Protein AF-0000000077783466 (afdb_homodimer)

Nearest PDB structures (foldseek):
  7x0d-assembly1_A  TM=9.530E-01  e=4.947E-45  Capsicum annuum
  7x0d-assembly2_D-2  TM=9.460E-01  e=1.093E-44  Capsicum annuum
  7x0d-assembly2_C  TM=9.521E-01  e=6.024E-44  Capsicum annuum
  7x0c-assembly1_B  TM=9.209E-01  e=8.685E-44  Arabidopsis thaliana
  2yij-assembly1_A  TM=9.125E-01  e=9.953E-43  Arabidopsis thaliana

Secondary structure (DSSP, 8-state):
-PPPPHHHHTTGGGGTTTBTTBPHHHHHHHHHHHHHHHHHHHHB---TTSTTTTSBSS-STTHHHHTT-GGGGGEEEEEEEEEE--GGG-TTT----SSTT-S-SSEEEEEEEEEE-HHHHHHHTS-EEEEEE----S-TTHHHHH---EEE-GGGSTT--S--EEEHHHHHHHH---TT-SS--S-HHHHHHHHHHHHHHHTTTS--EEEEEEETHHHHHHHHHHHHHHHHTGGG-SS---EEEEEESPPP-B-HHHHHHHHT-TTEEEEEEEETT-GGGGPSPGGGT-B--SEEEEE-GGG-SSBPP---HHHHT-HHHHHHHHTT---TTS-----S---GGGGGGSS--B-GGG---TT----GGGGEEE-TTS-EEEPPPPGGGS---S--/-PPPPHHHHTTGGGGTTTBTTBPHHHHHHHHHHHHHHHHHHHHB---TTSTTTTSBSS-STTHHHHTT-GGGGGEEEEEEEEEE--GGG-TTT----SSTT-S-SSEEEEEEEEEE-HHHHHHHTS-EEEEEE----S-TTHHHHH---EEE-GGGSTT--S--EEEHHHHHHHH---TT-SS--S-HHHHHHHHHHHHHHHTTTS--EEEEEEETHHHHHHHHHHHHHHHHTGGG-SS---EEEEEESPPP-B-HHHHHHHHT-TTEEEEEEEETT-GGGGPSPGGGT-B--SEEEEE-GGG-SSBPP---HHHHT-HHHHHHHHTT---TTS----SS---GGGGGGSS--B-GGG---TT----GGGGEEE-TTS-EEEPPPPGGGS---S--

Foldseek 3Di:
DDDDDPLLLLQQVHVPPCQFQHNPVNLVVLLVLLVQQVLCVLQAQCDQQDLAHQEGQFFFQCSCVVSPPVVCPQKGWDFWFKFFAQCVQQVQAAHWHPDPNRPFRGMHTFWTKMWGHPVVLVVVQAIEIETYTHATPDDPCSLVRQDQDWDFPLVLAPVSDTDWTWRPSLVCRQADAQCPGPAERGHSLVLVLVVVLVVCVVCVPRLYAYEYEYAESRLLNSLVSLLSCLRPRQVPDPPRHARGYEYEHYAFTTAPSNQVSQVVRSRYAYEYEAAPPQCRNCPPPVVNRTDDHGHYNYWHLVQDPFWDDDDDNCLSRQSQSSSVQSQFPNDDPDHGDGPHDDDPLSSQCQADTTDVVSVHDHVPSADVVNQWDQDPVRDTDHDDRDPSSDDHRPDD/DDDDDPLLLLQQVHNPPCQFQHNPVNLVVLLVLLVQQVLCVLQAQCDQQDLAHQEGQFFFQCSCVVSPPVVCPQKGWDFWFKFFAQCVQQVQAAHWHPDPNRPFRGMHTFWTKMKGHPVVLVVVQAIEIETYTHAGPDDPCRLVRQDQDWDFPLVLAPVSDTDWTWRPSLVCRQADAQCPTPAGRGHSLVVVLVVVLVVCVVCVPRLYAYEYEYAESRLLNSLVSLLSCLRPRQVPDPNRHARHYEYEHYAFTTAPVNQVSQVVRSRYAYEYEAAPPQCRNCPPDVVNRTDDHGHYNYWHLVLDPFWDDDDDNCLSRQSQSSSVQSQFPNDDPDHGDGPDDDDPLSSQCQADTTDVVSVHDHVPSADVVNQWDADPVRDTDHDDRDPSSDDHRPDD

Radius of gyration: 31.5 Å; Cα contacts (8 Å, |Δi|>4): 1690; chains: 2; bounding box: 57×98×73 Å

Organism: Raphanus sativus (NCBI:txid3726)

InterPro domains:
  IPR002921 Fungal lipase-type domain [PF01764] (130-286)
  IPR029058 Alpha/Beta hydrolase fold [G3DSA:3.40.50.1820] (5-394)
  IPR029058 Alpha/Beta hydrolase fold [SSF53474] (104-313)
  IPR033556 Phospholipase A1-II [PTHR31828] (5-383)

pLDDT: mean 92.85, std 8.5, range [53.31, 98.94]

Sequence (792 aa):
MAEPLWEELLGQDNWQNLLEPLDLSLRRLVLRAGDFCQATYDTFINDQNSIYCGASRYGKPSFFHKVMLEEARHYDVVSFLYATARVSDHEAFFLSSMSRESWDRETNWIGYIAVTSDQRTAEIGRREIYVVFRGTTSNYEWVNVMGAKLTSVKDLLVDGRDGPEVMLGWFTIYTTANPNSPFTKMSARSQLLTKISELLELYKDEKPSIILTGHSLGATIATLAALDLAENVTSGYSDVPPVTAIVFGSPRVGNREFLNRINEHDNVRILHVKNEIDLITRYPAKIMGYVNIGTKLKIDTRVSPSLKETHHPGDWHNLQAMLHVVAGWNGKNQKYEMKVKRNIALVNKSCALLKEECLVPECWWVEKNKGMIKTEDGDWVMATPDDEDMPVVEFEMAEPLWEELLGQDNWQNLLEPLDLSLRRLVLRAGDFCQATYDTFINDQNSIYCGASRYGKPSFFHKVMLEEARHYDVVSFLYATARVSDHEAFFLSSMSRESWDRETNWIGYIAVTSDQRTAEIGRREIYVVFRGTTSNYEWVNVMGAKLTSVKDLLVDGRDGPEVMLGWFTIYTTANPNSPFTKMSARSQLLTKISELLELYKDEKPSIILTGHSLGATIATLAALDLAENVTSGYSDVPPVTAIVFGSPRVGNREFLNRINEHDNVRILHVKNEIDLITRYPAKIMGYVNIGTKLKIDTRVSPSLKETHHPGDWHNLQAMLHVVAGWNGKNQKYEMKVKRNIALVNKSCALLKEECLVPECWWVEKNKGMIKTEDGDWVMATPDDEDMPVVEFE

Structure (mmCIF, N/CA/C/O backbone):
data_AF-0000000077783466-model_v1
#
loop_
_entity.id
_entity.type
_entity.pdbx_description
1 polymer 'Phospholipase A1'
#
loop_
_atom_site.group_PDB
_atom_site.id
_atom_site.type_symbol
_atom_site.label_atom_id
_atom_site.label_alt_id
_atom_site.label_comp_id
_atom_site.label_asym_id
_atom_site.label_entity_id
_atom_site.label_seq_id
_atom_site.pdbx_PDB_ins_code
_atom_site.Cartn_x
_atom_site.Cartn_y
_atom_site.Cartn_z
_atom_site.occupancy
_atom_site.B_iso_or_equiv
_atom_site.auth_seq_id
_atom_site.auth_comp_id
_atom_site.auth_asym_id
_atom_site.auth_atom_id
_atom_site.pdbx_PDB_model_num
ATOM 1 N N . MET A 1 1 ? 26.438 29.797 23.391 1 55.91 1 MET A N 1
ATOM 2 C CA . MET A 1 1 ? 25.406 30.828 23.406 1 55.91 1 MET A CA 1
ATOM 3 C C . MET A 1 1 ? 24.234 30.422 24.297 1 55.91 1 MET A C 1
ATOM 5 O O . MET A 1 1 ? 23.922 29.25 24.422 1 55.91 1 MET A O 1
ATOM 9 N N . ALA A 1 2 ? 23.75 31.281 25.062 1 78.44 2 ALA A N 1
ATOM 10 C CA . ALA A 1 2 ? 22.641 31 25.984 1 78.44 2 ALA A CA 1
ATOM 11 C C . ALA A 1 2 ? 21.406 30.516 25.234 1 78.44 2 ALA A C 1
ATOM 13 O O . ALA A 1 2 ? 21.141 30.953 24.109 1 78.44 2 ALA A O 1
ATOM 14 N N . GLU A 1 3 ? 20.75 29.516 25.734 1 90.31 3 GLU A N 1
ATOM 15 C CA . GLU A 1 3 ? 19.5 29.016 25.172 1 90.31 3 GLU A CA 1
ATOM 16 C C . GLU A 1 3 ? 18.453 30.125 25.109 1 90.31 3 GLU A C 1
ATOM 18 O O . GLU A 1 3 ? 18.297 30.906 26.047 1 90.31 3 GLU A O 1
ATOM 23 N N . PRO A 1 4 ? 17.891 30.281 23.953 1 95.38 4 PRO A N 1
ATOM 24 C CA . PRO A 1 4 ? 16.859 31.312 23.844 1 95.38 4 PRO A CA 1
ATOM 25 C C . PRO A 1 4 ? 15.688 31.078 24.797 1 95.38 4 PRO A C 1
ATOM 27 O O . PRO A 1 4 ? 15.406 29.938 25.156 1 95.38 4 PRO A O 1
ATOM 30 N N . LEU A 1 5 ? 15.094 32.188 25.188 1 95.25 5 LEU A N 1
ATOM 31 C CA . LEU A 1 5 ? 13.883 32.125 25.984 1 95.25 5 LEU A CA 1
ATOM 32 C C . LEU A 1 5 ? 12.695 31.656 25.156 1 95.25 5 LEU A C 1
ATOM 34 O O . LEU A 1 5 ? 12.734 31.719 23.922 1 95.25 5 LEU A O 1
ATOM 38 N N . TRP A 1 6 ? 11.648 31.172 25.828 1 97.19 6 TRP A N 1
ATOM 39 C CA . TRP A 1 6 ? 10.453 30.688 25.156 1 97.19 6 TRP A CA 1
ATOM 40 C C . TRP A 1 6 ? 9.836 31.781 24.297 1 97.19 6 TRP A C 1
ATOM 42 O O . TRP A 1 6 ? 9.43 31.531 23.156 1 97.19 6 TRP A O 1
ATOM 52 N N . GLU A 1 7 ? 9.859 33 24.781 1 96 7 GLU A N 1
ATOM 53 C CA . GLU A 1 7 ? 9.297 34.125 24.062 1 96 7 GLU A CA 1
ATOM 54 C C . GLU A 1 7 ? 10.062 34.375 22.766 1 96 7 GLU A C 1
ATOM 56 O O . GLU A 1 7 ? 9.477 34.781 21.75 1 96 7 GLU A O 1
ATOM 61 N N . GLU A 1 8 ? 11.328 34.156 22.812 1 97.12 8 GLU A N 1
ATOM 62 C CA . GLU A 1 8 ? 12.156 34.312 21.625 1 97.12 8 GLU A CA 1
ATOM 63 C C . GLU A 1 8 ? 11.859 33.219 20.594 1 97.12 8 GLU A C 1
ATOM 65 O O . GLU A 1 8 ? 11.805 33.5 19.391 1 97.12 8 GLU A O 1
ATOM 70 N N . LEU A 1 9 ? 11.594 32.031 21.109 1 98.19 9 LEU A N 1
ATOM 71 C CA . LEU A 1 9 ? 11.273 30.922 20.234 1 98.19 9 LEU A CA 1
ATOM 72 C C . LEU A 1 9 ? 9.914 31.125 19.578 1 98.19 9 LEU A C 1
ATOM 74 O O . LEU A 1 9 ? 9.672 30.625 18.469 1 98.19 9 LEU A O 1
ATOM 78 N N . LEU A 1 10 ? 9.094 31.906 20.234 1 98.25 10 LEU A N 1
ATOM 79 C CA . LEU A 1 10 ? 7.754 32.156 19.703 1 98.25 10 LEU A CA 1
ATOM 80 C C . LEU A 1 10 ? 7.762 33.375 18.797 1 98.25 10 LEU A C 1
ATOM 82 O O . LEU A 1 10 ? 6.719 33.781 18.266 1 98.25 10 LEU A O 1
ATOM 86 N N . GLY A 1 11 ? 8.938 33.969 18.625 1 97.25 11 GLY A N 1
ATOM 87 C CA . GLY A 1 11 ? 9.062 35 17.578 1 97.25 11 GLY A CA 1
ATOM 88 C C . GLY A 1 11 ? 9.219 36.406 18.141 1 97.25 11 GLY A C 1
ATOM 89 O O . GLY A 1 11 ? 9.047 37.375 17.406 1 97.25 11 GLY A O 1
ATOM 90 N N . GLN A 1 12 ? 9.586 36.375 19.484 1 91.69 12 GLN A N 1
ATOM 91 C CA . GLN A 1 12 ? 9.93 37.719 19.984 1 91.69 12 GLN A CA 1
ATOM 92 C C . GLN A 1 12 ? 10.977 38.375 19.109 1 91.69 12 GLN A C 1
ATOM 94 O O . GLN A 1 12 ? 11.938 37.719 18.672 1 91.69 12 GLN A O 1
ATOM 99 N N . ASP A 1 13 ? 10.844 39.594 18.672 1 92.62 13 ASP A N 1
ATOM 100 C CA . ASP A 1 13 ? 11.719 40.375 17.797 1 92.62 13 ASP A CA 1
ATOM 101 C C . ASP A 1 13 ? 11.867 39.688 16.438 1 92.62 13 ASP A C 1
ATOM 103 O O . ASP A 1 13 ? 12.953 39.688 15.852 1 92.62 13 ASP A O 1
ATOM 107 N N . ASN A 1 14 ? 10.922 38.875 15.984 1 96.12 14 ASN A N 1
ATOM 108 C CA . ASN A 1 14 ? 10.852 38.25 14.672 1 96.12 14 ASN A CA 1
ATOM 109 C C . ASN A 1 14 ? 12.008 37.25 14.469 1 96.12 14 ASN A C 1
ATOM 111 O O . ASN A 1 14 ? 12.602 37.219 13.391 1 96.12 14 ASN A O 1
ATOM 115 N N . TRP A 1 15 ? 12.398 36.594 15.555 1 97.25 15 TRP A N 1
ATOM 116 C CA . TRP A 1 15 ? 13.406 35.531 15.57 1 97.25 15 TRP A CA 1
ATOM 117 C C . TRP A 1 15 ? 14.766 36.094 15.141 1 97.25 15 TRP A C 1
ATOM 119 O O . TRP A 1 15 ? 15.555 35.375 14.516 1 97.25 15 TRP A O 1
ATOM 129 N N . GLN A 1 16 ? 14.984 37.281 15.492 1 92.94 16 GLN A N 1
ATOM 130 C CA . GLN A 1 16 ? 16.281 37.906 15.18 1 92.94 16 GLN A CA 1
ATOM 131 C C . GLN A 1 16 ? 17.422 37.062 15.75 1 92.94 16 GLN A C 1
ATOM 133 O O . GLN A 1 16 ? 17.391 36.688 16.922 1 92.94 16 GLN A O 1
ATOM 138 N N . ASN A 1 17 ? 18.406 36.625 14.992 1 89.62 17 ASN A N 1
ATOM 139 C CA . ASN A 1 17 ? 19.641 35.938 15.336 1 89.62 17 ASN A CA 1
ATOM 140 C C . ASN A 1 17 ? 19.375 34.438 15.594 1 89.62 17 ASN A C 1
ATOM 142 O O . ASN A 1 17 ? 20.234 33.75 16.156 1 89.62 17 ASN A O 1
ATOM 146 N N . LEU A 1 18 ? 18.188 33.969 15.266 1 95.06 18 LEU A N 1
ATOM 147 C CA . LEU A 1 18 ? 17.891 32.562 15.547 1 95.06 18 LEU A CA 1
ATOM 148 C C . LEU A 1 18 ? 17.781 31.766 14.25 1 95.06 18 LEU A C 1
ATOM 150 O O . LEU A 1 18 ? 17.797 30.531 14.266 1 95.06 18 LEU A O 1
ATOM 154 N N . LEU A 1 19 ? 17.781 32.406 13.117 1 93.44 19 LEU A N 1
ATOM 155 C CA . LEU A 1 19 ? 17.391 31.75 11.875 1 93.44 19 LEU A CA 1
ATOM 156 C C . LEU A 1 19 ? 18.625 31.312 11.078 1 93.44 19 LEU A C 1
ATOM 158 O O . LEU A 1 19 ? 18.562 30.359 10.305 1 93.44 19 LEU A O 1
ATOM 162 N N . GLU A 1 20 ? 19.75 32 11.211 1 88.81 20 GLU A N 1
ATOM 163 C CA . GLU A 1 20 ? 20.953 31.719 10.43 1 88.81 20 GLU A CA 1
ATOM 164 C C . GLU A 1 20 ? 22.219 31.875 11.273 1 88.81 20 GLU A C 1
ATOM 166 O O . GLU A 1 20 ? 22.656 33 11.531 1 88.81 20 GLU A O 1
ATOM 171 N N . PRO A 1 21 ? 22.812 30.906 11.664 1 89.25 21 PRO A N 1
ATOM 172 C CA . PRO A 1 21 ? 22.328 29.531 11.531 1 89.25 21 PRO A CA 1
ATOM 173 C C . PRO A 1 21 ? 21.094 29.25 12.367 1 89.25 21 PRO A C 1
ATOM 175 O O . PRO A 1 21 ? 20.812 29.984 13.32 1 89.25 21 PRO A O 1
ATOM 178 N N . LEU A 1 22 ? 20.375 28.25 11.953 1 93.88 22 LEU A N 1
ATOM 179 C CA . LEU A 1 22 ? 19.156 27.922 12.68 1 93.88 22 LEU A CA 1
ATOM 180 C C . LEU A 1 22 ? 19.484 27.438 14.094 1 93.88 22 LEU A C 1
ATOM 182 O O . LEU A 1 22 ? 20.234 26.469 14.266 1 93.88 22 LEU A O 1
ATOM 186 N N . ASP A 1 23 ? 19 28.141 15.031 1 94.94 23 ASP A N 1
ATOM 187 C CA . ASP A 1 23 ? 19.219 27.812 16.438 1 94.94 23 ASP A CA 1
ATOM 188 C C . ASP A 1 23 ? 18.672 26.438 16.781 1 94.94 23 ASP A C 1
ATOM 190 O O . ASP A 1 23 ? 17.625 26.031 16.266 1 94.94 23 ASP A O 1
ATOM 194 N N . LEU A 1 24 ? 19.344 25.734 17.625 1 96.44 24 LEU A N 1
ATOM 195 C CA . LEU A 1 24 ? 19 24.359 17.938 1 96.44 24 LEU A CA 1
ATOM 196 C C . LEU A 1 24 ? 17.641 24.25 18.594 1 96.44 24 LEU A C 1
ATOM 198 O O . LEU A 1 24 ? 16.844 23.375 18.266 1 96.44 24 LEU A O 1
ATOM 202 N N . SER A 1 25 ? 17.344 25.125 19.547 1 97.12 25 SER A N 1
ATOM 203 C CA . SER A 1 25 ? 16.062 25.094 20.25 1 97.12 25 SER A CA 1
ATOM 204 C C . SER A 1 25 ? 14.906 25.453 19.312 1 97.12 25 SER A C 1
ATOM 206 O O . SER A 1 25 ? 13.844 24.828 19.359 1 97.12 25 SER A O 1
ATOM 208 N N . LEU A 1 26 ? 15.117 26.469 18.5 1 97.62 26 LEU A N 1
ATOM 209 C CA . LEU A 1 26 ? 14.102 26.828 17.516 1 97.62 26 LEU A CA 1
ATOM 210 C C . LEU A 1 26 ? 13.898 25.688 16.516 1 97.62 26 LEU A C 1
ATOM 212 O O . LEU A 1 26 ? 12.766 25.391 16.141 1 97.62 26 LEU A O 1
ATOM 216 N N . ARG A 1 27 ? 15 25.047 16.156 1 98 27 ARG A N 1
ATOM 217 C CA . ARG A 1 27 ? 14.945 23.906 15.266 1 98 27 ARG A CA 1
ATOM 218 C C . ARG A 1 27 ? 14.023 22.812 15.828 1 98 27 ARG A C 1
ATOM 220 O O . ARG A 1 27 ? 13.172 22.297 15.117 1 98 27 ARG A O 1
ATOM 227 N N . ARG A 1 28 ? 14.172 22.531 17.047 1 97.81 28 ARG A N 1
ATOM 228 C CA . ARG A 1 28 ? 13.375 21.5 17.688 1 97.81 28 ARG A CA 1
ATOM 229 C C . ARG A 1 28 ? 11.898 21.891 17.719 1 97.81 28 ARG A C 1
ATOM 231 O O . ARG A 1 28 ? 11.023 21.047 17.531 1 97.81 28 ARG A O 1
ATOM 238 N N . LEU A 1 29 ? 11.641 23.156 17.969 1 98.44 29 LEU A N 1
ATOM 239 C CA . LEU A 1 29 ? 10.258 23.625 17.984 1 98.44 29 LEU A CA 1
ATOM 240 C C . LEU A 1 29 ? 9.633 23.531 16.594 1 98.44 29 LEU A C 1
ATOM 242 O O . LEU A 1 29 ? 8.492 23.078 16.453 1 98.44 29 LEU A O 1
ATOM 246 N N . VAL A 1 30 ? 10.391 23.906 15.578 1 98.75 30 VAL A N 1
ATOM 247 C CA . VAL A 1 30 ? 9.922 23.844 14.203 1 98.75 30 VAL A CA 1
ATOM 248 C C . VAL A 1 30 ? 9.633 22.406 13.812 1 98.75 30 VAL A C 1
ATOM 250 O O . VAL A 1 30 ? 8.594 22.109 13.211 1 98.75 30 VAL A O 1
ATOM 253 N N . LEU A 1 31 ? 10.5 21.516 14.195 1 98.56 31 LEU A N 1
ATOM 254 C CA . LEU A 1 31 ? 10.32 20.094 13.891 1 98.56 31 LEU A CA 1
ATOM 255 C C . LEU A 1 31 ? 9.102 19.531 14.617 1 98.56 31 LEU A C 1
ATOM 257 O O . LEU A 1 31 ? 8.344 18.75 14.039 1 98.56 31 LEU A O 1
ATOM 261 N N . ARG A 1 32 ? 8.906 19.938 15.859 1 98.38 32 ARG A N 1
ATOM 262 C CA . ARG A 1 32 ? 7.73 19.5 16.594 1 98.38 32 ARG A CA 1
ATOM 263 C C . ARG A 1 32 ? 6.445 19.953 15.922 1 98.38 32 ARG A C 1
ATOM 265 O O . ARG A 1 32 ? 5.523 19.156 15.727 1 98.38 32 ARG A O 1
ATOM 272 N N . ALA A 1 33 ? 6.426 21.203 15.539 1 98.81 33 ALA A N 1
ATOM 273 C CA . ALA A 1 33 ? 5.262 21.734 14.82 1 98.81 33 ALA A CA 1
ATOM 274 C C . ALA A 1 33 ? 5.031 20.969 13.523 1 98.81 33 ALA A C 1
ATOM 276 O O . ALA A 1 33 ? 3.896 20.609 13.195 1 98.81 33 ALA A O 1
ATOM 277 N N . GLY A 1 34 ? 6.113 20.719 12.812 1 98.69 34 GLY A N 1
ATOM 278 C CA . GLY A 1 34 ? 6.02 19.953 11.578 1 98.69 34 GLY A CA 1
ATOM 279 C C . GLY A 1 34 ? 5.512 18.547 11.781 1 98.69 34 GLY A C 1
ATOM 280 O O . GLY A 1 34 ? 4.711 18.047 10.984 1 98.69 34 GLY A O 1
ATOM 281 N N . ASP A 1 35 ? 6 17.922 12.828 1 98.44 35 ASP A N 1
ATOM 282 C CA . ASP A 1 35 ? 5.559 16.562 13.133 1 98.44 35 ASP A CA 1
ATOM 283 C C . ASP A 1 35 ? 4.074 16.531 13.5 1 98.44 35 ASP A C 1
ATOM 285 O O . ASP A 1 35 ? 3.355 15.602 13.117 1 98.44 35 ASP A O 1
ATOM 289 N N . PHE A 1 36 ? 3.668 17.5 14.25 1 98.81 36 PHE A N 1
ATOM 290 C CA . PHE A 1 36 ? 2.248 17.609 14.562 1 98.81 36 PHE A CA 1
ATOM 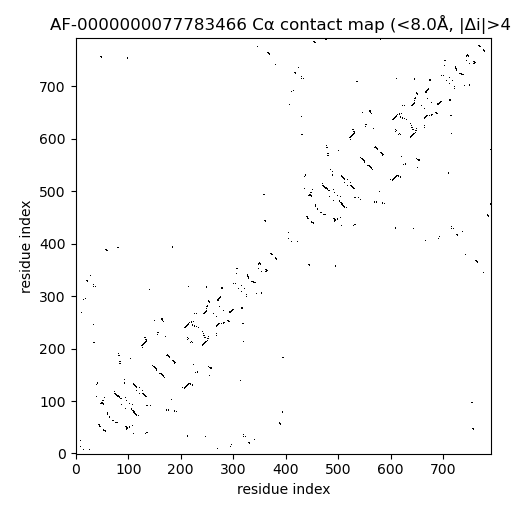291 C C . PHE A 1 36 ? 1.43 17.812 13.289 1 98.81 36 PHE A C 1
ATOM 293 O O . PHE A 1 36 ? 0.354 17.219 13.141 1 98.81 36 PHE A O 1
ATOM 300 N N . CYS A 1 37 ? 1.949 18.594 12.398 1 98.38 37 CYS A N 1
ATOM 301 C CA . CYS A 1 37 ? 1.284 18.797 11.109 1 98.38 37 CYS A CA 1
ATOM 302 C C . CYS A 1 37 ? 1.233 17.484 10.32 1 98.38 37 CYS A C 1
ATOM 304 O O . CYS A 1 37 ? 0.187 17.125 9.781 1 98.38 37 CYS A O 1
ATOM 306 N N . GLN A 1 38 ? 2.309 16.781 10.305 1 97.88 38 GLN A N 1
ATOM 307 C CA . GLN A 1 38 ? 2.373 15.516 9.586 1 97.88 38 GLN A CA 1
ATOM 308 C C . GLN A 1 38 ? 1.342 14.523 10.125 1 97.88 38 GLN A C 1
ATOM 310 O O . GLN A 1 38 ? 0.78 13.727 9.367 1 97.88 38 GLN A O 1
ATOM 315 N N . ALA A 1 39 ? 1.109 14.57 11.375 1 98.38 39 ALA A N 1
ATOM 316 C CA . ALA A 1 39 ? 0.144 13.672 12 1 98.38 39 ALA A CA 1
ATOM 317 C C . ALA A 1 39 ? -1.245 13.852 11.398 1 98.38 39 ALA A C 1
ATOM 319 O O . ALA A 1 39 ? -2.035 12.898 11.352 1 98.38 39 ALA A O 1
ATOM 320 N N . THR A 1 40 ? -1.547 15.016 10.898 1 97.81 40 THR A N 1
ATOM 321 C CA . THR A 1 40 ? -2.848 15.219 10.266 1 97.81 40 THR A CA 1
ATOM 322 C C . THR A 1 40 ? -2.953 14.414 8.977 1 97.81 40 THR A C 1
ATOM 324 O O . THR A 1 40 ? -4.008 13.859 8.672 1 97.81 40 THR A O 1
ATOM 327 N N . TYR A 1 41 ? -1.854 14.414 8.266 1 96.12 41 TYR A N 1
ATOM 328 C CA . TYR A 1 41 ? -1.836 13.625 7.039 1 96.12 41 TYR A CA 1
ATOM 329 C C . TYR A 1 41 ? -1.869 12.133 7.344 1 96.12 41 TYR A C 1
ATOM 331 O O . TYR A 1 41 ? -2.541 11.367 6.648 1 96.12 41 TYR A O 1
ATOM 339 N N . ASP A 1 42 ? -1.18 11.742 8.383 1 97.06 42 ASP A N 1
ATOM 340 C CA . ASP A 1 42 ? -1.005 10.328 8.711 1 97.06 42 ASP A CA 1
ATOM 341 C C . ASP A 1 42 ? -2.322 9.703 9.164 1 97.06 42 ASP A C 1
ATOM 343 O O . ASP A 1 42 ? -2.494 8.484 9.094 1 97.06 42 ASP A O 1
ATOM 347 N N . THR A 1 43 ? -3.256 10.516 9.648 1 97.31 43 THR A N 1
ATOM 348 C CA . THR A 1 43 ? -4.469 9.961 10.234 1 97.31 43 THR A CA 1
ATOM 349 C C . THR A 1 43 ? -5.66 10.156 9.305 1 97.31 43 THR A C 1
ATOM 351 O O . THR A 1 43 ? -6.684 9.484 9.453 1 97.31 43 THR A O 1
ATOM 354 N N . PHE A 1 44 ? -5.59 11.023 8.359 1 96.25 44 PHE A N 1
ATOM 355 C CA . PHE A 1 44 ? -6.734 11.398 7.535 1 96.25 44 PHE A CA 1
ATOM 356 C C . PHE A 1 44 ? -7.117 10.258 6.594 1 96.25 44 PHE A C 1
ATOM 358 O O . PHE A 1 44 ? -6.262 9.703 5.906 1 96.25 44 PHE A O 1
ATOM 365 N N . ILE A 1 45 ? -8.367 9.922 6.562 1 95.12 45 ILE A N 1
ATOM 366 C CA . ILE A 1 45 ? -8.859 8.891 5.656 1 95.12 45 ILE A CA 1
ATOM 367 C C . ILE A 1 45 ? -9.188 9.508 4.301 1 95.12 45 ILE A C 1
ATOM 369 O O . ILE A 1 45 ? -10.273 10.055 4.105 1 95.12 45 ILE A O 1
ATOM 373 N N . ASN A 1 46 ? -8.336 9.344 3.365 1 91.88 46 ASN A N 1
ATOM 374 C CA . ASN A 1 46 ? -8.516 9.953 2.053 1 91.88 46 ASN A CA 1
ATOM 375 C C . ASN A 1 46 ? -8.945 8.93 1.011 1 91.88 46 ASN A C 1
ATOM 377 O O . ASN A 1 46 ? -8.875 9.188 -0.192 1 91.88 46 ASN A O 1
ATOM 381 N N . ASP A 1 47 ? -9.266 7.75 1.425 1 91.75 47 ASP A N 1
ATOM 382 C CA . ASP A 1 47 ? -9.766 6.703 0.541 1 91.75 47 ASP A CA 1
ATOM 383 C C . ASP A 1 47 ? -11.281 6.785 0.396 1 91.75 47 ASP A C 1
ATOM 385 O O . ASP A 1 47 ? -12.023 6.48 1.339 1 91.75 47 ASP A O 1
ATOM 389 N N . GLN A 1 48 ? -11.758 7.035 -0.758 1 91.44 48 GLN A N 1
ATOM 390 C CA . GLN A 1 48 ? -13.18 7.25 -0.993 1 91.44 48 GLN A CA 1
ATOM 391 C C . GLN A 1 48 ? -13.953 5.938 -0.905 1 91.44 48 GLN A C 1
ATOM 393 O O . GLN A 1 48 ? -15.188 5.941 -0.829 1 91.44 48 GLN A O 1
ATOM 398 N N . ASN A 1 49 ? -13.25 4.844 -0.914 1 92.81 49 ASN A N 1
ATOM 399 C CA . ASN A 1 49 ? -13.914 3.559 -0.723 1 92.81 49 ASN A CA 1
ATOM 400 C C . ASN A 1 49 ? -14.383 3.377 0.719 1 92.81 49 ASN A C 1
ATOM 402 O O . ASN A 1 49 ? -15.227 2.529 1.001 1 92.81 49 ASN A O 1
ATOM 406 N N . SER A 1 50 ? -13.836 4.094 1.6 1 93.94 50 SER A N 1
ATOM 407 C CA . SER A 1 50 ? -14.188 3.988 3.012 1 93.94 50 SER A CA 1
ATOM 408 C C . SER A 1 50 ? -15.438 4.797 3.332 1 93.94 50 SER A C 1
ATOM 410 O O . SER A 1 50 ? -15.57 5.945 2.904 1 93.94 50 SER A O 1
ATOM 412 N N . ILE A 1 51 ? -16.281 4.262 4.137 1 94.94 51 ILE A N 1
ATOM 413 C CA . ILE A 1 51 ? -17.484 4.965 4.59 1 94.94 51 ILE A CA 1
ATOM 414 C C . ILE A 1 51 ? -17.078 6.133 5.488 1 94.94 51 ILE A C 1
ATOM 416 O O . ILE A 1 51 ? -17.891 7.039 5.727 1 94.94 51 ILE A O 1
ATOM 420 N N . TYR A 1 52 ? -15.867 6.176 5.895 1 95.5 52 TYR A N 1
ATOM 421 C CA . TYR A 1 52 ? -15.406 7.203 6.82 1 95.5 52 TYR A CA 1
ATOM 422 C C . TYR A 1 52 ? -14.422 8.148 6.141 1 95.5 52 TYR A C 1
ATOM 424 O O . TYR A 1 52 ? -13.68 8.867 6.812 1 95.5 52 TYR A O 1
ATOM 432 N N . CYS A 1 53 ? -14.367 8.078 4.797 1 93.62 53 CYS A N 1
ATOM 433 C CA . CYS A 1 53 ? -13.555 9.031 4.059 1 93.62 53 CYS A CA 1
ATOM 434 C C . CYS A 1 53 ? -13.812 10.453 4.539 1 93.62 53 CYS A C 1
ATOM 436 O O . CYS A 1 53 ? -14.961 10.859 4.707 1 93.62 53 CYS A O 1
ATOM 438 N N . GLY A 1 54 ? -12.719 11.195 4.875 1 93.12 54 GLY A N 1
ATOM 439 C CA . GLY A 1 54 ? -12.844 12.562 5.34 1 93.12 54 GLY A CA 1
ATOM 440 C C . GLY A 1 54 ? -12.734 12.695 6.848 1 93.12 54 GLY A C 1
ATOM 441 O O . GLY A 1 54 ? -12.75 13.805 7.383 1 93.12 54 GLY A O 1
ATOM 442 N N . ALA A 1 55 ? -12.648 11.602 7.543 1 95.56 55 ALA A N 1
ATOM 443 C CA . ALA A 1 55 ? -12.516 11.594 9 1 95.56 55 ALA A CA 1
ATOM 444 C C . ALA A 1 55 ? -11.086 11.289 9.422 1 95.56 55 ALA A C 1
ATOM 446 O O . ALA A 1 55 ? -10.234 10.977 8.578 1 95.56 55 ALA A O 1
ATOM 447 N N . SER A 1 56 ? -10.852 11.5 10.672 1 97.25 56 SER A N 1
ATOM 448 C CA . SER A 1 56 ? -9.617 11 11.273 1 97.25 56 SER A CA 1
ATOM 449 C C . SER A 1 56 ? -9.703 9.5 11.531 1 97.25 56 SER A C 1
ATOM 451 O O . SER A 1 56 ? -10.688 9.016 12.102 1 97.25 56 SER A O 1
ATOM 453 N N . ARG A 1 57 ? -8.703 8.797 11.156 1 97.44 57 ARG A N 1
ATOM 454 C CA . ARG A 1 57 ? -8.648 7.352 11.367 1 97.44 57 ARG A CA 1
ATOM 455 C C . ARG A 1 57 ? -8.57 7.02 12.859 1 97.44 57 ARG A C 1
ATOM 457 O O . ARG A 1 57 ? -9.117 6.012 13.305 1 97.44 57 ARG A O 1
ATOM 464 N N . TYR A 1 58 ? -7.832 7.887 13.57 1 98.06 58 TYR A N 1
ATOM 465 C CA . TYR A 1 58 ? -7.574 7.613 14.977 1 98.06 58 TYR A CA 1
ATOM 466 C C . TYR A 1 58 ? -8.273 8.633 15.867 1 98.06 58 TYR A C 1
ATOM 468 O O . TYR A 1 58 ? -8.336 9.82 15.531 1 98.06 58 TYR A O 1
ATOM 476 N N . GLY A 1 59 ? -8.711 8.141 17 1 98 59 GLY A N 1
ATOM 477 C CA . GLY A 1 59 ? -9.375 8.992 17.969 1 98 59 GLY A CA 1
ATOM 478 C C . GLY A 1 59 ? -8.406 9.703 18.906 1 98 59 GLY A C 1
ATOM 479 O O . GLY A 1 59 ? -7.211 9.398 18.906 1 98 59 GLY A O 1
ATOM 480 N N . LYS A 1 60 ? -8.922 10.594 19.719 1 97.88 60 LYS A N 1
ATOM 481 C CA . LYS A 1 60 ? -8.125 11.516 20.531 1 97.88 60 LYS A CA 1
ATOM 482 C C . LYS A 1 60 ? -7.293 10.766 21.562 1 97.88 60 LYS A C 1
ATOM 484 O O . LYS A 1 60 ? -6.102 11.031 21.734 1 97.88 60 LYS A O 1
ATOM 489 N N . PRO A 1 61 ? -7.801 9.711 22.188 1 96.25 61 PRO A N 1
ATOM 490 C CA . PRO A 1 61 ? -7.066 9.141 23.328 1 96.25 61 PRO A CA 1
ATOM 491 C C . PRO A 1 61 ? -5.746 8.5 22.922 1 96.25 61 PRO A C 1
ATOM 493 O O . PRO A 1 61 ? -4.754 8.602 23.641 1 96.25 61 PRO A O 1
ATOM 496 N N . SER A 1 62 ? -5.758 7.879 21.75 1 95.94 62 SER A N 1
ATOM 497 C CA . SER A 1 62 ? -4.559 7.164 21.328 1 95.94 62 SER A CA 1
ATOM 498 C C . SER A 1 62 ? -3.994 7.746 20.031 1 95.94 62 SER A C 1
ATOM 500 O O . SER A 1 62 ? -3.285 7.059 19.297 1 95.94 62 SER A O 1
ATOM 502 N N . PHE A 1 63 ? -4.324 8.961 19.797 1 98.12 63 PHE A N 1
ATOM 503 C CA . PHE A 1 63 ? -4.023 9.617 18.531 1 98.12 63 PHE A CA 1
ATOM 504 C C . PHE A 1 63 ? -2.527 9.57 18.234 1 98.12 63 PHE A C 1
ATOM 506 O O . PHE A 1 63 ? -2.104 8.984 17.234 1 98.12 63 PHE A O 1
ATOM 513 N N . PHE A 1 64 ? -1.702 10.086 19.141 1 98.19 64 PHE A N 1
ATOM 514 C CA . PHE A 1 64 ? -0.27 10.227 18.891 1 98.19 64 PHE A CA 1
ATOM 515 C C . PHE A 1 64 ? 0.416 8.859 18.922 1 98.19 64 PHE A C 1
ATOM 517 O O . PHE A 1 64 ? 1.384 8.633 18.188 1 98.19 64 PHE A O 1
ATOM 524 N N . HIS A 1 65 ? -0.113 7.969 19.734 1 96.56 65 HIS A N 1
ATOM 525 C CA . HIS A 1 65 ? 0.425 6.613 19.75 1 96.56 65 HIS A CA 1
ATOM 526 C C . HIS A 1 65 ? 0.188 5.91 18.422 1 96.56 65 HIS A C 1
ATOM 528 O O . HIS A 1 65 ? 1.098 5.281 17.875 1 96.56 65 HIS A O 1
ATOM 534 N N . LYS A 1 66 ? -0.97 6.082 17.859 1 96.81 66 LYS A N 1
ATOM 535 C CA . LYS A 1 66 ? -1.362 5.324 16.672 1 96.81 66 LYS A CA 1
ATOM 536 C C . LYS A 1 66 ? -0.734 5.91 15.422 1 96.81 66 LYS A C 1
ATOM 538 O O . LYS A 1 66 ? -0.524 5.199 14.438 1 96.81 66 LYS A O 1
ATOM 543 N N . VAL A 1 67 ? -0.4 7.215 15.445 1 97.12 67 VAL A N 1
ATOM 544 C CA . VAL A 1 67 ? 0.365 7.762 14.328 1 97.12 67 VAL A CA 1
ATOM 545 C C . VAL A 1 67 ? 1.856 7.531 14.562 1 97.12 67 VAL A C 1
ATOM 547 O O . VAL A 1 67 ? 2.693 8.031 13.805 1 97.12 67 VAL A O 1
ATOM 550 N N . MET A 1 68 ? 2.23 6.918 15.672 1 95.12 68 MET A N 1
ATOM 551 C CA . MET A 1 68 ? 3.574 6.457 16.016 1 95.12 68 MET A CA 1
ATOM 552 C C . MET A 1 68 ? 4.523 7.633 16.188 1 95.12 68 MET A C 1
ATOM 554 O O . MET A 1 68 ? 5.648 7.613 15.688 1 95.12 68 MET A O 1
ATOM 558 N N . LEU A 1 69 ? 4.008 8.688 16.781 1 95.38 69 LEU A N 1
ATOM 559 C CA . LEU A 1 69 ? 4.797 9.852 17.172 1 95.38 69 LEU A CA 1
ATOM 560 C C . LEU A 1 69 ? 5.133 9.812 18.656 1 95.38 69 LEU A C 1
ATOM 562 O O . LEU A 1 69 ? 4.488 10.492 19.453 1 95.38 69 LEU A O 1
ATOM 566 N N . GLU A 1 70 ? 6.152 9.141 19 1 90.56 70 GLU A N 1
ATOM 567 C CA . GLU A 1 70 ? 6.492 8.859 20.391 1 90.56 70 GLU A CA 1
ATOM 568 C C . GLU A 1 70 ? 6.863 10.141 21.141 1 90.56 70 GLU A C 1
ATOM 570 O O . GLU A 1 70 ? 6.59 10.266 22.344 1 90.56 70 GLU A O 1
ATOM 575 N N . GLU A 1 71 ? 7.453 11.039 20.422 1 89.88 71 GLU A N 1
ATOM 576 C CA . GLU A 1 71 ? 7.875 12.281 21.062 1 89.88 71 GLU A CA 1
ATOM 577 C C . GLU A 1 71 ? 6.672 13.102 21.531 1 89.88 71 GLU A C 1
ATOM 579 O O . GLU A 1 71 ? 6.82 14.016 22.344 1 89.88 71 GLU A O 1
ATOM 584 N N . ALA A 1 72 ? 5.508 12.711 21.078 1 95.56 72 ALA A N 1
ATOM 585 C CA . ALA A 1 72 ? 4.297 13.461 21.406 1 95.56 72 ALA A CA 1
ATOM 586 C C . ALA A 1 72 ? 3.605 12.852 22.625 1 95.56 72 ALA A C 1
ATOM 588 O O . ALA A 1 72 ? 2.48 13.234 22.969 1 95.56 72 ALA A O 1
ATOM 589 N N . ARG A 1 73 ? 4.258 11.945 23.328 1 93.88 73 ARG A N 1
ATOM 590 C CA . ARG A 1 73 ? 3.656 11.281 24.484 1 93.88 73 ARG A CA 1
ATOM 591 C C . ARG A 1 73 ? 3.355 12.273 25.594 1 93.88 73 ARG A C 1
ATOM 593 O O . ARG A 1 73 ? 2.539 11.992 26.484 1 93.88 73 ARG A O 1
ATOM 600 N N . HIS A 1 74 ? 4.008 13.453 25.531 1 96.94 74 HIS A N 1
ATOM 601 C CA . HIS A 1 74 ? 3.84 14.469 26.562 1 96.94 74 HIS A CA 1
ATOM 602 C C . HIS A 1 74 ? 2.715 15.438 26.203 1 96.94 74 HIS A C 1
ATOM 604 O O . HIS A 1 74 ? 2.535 16.469 26.875 1 96.94 74 HIS A O 1
ATOM 610 N N . TYR A 1 75 ? 1.972 15.109 25.172 1 98.44 75 TYR A N 1
ATOM 611 C CA . TYR A 1 75 ? 0.875 15.953 24.703 1 98.44 75 TYR A CA 1
ATOM 612 C C . TYR A 1 75 ? -0.425 15.164 24.641 1 98.44 75 TYR A C 1
ATOM 614 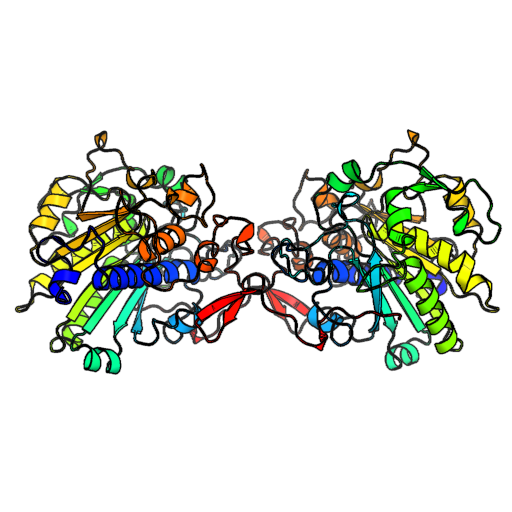O O . TYR A 1 75 ? -0.413 13.953 24.359 1 98.44 75 TYR A O 1
ATOM 622 N N . ASP A 1 76 ? -1.519 15.828 24.875 1 98.12 76 ASP A N 1
ATOM 623 C CA . ASP A 1 76 ? -2.848 15.234 24.766 1 98.12 76 ASP A CA 1
ATOM 624 C C . ASP A 1 76 ? -3.68 15.953 23.703 1 98.12 76 ASP A C 1
ATOM 626 O O . ASP A 1 76 ? -3.742 17.188 23.672 1 98.12 76 ASP A O 1
ATOM 630 N N . VAL A 1 77 ? -4.242 15.164 22.828 1 98.69 77 VAL A N 1
ATOM 631 C CA . VAL A 1 77 ? -5.215 15.75 21.906 1 98.69 77 VAL A CA 1
ATOM 632 C C . VAL A 1 77 ? -6.531 16 22.641 1 98.69 77 VAL A C 1
ATOM 634 O O . VAL A 1 77 ? -7.16 15.062 23.141 1 98.69 77 VAL A O 1
ATOM 637 N N . VAL A 1 78 ? -6.98 17.25 22.641 1 98.5 78 VAL A N 1
ATOM 638 C CA . VAL A 1 78 ? -8.109 17.562 23.516 1 98.5 78 VAL A CA 1
ATOM 639 C C . VAL A 1 78 ? -9.32 17.938 22.672 1 98.5 78 VAL A C 1
ATOM 641 O O . VAL A 1 78 ? -10.445 18.016 23.172 1 98.5 78 VAL A O 1
ATOM 644 N N . SER A 1 79 ? -9.117 18.172 21.391 1 98.5 79 SER A N 1
ATOM 645 C CA . SER A 1 79 ? -10.242 18.484 20.516 1 98.5 79 SER A CA 1
ATOM 646 C C . SER A 1 79 ? -9.883 18.219 19.062 1 98.5 79 SER A C 1
ATOM 648 O O . SER A 1 79 ? -8.734 18.406 18.641 1 98.5 79 SER A O 1
ATOM 650 N N . PHE A 1 80 ? -10.852 17.766 18.328 1 98.38 80 PHE A N 1
ATOM 651 C CA . PHE A 1 80 ? -10.781 17.734 16.875 1 98.38 80 PHE A CA 1
ATOM 652 C C . PHE A 1 80 ? -11.469 18.953 16.281 1 98.38 80 PHE A C 1
ATOM 654 O O . PHE A 1 80 ? -12.281 19.609 16.938 1 98.38 80 PHE A O 1
ATOM 661 N N . LEU A 1 81 ? -11.086 19.297 15.133 1 97.56 81 LEU A N 1
ATOM 662 C CA . LEU A 1 81 ? -11.711 20.375 14.367 1 97.56 81 LEU A CA 1
ATOM 663 C C . LEU A 1 81 ? -12.281 19.844 13.055 1 97.56 81 LEU A C 1
ATOM 665 O O . LEU A 1 81 ? -11.641 19.031 12.383 1 97.56 81 LEU A O 1
ATOM 669 N N . TYR A 1 82 ? -13.477 20.312 12.719 1 95.5 82 TYR A N 1
ATOM 670 C CA . TYR A 1 82 ? -14.18 19.891 11.508 1 95.5 82 TYR A CA 1
ATOM 671 C C . TYR A 1 82 ? -14.602 21.094 10.68 1 95.5 82 TYR A C 1
ATOM 673 O O . TYR A 1 82 ? -14.992 22.125 11.227 1 95.5 82 TYR A O 1
ATOM 681 N N . ALA A 1 83 ? -14.445 21 9.438 1 92 83 ALA A N 1
ATOM 682 C CA . ALA A 1 83 ? -15.008 21.984 8.516 1 92 83 ALA A CA 1
ATOM 683 C C . ALA A 1 83 ? -16.266 21.438 7.832 1 92 83 ALA A C 1
ATOM 685 O O . ALA A 1 83 ? -16.359 20.234 7.551 1 92 83 ALA A O 1
ATOM 686 N N . THR A 1 84 ? -17.172 22.344 7.582 1 86.75 84 THR A N 1
ATOM 687 C CA . THR A 1 84 ? -18.406 21.969 6.887 1 86.75 84 THR A CA 1
ATOM 688 C C . THR A 1 84 ? -18.531 22.734 5.574 1 86.75 84 THR A C 1
ATOM 690 O O . THR A 1 84 ? -18.203 23.922 5.508 1 86.75 84 THR A O 1
ATOM 693 N N . ALA A 1 85 ? -18.594 22.078 4.492 1 73.44 85 ALA A N 1
ATOM 694 C CA . ALA A 1 85 ? -18.875 22.734 3.221 1 73.44 85 ALA A CA 1
ATOM 695 C C . ALA A 1 85 ? -19.594 21.797 2.26 1 73.44 85 ALA A C 1
ATOM 697 O O . ALA A 1 85 ? -19.578 20.578 2.43 1 73.44 85 ALA A O 1
ATOM 698 N N . ARG A 1 86 ? -20.359 22.516 1.379 1 61.25 86 ARG A N 1
ATOM 699 C CA . ARG A 1 86 ? -20.891 21.688 0.3 1 61.25 86 ARG A CA 1
ATOM 700 C C . ARG A 1 86 ? -19.766 21.141 -0.57 1 61.25 86 ARG A C 1
ATOM 702 O O . ARG A 1 86 ? -18.875 21.875 -0.981 1 61.25 86 ARG A O 1
ATOM 709 N N . VAL A 1 87 ? -19.609 19.875 -0.719 1 53.53 87 VAL A N 1
ATOM 710 C CA . VAL A 1 87 ? -18.547 19.078 -1.345 1 53.53 87 VAL A CA 1
ATOM 711 C C . VAL A 1 87 ? -18.266 19.625 -2.74 1 53.53 87 VAL A C 1
ATOM 713 O O . VAL A 1 87 ? -17.094 19.734 -3.145 1 53.53 87 VAL A O 1
ATOM 716 N N . SER A 1 88 ? -19.234 19.922 -3.498 1 55.19 88 SER A N 1
ATOM 717 C CA . SER A 1 88 ? -19.078 20.297 -4.898 1 55.19 88 SER A CA 1
ATOM 718 C C . SER A 1 88 ? -18.141 21.5 -5.047 1 55.19 88 SER A C 1
ATOM 720 O O . SER A 1 88 ? -17.453 21.625 -6.059 1 55.19 88 SER A O 1
ATOM 722 N N . ASP A 1 89 ? -18.031 22.219 -4.086 1 57.72 89 ASP A N 1
ATOM 723 C CA . ASP A 1 89 ? -17.328 23.484 -4.23 1 57.72 89 ASP A CA 1
ATOM 724 C C . ASP A 1 89 ? -15.859 23.359 -3.846 1 57.72 89 ASP A C 1
ATOM 726 O O . ASP A 1 89 ? -15.039 24.188 -4.234 1 57.72 89 ASP A O 1
ATOM 730 N N . HIS A 1 90 ? -15.523 22.203 -3.244 1 61.88 90 HIS A N 1
ATOM 731 C CA . HIS A 1 90 ? -14.172 22.188 -2.713 1 61.88 90 HIS A CA 1
ATOM 732 C C . HIS A 1 90 ? -13.617 20.766 -2.654 1 61.88 90 HIS A C 1
ATOM 734 O O . HIS A 1 90 ? -13.07 20.344 -1.628 1 61.88 90 HIS A O 1
ATOM 740 N N . GLU A 1 91 ? -13.625 20.141 -3.822 1 62.38 91 GLU A N 1
ATOM 741 C CA . GLU A 1 91 ? -13.305 18.719 -3.855 1 62.38 91 GLU A CA 1
ATOM 742 C C . GLU A 1 91 ? -11.828 18.484 -3.545 1 62.38 91 GLU A C 1
ATOM 744 O O . GLU A 1 91 ? -11.445 17.391 -3.129 1 62.38 91 GLU A O 1
ATOM 749 N N . ALA A 1 92 ? -11.078 19.547 -3.654 1 63.38 92 ALA A N 1
ATOM 750 C CA . ALA A 1 92 ? -9.648 19.359 -3.389 1 63.38 92 ALA A CA 1
ATOM 751 C C . ALA A 1 92 ? -9.391 19.203 -1.895 1 63.38 92 ALA A C 1
ATOM 753 O O . ALA A 1 92 ? -8.461 18.5 -1.493 1 63.38 92 ALA A O 1
ATOM 754 N N . PHE A 1 93 ? -10.219 19.828 -1.175 1 70.38 93 PHE A N 1
ATOM 755 C CA . PHE A 1 93 ? -10.031 19.812 0.271 1 70.38 93 PHE A CA 1
ATOM 756 C C . PHE A 1 93 ? -11.031 18.859 0.934 1 70.38 93 PHE A C 1
ATOM 758 O O . PHE A 1 93 ? -10.688 18.172 1.892 1 70.38 93 PHE A O 1
ATOM 765 N N . PHE A 1 94 ? -12.195 18.828 0.295 1 77.5 94 PHE A N 1
ATOM 766 C CA . PHE A 1 94 ? -13.273 18.031 0.87 1 77.5 94 PHE A CA 1
ATOM 767 C C . PHE A 1 94 ? -13.422 16.703 0.134 1 77.5 94 PHE A C 1
ATOM 769 O O . PHE A 1 94 ? -13.688 16.688 -1.069 1 77.5 94 PHE A O 1
ATOM 776 N N . LEU A 1 95 ? -13.188 15.703 0.909 1 79.81 95 LEU A N 1
ATOM 777 C CA . LEU A 1 95 ? -13.375 14.359 0.38 1 79.81 95 LEU A CA 1
ATOM 778 C C . LEU A 1 95 ? -14.555 13.664 1.052 1 79.81 95 LEU A C 1
ATOM 780 O O . LEU A 1 95 ? -14.773 13.828 2.256 1 79.81 95 LEU A O 1
ATOM 784 N N . SER A 1 96 ? -15.258 13 0.217 1 82.94 96 SER A N 1
ATOM 785 C CA . SER A 1 96 ? -16.375 12.219 0.746 1 82.94 96 SER A CA 1
ATOM 786 C C . SER A 1 96 ? -16.359 10.797 0.205 1 82.94 96 SER A C 1
ATOM 788 O O . SER A 1 96 ? -15.805 10.539 -0.862 1 82.94 96 SER A O 1
ATOM 790 N N . SER A 1 97 ? -17 9.961 0.94 1 86.25 97 SER A N 1
ATOM 791 C CA . SER A 1 97 ? -17.109 8.555 0.557 1 86.25 97 SER A CA 1
ATOM 792 C C . SER A 1 97 ? -17.984 8.383 -0.68 1 86.25 97 SER A C 1
ATOM 794 O O . SER A 1 97 ? -18.938 9.141 -0.88 1 86.25 97 SER A O 1
ATOM 796 N N . MET A 1 98 ? -17.688 7.367 -1.413 1 88.62 98 MET A N 1
ATOM 797 C CA . MET A 1 98 ? -18.547 6.984 -2.533 1 88.62 98 MET A CA 1
ATOM 798 C C . MET A 1 98 ? -19.719 6.148 -2.055 1 88.62 98 MET A C 1
ATOM 800 O O . MET A 1 98 ? -20.688 5.949 -2.795 1 88.62 98 MET A O 1
ATOM 804 N N . SER A 1 99 ? -19.578 5.715 -0.886 1 90.12 99 SER A N 1
ATOM 805 C CA . SER A 1 99 ? -20.625 4.875 -0.335 1 90.12 99 SER A CA 1
ATOM 806 C C . SER A 1 99 ? -21.859 5.703 0.033 1 90.12 99 SER A C 1
ATOM 808 O O . SER A 1 99 ? -21.734 6.809 0.564 1 90.12 99 SER A O 1
ATOM 810 N N . ARG A 1 100 ? -22.984 5.129 -0.1 1 87.81 100 ARG A N 1
ATOM 811 C CA . ARG A 1 100 ? -24.234 5.762 0.337 1 87.81 100 ARG A CA 1
ATOM 812 C C . ARG A 1 100 ? -24.312 5.789 1.858 1 87.81 100 ARG A C 1
ATOM 814 O O . ARG A 1 100 ? -25.062 6.594 2.426 1 87.81 100 ARG A O 1
ATOM 821 N N . GLU A 1 101 ? -23.547 4.969 2.453 1 88.69 101 GLU A N 1
ATOM 822 C CA . GLU A 1 101 ? -23.562 4.859 3.91 1 88.69 101 GLU A CA 1
ATOM 823 C C . GLU A 1 101 ? -22.469 5.715 4.543 1 88.69 101 GLU A C 1
ATOM 825 O O . GLU A 1 101 ? -22.047 5.453 5.672 1 88.69 101 GLU A O 1
ATOM 830 N N . SER A 1 102 ? -22.062 6.738 3.797 1 90.19 102 SER A N 1
ATOM 831 C CA . SER A 1 102 ? -21.016 7.625 4.277 1 90.19 102 SER A CA 1
ATOM 832 C C . SER A 1 102 ? -21.344 8.18 5.656 1 90.19 102 SER A C 1
ATOM 834 O O . SER A 1 102 ? -22.5 8.523 5.938 1 90.19 102 SER A O 1
ATOM 836 N N . TRP A 1 103 ? -20.344 8.32 6.527 1 88.75 103 TRP A N 1
ATOM 837 C CA . TRP A 1 103 ? -20.516 8.867 7.867 1 88.75 103 TRP A CA 1
ATOM 838 C C . TRP A 1 103 ? -21.062 10.289 7.805 1 88.75 103 TRP A C 1
ATOM 840 O O . TRP A 1 103 ? -21.859 10.695 8.648 1 88.75 103 TRP A O 1
ATOM 850 N N . ASP A 1 104 ? -20.5 11.039 6.816 1 87.5 104 ASP A N 1
ATOM 851 C CA . ASP A 1 104 ? -20.953 12.391 6.547 1 87.5 104 ASP A CA 1
ATOM 852 C C . ASP A 1 104 ? -20.484 12.867 5.172 1 87.5 104 ASP A C 1
ATOM 854 O O . ASP A 1 104 ? -19.359 12.594 4.762 1 87.5 104 ASP A O 1
ATOM 858 N N . ARG A 1 105 ? -21.281 13.648 4.57 1 83.94 105 ARG A N 1
ATOM 859 C CA . ARG A 1 105 ? -20.938 14.078 3.221 1 83.94 105 ARG A CA 1
ATOM 860 C C . ARG A 1 105 ? -20.594 15.57 3.195 1 83.94 105 ARG A C 1
ATOM 862 O O . ARG A 1 105 ? -20.047 16.062 2.215 1 83.94 105 ARG A O 1
ATOM 869 N N . GLU A 1 106 ? -20.844 16.203 4.289 1 84.94 106 GLU A N 1
ATOM 870 C CA . GLU A 1 106 ? -20.672 17.641 4.293 1 84.94 106 GLU A CA 1
ATOM 871 C C . GLU A 1 106 ? -19.594 18.078 5.273 1 84.94 106 GLU A C 1
ATOM 873 O O . GLU A 1 106 ? -19.328 19.266 5.441 1 84.94 106 GLU A O 1
ATOM 878 N N . THR A 1 107 ? -18.984 17.109 5.906 1 89.94 107 THR A N 1
ATOM 879 C CA . THR A 1 107 ? -18.016 17.438 6.941 1 89.94 107 THR A CA 1
ATOM 880 C C . THR A 1 107 ? -16.688 16.719 6.684 1 89.94 107 THR A C 1
ATOM 882 O O . THR A 1 107 ? -16.688 15.547 6.301 1 89.94 107 THR A O 1
ATOM 885 N N . ASN A 1 108 ? -15.641 17.438 6.867 1 92.19 108 ASN A N 1
ATOM 886 C CA . ASN A 1 108 ? -14.305 16.859 6.875 1 92.19 108 ASN A CA 1
ATOM 887 C C . ASN A 1 108 ? -13.539 17.219 8.141 1 92.19 108 ASN A C 1
ATOM 889 O O . ASN A 1 108 ? -13.633 18.344 8.625 1 92.19 108 ASN A O 1
ATOM 893 N N . TRP A 1 109 ? -12.875 16.219 8.672 1 95.56 109 TRP A N 1
ATOM 894 C CA . TRP A 1 109 ? -11.891 16.484 9.719 1 95.56 109 TRP A CA 1
ATOM 895 C C . TRP A 1 109 ? -10.75 17.344 9.195 1 95.56 109 TRP A C 1
ATOM 897 O O . TRP A 1 109 ? -10.164 17.047 8.156 1 95.56 109 TRP A O 1
ATOM 907 N N . ILE A 1 110 ? -10.398 18.484 9.891 1 95.31 110 ILE A N 1
ATOM 908 C CA . ILE A 1 110 ? -9.43 19.391 9.289 1 95.31 110 ILE A CA 1
ATOM 909 C C . ILE A 1 110 ? -8.297 19.656 10.281 1 95.31 110 ILE A C 1
ATOM 911 O O . ILE A 1 110 ? -7.383 20.438 9.992 1 95.31 110 ILE A O 1
ATOM 915 N N . GLY A 1 111 ? -8.375 19.156 11.5 1 97.62 111 GLY A N 1
ATOM 916 C CA . GLY A 1 111 ? -7.27 19.359 12.422 1 97.62 111 GLY A CA 1
ATOM 917 C C . GLY A 1 111 ? -7.598 18.984 13.852 1 97.62 111 GLY A C 1
ATOM 918 O O . GLY A 1 111 ? -8.586 18.297 14.102 1 97.62 111 GLY A O 1
ATOM 919 N N . TYR A 1 112 ? -6.68 19.344 14.758 1 98.75 112 TYR A N 1
ATOM 920 C CA . TYR A 1 112 ? -6.855 19.016 16.172 1 98.75 112 TYR A CA 1
ATOM 921 C C . TYR A 1 112 ? -6.148 20.031 17.062 1 98.75 112 TYR A C 1
ATOM 923 O O . TYR A 1 112 ? -5.371 20.859 16.578 1 98.75 112 TYR A O 1
ATOM 931 N N . ILE A 1 113 ? -6.492 20.047 18.297 1 98.94 113 ILE A N 1
ATOM 932 C CA . ILE A 1 113 ? -5.852 20.844 19.344 1 98.94 113 ILE A CA 1
ATOM 933 C C . ILE A 1 113 ? -5.188 19.906 20.359 1 98.94 113 ILE A C 1
ATOM 935 O O . ILE A 1 113 ? -5.816 18.953 20.844 1 98.94 113 ILE A O 1
ATOM 939 N N . ALA A 1 114 ? -3.959 20.141 20.594 1 98.88 114 ALA A N 1
ATOM 940 C CA . ALA A 1 114 ? -3.209 19.375 21.578 1 98.88 114 ALA A CA 1
ATOM 941 C C . ALA A 1 114 ? -2.592 20.266 22.641 1 98.88 114 ALA A C 1
ATOM 943 O O . ALA A 1 114 ? -2.264 21.422 22.359 1 98.88 114 ALA A O 1
ATOM 944 N N . VAL A 1 115 ? -2.408 19.734 23.844 1 98.88 115 VAL A N 1
ATOM 945 C CA . VAL A 1 115 ? -1.813 20.5 24.953 1 98.88 115 VAL A CA 1
ATOM 946 C C . VAL A 1 115 ? -0.755 19.656 25.656 1 98.88 115 VAL A C 1
ATOM 948 O O . VAL A 1 115 ? -0.812 18.422 25.609 1 98.88 115 VAL A O 1
ATOM 951 N N . THR A 1 116 ? 0.208 20.328 26.234 1 98.75 116 THR A N 1
ATOM 952 C CA . THR A 1 116 ? 1.136 19.594 27.094 1 98.75 116 THR A CA 1
ATOM 953 C C . THR A 1 116 ? 0.394 18.938 28.25 1 98.75 116 THR A C 1
ATOM 955 O O . THR A 1 116 ? -0.536 19.516 28.812 1 98.75 116 THR A O 1
ATOM 958 N N . SER A 1 117 ? 0.822 17.75 28.578 1 97.81 117 SER A N 1
ATOM 959 C CA . SER A 1 117 ? 0.287 17.094 29.766 1 97.81 117 SER A CA 1
ATOM 960 C C . SER A 1 117 ? 0.58 17.891 31.031 1 97.81 117 SER A C 1
ATOM 962 O O . SER A 1 117 ? 1.441 18.781 31.016 1 97.81 117 SER A O 1
ATOM 964 N N . ASP A 1 118 ? -0.121 17.562 32.062 1 97.75 118 ASP A N 1
ATOM 965 C CA . ASP A 1 118 ? 0.129 18.234 33.344 1 97.75 118 ASP A CA 1
ATOM 966 C C . ASP A 1 118 ? 1.56 18 33.812 1 97.75 118 ASP A C 1
ATOM 968 O O . ASP A 1 118 ? 2.215 18.906 34.312 1 97.75 118 ASP A O 1
ATOM 972 N N . GLN A 1 119 ? 1.973 16.781 33.625 1 97.44 119 GLN A N 1
ATOM 973 C CA . GLN A 1 119 ? 3.336 16.438 34 1 97.44 119 GLN A CA 1
ATOM 974 C C . GLN A 1 119 ? 4.359 17.25 33.219 1 97.44 119 GLN A C 1
ATOM 976 O O . GLN A 1 119 ? 5.297 17.812 33.781 1 97.44 119 GLN A O 1
ATOM 981 N N . ARG A 1 120 ? 4.18 17.297 31.906 1 97.5 120 ARG A N 1
ATOM 982 C CA . ARG A 1 120 ? 5.094 18.062 31.062 1 97.5 120 ARG A CA 1
ATOM 983 C C . ARG A 1 120 ? 5.051 19.547 31.391 1 97.5 120 ARG A C 1
ATOM 985 O O . ARG A 1 120 ? 6.09 20.203 31.438 1 97.5 120 ARG A O 1
ATOM 992 N N . THR A 1 121 ? 3.918 20.078 31.625 1 98.19 121 THR A N 1
ATOM 993 C CA . THR A 1 121 ? 3.742 21.484 31.984 1 98.19 121 THR A CA 1
ATOM 994 C C . THR A 1 121 ? 4.488 21.812 33.281 1 98.19 121 THR A C 1
ATOM 996 O O . THR A 1 121 ? 5.152 22.844 33.375 1 98.19 121 THR A O 1
ATOM 999 N N . ALA A 1 122 ? 4.398 20.891 34.188 1 97.62 122 ALA A N 1
ATOM 1000 C CA . ALA A 1 122 ? 5.121 21.078 35.438 1 97.62 122 ALA A CA 1
ATOM 1001 C C . ALA A 1 122 ? 6.629 21.078 35.219 1 97.62 122 ALA A C 1
ATOM 1003 O O . ALA A 1 122 ? 7.363 21.844 35.844 1 97.62 122 ALA A O 1
ATOM 1004 N N . GLU A 1 123 ? 7.039 20.266 34.344 1 97.19 123 GLU A N 1
ATOM 1005 C CA . GLU A 1 123 ? 8.461 20.109 34.031 1 97.19 123 GLU A CA 1
ATOM 1006 C C . GLU A 1 123 ? 9.023 21.359 33.375 1 97.19 123 GLU A C 1
ATOM 1008 O O . GLU A 1 123 ? 10.133 21.797 33.688 1 97.19 123 GLU A O 1
ATOM 1013 N N . ILE A 1 124 ? 8.258 21.953 32.438 1 96.69 124 ILE A N 1
ATOM 1014 C CA . ILE A 1 124 ? 8.836 23 31.594 1 96.69 124 ILE A CA 1
ATOM 1015 C C . ILE A 1 124 ? 8.367 24.375 32.094 1 96.69 124 ILE A C 1
ATOM 1017 O O . ILE A 1 124 ? 8.867 25.406 31.672 1 96.69 124 ILE A O 1
ATOM 1021 N N . GLY A 1 125 ? 7.34 24.438 32.969 1 97.19 125 GLY A N 1
ATOM 1022 C CA . GLY A 1 125 ? 6.91 25.672 33.625 1 97.19 125 GLY A CA 1
ATOM 1023 C C . GLY A 1 125 ? 5.973 26.5 32.75 1 97.19 125 GLY A C 1
ATOM 1024 O O . GLY A 1 125 ? 5.863 27.719 32.969 1 97.19 125 GLY A O 1
ATOM 1025 N N . ARG A 1 126 ? 5.422 25.859 31.797 1 97.94 126 ARG A N 1
ATOM 1026 C CA . ARG A 1 126 ? 4.488 26.547 30.906 1 97.94 126 ARG A CA 1
ATOM 1027 C C . ARG A 1 126 ? 3.535 25.562 30.234 1 97.94 126 ARG A C 1
ATOM 1029 O O . ARG A 1 126 ? 3.859 24.391 30.078 1 97.94 126 ARG A O 1
ATOM 1036 N N . ARG A 1 127 ? 2.326 26.031 29.844 1 98.62 127 ARG A N 1
ATOM 1037 C CA . ARG A 1 127 ? 1.364 25.25 29.078 1 98.62 127 ARG A CA 1
ATOM 1038 C C . ARG A 1 127 ? 1.449 25.609 27.594 1 98.62 127 ARG A C 1
ATOM 1040 O O . ARG A 1 127 ? 1.392 26.797 27.219 1 98.62 127 ARG A O 1
ATOM 1047 N N . GLU A 1 128 ? 1.677 24.641 26.797 1 98.81 128 GLU A N 1
ATOM 1048 C CA . GLU A 1 128 ? 1.669 24.844 25.359 1 98.81 128 GLU A CA 1
ATOM 1049 C C . GLU A 1 128 ? 0.393 24.281 24.734 1 98.81 128 GLU A C 1
ATOM 1051 O O . GLU A 1 128 ? -0.01 23.156 25.031 1 98.81 128 GLU A O 1
ATOM 1056 N N . ILE A 1 129 ? -0.263 25.094 23.938 1 98.88 129 ILE A N 1
ATOM 1057 C CA . ILE A 1 129 ? -1.446 24.688 23.188 1 98.88 129 ILE A CA 1
ATOM 1058 C C . ILE A 1 129 ? -1.128 24.703 21.688 1 98.88 129 ILE A C 1
ATOM 1060 O O . ILE A 1 129 ? -0.734 25.734 21.141 1 98.88 129 ILE A O 1
ATOM 1064 N N . TYR A 1 130 ? -1.267 23.562 21.047 1 98.94 130 TYR A N 1
ATOM 1065 C CA . TYR A 1 130 ? -1.021 23.453 19.625 1 98.94 130 TYR A CA 1
ATOM 1066 C C . TYR A 1 130 ? -2.332 23.344 18.844 1 98.94 130 TYR A C 1
ATOM 1068 O O . TYR A 1 130 ? -3.201 22.547 19.203 1 98.94 130 TYR A O 1
ATOM 1076 N N . VAL A 1 131 ? -2.5 24.172 17.906 1 98.94 131 VAL A N 1
ATOM 1077 C CA . VAL A 1 131 ? -3.598 24.094 16.953 1 98.94 131 VAL A CA 1
ATOM 1078 C C . VAL A 1 131 ? -3.059 23.672 15.578 1 98.94 131 VAL A C 1
ATOM 1080 O O . VAL A 1 131 ? -2.254 24.375 14.977 1 98.94 131 VAL A O 1
ATOM 1083 N N . VAL A 1 132 ? -3.51 22.547 15.102 1 98.88 132 VAL A N 1
ATOM 1084 C CA . VAL A 1 132 ? -2.914 21.953 13.914 1 98.88 132 VAL A CA 1
ATOM 1085 C C . VAL A 1 132 ? -3.969 21.812 12.812 1 98.88 132 VAL A C 1
ATOM 1087 O O . VAL A 1 132 ? -5.047 21.266 13.047 1 98.88 132 VAL A O 1
ATOM 1090 N N . PHE A 1 133 ? -3.635 22.312 11.664 1 97.81 133 PHE A N 1
ATOM 1091 C CA . PHE A 1 133 ? -4.562 22.25 10.539 1 97.81 133 PHE A CA 1
ATOM 1092 C C . PHE A 1 133 ? -4 21.359 9.43 1 97.81 133 PHE A C 1
ATOM 1094 O O . PHE A 1 133 ? -2.811 21.438 9.109 1 97.81 133 PHE A O 1
ATOM 1101 N N . ARG A 1 134 ? -4.863 20.609 8.859 1 95.06 134 ARG A N 1
ATOM 1102 C CA . ARG A 1 134 ? -4.52 19.703 7.766 1 95.06 134 ARG A CA 1
ATOM 1103 C C . ARG A 1 134 ? -4.477 20.453 6.434 1 95.06 134 ARG A C 1
ATOM 1105 O O . ARG A 1 134 ? -5.309 21.328 6.18 1 95.06 134 ARG A O 1
ATOM 1112 N N . GLY A 1 135 ? -3.482 20.047 5.602 1 90.38 135 GLY A N 1
ATOM 1113 C CA . GLY A 1 135 ? -3.451 20.547 4.238 1 90.38 135 GLY A CA 1
ATOM 1114 C C . GLY A 1 135 ? -4.246 19.703 3.268 1 90.38 135 GLY A C 1
ATOM 1115 O O . GLY A 1 135 ? -5.184 19.016 3.666 1 90.38 135 GLY A O 1
ATOM 1116 N N . THR A 1 136 ? -3.945 19.828 1.991 1 82.44 136 THR A N 1
ATOM 1117 C CA . THR A 1 136 ? -4.625 19.062 0.956 1 82.44 136 THR A CA 1
ATOM 1118 C C . THR A 1 136 ? -3.975 17.688 0.784 1 82.44 136 THR A C 1
ATOM 1120 O O . THR A 1 136 ? -2.789 17.516 1.078 1 82.44 136 THR A O 1
ATOM 1123 N N . THR A 1 137 ? -4.773 16.688 0.545 1 73.31 137 THR A N 1
ATOM 1124 C CA . THR A 1 137 ? -4.238 15.344 0.327 1 73.31 137 THR A CA 1
ATOM 1125 C C . THR A 1 137 ? -4.137 15.031 -1.164 1 73.31 137 THR A C 1
ATOM 1127 O O . THR A 1 137 ? -3.561 14.016 -1.557 1 73.31 137 THR A O 1
ATOM 1130 N N . SER A 1 138 ? -4.922 15.789 -1.911 1 64.62 138 SER A N 1
ATOM 1131 C CA . SER A 1 138 ? -4.977 15.5 -3.34 1 64.62 138 SER A CA 1
ATOM 1132 C C . SER A 1 138 ? -3.891 16.25 -4.102 1 64.62 138 SER A C 1
ATOM 1134 O O . SER A 1 138 ? -3.094 16.984 -3.498 1 64.62 138 SER A O 1
ATOM 1136 N N . ASN A 1 139 ? -4.09 16.141 -5.473 1 60.12 139 ASN A N 1
ATOM 1137 C CA . ASN A 1 139 ? -3.162 16.672 -6.461 1 60.12 139 ASN A CA 1
ATOM 1138 C C . ASN A 1 139 ? -3.098 18.203 -6.398 1 60.12 139 ASN A C 1
ATOM 1140 O O . ASN A 1 139 ? -4.023 18.844 -5.902 1 60.12 139 ASN A O 1
ATOM 1144 N N . TYR A 1 140 ? -1.893 18.656 -6.41 1 57.84 140 TYR A N 1
ATOM 1145 C CA . TYR A 1 140 ? -1.505 20.062 -6.367 1 57.84 140 TYR A CA 1
ATOM 1146 C C . TYR A 1 140 ? -2.393 20.906 -7.277 1 57.84 140 TYR A C 1
ATOM 1148 O O . TYR A 1 140 ? -2.242 22.125 -7.348 1 57.84 140 TYR A O 1
ATOM 1156 N N . GLU A 1 141 ? -3.514 20.219 -7.742 1 57.38 141 GLU A N 1
ATOM 1157 C CA . GLU A 1 141 ? -4.395 20.953 -8.648 1 57.38 141 GLU A CA 1
ATOM 1158 C C . GLU A 1 141 ? -5.391 21.812 -7.879 1 57.38 141 GLU A C 1
ATOM 1160 O O . GLU A 1 141 ? -6.215 22.5 -8.477 1 57.38 141 GLU A O 1
ATOM 1165 N N . TRP A 1 142 ? -5.301 21.766 -6.609 1 60.81 142 TRP A N 1
ATOM 1166 C CA . TRP A 1 142 ? -6.223 22.562 -5.812 1 60.81 142 TRP A CA 1
ATOM 1167 C C . TRP A 1 142 ? -6.082 24.047 -6.137 1 60.81 142 TRP A C 1
ATOM 1169 O O . TRP A 1 142 ? -7.031 24.828 -5.984 1 60.81 142 TRP A O 1
ATOM 1179 N N . VAL A 1 143 ? -4.988 24.438 -6.562 1 59.84 143 VAL A N 1
ATOM 1180 C CA . VAL A 1 143 ? -4.738 25.844 -6.879 1 59.84 143 VAL A CA 1
ATOM 1181 C C . VAL A 1 143 ? -5.645 26.297 -8.023 1 59.84 143 VAL A C 1
ATOM 1183 O O . VAL A 1 143 ? -6.129 27.422 -8.039 1 59.84 143 VAL A O 1
ATOM 1186 N N . ASN A 1 144 ? -5.832 25.359 -8.805 1 58.88 144 ASN A N 1
ATOM 1187 C CA . ASN A 1 144 ? -6.668 25.656 -9.961 1 58.88 144 ASN A CA 1
ATOM 1188 C C . ASN A 1 144 ? -8.148 25.672 -9.594 1 58.88 144 ASN A C 1
ATOM 1190 O O . ASN A 1 144 ? -8.945 26.344 -10.242 1 58.88 144 ASN A O 1
ATOM 1194 N N . VAL A 1 145 ? -8.43 25 -8.57 1 59 145 VAL A N 1
ATOM 1195 C CA . VAL A 1 145 ? -9.844 24.781 -8.258 1 59 145 VAL A CA 1
ATOM 1196 C C . VAL A 1 145 ? -10.312 25.859 -7.27 1 59 145 VAL A C 1
ATOM 1198 O O . VAL A 1 145 ? -11.43 26.359 -7.387 1 59 145 VAL A O 1
ATOM 1201 N N . MET A 1 146 ? -9.586 26.125 -6.297 1 62.09 146 MET A N 1
ATOM 1202 C CA . MET A 1 146 ? -10.086 26.984 -5.234 1 62.09 146 MET A CA 1
ATOM 1203 C C . MET A 1 146 ? -10.102 28.438 -5.684 1 62.09 146 MET A C 1
ATOM 1205 O O . MET A 1 146 ? -10.883 29.25 -5.164 1 62.09 146 MET A O 1
ATOM 1209 N N . GLY A 1 147 ? -9.555 28.766 -6.816 1 66.88 147 GLY A N 1
ATOM 1210 C CA . GLY A 1 147 ? -9.508 30.125 -7.324 1 66.88 147 GLY A CA 1
ATOM 1211 C C . GLY A 1 147 ? -8.688 31.062 -6.453 1 66.88 147 GLY A C 1
ATOM 1212 O O . GLY A 1 147 ? -8.398 30.75 -5.297 1 66.88 147 GLY A O 1
ATOM 1213 N N . ALA A 1 148 ? -8.172 32.219 -6.875 1 80.44 148 ALA A N 1
ATOM 1214 C CA . ALA A 1 148 ? -7.293 33.188 -6.238 1 80.44 148 ALA A CA 1
ATOM 1215 C C . ALA A 1 148 ? -8.023 34.5 -5.969 1 80.44 148 ALA A C 1
ATOM 1217 O O . ALA A 1 148 ? -7.414 35.562 -5.945 1 80.44 148 ALA A O 1
ATOM 1218 N N . LYS A 1 149 ? -9.367 34.312 -5.609 1 87.44 149 LYS A N 1
ATOM 1219 C CA . LYS A 1 149 ? -10.125 35.531 -5.383 1 87.44 149 LYS A CA 1
ATOM 1220 C C . LYS A 1 149 ? -9.945 36.031 -3.955 1 87.44 149 LYS A C 1
ATOM 1222 O O . LYS A 1 149 ? -10.047 35.25 -3 1 87.44 149 LYS A O 1
ATOM 1227 N N . LEU A 1 150 ? -9.664 37.344 -3.848 1 92.81 150 LEU A N 1
ATOM 1228 C CA . LEU A 1 150 ? -9.539 37.969 -2.541 1 92.81 150 LEU A CA 1
ATOM 1229 C C . LEU A 1 150 ? -10.906 38.312 -1.962 1 92.81 150 LEU A C 1
ATOM 1231 O O . LEU A 1 150 ? -11.797 38.75 -2.684 1 92.81 150 LEU A O 1
ATOM 1235 N N . THR A 1 151 ? -11.039 38.062 -0.705 1 93 151 THR A N 1
ATOM 1236 C CA . THR A 1 151 ? -12.273 38.406 -0.003 1 93 151 THR A CA 1
ATOM 1237 C C . THR A 1 151 ? -11.969 39.094 1.323 1 93 151 THR A C 1
ATOM 1239 O O . THR A 1 151 ? -11 38.75 2.004 1 93 151 THR A O 1
ATOM 1242 N N . SER A 1 152 ? -12.844 39.969 1.7 1 95.81 152 SER A N 1
ATOM 1243 C CA . SER A 1 152 ? -12.672 40.75 2.924 1 95.81 152 SER A CA 1
ATOM 1244 C C . SER A 1 152 ? -12.828 39.875 4.16 1 95.81 152 SER A C 1
ATOM 1246 O O . SER A 1 152 ? -13.711 39 4.211 1 95.81 152 SER A O 1
ATOM 1248 N N . VAL A 1 153 ? -11.953 40.156 5.215 1 95.94 153 VAL A N 1
ATOM 1249 C CA . VAL A 1 153 ? -12.07 39.406 6.473 1 95.94 153 VAL A CA 1
ATOM 1250 C C . VAL A 1 153 ? -12.633 40.344 7.551 1 95.94 153 VAL A C 1
ATOM 1252 O O . VAL A 1 153 ? -12.344 40.156 8.734 1 95.94 153 VAL A O 1
ATOM 1255 N N . LYS A 1 154 ? -13.383 41.344 7.195 1 94.5 154 LYS A N 1
ATOM 1256 C CA . LYS A 1 154 ? -13.922 42.312 8.133 1 94.5 154 LYS A CA 1
ATOM 1257 C C . LYS A 1 154 ? -14.695 41.656 9.258 1 94.5 154 LYS A C 1
ATOM 1259 O O . LYS A 1 154 ? -14.703 42.125 10.391 1 94.5 154 LYS A O 1
ATOM 1264 N N . ASP A 1 155 ? -15.266 40.531 9.008 1 91.5 155 ASP A N 1
ATOM 1265 C CA . ASP A 1 155 ? -16.078 39.812 9.984 1 91.5 155 ASP A CA 1
ATOM 1266 C C . ASP A 1 155 ? -15.219 39.219 11.094 1 91.5 155 ASP A C 1
ATOM 1268 O O . ASP A 1 155 ? -15.727 38.844 12.156 1 91.5 155 ASP A O 1
ATOM 1272 N N . LEU A 1 156 ? -13.922 39.062 10.898 1 94.06 156 LEU A N 1
ATOM 1273 C CA . LEU A 1 156 ? -13.008 38.531 11.906 1 94.06 156 LEU A CA 1
ATOM 1274 C C . LEU A 1 156 ? -12.445 39.625 12.773 1 94.06 156 LEU A C 1
ATOM 1276 O O . LEU A 1 156 ? -11.875 39.375 13.836 1 94.06 156 LEU A O 1
ATOM 1280 N N . LEU A 1 157 ? -12.57 40.844 12.297 1 94.75 157 LEU A N 1
ATOM 1281 C CA . LEU A 1 157 ? -11.891 41.969 12.945 1 94.75 157 LEU A CA 1
ATOM 1282 C C . LEU A 1 157 ? -12.797 42.625 13.984 1 94.75 157 LEU A C 1
ATOM 1284 O O . LEU A 1 157 ? -13.969 42.906 13.711 1 94.75 157 LEU A O 1
ATOM 1288 N N . VAL A 1 158 ? -12.242 42.938 15.055 1 91.56 158 VAL A N 1
ATOM 1289 C CA . VAL A 1 158 ? -13.008 43.5 16.156 1 91.56 158 VAL A CA 1
ATOM 1290 C C . VAL A 1 158 ? -13.594 44.844 15.742 1 91.56 158 VAL A C 1
ATOM 1292 O O . VAL A 1 158 ? -14.719 45.188 16.109 1 91.56 158 VAL A O 1
ATOM 1295 N N . ASP A 1 159 ? -12.859 45.656 14.945 1 91.88 159 ASP A N 1
ATOM 1296 C CA . ASP A 1 159 ? -13.297 47 14.531 1 91.88 159 ASP A CA 1
ATOM 1297 C C . ASP A 1 159 ? -14.055 46.938 13.211 1 91.88 159 ASP A C 1
ATOM 1299 O O . ASP A 1 159 ? -14.555 47.938 12.727 1 91.88 159 ASP A O 1
ATOM 1303 N N . GLY A 1 160 ? -14.086 45.781 12.586 1 88.94 160 GLY A N 1
ATOM 1304 C CA . GLY A 1 160 ? -14.844 45.594 11.359 1 88.94 160 GLY A CA 1
ATOM 1305 C C . GLY A 1 160 ? -14.312 46.406 10.188 1 88.94 160 GLY A C 1
ATOM 1306 O O . GLY A 1 160 ? -15.055 46.719 9.258 1 88.94 160 GLY A O 1
ATOM 1307 N N . ARG A 1 161 ? -13.133 46.75 10.242 1 89.38 161 ARG A N 1
ATOM 1308 C CA . ARG A 1 161 ? -12.547 47.594 9.195 1 89.38 161 ARG A CA 1
ATOM 1309 C C . ARG A 1 161 ? -12.383 46.812 7.898 1 89.38 161 ARG A C 1
ATOM 1311 O O . ARG A 1 161 ? -12.039 45.625 7.922 1 89.38 161 ARG A O 1
ATOM 1318 N N . ASP A 1 162 ? -12.633 47.5 6.793 1 90 162 ASP A N 1
ATOM 1319 C CA . ASP A 1 162 ? -12.383 46.906 5.48 1 90 162 ASP A CA 1
ATOM 1320 C C . ASP A 1 162 ? -10.922 47.062 5.074 1 90 162 ASP A C 1
ATOM 1322 O O . ASP A 1 162 ? -10.219 47.938 5.598 1 90 162 ASP A O 1
ATOM 1326 N N . GLY A 1 163 ? -10.469 46.156 4.125 1 93.56 163 GLY A N 1
ATOM 1327 C CA . GLY A 1 163 ? -9.094 46.219 3.664 1 93.56 163 GLY A CA 1
ATOM 1328 C C . GLY A 1 163 ? -8.383 44.875 3.641 1 93.56 163 GLY A C 1
ATOM 1329 O O . GLY A 1 163 ? -8.039 44.375 2.57 1 93.56 163 GLY A O 1
ATOM 1330 N N . PRO A 1 164 ? -8.312 44.469 4.953 1 96.69 164 PRO A N 1
ATOM 1331 C CA . PRO A 1 164 ? -7.684 43.125 4.98 1 96.69 164 PRO A CA 1
ATOM 1332 C C . PRO A 1 164 ? -8.484 42.094 4.215 1 96.69 164 PRO A C 1
ATOM 1334 O O . PRO A 1 164 ? -9.688 41.938 4.449 1 96.69 164 PRO A O 1
ATOM 1337 N N . GLU A 1 165 ? -7.828 41.469 3.258 1 97.25 165 GLU A N 1
ATOM 1338 C CA . GLU A 1 165 ? -8.453 40.438 2.426 1 97.25 165 GLU A CA 1
ATOM 1339 C C . GLU A 1 165 ? -7.59 39.188 2.355 1 97.25 165 GLU A C 1
ATOM 1341 O O . GLU A 1 165 ? -6.359 39.25 2.402 1 97.25 165 GLU A O 1
ATOM 1346 N N . VAL A 1 166 ? -8.289 38.031 2.279 1 95 166 VAL A N 1
ATOM 1347 C CA . VAL A 1 166 ? -7.617 36.75 2.109 1 95 166 VAL A CA 1
ATOM 1348 C C . VAL A 1 166 ? -8.297 35.969 0.997 1 95 166 VAL A C 1
ATOM 1350 O O . VAL A 1 166 ? -9.312 36.406 0.448 1 95 166 VAL A O 1
ATOM 1353 N N . MET A 1 167 ? -7.723 34.875 0.618 1 88.38 167 MET A N 1
ATOM 1354 C CA . MET A 1 167 ? -8.297 34.062 -0.436 1 88.38 167 MET A CA 1
ATOM 1355 C C . MET A 1 167 ? -9.664 33.531 -0.022 1 88.38 167 MET A C 1
ATOM 1357 O O . MET A 1 167 ? -9.82 33 1.078 1 88.38 167 MET A O 1
ATOM 1361 N N . LEU A 1 168 ? -10.602 33.5 -0.868 1 86.69 168 LEU A N 1
ATOM 1362 C CA . LEU A 1 168 ? -12 33.188 -0.607 1 86.69 168 LEU A CA 1
ATOM 1363 C C . LEU A 1 168 ? -12.141 31.719 -0.171 1 86.69 168 LEU A C 1
ATOM 1365 O O . LEU A 1 168 ? -12.867 31.422 0.78 1 86.69 168 LEU A O 1
ATOM 1369 N N . GLY A 1 169 ? -11.477 30.844 -0.865 1 81.88 169 GLY A N 1
ATOM 1370 C CA . GLY A 1 169 ? -11.609 29.422 -0.579 1 81.88 169 GLY A CA 1
ATOM 1371 C C . GLY A 1 169 ? -11.266 29.078 0.855 1 81.88 169 GLY A C 1
ATOM 1372 O O . GLY A 1 169 ? -12.023 28.359 1.525 1 81.88 169 GLY A O 1
ATOM 1373 N N . TRP A 1 170 ? -10.273 29.672 1.401 1 83.31 170 TRP A N 1
ATOM 1374 C CA . TRP A 1 170 ? -9.812 29.344 2.746 1 83.31 170 TRP A CA 1
ATOM 1375 C C . TRP A 1 170 ? -10.695 30.016 3.801 1 83.31 170 TRP A C 1
ATOM 1377 O O . TRP A 1 170 ? -10.938 29.438 4.863 1 83.31 170 TRP A O 1
ATOM 1387 N N . PHE A 1 171 ? -10.984 31.141 3.406 1 89.81 171 PHE A N 1
ATOM 1388 C CA . PHE A 1 171 ? -11.883 31.844 4.309 1 89.81 171 PHE A CA 1
ATOM 1389 C C . PHE A 1 171 ? -13.203 31.109 4.473 1 89.81 171 PHE A C 1
ATOM 1391 O O . PHE A 1 171 ? -13.719 30.984 5.582 1 89.81 171 PHE A O 1
ATOM 1398 N N . THR A 1 172 ? -13.617 30.531 3.412 1 87.06 172 THR A N 1
ATOM 1399 C CA . THR A 1 172 ? -14.875 29.797 3.406 1 87.06 172 THR A CA 1
ATOM 1400 C C . THR A 1 172 ? -14.75 28.516 4.227 1 87.06 172 THR A C 1
ATOM 1402 O O . THR A 1 172 ? -15.633 28.203 5.035 1 87.06 172 THR A O 1
ATOM 1405 N N . ILE A 1 173 ? -13.711 27.812 4.094 1 87.88 173 ILE A N 1
ATOM 1406 C CA . ILE A 1 173 ? -13.484 26.562 4.824 1 87.88 173 ILE A CA 1
ATOM 1407 C C . ILE A 1 173 ? -13.422 26.859 6.324 1 87.88 173 ILE A C 1
ATOM 1409 O O . ILE A 1 173 ? -13.961 26.094 7.129 1 87.88 173 ILE A O 1
ATOM 1413 N N . TYR A 1 174 ? -12.867 27.938 6.656 1 93.06 174 TYR A N 1
ATOM 1414 C CA . TYR A 1 174 ? -12.648 28.312 8.047 1 93.06 174 TYR A CA 1
ATOM 1415 C C . TYR A 1 174 ? -13.938 28.812 8.688 1 93.06 174 TYR A C 1
ATOM 1417 O O . TYR A 1 174 ? -14.211 28.516 9.852 1 93.06 174 TYR A O 1
ATOM 1425 N N . THR A 1 175 ? -14.867 29.422 7.906 1 93.88 175 THR A N 1
ATOM 1426 C CA . THR A 1 175 ? -15.914 30.219 8.547 1 93.88 175 THR A CA 1
ATOM 1427 C C . THR A 1 175 ? -17.281 29.609 8.289 1 93.88 175 THR A C 1
ATOM 1429 O O . THR A 1 175 ? -18.281 29.984 8.922 1 93.88 175 THR A O 1
ATOM 1432 N N . THR A 1 176 ? -17.359 28.703 7.426 1 90.5 176 THR A N 1
ATOM 1433 C CA . THR A 1 176 ? -18.688 28.219 7.035 1 90.5 176 THR A CA 1
ATOM 1434 C C . THR A 1 176 ? -19.25 27.281 8.102 1 90.5 176 THR A C 1
ATOM 1436 O O . THR A 1 176 ? -18.578 26.359 8.547 1 90.5 176 THR A O 1
ATOM 1439 N N . ALA A 1 177 ? -20.453 27.594 8.43 1 90.5 177 ALA A N 1
ATOM 1440 C CA . ALA A 1 177 ? -21.25 26.719 9.289 1 90.5 177 ALA A CA 1
ATOM 1441 C C . ALA A 1 177 ? -22.422 26.125 8.523 1 90.5 177 ALA A C 1
ATOM 1443 O O . ALA A 1 177 ? -22.812 26.641 7.477 1 90.5 177 ALA A O 1
ATOM 1444 N N . ASN A 1 178 ? -22.859 25.031 8.945 1 87.69 178 ASN A N 1
ATOM 1445 C CA . ASN A 1 178 ? -24.062 24.391 8.391 1 87.69 178 ASN A CA 1
ATOM 1446 C C . ASN A 1 178 ? -25.016 23.953 9.5 1 87.69 178 ASN A C 1
ATOM 1448 O O . ASN A 1 178 ? -24.875 22.859 10.047 1 87.69 178 ASN A O 1
ATOM 1452 N N . PRO A 1 179 ? -26 24.719 9.68 1 86.44 179 PRO A N 1
ATOM 1453 C CA . PRO A 1 179 ? -26.938 24.406 10.766 1 86.44 179 PRO A CA 1
ATOM 1454 C C . PRO A 1 179 ? -27.703 23.109 10.539 1 86.44 179 PRO A C 1
ATOM 1456 O O . PRO A 1 179 ? -28.25 22.531 11.484 1 86.44 179 PRO A O 1
ATOM 1459 N N . ASN A 1 180 ? -27.75 22.625 9.328 1 84.81 180 ASN A N 1
ATOM 1460 C CA . ASN A 1 180 ? -28.516 21.438 9 1 84.81 180 ASN A CA 1
ATOM 1461 C C . ASN A 1 180 ? -27.641 20.188 8.977 1 84.81 180 ASN A C 1
ATOM 1463 O O . ASN A 1 180 ? -28.125 19.094 8.711 1 84.81 180 ASN A O 1
ATOM 1467 N N . SER A 1 181 ? -26.375 20.406 9.219 1 84.69 181 SER A N 1
ATOM 1468 C CA . SER A 1 181 ? -25.484 19.25 9.211 1 84.69 181 SER A CA 1
ATOM 1469 C C . SER A 1 181 ? -25.812 18.281 10.344 1 84.69 181 SER A C 1
ATOM 1471 O O . SER A 1 181 ? -26.062 18.703 11.469 1 84.69 181 SER A O 1
ATOM 1473 N N . PRO A 1 182 ? -25.859 17.016 9.977 1 83.75 182 PRO A N 1
ATOM 1474 C CA . PRO A 1 182 ? -26.172 16.031 11.008 1 83.75 182 PRO A CA 1
ATOM 1475 C C . PRO A 1 182 ? -25 15.766 11.961 1 83.75 182 PRO A C 1
ATOM 1477 O O . PRO A 1 182 ? -25.188 15.211 13.047 1 83.75 182 PRO A O 1
ATOM 1480 N N . PHE A 1 183 ? -23.859 16.203 11.664 1 91.12 183 PHE A N 1
ATOM 1481 C CA . PHE A 1 183 ? -22.688 15.891 12.469 1 91.12 183 PHE A CA 1
ATOM 1482 C C . PHE A 1 183 ? -22.25 17.109 13.281 1 91.12 183 PHE A C 1
ATOM 1484 O O . PHE A 1 183 ? -22.5 17.188 14.484 1 91.12 183 PHE A O 1
ATOM 1491 N N . THR A 1 184 ? -21.766 18.125 12.633 1 90.31 184 THR A N 1
ATOM 1492 C CA . THR A 1 184 ? -21.391 19.344 13.336 1 90.31 184 THR A CA 1
ATOM 1493 C C . THR A 1 184 ? -22.031 20.562 12.672 1 90.31 184 THR A C 1
ATOM 1495 O O . THR A 1 184 ? -21.938 20.719 11.453 1 90.31 184 THR A O 1
ATOM 1498 N N . LYS A 1 185 ? -22.625 21.453 13.492 1 90.38 185 LYS A N 1
ATOM 1499 C CA . LYS A 1 185 ? -23.312 22.641 12.977 1 90.38 185 LYS A CA 1
ATOM 1500 C C . LYS A 1 185 ? -22.391 23.859 13.031 1 90.38 185 LYS A C 1
ATOM 1502 O O . LYS A 1 185 ? -22.688 24.891 12.406 1 90.38 185 LYS A O 1
ATOM 1507 N N . MET A 1 186 ? -21.328 23.734 13.727 1 94.06 186 MET A N 1
ATOM 1508 C CA . MET A 1 186 ? -20.406 24.844 13.938 1 94.06 186 MET A CA 1
ATOM 1509 C C . MET A 1 186 ? -19.344 24.891 12.844 1 94.06 186 MET A C 1
ATOM 1511 O O . MET A 1 186 ? -18.938 23.844 12.32 1 94.06 186 MET A O 1
ATOM 1515 N N . SER A 1 187 ? -18.906 26.094 12.508 1 94.31 187 SER A N 1
ATOM 1516 C CA . SER A 1 187 ? -17.75 26.234 11.641 1 94.31 187 SER A CA 1
ATOM 1517 C C . SER A 1 187 ? -16.469 25.812 12.344 1 94.31 187 SER A C 1
ATOM 1519 O O . SER A 1 187 ? -16.438 25.719 13.578 1 94.31 187 SER A O 1
ATOM 1521 N N . ALA A 1 188 ? -15.477 25.547 11.57 1 95.5 188 ALA A N 1
ATOM 1522 C CA . ALA A 1 188 ? -14.164 25.297 12.156 1 95.5 188 ALA A CA 1
ATOM 1523 C C . ALA A 1 188 ? -13.727 26.453 13.047 1 95.5 188 ALA A C 1
ATOM 1525 O O . ALA A 1 188 ? -13.164 26.234 14.125 1 95.5 188 ALA A O 1
ATOM 1526 N N . ARG A 1 189 ? -14.008 27.672 12.656 1 97.38 189 ARG A N 1
ATOM 1527 C CA . ARG A 1 189 ? -13.703 28.875 13.406 1 97.38 189 ARG A CA 1
ATOM 1528 C C . ARG A 1 189 ? -14.359 28.859 14.781 1 97.38 189 ARG A C 1
ATOM 1530 O O . ARG A 1 189 ? -13.695 29.031 15.797 1 97.38 189 ARG A O 1
ATOM 1537 N N . SER A 1 190 ? -15.68 28.594 14.727 1 96.88 190 SER A N 1
ATOM 1538 C CA . SER A 1 190 ? -16.422 28.609 15.984 1 96.88 190 SER A CA 1
ATOM 1539 C C . SER A 1 190 ? -15.93 27.531 16.938 1 96.88 190 SER A C 1
ATOM 1541 O O . SER A 1 190 ? -15.836 27.766 18.156 1 96.88 190 SER A O 1
ATOM 1543 N N . GLN A 1 191 ? -15.625 26.391 16.406 1 97.81 191 GLN A N 1
ATOM 1544 C CA . GLN A 1 191 ? -15.086 25.312 17.219 1 97.81 191 GLN A CA 1
ATOM 1545 C C . GLN A 1 191 ? -13.758 25.719 17.859 1 97.81 191 GLN A C 1
ATOM 1547 O O . GLN A 1 191 ? -13.555 25.531 19.062 1 97.81 191 GLN A O 1
ATOM 1552 N N . LEU A 1 192 ? -12.898 26.297 17.062 1 98.62 192 LEU A N 1
ATOM 1553 C CA . LEU A 1 192 ? -11.57 26.688 17.516 1 98.62 192 LEU A CA 1
ATOM 1554 C C . LEU A 1 192 ? -11.648 27.75 18.594 1 98.62 192 LEU A C 1
ATOM 1556 O O . LEU A 1 192 ? -11.062 27.594 19.672 1 98.62 192 LEU A O 1
ATOM 1560 N N . LEU A 1 193 ? -12.391 28.844 18.344 1 98.19 193 LEU A N 1
ATOM 1561 C CA . LEU A 1 193 ? -12.461 29.953 19.281 1 98.19 193 LEU A CA 1
ATOM 1562 C C . LEU A 1 193 ? -13.055 29.5 20.609 1 98.19 193 LEU A C 1
ATOM 1564 O O . LEU A 1 193 ? -12.57 29.891 21.672 1 98.19 193 LEU A O 1
ATOM 1568 N N . THR A 1 194 ? -14.07 28.641 20.5 1 98.06 194 THR A N 1
ATOM 1569 C CA . THR A 1 194 ? -14.711 28.141 21.703 1 98.06 194 THR A CA 1
ATOM 1570 C C . THR A 1 194 ? -13.727 27.297 22.531 1 98.06 194 THR A C 1
ATOM 1572 O O . THR A 1 194 ? -13.562 27.531 23.734 1 98.06 194 THR A O 1
ATOM 1575 N N . LYS A 1 195 ? -13.055 26.406 21.875 1 98.56 195 LYS A N 1
ATOM 1576 C CA . LYS A 1 195 ? -12.172 25.5 22.609 1 98.56 195 LYS A CA 1
ATOM 1577 C C . LYS A 1 195 ? -10.969 26.25 23.172 1 98.56 195 LYS A C 1
ATOM 1579 O O . LYS A 1 195 ? -10.555 25.984 24.312 1 98.56 195 LYS A O 1
ATOM 1584 N N . ILE A 1 196 ? -10.383 27.156 22.438 1 98.69 196 ILE A N 1
ATOM 1585 C CA . ILE A 1 196 ? -9.211 27.891 22.922 1 98.69 196 ILE A CA 1
ATOM 1586 C C . ILE A 1 196 ? -9.609 28.766 24.109 1 98.69 196 ILE A C 1
ATOM 1588 O O . ILE A 1 196 ? -8.867 28.875 25.078 1 98.69 196 ILE A O 1
ATOM 1592 N N . SER A 1 197 ? -10.781 29.422 24.031 1 97.94 197 SER A N 1
ATOM 1593 C CA . SER A 1 197 ? -11.266 30.203 25.172 1 97.94 197 SER A CA 1
ATOM 1594 C C . SER A 1 197 ? -11.383 29.344 26.422 1 97.94 197 SER A C 1
ATOM 1596 O O . SER A 1 197 ? -10.961 29.75 27.516 1 97.94 197 SER A O 1
ATOM 1598 N N . GLU A 1 198 ? -11.922 28.141 26.234 1 98.12 198 GLU A N 1
ATOM 1599 C CA . GLU A 1 198 ? -12.039 27.203 27.344 1 98.12 198 GLU A CA 1
ATOM 1600 C C . GLU A 1 198 ? -10.672 26.859 27.922 1 98.12 198 GLU A C 1
ATOM 1602 O O . GLU A 1 198 ? -10.492 26.844 29.141 1 98.12 198 GLU A O 1
ATOM 1607 N N . LEU A 1 199 ? -9.75 26.578 27.062 1 98.5 199 LEU A N 1
ATOM 1608 C CA . LEU A 1 199 ? -8.43 26.141 27.5 1 98.5 199 LEU A CA 1
ATOM 1609 C C . LEU A 1 199 ? -7.672 27.266 28.188 1 98.5 199 LEU A C 1
ATOM 1611 O O . LEU A 1 199 ? -6.969 27.031 29.172 1 98.5 199 LEU A O 1
ATOM 1615 N N . LEU A 1 200 ? -7.781 28.484 27.688 1 97.88 200 LEU A N 1
ATOM 1616 C CA . LEU A 1 200 ? -7.078 29.609 28.281 1 97.88 200 LEU A CA 1
ATOM 1617 C C . LEU A 1 200 ? -7.621 29.922 29.672 1 97.88 200 LEU A C 1
ATOM 1619 O O . LEU A 1 200 ? -6.871 30.344 30.5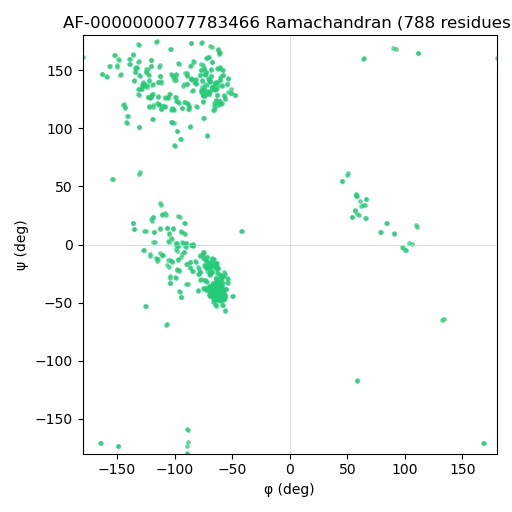62 1 97.88 200 LEU A O 1
ATOM 1623 N N . GLU A 1 201 ? -8.922 29.703 29.812 1 96.94 201 GLU A N 1
ATOM 1624 C CA . GLU A 1 201 ? -9.492 29.844 31.156 1 96.94 201 GLU A CA 1
ATOM 1625 C C . GLU A 1 201 ? -9.008 28.734 32.062 1 96.94 201 GLU A C 1
ATOM 1627 O O . GLU A 1 201 ? -8.625 29 33.219 1 96.94 201 GLU A O 1
ATOM 1632 N N . LEU A 1 202 ? -9 27.531 31.594 1 97.69 202 LEU A N 1
ATOM 1633 C CA . LEU A 1 202 ? -8.602 26.359 32.375 1 97.69 202 LEU A CA 1
ATOM 1634 C C . LEU A 1 202 ? -7.145 26.469 32.812 1 97.69 202 LEU A C 1
ATOM 1636 O O . LEU A 1 202 ? -6.793 26.078 33.906 1 97.69 202 LEU A O 1
ATOM 1640 N N . TYR A 1 203 ? -6.344 27.031 31.906 1 97.56 203 TYR A N 1
ATOM 1641 C CA . TYR A 1 203 ? -4.906 27.031 32.156 1 97.56 203 TYR A CA 1
ATOM 1642 C C . TYR A 1 203 ? -4.402 28.453 32.438 1 97.56 203 TYR A C 1
ATOM 1644 O O . TYR A 1 203 ? -3.242 28.766 32.156 1 97.56 203 TYR A O 1
ATOM 1652 N N . LYS A 1 204 ? -5.16 29.344 32.906 1 95.25 204 LYS A N 1
ATOM 1653 C CA . LYS A 1 204 ? -4.867 30.766 33.062 1 95.25 204 LYS A CA 1
ATOM 1654 C C . LYS A 1 204 ? -3.633 30.969 33.938 1 95.25 204 LYS A C 1
ATOM 1656 O O . LYS A 1 204 ? -2.891 31.938 33.75 1 95.25 204 LYS A O 1
ATOM 1661 N N . ASP A 1 205 ? -3.332 30.047 34.844 1 95.69 205 ASP A N 1
ATOM 1662 C CA . ASP A 1 205 ? -2.23 30.219 35.781 1 95.69 205 ASP A CA 1
ATOM 1663 C C . ASP A 1 205 ? -1.001 29.422 35.344 1 95.69 205 ASP A C 1
ATOM 1665 O O . ASP A 1 205 ? -0.037 29.297 36.094 1 95.69 205 ASP A O 1
ATOM 1669 N N . GLU A 1 206 ? -0.97 28.953 34.125 1 97.5 206 GLU A N 1
ATOM 1670 C CA . GLU A 1 206 ? 0.115 28.094 33.656 1 97.5 206 GLU A CA 1
ATOM 1671 C C . GLU A 1 206 ? 0.845 28.719 32.469 1 97.5 206 GLU A C 1
ATOM 1673 O O . GLU A 1 206 ? 1.381 28.016 31.609 1 97.5 206 GLU A O 1
ATOM 1678 N N . LYS A 1 207 ? 0.759 30.062 32.281 1 96.38 207 LYS A N 1
ATOM 1679 C CA . LYS A 1 207 ? 1.443 30.797 31.234 1 96.38 207 LYS A CA 1
ATOM 1680 C C . LYS A 1 207 ? 1.221 30.156 29.859 1 96.38 207 LYS A C 1
ATOM 1682 O O . LYS A 1 207 ? 2.178 29.797 29.188 1 96.38 207 LYS A O 1
ATOM 1687 N N . PRO A 1 208 ? -0.001 30.078 29.453 1 97.88 208 PRO A N 1
ATOM 1688 C CA . PRO A 1 208 ? -0.301 29.391 28.203 1 97.88 208 PRO A CA 1
ATOM 1689 C C . PRO A 1 208 ? 0.203 30.156 26.984 1 97.88 208 PRO A C 1
ATOM 1691 O O . PRO A 1 208 ? 0.212 31.391 26.984 1 97.88 208 PRO A O 1
ATOM 1694 N N . SER A 1 209 ? 0.707 29.484 26.016 1 98.5 209 SER A N 1
ATOM 1695 C CA . SER A 1 209 ? 1.006 29.969 24.672 1 98.5 209 SER A CA 1
ATOM 1696 C C . SER A 1 209 ? 0.289 29.141 23.609 1 98.5 209 SER A C 1
ATOM 1698 O O . SER A 1 209 ? 0.036 27.938 23.812 1 98.5 209 SER A O 1
ATOM 1700 N N . ILE A 1 210 ? -0.095 29.75 22.531 1 98.81 210 ILE A N 1
ATOM 1701 C CA . ILE A 1 210 ? -0.793 29.078 21.438 1 98.81 210 ILE A CA 1
ATOM 1702 C C . ILE A 1 210 ? 0.12 29 20.219 1 98.81 210 ILE A C 1
ATOM 1704 O O . ILE A 1 210 ? 0.598 30.016 19.719 1 98.81 210 ILE A O 1
ATOM 1708 N N . ILE A 1 211 ? 0.418 27.812 19.797 1 98.94 211 ILE A N 1
ATOM 1709 C CA . ILE A 1 211 ? 1.207 27.578 18.594 1 98.94 211 ILE A CA 1
ATOM 1710 C C . ILE A 1 211 ? 0.325 26.953 17.516 1 98.94 211 ILE A C 1
ATOM 1712 O O . ILE A 1 211 ? -0.253 25.891 17.719 1 98.94 211 ILE A O 1
ATOM 1716 N N . LEU A 1 212 ? 0.129 27.641 16.422 1 98.94 212 LEU A N 1
ATOM 1717 C CA . LEU A 1 212 ? -0.604 27.109 15.289 1 98.94 212 LEU A CA 1
ATOM 1718 C C . LEU A 1 212 ? 0.355 26.578 14.227 1 98.94 212 LEU A C 1
ATOM 1720 O O . LEU A 1 212 ? 1.458 27.094 14.062 1 98.94 212 LEU A O 1
ATOM 1724 N N . THR A 1 213 ? -0.062 25.531 13.547 1 98.88 213 THR A N 1
ATOM 1725 C CA . THR A 1 213 ? 0.777 25 12.477 1 98.88 213 THR A CA 1
ATOM 1726 C C . THR A 1 213 ? -0.077 24.391 11.375 1 98.88 213 THR A C 1
ATOM 1728 O O . THR A 1 213 ? -1.256 24.094 11.586 1 98.88 213 THR A O 1
ATOM 1731 N N . GLY A 1 214 ? 0.466 24.281 10.266 1 98.25 214 GLY A N 1
ATOM 1732 C CA . GLY A 1 214 ? -0.132 23.703 9.07 1 98.25 214 GLY A CA 1
ATOM 1733 C C . GLY A 1 214 ? 0.805 23.703 7.875 1 98.25 214 GLY A C 1
ATOM 1734 O O . GLY A 1 214 ? 1.823 24.391 7.879 1 98.25 214 GLY A O 1
ATOM 1735 N N . HIS A 1 215 ? 0.471 22.891 6.961 1 96.44 215 HIS A N 1
ATOM 1736 C CA . HIS A 1 215 ? 1.21 22.781 5.711 1 96.44 215 HIS A CA 1
ATOM 1737 C C . HIS A 1 215 ? 0.305 23.047 4.512 1 96.44 215 HIS A C 1
ATOM 1739 O O . HIS A 1 215 ? -0.868 22.656 4.52 1 96.44 215 HIS A O 1
ATOM 1745 N N . SER A 1 216 ? 0.882 23.734 3.525 1 92.5 216 SER A N 1
ATOM 1746 C CA . SER A 1 216 ? 0.104 24 2.318 1 92.5 216 SER A CA 1
ATOM 1747 C C . SER A 1 216 ? -1.173 24.766 2.641 1 92.5 216 SER A C 1
ATOM 1749 O O . SER A 1 216 ? -1.121 25.859 3.225 1 92.5 216 SER A O 1
ATOM 1751 N N . LEU A 1 217 ? -2.264 24.266 2.408 1 86.31 217 LEU A N 1
ATOM 1752 C CA . LEU A 1 217 ? -3.523 24.938 2.678 1 86.31 217 LEU A CA 1
ATOM 1753 C C . LEU A 1 217 ? -3.768 25.062 4.176 1 86.31 217 LEU A C 1
ATOM 1755 O O . LEU A 1 217 ? -4.34 26.062 4.641 1 86.31 217 LEU A O 1
ATOM 1759 N N . GLY A 1 218 ? -3.336 24.031 4.914 1 94.12 218 GLY A N 1
ATOM 1760 C CA . GLY A 1 218 ? -3.428 24.125 6.363 1 94.12 218 GLY A CA 1
ATOM 1761 C C . GLY A 1 218 ? -2.643 25.281 6.938 1 94.12 218 GLY A C 1
ATOM 1762 O O . GLY A 1 218 ? -3.01 25.828 7.977 1 94.12 218 GLY A O 1
ATOM 1763 N N . ALA A 1 219 ? -1.616 25.641 6.227 1 96.75 219 ALA A N 1
ATOM 1764 C CA . ALA A 1 219 ? -0.798 26.781 6.648 1 96.75 219 ALA A CA 1
ATOM 1765 C C . ALA A 1 219 ? -1.572 28.094 6.523 1 96.75 219 ALA A C 1
ATOM 1767 O O . ALA A 1 219 ? -1.45 28.969 7.379 1 96.75 219 ALA A O 1
ATOM 1768 N N . THR A 1 220 ? -2.34 28.203 5.484 1 93.81 220 THR A N 1
ATOM 1769 C CA . THR A 1 220 ? -3.143 29.406 5.273 1 93.81 220 THR A CA 1
ATOM 1770 C C . THR A 1 220 ? -4.203 29.547 6.359 1 93.81 220 THR A C 1
ATOM 1772 O O . THR A 1 220 ? -4.406 30.625 6.902 1 93.81 220 THR A O 1
ATOM 1775 N N . ILE A 1 221 ? -4.754 28.453 6.684 1 95.44 221 ILE A N 1
ATOM 1776 C CA . ILE A 1 221 ? -5.777 28.469 7.723 1 95.44 221 ILE A CA 1
ATOM 1777 C C . ILE A 1 221 ? -5.141 28.797 9.07 1 95.44 221 ILE A C 1
ATOM 1779 O O . ILE A 1 221 ? -5.703 29.562 9.859 1 95.44 221 ILE A O 1
ATOM 1783 N N . ALA A 1 222 ? -4.016 28.219 9.305 1 98.5 222 ALA A N 1
ATOM 1784 C CA . ALA A 1 222 ? -3.311 28.5 10.555 1 98.5 222 ALA A CA 1
ATOM 1785 C C . ALA A 1 222 ? -3.002 29.984 10.688 1 98.5 222 ALA A C 1
ATOM 1787 O O . ALA A 1 222 ? -3.158 30.562 11.773 1 98.5 222 ALA A O 1
ATOM 1788 N N . THR A 1 223 ? -2.584 30.594 9.641 1 98.31 223 THR A N 1
ATOM 1789 C CA . THR A 1 223 ? -2.266 32.031 9.633 1 98.31 223 THR A CA 1
ATOM 1790 C C . THR A 1 223 ? -3.52 32.844 9.883 1 98.31 223 THR A C 1
ATOM 1792 O O . THR A 1 223 ? -3.51 33.781 10.711 1 98.31 223 THR A O 1
ATOM 1795 N N . LEU A 1 224 ? -4.551 32.5 9.156 1 97.19 224 LEU A N 1
ATOM 1796 C CA . LEU A 1 224 ? -5.832 33.188 9.344 1 97.19 224 LEU A CA 1
ATOM 1797 C C . LEU A 1 224 ? -6.312 33.031 10.781 1 97.19 224 LEU A C 1
ATOM 1799 O O . LEU A 1 224 ? -6.75 34 11.398 1 97.19 224 LEU A O 1
ATOM 1803 N N . ALA A 1 225 ? -6.262 31.859 11.328 1 98.5 225 ALA A N 1
ATOM 1804 C CA . ALA A 1 225 ? -6.711 31.547 12.68 1 98.5 225 ALA A CA 1
ATOM 1805 C C . ALA A 1 225 ? -5.883 32.312 13.719 1 98.5 225 ALA A C 1
ATOM 1807 O O . ALA A 1 225 ? -6.402 32.719 14.766 1 98.5 225 ALA A O 1
ATOM 1808 N N . ALA A 1 226 ? -4.621 32.469 13.461 1 98.62 226 ALA A N 1
ATOM 1809 C CA . ALA A 1 226 ? -3.766 33.188 14.391 1 98.62 226 ALA A CA 1
ATOM 1810 C C . ALA A 1 226 ? -4.262 34.625 14.586 1 98.62 226 ALA A C 1
ATOM 1812 O O . ALA A 1 226 ? -4.383 35.094 15.719 1 98.62 226 ALA A O 1
ATOM 1813 N N . LEU A 1 227 ? -4.547 35.281 13.516 1 97.88 227 LEU A N 1
ATOM 1814 C CA . LEU A 1 227 ? -5.086 36.625 13.617 1 97.88 227 LEU A CA 1
ATOM 1815 C C . LEU A 1 227 ? -6.434 36.625 14.328 1 97.88 227 LEU A C 1
ATOM 1817 O O . LEU A 1 227 ? -6.695 37.469 15.18 1 97.88 227 LEU A O 1
ATOM 1821 N N . ASP A 1 228 ? -7.266 35.688 13.922 1 98.25 228 ASP A N 1
ATOM 1822 C CA . ASP A 1 228 ? -8.602 35.594 14.5 1 98.25 228 ASP A CA 1
ATOM 1823 C C . ASP A 1 228 ? -8.531 35.438 16.016 1 98.25 228 ASP A C 1
ATOM 1825 O O . ASP A 1 228 ? -9.258 36.094 16.766 1 98.25 228 ASP A O 1
ATOM 1829 N N . LEU A 1 229 ? -7.688 34.562 16.469 1 98.5 229 LEU A N 1
ATOM 1830 C CA . LEU A 1 229 ? -7.516 34.312 17.891 1 98.5 229 LEU A CA 1
ATOM 1831 C C . LEU A 1 229 ? -7.043 35.594 18.594 1 98.5 229 LEU A C 1
ATOM 1833 O O . LEU A 1 229 ? -7.5 35.906 19.703 1 98.5 229 LEU A O 1
ATOM 1837 N N . ALA A 1 230 ? -6.125 36.281 18 1 97.38 230 ALA A N 1
ATOM 1838 C CA . ALA A 1 230 ? -5.625 37.531 18.578 1 97.38 230 ALA A CA 1
ATOM 1839 C C . ALA A 1 230 ? -6.734 38.562 18.688 1 97.38 230 ALA A C 1
ATOM 1841 O O . ALA A 1 230 ? -6.832 39.281 19.688 1 97.38 230 ALA A O 1
ATOM 1842 N N . GLU A 1 231 ? -7.59 38.625 17.688 1 96.81 231 GLU A N 1
ATOM 1843 C CA . GLU A 1 231 ? -8.672 39.594 17.609 1 96.81 231 GLU A CA 1
ATOM 1844 C C . GLU A 1 231 ? -9.773 39.281 18.609 1 96.81 231 GLU A C 1
ATOM 1846 O O . GLU A 1 231 ? -10.305 40.188 19.266 1 96.81 231 GLU A O 1
ATOM 1851 N N . ASN A 1 232 ? -10.055 38.031 18.766 1 97.19 232 ASN A N 1
ATOM 1852 C CA . ASN A 1 232 ? -11.359 37.688 19.344 1 97.19 232 ASN A CA 1
ATOM 1853 C C . ASN A 1 232 ? -11.219 36.875 20.625 1 97.19 232 ASN A C 1
ATOM 1855 O O . ASN A 1 232 ? -12.195 36.688 21.359 1 97.19 232 ASN A O 1
ATOM 1859 N N . VAL A 1 233 ? -10.055 36.438 20.922 1 97.19 233 VAL A N 1
ATOM 1860 C CA . VAL A 1 233 ? -9.922 35.594 22.094 1 97.19 233 VAL A CA 1
ATOM 1861 C C . VAL A 1 233 ? -8.875 36.188 23.047 1 97.19 233 VAL A C 1
ATOM 1863 O O . VAL A 1 233 ? -9.203 36.562 24.172 1 97.19 233 VAL A O 1
ATOM 1866 N N . THR A 1 234 ? -7.691 36.469 22.531 1 95.69 234 THR A N 1
ATOM 1867 C CA . THR A 1 234 ? -6.594 36.75 23.438 1 95.69 234 THR A CA 1
ATOM 1868 C C . THR A 1 234 ? -6.586 38.25 23.812 1 95.69 234 THR A C 1
ATOM 1870 O O . THR A 1 234 ? -5.992 38.625 24.828 1 95.69 234 THR A O 1
ATOM 1873 N N . SER A 1 235 ? -7.191 39.094 23.094 1 89.44 235 SER A N 1
ATOM 1874 C CA . SER A 1 235 ? -7.195 40.531 23.328 1 89.44 235 SER A CA 1
ATOM 1875 C C . SER A 1 235 ? -7.875 40.875 24.656 1 89.44 235 SER A C 1
ATOM 1877 O O . SER A 1 235 ? -7.645 41.938 25.234 1 89.44 235 SER A O 1
ATOM 1879 N N . GLY A 1 236 ? -8.586 39.969 25.188 1 83.06 236 GLY A N 1
ATOM 1880 C CA . GLY A 1 236 ? -9.344 40.25 26.406 1 83.06 236 GLY A CA 1
ATOM 1881 C C . GLY A 1 236 ? -8.578 39.875 27.672 1 83.06 236 GLY A C 1
ATOM 1882 O O . GLY A 1 236 ? -9.039 40.156 28.781 1 83.06 236 GLY A O 1
ATOM 1883 N N . TYR A 1 237 ? -7.438 39.438 27.5 1 88.44 237 TYR A N 1
ATOM 1884 C CA . TYR A 1 237 ? -6.695 39 28.656 1 88.44 237 TYR A CA 1
ATOM 1885 C C . TYR A 1 237 ? -5.703 40.031 29.141 1 88.44 237 TYR A C 1
ATOM 1887 O O . TYR A 1 237 ? -5.129 40.781 28.328 1 88.44 237 TYR A O 1
ATOM 1895 N N . SER A 1 238 ? -5.539 40.125 30.422 1 86.25 238 SER A N 1
ATOM 1896 C CA . SER A 1 238 ? -4.562 41.031 30.984 1 86.25 238 SER A CA 1
ATOM 1897 C C . SER A 1 238 ? -3.139 40.625 30.609 1 86.25 238 SER A C 1
ATOM 1899 O O . SER A 1 238 ? -2.338 41.469 30.188 1 86.25 238 SER A O 1
ATOM 1901 N N . ASP A 1 239 ? -2.863 39.406 30.844 1 91.19 239 ASP A N 1
ATOM 1902 C CA . ASP A 1 239 ? -1.632 38.812 30.344 1 91.19 239 ASP A CA 1
ATOM 1903 C C . ASP A 1 239 ? -1.874 38.094 29.016 1 91.19 239 ASP A C 1
ATOM 1905 O O . ASP A 1 239 ? -2.215 36.906 28.984 1 91.19 239 ASP A O 1
ATOM 1909 N N . VAL A 1 240 ? -1.702 38.812 27.953 1 94.62 240 VAL A N 1
ATOM 1910 C CA . VAL A 1 240 ? -2.072 38.344 26.609 1 94.62 240 VAL A CA 1
ATOM 1911 C C . VAL A 1 240 ? -1.194 37.188 26.203 1 94.62 240 VAL A C 1
ATOM 1913 O O . VAL A 1 240 ? 0.028 37.312 26.109 1 94.62 240 VAL A O 1
ATOM 1916 N N . PRO A 1 241 ? -1.712 36.031 26.016 1 96.69 241 PRO A N 1
ATOM 1917 C CA . PRO A 1 241 ? -0.917 34.875 25.578 1 96.69 241 PRO A CA 1
ATOM 1918 C C . PRO A 1 241 ? -0.316 35.062 24.188 1 96.69 241 PRO A C 1
ATOM 1920 O O . PRO A 1 241 ? -0.966 35.625 23.297 1 96.69 241 PRO A O 1
ATOM 1923 N N . PRO A 1 242 ? 0.918 34.656 24.031 1 97.69 242 PRO A N 1
ATOM 1924 C CA . PRO A 1 242 ? 1.491 34.688 22.688 1 97.69 242 PRO A CA 1
ATOM 1925 C C . PRO A 1 242 ? 0.783 33.719 21.719 1 97.69 242 PRO A C 1
ATOM 1927 O O . PRO A 1 242 ? 0.38 32.625 22.109 1 97.69 242 PRO A O 1
ATOM 1930 N N . VAL A 1 243 ? 0.563 34.188 20.484 1 98.69 243 VAL A N 1
ATOM 1931 C CA . VAL A 1 243 ? 0.015 33.406 19.391 1 98.69 243 VAL A CA 1
ATOM 1932 C C . VAL A 1 243 ? 1.026 33.344 18.25 1 98.69 243 VAL A C 1
ATOM 1934 O O . VAL A 1 243 ? 1.269 34.344 17.562 1 98.69 243 VAL A O 1
ATOM 1937 N N . THR A 1 244 ? 1.62 32.188 18.062 1 98.81 244 THR A N 1
ATOM 1938 C CA . THR A 1 244 ? 2.648 32.031 17.047 1 98.81 244 THR A CA 1
ATOM 1939 C C . THR A 1 244 ? 2.248 30.953 16.031 1 98.81 244 THR A C 1
ATOM 1941 O O . THR A 1 244 ? 1.868 29.844 16.406 1 98.81 244 THR A O 1
ATOM 1944 N N . ALA A 1 245 ? 2.254 31.281 14.758 1 98.88 245 ALA A N 1
ATOM 1945 C CA . ALA A 1 245 ? 2.039 30.297 13.703 1 98.88 245 ALA A CA 1
ATOM 1946 C C . ALA A 1 245 ? 3.361 29.875 13.062 1 98.88 245 ALA A C 1
ATOM 1948 O O . ALA A 1 245 ? 4.105 30.719 12.562 1 98.88 245 ALA A O 1
ATOM 1949 N N . ILE A 1 246 ? 3.719 28.656 13.195 1 98.88 246 ILE A N 1
ATOM 1950 C CA . ILE A 1 246 ? 4.812 28.031 12.453 1 98.88 246 ILE A CA 1
ATOM 1951 C C . ILE A 1 246 ? 4.254 27.203 11.305 1 98.88 246 ILE A C 1
ATOM 1953 O O . ILE A 1 246 ? 3.709 26.125 11.523 1 98.88 246 ILE A O 1
ATOM 1957 N N . VAL A 1 247 ? 4.375 27.719 10.086 1 98.81 247 VAL A N 1
ATOM 1958 C CA . VAL A 1 247 ? 3.67 27.125 8.953 1 98.81 247 VAL A CA 1
ATOM 1959 C C . VAL A 1 247 ? 4.672 26.672 7.898 1 98.81 247 VAL A C 1
ATOM 1961 O O . VAL A 1 247 ? 5.797 27.188 7.84 1 98.81 247 VAL A O 1
ATOM 1964 N N . PHE A 1 248 ? 4.266 25.688 7.129 1 98.44 248 PHE A N 1
ATOM 1965 C CA . PHE A 1 248 ? 5.156 25.047 6.164 1 98.44 248 PHE A CA 1
ATOM 1966 C C . PHE A 1 248 ? 4.582 25.125 4.758 1 98.44 248 PHE A C 1
ATOM 1968 O O . PHE A 1 248 ? 3.426 24.766 4.531 1 98.44 248 PHE A O 1
ATOM 1975 N N . GLY A 1 249 ? 5.379 25.625 3.855 1 96.44 249 GLY A N 1
ATOM 1976 C CA . GLY A 1 249 ? 4.973 25.656 2.459 1 96.44 249 GLY A CA 1
ATOM 1977 C C . GLY A 1 249 ? 3.666 26.406 2.234 1 96.44 249 GLY A C 1
ATOM 1978 O O . GLY A 1 249 ? 2.811 25.938 1.477 1 96.44 249 GLY A O 1
ATOM 1979 N N . SER A 1 250 ? 3.539 27.469 2.854 1 95.81 250 SER A N 1
ATOM 1980 C CA . SER A 1 250 ? 2.297 28.234 2.785 1 95.81 250 SER A CA 1
ATOM 1981 C C . SER A 1 250 ? 2.172 28.969 1.456 1 95.81 250 SER A C 1
ATOM 1983 O O . SER A 1 250 ? 3.08 29.703 1.059 1 95.81 250 SER A O 1
ATOM 1985 N N . PRO A 1 251 ? 1.034 28.781 0.776 1 92.88 251 PRO A N 1
ATOM 1986 C CA . PRO A 1 251 ? 0.715 29.781 -0.25 1 92.88 251 PRO A CA 1
ATOM 1987 C C . PRO A 1 251 ? 0.518 31.172 0.325 1 92.88 251 PRO A C 1
ATOM 1989 O O . PRO A 1 251 ? 0.503 31.344 1.547 1 92.88 251 PRO A O 1
ATOM 1992 N N . ARG A 1 252 ? 0.485 32.125 -0.62 1 94.44 252 ARG A N 1
ATOM 1993 C CA . ARG A 1 252 ? 0.183 33.469 -0.128 1 94.44 252 ARG A CA 1
ATOM 1994 C C . ARG A 1 252 ? -1.242 33.562 0.411 1 94.44 252 ARG A C 1
ATOM 1996 O O . ARG A 1 252 ? -2.174 33.031 -0.208 1 94.44 252 ARG A O 1
ATOM 2003 N N . VAL A 1 253 ? -1.378 34.188 1.535 1 95.25 253 VAL A N 1
ATOM 2004 C CA . VAL A 1 253 ? -2.604 34.094 2.32 1 95.25 253 VAL A CA 1
ATOM 2005 C C . VAL A 1 253 ? -3.518 35.281 2 1 95.25 253 VAL A C 1
ATOM 2007 O O . VAL A 1 253 ? -4.734 35.125 1.87 1 95.25 253 VAL A O 1
ATOM 2010 N N . GLY A 1 254 ? -2.893 36.469 1.874 1 96.5 254 GLY A N 1
ATOM 2011 C CA . GLY A 1 254 ? -3.725 37.656 1.744 1 96.5 254 GLY A CA 1
ATOM 2012 C C . GLY A 1 254 ? -2.965 38.844 1.23 1 96.5 254 GLY A C 1
ATOM 2013 O O . GLY A 1 254 ? -1.842 38.719 0.741 1 96.5 254 GLY A O 1
ATOM 2014 N N . ASN A 1 255 ? -3.664 40 1.295 1 97.25 255 ASN A N 1
ATOM 2015 C CA . ASN A 1 255 ? -3.104 41.25 0.757 1 97.25 255 ASN A CA 1
ATOM 2016 C C . ASN A 1 255 ? -2.283 42 1.805 1 97.25 255 ASN A C 1
ATOM 2018 O O . ASN A 1 255 ? -2.076 41.5 2.91 1 97.25 255 ASN A O 1
ATOM 2022 N N . ARG A 1 256 ? -1.741 43.125 1.441 1 97.69 256 ARG A N 1
ATOM 2023 C CA . ARG A 1 256 ? -0.872 43.938 2.299 1 97.69 256 ARG A CA 1
ATOM 2024 C C . ARG A 1 256 ? -1.611 44.375 3.551 1 97.69 256 ARG A C 1
ATOM 2026 O O . ARG A 1 256 ? -1.032 44.438 4.637 1 97.69 256 ARG A O 1
ATOM 2033 N N . GLU A 1 257 ? -2.861 44.719 3.383 1 97.88 257 GLU A N 1
ATOM 2034 C CA . GLU A 1 257 ? -3.65 45.156 4.527 1 97.88 257 GLU A CA 1
ATOM 2035 C C . GLU A 1 257 ? -3.799 44.031 5.562 1 97.88 257 GLU A C 1
ATOM 2037 O O . GLU A 1 257 ? -3.812 44.312 6.766 1 97.88 257 GLU A O 1
ATOM 2042 N N . PHE A 1 258 ? -3.973 42.875 5.121 1 97.5 258 PHE A N 1
ATOM 2043 C CA . PHE A 1 258 ? -4.027 41.719 6.016 1 97.5 258 PHE A CA 1
ATOM 2044 C C . PHE A 1 258 ? -2.717 41.562 6.777 1 97.5 258 PHE A C 1
ATOM 2046 O O . PHE A 1 258 ? -2.719 41.375 7.992 1 97.5 258 PHE A O 1
ATOM 2053 N N . LEU A 1 259 ? -1.604 41.656 6.07 1 97.88 259 LEU A N 1
ATOM 2054 C CA . LEU A 1 259 ? -0.286 41.594 6.695 1 97.88 259 LEU A CA 1
ATOM 2055 C C . LEU A 1 259 ? -0.138 42.688 7.742 1 97.88 259 LEU A C 1
ATOM 2057 O O . LEU A 1 259 ? 0.341 42.438 8.852 1 97.88 259 LEU A O 1
ATOM 2061 N N . ASN A 1 260 ? -0.519 43.844 7.371 1 97.62 260 ASN A N 1
ATOM 2062 C CA . ASN A 1 260 ? -0.418 44.969 8.289 1 97.62 260 ASN A CA 1
ATOM 2063 C C . ASN A 1 260 ? -1.233 44.75 9.562 1 97.62 260 ASN A C 1
ATOM 2065 O O . ASN A 1 260 ? -0.804 45.094 10.656 1 97.62 260 ASN A O 1
ATOM 2069 N N . ARG A 1 261 ? -2.373 44.188 9.367 1 97.19 261 ARG A N 1
ATOM 2070 C CA . ARG A 1 261 ? -3.225 43.906 10.523 1 97.19 261 ARG A CA 1
ATOM 2071 C C . ARG A 1 261 ? -2.568 42.906 11.461 1 97.19 261 ARG A C 1
ATOM 2073 O O . ARG A 1 261 ? -2.639 43.062 12.688 1 97.19 261 ARG A O 1
ATOM 2080 N N . ILE A 1 262 ? -1.991 41.875 10.945 1 97.38 262 ILE A N 1
ATOM 2081 C CA . ILE A 1 262 ? -1.249 40.906 11.75 1 97.38 262 ILE A CA 1
ATOM 2082 C C . ILE A 1 262 ? -0.156 41.656 12.531 1 97.38 262 ILE A C 1
ATOM 2084 O O . ILE A 1 262 ? -0.01 41.438 13.742 1 97.38 262 ILE A O 1
ATOM 2088 N N . ASN A 1 263 ? 0.541 42.562 11.867 1 96.44 263 ASN A N 1
ATOM 2089 C CA . ASN A 1 263 ? 1.68 43.25 12.461 1 96.44 263 ASN A CA 1
ATOM 2090 C C . ASN A 1 263 ? 1.24 44.219 13.562 1 96.44 263 ASN A C 1
ATOM 2092 O O . ASN A 1 263 ? 2.055 44.625 14.383 1 96.44 263 ASN A O 1
ATOM 2096 N N . GLU A 1 264 ? 0.016 44.562 13.555 1 95.81 264 GLU A N 1
ATOM 2097 C CA . GLU A 1 264 ? -0.511 45.469 14.594 1 95.81 264 GLU A CA 1
ATOM 2098 C C . GLU A 1 264 ? -0.628 44.719 15.93 1 95.81 264 GLU A C 1
ATOM 2100 O O . GLU A 1 264 ? -0.757 45.344 16.969 1 95.81 264 GLU A O 1
ATOM 2105 N N . HIS A 1 265 ? -0.652 43.438 15.906 1 95.88 265 HIS A N 1
ATOM 2106 C CA . HIS A 1 265 ? -0.737 42.656 17.125 1 95.88 265 HIS A CA 1
ATOM 2107 C C . HIS A 1 265 ? 0.649 42.25 17.625 1 95.88 265 HIS A C 1
ATOM 2109 O O . HIS A 1 265 ? 1.342 41.469 16.984 1 95.88 265 HIS A O 1
ATOM 2115 N N . ASP A 1 266 ? 1.019 42.688 18.781 1 94.56 266 ASP A N 1
ATOM 2116 C CA . ASP A 1 266 ? 2.346 42.438 19.328 1 94.56 266 ASP A CA 1
ATOM 2117 C C . ASP A 1 266 ? 2.494 40.969 19.75 1 94.56 266 ASP A C 1
ATOM 2119 O O . ASP A 1 266 ? 3.613 40.469 19.875 1 94.56 266 ASP A O 1
ATOM 2123 N N . ASN A 1 267 ? 1.361 40.312 19.938 1 96.5 267 ASN A N 1
ATOM 2124 C CA . ASN A 1 267 ? 1.438 38.969 20.453 1 96.5 267 ASN A CA 1
ATOM 2125 C C . ASN A 1 267 ? 1.316 37.938 19.344 1 96.5 267 ASN A C 1
ATOM 2127 O O . ASN A 1 267 ? 1.264 36.719 19.609 1 96.5 267 ASN A O 1
ATOM 2131 N N . VAL A 1 268 ? 1.189 38.344 18.062 1 98.19 268 VAL A N 1
ATOM 2132 C CA . VAL A 1 268 ? 1.06 37.406 16.938 1 98.19 268 VAL A CA 1
ATOM 2133 C C . VAL A 1 268 ? 2.352 37.406 16.125 1 98.19 268 VAL A C 1
ATOM 2135 O O . VAL A 1 268 ? 2.867 38.469 15.758 1 98.19 268 VAL A O 1
ATOM 2138 N N . ARG A 1 269 ? 2.879 36.219 15.93 1 98.62 269 ARG A N 1
ATOM 2139 C CA . ARG A 1 269 ? 4.047 36.062 15.078 1 98.62 269 ARG A CA 1
ATOM 2140 C C . ARG A 1 269 ? 3.863 34.875 14.141 1 98.62 269 ARG A C 1
ATOM 2142 O O . ARG A 1 269 ? 3.27 33.844 14.523 1 98.62 269 ARG A O 1
ATOM 2149 N N . ILE A 1 270 ? 4.332 35.031 12.906 1 98.62 270 ILE A N 1
ATOM 2150 C CA . ILE A 1 270 ? 4.23 33.969 11.906 1 98.62 270 ILE A CA 1
ATOM 2151 C C . ILE A 1 270 ? 5.625 33.594 11.391 1 98.62 270 ILE A C 1
ATOM 2153 O O . ILE A 1 270 ? 6.367 34.469 10.93 1 98.62 270 ILE A O 1
ATOM 2157 N N . LEU A 1 271 ? 6.043 32.406 11.57 1 98.75 271 LEU A N 1
ATOM 2158 C CA . LEU A 1 271 ? 7.242 31.859 10.938 1 98.75 271 LEU A CA 1
ATOM 2159 C C . LEU A 1 271 ? 6.879 30.969 9.758 1 98.75 271 LEU A C 1
ATOM 2161 O O . LEU A 1 271 ? 6.168 29.969 9.922 1 98.75 271 LEU A O 1
ATOM 2165 N N . HIS A 1 272 ? 7.281 31.344 8.594 1 98.69 272 HIS A N 1
ATOM 2166 C CA . HIS A 1 272 ? 7.008 30.609 7.367 1 98.69 272 HIS A CA 1
ATOM 2167 C C . HIS A 1 272 ? 8.234 29.828 6.918 1 98.69 272 HIS A C 1
ATOM 2169 O O . HIS A 1 272 ? 9.203 30.406 6.422 1 98.69 272 HIS A O 1
ATOM 2175 N N . VAL A 1 273 ? 8.195 28.484 7.113 1 98.56 273 VAL A N 1
ATOM 2176 C CA . VAL A 1 273 ? 9.242 27.609 6.602 1 98.56 273 VAL A CA 1
ATOM 2177 C C . VAL A 1 273 ? 8.984 27.312 5.125 1 98.56 273 VAL A C 1
ATOM 2179 O O . VAL A 1 273 ? 7.977 26.703 4.773 1 98.56 273 VAL A O 1
ATOM 2182 N N . LYS A 1 274 ? 9.938 27.703 4.348 1 97.06 274 LYS A N 1
ATOM 2183 C CA . LYS A 1 274 ? 9.742 27.609 2.902 1 97.06 274 LYS A CA 1
ATOM 2184 C C . LYS A 1 274 ? 10.938 26.953 2.219 1 97.06 274 LYS A C 1
ATOM 2186 O O . LYS A 1 274 ? 12.086 27.344 2.465 1 97.06 274 LYS A O 1
ATOM 2191 N N . ASN A 1 275 ? 10.625 25.922 1.381 1 97.06 275 ASN A N 1
ATOM 2192 C CA . ASN A 1 275 ? 11.633 25.391 0.46 1 97.06 275 ASN A CA 1
ATOM 2193 C C . ASN A 1 275 ? 11.852 26.344 -0.719 1 97.06 275 ASN A C 1
ATOM 2195 O O . ASN A 1 275 ? 10.906 26.719 -1.401 1 97.06 275 ASN A O 1
ATOM 2199 N N . GLU A 1 276 ? 13 26.672 -0.972 1 95.19 276 GLU A N 1
ATOM 2200 C CA . GLU A 1 276 ? 13.375 27.672 -1.957 1 95.19 276 GLU A CA 1
ATOM 2201 C C . GLU A 1 276 ? 12.758 27.375 -3.318 1 95.19 276 GLU A C 1
ATOM 2203 O O . GLU A 1 276 ? 12.305 28.281 -4.02 1 95.19 276 GLU A O 1
ATOM 2208 N N . ILE A 1 277 ? 12.617 26.109 -3.613 1 94.81 277 ILE A N 1
ATOM 2209 C CA . ILE A 1 277 ? 12.219 25.766 -4.973 1 94.81 277 ILE A CA 1
ATOM 2210 C C . ILE A 1 277 ? 10.742 25.391 -5 1 94.81 277 ILE A C 1
ATOM 2212 O O . ILE A 1 277 ? 10.227 24.938 -6.02 1 94.81 277 ILE A O 1
ATOM 2216 N N . ASP A 1 278 ? 10.086 25.531 -3.93 1 94.75 278 ASP A N 1
ATOM 2217 C CA . ASP A 1 278 ? 8.656 25.25 -3.846 1 94.75 278 ASP A CA 1
ATOM 2218 C C . ASP A 1 278 ? 7.836 26.344 -4.512 1 94.75 278 ASP A C 1
ATOM 2220 O O . ASP A 1 278 ? 7.633 27.422 -3.932 1 94.75 278 ASP A O 1
ATOM 2224 N N . LEU A 1 279 ? 7.23 26.078 -5.637 1 90.81 279 LEU A N 1
ATOM 2225 C CA . LEU A 1 279 ? 6.52 27.078 -6.441 1 90.81 279 LEU A CA 1
ATOM 2226 C C . LEU A 1 279 ? 5.137 27.344 -5.863 1 90.81 279 LEU A C 1
ATOM 2228 O O . LEU A 1 279 ? 4.535 28.391 -6.148 1 90.81 279 LEU A O 1
ATOM 2232 N N . ILE A 1 280 ? 4.676 26.438 -5.082 1 89.75 280 ILE A N 1
ATOM 2233 C CA . ILE A 1 280 ? 3.34 26.578 -4.516 1 89.75 280 ILE A CA 1
ATOM 2234 C C . ILE A 1 280 ? 3.291 27.797 -3.605 1 89.75 280 ILE A C 1
ATOM 2236 O O . ILE A 1 280 ? 2.266 28.484 -3.531 1 89.75 280 ILE A O 1
ATOM 2240 N N . THR A 1 281 ? 4.387 28.125 -3.002 1 93 281 THR A N 1
ATOM 2241 C CA . THR A 1 281 ? 4.441 29.234 -2.047 1 93 281 THR A CA 1
ATOM 2242 C C . THR A 1 281 ? 4.398 30.578 -2.77 1 93 281 THR A C 1
ATOM 2244 O O . THR A 1 281 ? 4.258 31.625 -2.135 1 93 281 THR A O 1
ATOM 2247 N N . ARG A 1 282 ? 4.457 30.516 -4.062 1 91.62 282 ARG A N 1
ATOM 2248 C CA . ARG A 1 282 ? 4.414 31.75 -4.859 1 91.62 282 ARG A CA 1
ATOM 2249 C C . ARG A 1 282 ? 3.006 32 -5.387 1 91.62 282 ARG A C 1
ATOM 2251 O O . ARG A 1 282 ? 2.756 33.031 -6.027 1 91.62 282 ARG A O 1
ATOM 2258 N N . TYR A 1 283 ? 2.184 31.078 -5.105 1 88.5 283 TYR A N 1
ATOM 2259 C CA . TYR A 1 283 ? 0.786 31.234 -5.496 1 88.5 283 TYR A CA 1
ATOM 2260 C C . TYR A 1 283 ? -0.062 31.688 -4.316 1 88.5 283 TYR A C 1
ATOM 2262 O O . TYR A 1 283 ? 0.139 31.234 -3.186 1 88.5 283 TYR A O 1
ATOM 2270 N N . PRO A 1 284 ? -1.021 32.562 -4.586 1 89.56 284 PRO A N 1
ATOM 2271 C CA . PRO A 1 284 ? -1.31 33.312 -5.816 1 89.56 284 PRO A CA 1
ATOM 2272 C C . PRO A 1 284 ? -0.244 34.344 -6.141 1 89.56 284 PRO A C 1
ATOM 2274 O O . PRO A 1 284 ? 0.584 34.688 -5.285 1 89.56 284 PRO A O 1
ATOM 2277 N N . ALA A 1 285 ? -0.366 34.875 -7.332 1 89.38 285 ALA A N 1
ATOM 2278 C CA . ALA A 1 285 ? 0.667 35.812 -7.793 1 89.38 285 ALA A CA 1
ATOM 2279 C C . ALA A 1 285 ? 0.529 37.188 -7.117 1 89.38 285 ALA A C 1
ATOM 2281 O O . ALA A 1 285 ? -0.568 37.562 -6.711 1 89.38 285 ALA A O 1
ATOM 2282 N N . LYS A 1 286 ? 1.651 37.875 -7.059 1 92.44 286 LYS A N 1
ATOM 2283 C CA . LYS A 1 286 ? 1.668 39.188 -6.445 1 92.44 286 LYS A CA 1
ATOM 2284 C C . LYS A 1 286 ? 0.802 40.156 -7.234 1 92.44 286 LYS A C 1
ATOM 2286 O O . LYS A 1 286 ? 0.161 41.031 -6.648 1 92.44 286 LYS A O 1
ATOM 2291 N N . ILE A 1 287 ? 0.754 39.969 -8.484 1 91.12 287 ILE A N 1
ATOM 2292 C CA . ILE A 1 287 ? -0.004 40.844 -9.352 1 91.12 287 ILE A CA 1
ATOM 2293 C C . ILE A 1 287 ? -1.491 40.75 -9.016 1 91.12 287 ILE A C 1
ATOM 2295 O O . ILE A 1 287 ? -2.264 41.656 -9.32 1 91.12 287 ILE A O 1
ATOM 2299 N N . MET A 1 288 ? -1.797 39.75 -8.336 1 91.69 288 MET A N 1
ATOM 2300 C CA . MET A 1 288 ? -3.191 39.562 -7.957 1 91.69 288 MET A CA 1
ATOM 2301 C C . MET A 1 288 ? -3.494 40.219 -6.613 1 91.69 288 MET A C 1
ATOM 2303 O O . MET A 1 288 ? -4.594 40.062 -6.078 1 91.69 288 MET A O 1
ATOM 2307 N N . GLY A 1 289 ? -2.516 40.812 -5.98 1 94.5 289 GLY A N 1
ATOM 2308 C CA . GLY A 1 289 ? -2.727 41.594 -4.758 1 94.5 289 GLY A CA 1
ATOM 2309 C C . GLY A 1 289 ? -2.229 40.875 -3.518 1 94.5 289 GLY A C 1
ATOM 2310 O O . GLY A 1 289 ? -2.352 41.375 -2.404 1 94.5 289 GLY A O 1
ATOM 2311 N N . TYR A 1 290 ? -1.694 39.719 -3.689 1 95.5 290 TYR A N 1
ATOM 2312 C CA . TYR A 1 290 ? -1.218 38.938 -2.555 1 95.5 290 TYR A CA 1
ATOM 2313 C C . TYR A 1 290 ? 0.21 39.344 -2.188 1 95.5 290 TYR A C 1
ATOM 2315 O O . TYR A 1 290 ? 0.973 39.812 -3.039 1 95.5 290 TYR A O 1
ATOM 2323 N N . VAL A 1 291 ? 0.577 39.125 -0.915 1 96.94 291 VAL A N 1
ATOM 2324 C CA . VAL A 1 291 ? 1.931 39.438 -0.459 1 96.94 291 VAL A CA 1
ATOM 2325 C C . VAL A 1 291 ? 2.447 38.281 0.41 1 96.94 291 VAL A C 1
ATOM 2327 O O . VAL A 1 291 ? 1.677 37.438 0.831 1 96.94 291 VAL A O 1
ATOM 2330 N N . ASN A 1 292 ? 3.736 38.281 0.579 1 95.81 292 ASN A N 1
ATOM 2331 C CA . ASN A 1 292 ? 4.328 37.344 1.52 1 95.81 292 ASN A CA 1
ATOM 2332 C C . ASN A 1 292 ? 4.035 37.719 2.965 1 95.81 292 ASN A C 1
ATOM 2334 O O . ASN A 1 292 ? 4.102 38.906 3.322 1 95.81 292 ASN A O 1
ATOM 2338 N N . ILE A 1 293 ? 3.713 36.75 3.738 1 96.19 293 ILE A N 1
ATOM 2339 C CA . ILE A 1 293 ? 3.346 37.031 5.129 1 96.19 293 ILE A CA 1
ATOM 2340 C C . ILE A 1 293 ? 4.254 36.219 6.059 1 96.19 293 ILE A C 1
ATOM 2342 O O . ILE A 1 293 ? 4.52 35.031 5.816 1 96.19 293 ILE A O 1
ATOM 2346 N N . GLY A 1 294 ? 4.73 36.906 7.152 1 96.06 294 GLY A N 1
ATOM 2347 C CA . GLY A 1 294 ? 5.516 36.281 8.188 1 96.06 294 GLY A CA 1
ATOM 2348 C C . GLY A 1 294 ? 7.008 36.312 7.934 1 96.06 294 GLY A C 1
ATOM 2349 O O . GLY A 1 294 ? 7.445 36.781 6.871 1 96.06 294 GLY A O 1
ATOM 2350 N N . THR A 1 295 ? 7.773 35.969 8.938 1 97.56 295 THR A N 1
ATOM 2351 C CA . THR A 1 295 ? 9.211 35.781 8.82 1 97.56 295 THR A CA 1
ATOM 2352 C C . THR A 1 295 ? 9.531 34.469 8.109 1 97.56 295 THR A C 1
ATOM 2354 O O . THR A 1 295 ? 8.922 33.438 8.398 1 97.56 295 THR A O 1
ATOM 2357 N N . LYS A 1 296 ? 10.484 34.562 7.188 1 96.81 296 LYS A N 1
ATOM 2358 C CA . LYS A 1 296 ? 10.758 33.375 6.375 1 96.81 296 LYS A CA 1
ATOM 2359 C C . LYS A 1 296 ? 11.977 32.625 6.898 1 96.81 296 LYS A C 1
ATOM 2361 O O . LYS A 1 296 ? 13.008 33.219 7.191 1 96.81 296 LYS A O 1
ATOM 2366 N N . LEU A 1 297 ? 11.812 31.391 7.141 1 97.38 297 LEU A N 1
ATOM 2367 C CA . LEU A 1 297 ? 12.93 30.453 7.199 1 97.38 297 LEU A CA 1
ATOM 2368 C C . LEU A 1 297 ? 13.078 29.719 5.875 1 97.38 297 LEU A C 1
ATOM 2370 O O . LEU A 1 297 ? 12.375 28.734 5.621 1 97.38 297 LEU A O 1
ATOM 2374 N N . LYS A 1 298 ? 13.992 30.203 5.035 1 96.31 298 LYS A N 1
ATOM 2375 C CA . LYS A 1 298 ? 14.195 29.641 3.709 1 96.31 298 LYS A CA 1
ATOM 2376 C C . LYS A 1 298 ? 15.188 28.484 3.758 1 96.31 298 LYS A C 1
ATOM 2378 O O . LYS A 1 298 ? 16.344 28.656 4.164 1 96.31 298 LYS A O 1
ATOM 2383 N N . ILE A 1 299 ? 14.719 27.328 3.38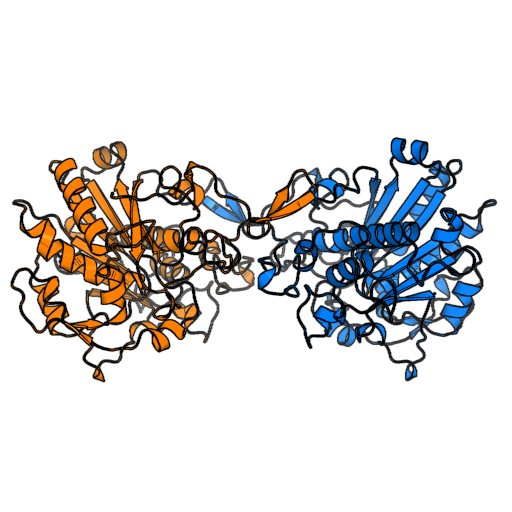1 1 97.25 299 ILE A N 1
ATOM 2384 C CA . ILE A 1 299 ? 15.578 26.156 3.293 1 97.25 299 ILE A CA 1
ATOM 2385 C C . ILE A 1 299 ? 15.672 25.703 1.84 1 97.25 299 ILE A C 1
ATOM 2387 O O . ILE A 1 299 ? 15.008 26.25 0.961 1 97.25 299 ILE A O 1
ATOM 2391 N N . ASP A 1 300 ? 16.516 24.703 1.625 1 96.19 300 ASP A N 1
ATOM 2392 C CA . ASP A 1 300 ? 16.703 24.172 0.279 1 96.19 300 ASP A CA 1
ATOM 2393 C C . ASP A 1 300 ? 16.859 22.656 0.307 1 96.19 300 ASP A C 1
ATOM 2395 O O . ASP A 1 300 ? 17.906 22.141 0.713 1 96.19 300 ASP A O 1
ATOM 2399 N N . THR A 1 301 ? 15.891 21.969 -0.189 1 95 301 THR A N 1
ATOM 2400 C CA . THR A 1 301 ? 15.883 20.516 -0.119 1 95 301 THR A CA 1
ATOM 2401 C C . THR A 1 301 ? 16.969 19.922 -1.007 1 95 301 THR A C 1
ATOM 2403 O O . THR A 1 301 ? 17.406 18.797 -0.789 1 95 301 THR A O 1
ATOM 2406 N N . ARG A 1 302 ? 17.609 20.672 -1.984 1 95.25 302 ARG A N 1
ATOM 2407 C CA . ARG A 1 302 ? 18.609 20.203 -2.932 1 95.25 302 ARG A CA 1
ATOM 2408 C C . ARG A 1 302 ? 19.938 19.938 -2.23 1 95.25 302 ARG A C 1
ATOM 2410 O O . ARG A 1 302 ? 20.812 19.266 -2.777 1 95.25 302 ARG A O 1
ATOM 2417 N N . VAL A 1 303 ? 20.062 20.375 -0.938 1 93.81 303 VAL A N 1
ATOM 2418 C CA . VAL A 1 303 ? 21.344 20.234 -0.242 1 93.81 303 VAL A CA 1
ATOM 2419 C C . VAL A 1 303 ? 21.453 18.844 0.366 1 93.81 303 VAL A C 1
ATOM 2421 O O . VAL A 1 303 ? 22.547 18.422 0.769 1 93.81 303 VAL A O 1
ATOM 2424 N N . SER A 1 304 ? 20.375 18.188 0.603 1 94.94 304 SER A N 1
ATOM 2425 C CA . SER A 1 304 ? 20.406 16.875 1.237 1 94.94 304 SER A CA 1
ATOM 2426 C C . SER A 1 304 ? 21.031 15.828 0.319 1 94.94 304 SER A C 1
ATOM 2428 O O . SER A 1 304 ? 20.625 15.68 -0.834 1 94.94 304 SER A O 1
ATOM 2430 N N . PRO A 1 305 ? 21.938 15.023 0.808 1 95 305 PRO A N 1
ATOM 2431 C CA . PRO A 1 305 ? 22.531 13.984 -0.031 1 95 305 PRO A CA 1
ATOM 2432 C C . PRO A 1 305 ? 21.625 12.766 -0.21 1 95 305 PRO A C 1
ATOM 2434 O O . PRO A 1 305 ? 21.891 11.906 -1.053 1 95 305 PRO A O 1
ATOM 2437 N N . SER A 1 306 ? 20.562 12.672 0.5 1 96.62 306 SER A N 1
ATOM 2438 C CA . SER A 1 306 ? 19.703 11.484 0.502 1 96.62 306 SER A CA 1
ATOM 2439 C C . SER A 1 306 ? 18.531 11.656 -0.449 1 96.62 306 SER A C 1
ATOM 2441 O O . SER A 1 306 ? 17.875 10.68 -0.816 1 96.62 306 SER A O 1
ATOM 2443 N N . LEU A 1 307 ? 18.172 12.906 -0.757 1 97.38 307 LEU A N 1
ATOM 2444 C CA . LEU A 1 307 ? 17 13.18 -1.598 1 97.38 307 LEU A CA 1
ATOM 2445 C C . LEU A 1 307 ? 17.375 13.117 -3.074 1 97.38 307 LEU A C 1
ATOM 2447 O O . LEU A 1 307 ? 18.453 13.578 -3.465 1 97.38 307 LEU A O 1
ATOM 2451 N N . LYS A 1 308 ? 16.469 12.602 -3.855 1 96.06 308 LYS A N 1
ATOM 2452 C CA . LYS A 1 308 ? 16.625 12.578 -5.305 1 96.06 308 LYS A CA 1
ATOM 2453 C C . LYS A 1 308 ? 16.406 13.969 -5.902 1 96.06 308 LYS A C 1
ATOM 2455 O O . LYS A 1 308 ? 15.688 14.789 -5.332 1 96.06 308 LYS A O 1
ATOM 2460 N N . GLU A 1 309 ? 17.094 14.164 -7.031 1 93.88 309 GLU A N 1
ATOM 2461 C CA . GLU A 1 309 ? 16.688 15.312 -7.836 1 93.88 309 GLU A CA 1
ATOM 2462 C C . GLU A 1 309 ? 15.344 15.062 -8.516 1 93.88 309 GLU A C 1
ATOM 2464 O O . GLU A 1 309 ? 15.094 13.961 -9.016 1 93.88 309 GLU A O 1
ATOM 2469 N N . THR A 1 310 ? 14.523 16 -8.375 1 92.81 310 THR A N 1
ATOM 2470 C CA . THR A 1 310 ? 13.195 15.859 -8.945 1 92.81 310 THR A CA 1
ATOM 2471 C C . THR A 1 310 ? 12.742 17.156 -9.594 1 92.81 310 THR A C 1
ATOM 2473 O O . THR A 1 310 ? 13.273 18.234 -9.289 1 92.81 310 THR A O 1
ATOM 2476 N N . HIS A 1 311 ? 11.797 16.984 -10.594 1 90.19 311 HIS A N 1
ATOM 2477 C CA . HIS A 1 311 ? 11.211 18.156 -11.234 1 90.19 311 HIS A CA 1
ATOM 2478 C C . HIS A 1 311 ? 9.711 18.219 -10.992 1 90.19 311 HIS A C 1
ATOM 2480 O O . HIS A 1 311 ? 9.008 19.016 -11.625 1 90.19 311 HIS A O 1
ATOM 2486 N N . HIS A 1 312 ? 9.281 17.375 -10.102 1 88 312 HIS A N 1
ATOM 2487 C CA . HIS A 1 312 ? 7.863 17.375 -9.766 1 88 312 HIS A CA 1
ATOM 2488 C C . HIS A 1 312 ? 7.555 18.344 -8.641 1 88 312 HIS A C 1
ATOM 2490 O O . HIS A 1 312 ? 8.055 18.188 -7.523 1 88 312 HIS A O 1
ATOM 2496 N N . PRO A 1 313 ? 6.719 19.281 -8.805 1 87.81 313 PRO A N 1
ATOM 2497 C CA . PRO A 1 313 ? 6.422 20.312 -7.801 1 87.81 313 PRO A CA 1
ATOM 2498 C C . PRO A 1 313 ? 5.914 19.719 -6.488 1 87.81 313 PRO A C 1
ATOM 2500 O O . PRO A 1 313 ? 6.176 20.266 -5.414 1 87.81 313 PRO A O 1
ATOM 2503 N N . GLY A 1 314 ? 5.191 18.625 -6.586 1 88.81 314 GLY A N 1
ATOM 2504 C CA . GLY A 1 314 ? 4.727 17.953 -5.379 1 88.81 314 GLY A CA 1
ATOM 2505 C C . GLY A 1 314 ? 5.855 17.5 -4.473 1 88.81 314 GLY A C 1
ATOM 2506 O O . GLY A 1 314 ? 5.711 17.5 -3.248 1 88.81 314 GLY A O 1
ATOM 2507 N N . ASP A 1 315 ? 6.973 17.188 -5.062 1 91.88 315 ASP A N 1
ATOM 2508 C CA . ASP A 1 315 ? 8.133 16.766 -4.289 1 91.88 315 ASP A CA 1
ATOM 2509 C C . ASP A 1 315 ? 8.773 17.953 -3.562 1 91.88 315 ASP A C 1
ATOM 2511 O O . ASP A 1 315 ? 9.188 17.828 -2.41 1 91.88 315 ASP A O 1
ATOM 2515 N N . TRP A 1 316 ? 8.789 19.109 -4.23 1 93.56 316 TRP A N 1
ATOM 2516 C CA . TRP A 1 316 ? 9.359 20.312 -3.643 1 93.56 316 TRP A CA 1
ATOM 2517 C C . TRP A 1 316 ? 8.508 20.797 -2.467 1 93.56 316 TRP A C 1
ATOM 2519 O O . TRP A 1 316 ? 9.008 21.5 -1.584 1 93.56 316 TRP A O 1
ATOM 2529 N N . HIS A 1 317 ? 7.277 20.406 -2.496 1 94.38 317 HIS A N 1
ATOM 2530 C CA . HIS A 1 317 ? 6.293 20.891 -1.539 1 94.38 317 HIS A CA 1
ATOM 2531 C C . HIS A 1 317 ? 6.086 19.891 -0.403 1 94.38 317 HIS A C 1
ATOM 2533 O O . HIS A 1 317 ? 5.289 20.141 0.506 1 94.38 317 HIS A O 1
ATOM 2539 N N . ASN A 1 318 ? 6.773 18.781 -0.414 1 95 318 ASN A N 1
ATOM 2540 C CA . ASN A 1 318 ? 6.543 17.703 0.529 1 95 318 ASN A CA 1
ATOM 2541 C C . ASN A 1 318 ? 6.992 18.078 1.938 1 95 318 ASN A C 1
ATOM 2543 O O . ASN A 1 318 ? 8.133 18.484 2.143 1 95 318 ASN A O 1
ATOM 2547 N N . LEU A 1 319 ? 6.137 17.891 2.896 1 97.12 319 LEU A N 1
ATOM 2548 C CA . LEU A 1 319 ? 6.383 18.297 4.27 1 97.12 319 LEU A CA 1
ATOM 2549 C C . LEU A 1 319 ? 7.527 17.5 4.883 1 97.12 319 LEU A C 1
ATOM 2551 O O . LEU A 1 319 ? 8.43 18.078 5.5 1 97.12 319 LEU A O 1
ATOM 2555 N N . GLN A 1 320 ? 7.504 16.188 4.719 1 97.69 320 GLN A N 1
ATOM 2556 C CA . GLN A 1 320 ? 8.531 15.344 5.328 1 97.69 320 GLN A CA 1
ATOM 2557 C C . GLN A 1 320 ? 9.914 15.68 4.766 1 97.69 320 GLN A C 1
ATOM 2559 O O . GLN A 1 320 ? 10.914 15.617 5.484 1 97.69 320 GLN A O 1
ATOM 2564 N N . ALA A 1 321 ? 9.969 16.016 3.51 1 97.38 321 ALA A N 1
ATOM 2565 C CA . ALA A 1 321 ? 11.234 16.453 2.922 1 97.38 321 ALA A CA 1
ATOM 2566 C C . ALA A 1 321 ? 11.719 17.75 3.553 1 97.38 321 ALA A C 1
ATOM 2568 O O . ALA A 1 321 ? 12.906 17.891 3.869 1 97.38 321 ALA A O 1
ATOM 2569 N N . MET A 1 322 ? 10.844 18.672 3.766 1 97.88 322 MET A N 1
ATOM 2570 C CA . MET A 1 322 ? 11.195 19.922 4.418 1 97.88 322 MET A CA 1
ATOM 2571 C C . MET A 1 322 ? 11.727 19.672 5.824 1 97.88 322 MET A C 1
ATOM 2573 O O . MET A 1 322 ? 12.75 20.25 6.219 1 97.88 322 MET A O 1
ATOM 2577 N N . LEU A 1 323 ? 11.039 18.812 6.551 1 98.5 323 LEU A N 1
ATOM 2578 C CA . LEU A 1 323 ? 11.43 18.547 7.93 1 98.5 323 LEU A CA 1
ATOM 2579 C C . LEU A 1 323 ? 12.789 17.859 7.977 1 98.5 323 LEU A C 1
ATOM 2581 O O . LEU A 1 323 ? 13.602 18.141 8.867 1 98.5 323 LEU A O 1
ATOM 2585 N N . HIS A 1 324 ? 13.031 16.953 7.012 1 98.12 324 HIS A N 1
ATOM 2586 C CA . HIS A 1 324 ? 14.344 16.328 6.891 1 98.12 324 HIS A CA 1
ATOM 2587 C C . HIS A 1 324 ? 15.445 17.391 6.738 1 98.12 324 HIS A C 1
ATOM 2589 O O . HIS A 1 324 ? 16.469 17.328 7.422 1 98.12 324 HIS A O 1
ATOM 2595 N N . VAL A 1 325 ? 15.211 18.344 5.949 1 97.81 325 VAL A N 1
ATOM 2596 C CA . VAL A 1 325 ? 16.219 19.359 5.68 1 97.81 325 VAL A CA 1
ATOM 2597 C C . VAL A 1 325 ? 16.344 20.297 6.879 1 97.81 325 VAL A C 1
ATOM 2599 O O . VAL A 1 325 ? 17.453 20.672 7.266 1 97.81 325 VAL A O 1
ATOM 2602 N N . VAL A 1 326 ? 15.242 20.625 7.527 1 98.25 326 VAL A N 1
ATOM 2603 C CA . VAL A 1 326 ? 15.281 21.469 8.719 1 98.25 326 VAL A CA 1
ATOM 2604 C C . VAL A 1 326 ? 16.156 20.812 9.789 1 98.25 326 VAL A C 1
ATOM 2606 O O . VAL A 1 326 ? 16.906 21.5 10.492 1 98.25 326 VAL A O 1
ATOM 2609 N N . ALA A 1 327 ? 16.094 19.5 9.875 1 97.88 327 ALA A N 1
ATOM 2610 C CA . ALA A 1 327 ? 16.844 18.766 10.898 1 97.88 327 ALA A CA 1
ATOM 2611 C C . ALA A 1 327 ? 18.344 18.969 10.727 1 97.88 327 ALA A C 1
ATOM 2613 O O . ALA A 1 327 ? 19.109 18.797 11.68 1 97.88 327 ALA A O 1
ATOM 2614 N N . GLY A 1 328 ? 18.766 19.406 9.469 1 96.31 328 GLY A N 1
ATOM 2615 C CA . GLY A 1 328 ? 20.203 19.547 9.242 1 96.31 328 GLY A CA 1
ATOM 2616 C C . GLY A 1 328 ? 20.562 20.828 8.523 1 96.31 328 GLY A C 1
ATOM 2617 O O . GLY A 1 328 ? 21.688 20.969 8.031 1 96.31 328 GLY A O 1
ATOM 2618 N N . TRP A 1 329 ? 19.656 21.766 8.43 1 93.62 329 TRP A N 1
ATOM 2619 C CA . TRP A 1 329 ? 19.875 23.016 7.715 1 93.62 329 TRP A CA 1
ATOM 2620 C C . TRP A 1 329 ? 20.797 23.938 8.492 1 93.62 329 TRP A C 1
ATOM 2622 O O . TRP A 1 329 ? 20.547 24.25 9.664 1 93.62 329 TRP A O 1
ATOM 2632 N N . ASN A 1 330 ? 21.812 24.438 7.93 1 90.25 330 ASN A N 1
ATOM 2633 C CA . ASN A 1 330 ? 22.781 25.297 8.609 1 90.25 330 ASN A CA 1
ATOM 2634 C C . ASN A 1 330 ? 22.953 26.625 7.883 1 90.25 330 ASN A C 1
ATOM 2636 O O . ASN A 1 330 ? 23.875 27.391 8.195 1 90.25 330 ASN A O 1
ATOM 2640 N N . GLY A 1 331 ? 22.031 26.859 6.938 1 88.56 331 GLY A N 1
ATOM 2641 C CA . GLY A 1 331 ? 22.109 28.109 6.184 1 88.56 331 GLY A CA 1
ATOM 2642 C C . GLY A 1 331 ? 22.484 27.891 4.73 1 88.56 331 GLY A C 1
ATOM 2643 O O . GLY A 1 331 ? 22.938 26.812 4.348 1 88.56 331 GLY A O 1
ATOM 2644 N N . LYS A 1 332 ? 22.312 28.844 3.891 1 85.38 332 LYS A N 1
ATOM 2645 C CA . LYS A 1 332 ? 22.438 28.797 2.438 1 85.38 332 LYS A CA 1
ATOM 2646 C C . LYS A 1 332 ? 23.875 28.469 2.02 1 85.38 332 LYS A C 1
ATOM 2648 O O . LYS A 1 332 ? 24.094 27.781 1.022 1 85.38 332 LYS A O 1
ATOM 2653 N N . ASN A 1 333 ? 24.844 28.906 2.836 1 86.12 333 ASN A N 1
ATOM 2654 C CA . ASN A 1 333 ? 26.234 28.766 2.424 1 86.12 333 ASN A CA 1
ATOM 2655 C C . ASN A 1 333 ? 26.938 27.656 3.205 1 86.12 333 ASN A C 1
ATOM 2657 O O . ASN A 1 333 ? 28.172 27.578 3.205 1 86.12 333 ASN A O 1
ATOM 2661 N N . GLN A 1 334 ? 26.141 26.812 3.895 1 88.69 334 GLN A N 1
ATOM 2662 C CA . GLN A 1 334 ? 26.734 25.75 4.691 1 88.69 334 GLN A CA 1
ATOM 2663 C C . GLN A 1 334 ? 26.25 24.375 4.223 1 88.69 334 GLN A C 1
ATOM 2665 O O . GLN A 1 334 ? 25.203 24.281 3.566 1 88.69 334 GLN A O 1
ATOM 2670 N N . LYS A 1 335 ? 27.016 23.422 4.57 1 91.06 335 LYS A N 1
ATOM 2671 C CA . LYS A 1 335 ? 26.656 22.047 4.215 1 91.06 335 LYS A CA 1
ATOM 2672 C C . LYS A 1 335 ? 25.562 21.516 5.125 1 91.06 335 LYS A C 1
ATOM 2674 O O . LYS A 1 335 ? 25.453 21.922 6.281 1 91.06 335 LYS A O 1
ATOM 2679 N N . TYR A 1 336 ? 24.781 20.641 4.578 1 93.62 336 TYR A N 1
ATOM 2680 C CA . TYR A 1 336 ? 23.781 19.922 5.367 1 93.62 336 TYR A CA 1
ATOM 2681 C C . TYR A 1 336 ? 24.453 19.047 6.418 1 93.62 336 TYR A C 1
ATOM 2683 O O . TYR A 1 336 ? 25.375 18.281 6.105 1 93.62 336 TYR A O 1
ATOM 2691 N N . GLU A 1 337 ? 24.125 19.203 7.602 1 94.31 337 GLU A N 1
ATOM 2692 C CA . GLU A 1 337 ? 24.578 18.391 8.727 1 94.31 337 GLU A CA 1
ATOM 2693 C C . GLU A 1 337 ? 23.453 18.188 9.75 1 94.31 337 GLU A C 1
ATOM 2695 O O . GLU A 1 337 ? 23.031 19.141 10.398 1 94.31 337 GLU A O 1
ATOM 2700 N N . MET A 1 338 ? 23.094 16.984 9.93 1 93.94 338 MET A N 1
ATOM 2701 C CA . MET A 1 338 ? 22 16.688 10.844 1 93.94 338 MET A CA 1
ATOM 2702 C C . MET A 1 338 ? 22.344 17.109 12.266 1 93.94 338 MET A C 1
ATOM 2704 O O . MET A 1 338 ? 23.359 16.672 12.82 1 93.94 338 MET A O 1
ATOM 2708 N N . LYS A 1 339 ? 21.594 17.969 12.82 1 95.31 339 LYS A N 1
ATOM 2709 C CA . LYS A 1 339 ? 21.797 18.469 14.172 1 95.31 339 LYS A CA 1
ATOM 2710 C C . LYS A 1 339 ? 20.812 17.844 15.148 1 95.31 339 LYS A C 1
ATOM 2712 O O . LYS A 1 339 ? 21.078 17.766 16.344 1 95.31 339 LYS A O 1
ATOM 2717 N N . VAL A 1 340 ? 19.656 17.453 14.641 1 95.5 340 VAL A N 1
ATOM 2718 C CA . VAL A 1 340 ? 18.641 16.719 15.391 1 95.5 340 VAL A CA 1
ATOM 2719 C C . VAL A 1 340 ? 18.344 15.383 14.711 1 95.5 340 VAL A C 1
ATOM 2721 O O . VAL A 1 340 ? 18.062 15.344 13.508 1 95.5 340 VAL A O 1
ATOM 2724 N N . LYS A 1 341 ? 18.453 14.336 15.516 1 93.69 341 LYS A N 1
ATOM 2725 C CA . LYS A 1 341 ? 18.234 13.008 14.953 1 93.69 341 LYS A CA 1
ATOM 2726 C C . LYS A 1 341 ? 16.828 12.891 14.352 1 93.69 341 LYS A C 1
ATOM 2728 O O . LYS A 1 341 ? 15.836 13.18 15.023 1 93.69 341 LYS A O 1
ATOM 2733 N N . ARG A 1 342 ? 16.797 12.586 13.133 1 95.38 342 ARG A N 1
ATOM 2734 C CA . ARG A 1 342 ? 15.555 12.352 12.391 1 95.38 342 ARG A CA 1
ATOM 2735 C C . ARG A 1 342 ? 15.734 11.258 11.344 1 95.38 342 ARG A C 1
ATOM 2737 O O . ARG A 1 342 ? 16.609 11.359 10.477 1 95.38 342 ARG A O 1
ATOM 2744 N N . ASN A 1 343 ? 14.977 10.242 11.484 1 95.69 343 ASN A N 1
ATOM 2745 C CA . ASN A 1 343 ? 15.133 9.102 10.586 1 95.69 343 ASN A CA 1
ATOM 2746 C C . ASN A 1 343 ? 14.805 9.477 9.141 1 95.69 343 ASN A C 1
ATOM 2748 O O . ASN A 1 343 ? 13.758 10.062 8.875 1 95.69 343 ASN A O 1
ATOM 2752 N N . ILE A 1 344 ? 15.594 9.094 8.25 1 96 344 ILE A N 1
ATOM 2753 C CA . ILE A 1 344 ? 15.469 9.484 6.848 1 96 344 ILE A CA 1
ATOM 2754 C C . ILE A 1 344 ? 14.25 8.812 6.23 1 96 344 ILE A C 1
ATOM 2756 O O . ILE A 1 344 ? 13.664 9.328 5.273 1 96 344 ILE A O 1
ATOM 2760 N N . ALA A 1 345 ? 13.82 7.668 6.758 1 97.62 345 ALA A N 1
ATOM 2761 C CA . ALA A 1 345 ? 12.719 6.898 6.188 1 97.62 345 ALA A CA 1
ATOM 2762 C C . ALA A 1 345 ? 11.414 7.688 6.238 1 97.62 345 ALA A C 1
ATOM 2764 O O . ALA A 1 345 ? 10.484 7.418 5.469 1 97.62 345 ALA A O 1
ATOM 2765 N N . LEU A 1 346 ? 11.344 8.672 7.121 1 97.75 346 LEU A N 1
ATOM 2766 C CA . LEU A 1 346 ? 10.133 9.477 7.254 1 97.75 346 LEU A CA 1
ATOM 2767 C C . LEU A 1 346 ? 9.836 10.227 5.961 1 97.75 346 LEU A C 1
ATOM 2769 O O . LEU A 1 346 ? 8.68 10.516 5.656 1 97.75 346 LEU A O 1
ATOM 2773 N N . VAL A 1 347 ? 10.82 10.469 5.184 1 97.81 347 VAL A N 1
ATOM 2774 C CA . VAL A 1 347 ? 10.672 11.234 3.951 1 97.81 347 VAL A CA 1
ATOM 2775 C C . VAL A 1 347 ? 9.734 10.492 2.998 1 97.81 347 VAL A C 1
ATOM 2777 O O . VAL A 1 347 ? 8.867 11.102 2.365 1 97.81 347 VAL A O 1
ATOM 2780 N N . ASN A 1 348 ? 9.828 9.148 2.934 1 97.56 348 ASN A N 1
ATOM 2781 C CA . ASN A 1 348 ? 9.086 8.352 1.964 1 97.56 348 ASN A CA 1
ATOM 2782 C C . ASN A 1 348 ? 7.738 7.902 2.516 1 97.56 348 ASN A C 1
ATOM 2784 O O . ASN A 1 348 ? 7.125 6.969 1.99 1 97.56 348 ASN A O 1
ATOM 2788 N N . LYS A 1 349 ? 7.242 8.539 3.557 1 96.12 349 LYS A N 1
ATOM 2789 C CA . LYS A 1 349 ? 5.941 8.164 4.102 1 96.12 349 LYS A CA 1
ATOM 2790 C C . LYS A 1 349 ? 4.852 8.242 3.033 1 96.12 349 LYS A C 1
ATOM 2792 O O . LYS A 1 349 ? 4.016 7.348 2.92 1 96.12 349 LYS A O 1
ATOM 2797 N N . SER A 1 350 ? 4.926 9.344 2.25 1 93.06 350 SER A N 1
ATOM 2798 C CA . SER A 1 350 ? 3.854 9.547 1.28 1 93.06 350 SER A CA 1
ATOM 2799 C C . SER A 1 350 ? 4.41 9.969 -0.075 1 93.06 350 SER A C 1
ATOM 2801 O O . SER A 1 350 ? 3.707 10.586 -0.875 1 93.06 350 SER A O 1
ATOM 2803 N N . CYS A 1 351 ? 5.727 9.711 -0.285 1 93.44 351 CYS A N 1
ATOM 2804 C CA . CYS A 1 351 ? 6.344 10.07 -1.558 1 93.44 351 CYS A CA 1
ATOM 2805 C C . CYS A 1 351 ? 7.477 9.117 -1.903 1 93.44 351 CYS A C 1
ATOM 2807 O O . CYS A 1 351 ? 7.609 8.055 -1.289 1 93.44 351 CYS A O 1
ATOM 2809 N N . ALA A 1 352 ? 8.18 9.438 -2.947 1 95.38 352 ALA A N 1
ATOM 2810 C CA . ALA A 1 352 ? 9.312 8.648 -3.424 1 95.38 352 ALA A CA 1
ATOM 2811 C C . ALA A 1 352 ? 10.531 9.539 -3.68 1 95.38 352 ALA A C 1
ATOM 2813 O O . ALA A 1 352 ? 11.094 9.523 -4.777 1 95.38 352 ALA A O 1
ATOM 2814 N N . LEU A 1 353 ? 10.961 10.188 -2.584 1 97.12 353 LEU A N 1
ATOM 2815 C CA . LEU A 1 353 ? 11.945 11.25 -2.812 1 97.12 353 LEU A CA 1
ATOM 2816 C C . LEU A 1 353 ? 13.344 10.789 -2.418 1 97.12 353 LEU A C 1
ATOM 2818 O O . LEU A 1 353 ? 14.328 11.453 -2.734 1 97.12 353 LEU A O 1
ATOM 2822 N N . LEU A 1 354 ? 13.469 9.711 -1.729 1 97.81 354 LEU A N 1
ATOM 2823 C CA . LEU A 1 354 ? 14.781 9.227 -1.318 1 97.81 354 LEU A CA 1
ATOM 2824 C C . LEU A 1 354 ? 15.492 8.531 -2.475 1 97.81 354 LEU A C 1
ATOM 2826 O O . LEU A 1 354 ? 14.852 7.879 -3.299 1 97.81 354 LEU A O 1
ATOM 2830 N N . LYS A 1 355 ? 16.734 8.703 -2.447 1 97 355 LYS A N 1
ATOM 2831 C CA . LYS A 1 355 ? 17.547 7.926 -3.369 1 97 355 LYS A CA 1
ATOM 2832 C C . LYS A 1 355 ? 17.391 6.43 -3.113 1 97 355 LYS A C 1
ATOM 2834 O O . LYS A 1 355 ? 17.156 6.008 -1.979 1 97 355 LYS A O 1
ATOM 2839 N N . GLU A 1 356 ? 17.594 5.633 -4.156 1 94.19 356 GLU A N 1
ATOM 2840 C CA . GLU A 1 356 ? 17.391 4.188 -4.094 1 94.19 356 GLU A CA 1
ATOM 2841 C C . GLU A 1 356 ? 18.328 3.545 -3.076 1 94.19 356 GLU A C 1
ATOM 2843 O O . GLU A 1 356 ? 17.969 2.557 -2.432 1 94.19 356 GLU A O 1
ATOM 2848 N N . GLU A 1 357 ? 19.484 4.09 -2.91 1 93.88 357 GLU A N 1
ATOM 2849 C CA . GLU A 1 357 ? 20.5 3.516 -2.035 1 93.88 357 GLU A CA 1
ATOM 2850 C C . GLU A 1 357 ? 20.062 3.562 -0.574 1 93.88 357 GLU A C 1
ATOM 2852 O O . GLU A 1 357 ? 20.641 2.879 0.274 1 93.88 357 GLU A O 1
ATOM 2857 N N . CYS A 1 358 ? 19.031 4.414 -0.312 1 95.56 358 CYS A N 1
ATOM 2858 C CA . CYS A 1 358 ? 18.531 4.508 1.058 1 95.56 358 CYS A CA 1
ATOM 2859 C C . CYS A 1 358 ? 17.719 3.275 1.434 1 95.56 358 CYS A C 1
ATOM 2861 O O . CYS A 1 358 ? 17.469 3.035 2.613 1 95.56 358 CYS A O 1
ATOM 2863 N N . LEU A 1 359 ? 17.25 2.459 0.458 1 95.5 359 LEU A N 1
ATOM 2864 C CA . LEU A 1 359 ? 16.547 1.194 0.645 1 95.5 359 LEU A CA 1
ATOM 2865 C C . LEU A 1 359 ? 15.289 1.39 1.488 1 95.5 359 LEU A C 1
ATOM 2867 O O . LEU A 1 359 ? 15.047 0.636 2.434 1 95.5 359 LEU A O 1
ATOM 2871 N N . VAL A 1 360 ? 14.562 2.514 1.174 1 97.19 360 VAL A N 1
ATOM 2872 C CA . VAL A 1 360 ? 13.289 2.805 1.825 1 97.19 360 VAL A CA 1
ATOM 2873 C C . VAL A 1 360 ? 12.156 2.75 0.8 1 97.19 360 VAL A C 1
ATOM 2875 O O . VAL A 1 360 ? 12.203 3.443 -0.219 1 97.19 360 VAL A O 1
ATOM 2878 N N . PRO A 1 361 ? 11.188 1.879 1.053 1 97.06 361 PRO A N 1
ATOM 2879 C CA . PRO A 1 361 ? 10.07 1.824 0.106 1 97.06 361 PRO A CA 1
ATOM 2880 C C . PRO A 1 361 ? 9.352 3.166 -0.043 1 97.06 361 PRO A C 1
ATOM 2882 O O . PRO A 1 361 ? 9.312 3.957 0.903 1 97.06 361 PRO A O 1
ATOM 2885 N N . GLU A 1 362 ? 8.891 3.406 -1.24 1 96.44 362 GLU A N 1
ATOM 2886 C CA . GLU A 1 362 ? 8.117 4.621 -1.486 1 96.44 362 GLU A CA 1
ATOM 2887 C C . GLU A 1 362 ? 6.727 4.523 -0.871 1 96.44 362 GLU A C 1
ATOM 2889 O O . GLU A 1 362 ? 6.16 3.434 -0.771 1 96.44 362 GLU A O 1
ATOM 2894 N N . CYS A 1 363 ? 6.148 5.672 -0.416 1 96.38 363 CYS A N 1
ATOM 2895 C CA . CYS A 1 363 ? 4.785 5.777 0.091 1 96.38 363 CYS A CA 1
ATOM 2896 C C . CYS A 1 363 ? 4.469 4.637 1.051 1 96.38 363 CYS A C 1
ATOM 2898 O O . CYS A 1 363 ? 3.465 3.943 0.888 1 96.38 363 CYS A O 1
ATOM 2900 N N . TRP A 1 364 ? 5.309 4.484 2.072 1 97.56 364 TRP A N 1
ATOM 2901 C CA . TRP A 1 364 ? 5.234 3.254 2.855 1 97.56 364 TRP A CA 1
ATOM 2902 C C . TRP A 1 364 ? 4.207 3.383 3.973 1 97.56 364 TRP A C 1
ATOM 2904 O O . TRP A 1 364 ? 3.822 2.385 4.59 1 97.56 364 TRP A O 1
ATOM 2914 N N . TRP A 1 365 ? 3.717 4.586 4.336 1 97.44 365 TRP A N 1
ATOM 2915 C CA . TRP A 1 365 ? 2.695 4.742 5.367 1 97.44 365 TRP A CA 1
ATOM 2916 C C . TRP A 1 365 ? 1.338 4.262 4.867 1 97.44 365 TRP A C 1
ATOM 2918 O O . TRP A 1 365 ? 0.583 5.027 4.27 1 97.44 365 TRP A O 1
ATOM 2928 N N . VAL A 1 366 ? 1.029 3.004 5.141 1 96.94 366 VAL A N 1
ATOM 2929 C CA . VAL A 1 366 ? -0.203 2.383 4.664 1 96.94 366 VAL A CA 1
ATOM 2930 C C . VAL A 1 366 ? -0.706 1.377 5.699 1 96.94 366 VAL A C 1
ATOM 2932 O O . VAL A 1 366 ? 0.089 0.742 6.395 1 96.94 366 VAL A O 1
ATOM 2935 N N . GLU A 1 367 ? -2.041 1.264 5.781 1 96.56 367 GLU A N 1
ATOM 2936 C CA . GLU A 1 367 ? -2.639 0.221 6.609 1 96.56 367 GLU A CA 1
ATOM 2937 C C . GLU A 1 367 ? -2.494 -1.151 5.957 1 96.56 367 GLU A C 1
ATOM 2939 O O . GLU A 1 367 ? -2.48 -1.264 4.73 1 96.56 367 GLU A O 1
ATOM 2944 N N . LYS A 1 368 ? -2.336 -2.154 6.797 1 96.94 368 LYS A N 1
ATOM 2945 C CA . LYS A 1 368 ? -2.336 -3.51 6.254 1 96.94 368 LYS A CA 1
ATOM 2946 C C . LYS A 1 368 ? -3.553 -3.746 5.363 1 96.94 368 LYS A C 1
ATOM 2948 O O . LYS A 1 368 ? -4.676 -3.4 5.734 1 96.94 368 LYS A O 1
ATOM 2953 N N . ASN A 1 369 ? -3.307 -4.262 4.168 1 97.88 369 ASN A N 1
ATOM 2954 C CA . ASN A 1 369 ? -4.344 -4.559 3.188 1 97.88 369 ASN A CA 1
ATOM 2955 C C . ASN A 1 369 ? -5.215 -3.336 2.902 1 97.88 369 ASN A C 1
ATOM 2957 O O . ASN A 1 369 ? -6.418 -3.463 2.676 1 97.88 369 ASN A O 1
ATOM 2961 N N . LYS A 1 370 ? -4.684 -2.139 3.143 1 97.12 370 LYS A N 1
ATOM 2962 C CA . LYS A 1 370 ? -5.336 -0.849 2.93 1 97.12 370 LYS A CA 1
ATOM 2963 C C . LYS A 1 370 ? -6.652 -0.767 3.699 1 97.12 370 LYS A C 1
ATOM 2965 O O . LYS A 1 370 ? -7.641 -0.227 3.195 1 97.12 370 LYS A O 1
ATOM 2970 N N . GLY A 1 371 ? -6.707 -1.471 4.805 1 95.75 371 GLY A N 1
ATOM 2971 C CA . GLY A 1 371 ? -7.852 -1.382 5.691 1 95.75 371 GLY A CA 1
ATOM 2972 C C . GLY A 1 371 ? -8.859 -2.498 5.48 1 95.75 371 GLY A C 1
ATOM 2973 O O . GLY A 1 371 ? -9.859 -2.58 6.195 1 95.75 371 GLY A O 1
ATOM 2974 N N . MET A 1 372 ? -8.617 -3.398 4.488 1 96.69 372 MET A N 1
ATOM 2975 C CA . MET A 1 372 ? -9.5 -4.539 4.27 1 96.69 372 MET A CA 1
ATOM 2976 C C . MET A 1 372 ? -9.266 -5.617 5.324 1 96.69 372 MET A C 1
ATOM 2978 O O . MET A 1 372 ? -8.125 -5.883 5.707 1 96.69 372 MET A O 1
ATOM 2982 N N . ILE A 1 373 ? -10.336 -6.242 5.781 1 95.19 373 ILE A N 1
ATOM 2983 C CA . ILE A 1 373 ? -10.266 -7.344 6.734 1 95.19 373 ILE A CA 1
ATOM 2984 C C . ILE A 1 373 ? -11.141 -8.5 6.262 1 95.19 373 ILE A C 1
ATOM 2986 O O . ILE A 1 373 ? -12.094 -8.289 5.504 1 95.19 373 ILE A O 1
ATOM 2990 N N . LYS A 1 374 ? -10.781 -9.617 6.621 1 94.81 374 LYS A N 1
ATOM 2991 C CA . LYS A 1 374 ? -11.57 -10.805 6.336 1 94.81 374 LYS A CA 1
ATOM 2992 C C . LYS A 1 374 ? -12.547 -11.102 7.469 1 94.81 374 LYS A C 1
ATOM 2994 O O . LYS A 1 374 ? -12.141 -11.242 8.625 1 94.81 374 LYS A O 1
ATOM 2999 N N . THR A 1 375 ? -13.797 -11.156 7.16 1 93 375 THR A N 1
ATOM 3000 C CA . THR A 1 375 ? -14.82 -11.461 8.156 1 93 375 THR A CA 1
ATOM 3001 C C . THR A 1 375 ? -14.828 -12.953 8.484 1 93 375 THR A C 1
ATOM 3003 O O . THR A 1 375 ? -14.148 -13.742 7.828 1 93 375 THR A O 1
ATOM 3006 N N . GLU A 1 376 ? -15.625 -13.336 9.445 1 88.5 376 GLU A N 1
ATOM 3007 C CA . GLU A 1 376 ? -15.758 -14.727 9.852 1 88.5 376 GLU A CA 1
ATOM 3008 C C . GLU A 1 376 ? -16.344 -15.578 8.734 1 88.5 376 GLU A C 1
ATOM 3010 O O . GLU A 1 376 ? -16.016 -16.766 8.609 1 88.5 376 GLU A O 1
ATOM 3015 N N . ASP A 1 377 ? -17.141 -14.914 7.906 1 87.69 377 ASP A N 1
ATOM 3016 C CA . ASP A 1 377 ? -17.781 -15.625 6.805 1 87.69 377 ASP A CA 1
ATOM 3017 C C . ASP A 1 377 ? -16.844 -15.719 5.598 1 87.69 377 ASP A C 1
ATOM 3019 O O . ASP A 1 377 ? -17.219 -16.266 4.555 1 87.69 377 ASP A O 1
ATOM 3023 N N . GLY A 1 378 ? -15.617 -15.133 5.703 1 87.31 378 GLY A N 1
ATOM 3024 C CA . GLY A 1 378 ? -14.625 -15.234 4.641 1 87.31 378 GLY A CA 1
ATOM 3025 C C . GLY A 1 378 ? -14.711 -14.102 3.637 1 87.31 378 GLY A C 1
ATOM 3026 O O . GLY A 1 378 ? -14.008 -14.109 2.623 1 87.31 378 GLY A O 1
ATOM 3027 N N . ASP A 1 379 ? -15.516 -13.086 3.971 1 92.56 379 ASP A N 1
ATOM 3028 C CA . ASP A 1 379 ? -15.648 -11.945 3.074 1 92.56 379 ASP A CA 1
ATOM 3029 C C . ASP A 1 379 ? -14.602 -10.875 3.389 1 92.56 379 ASP A C 1
ATOM 3031 O O . ASP A 1 379 ? -14.18 -10.727 4.539 1 92.56 379 ASP A O 1
ATOM 3035 N N . TRP A 1 380 ? -14.18 -10.266 2.344 1 95.44 380 TRP A N 1
ATOM 3036 C CA . TRP A 1 380 ? -13.289 -9.125 2.512 1 95.44 380 TRP A CA 1
ATOM 3037 C C . TRP A 1 380 ? -14.062 -7.812 2.467 1 95.44 380 TRP A C 1
ATOM 3039 O O . TRP A 1 380 ? -14.773 -7.535 1.497 1 95.44 380 TRP A O 1
ATOM 3049 N N . VAL A 1 381 ? -13.938 -7.074 3.518 1 94.06 381 VAL A N 1
ATOM 3050 C CA . VAL A 1 381 ? -14.641 -5.801 3.615 1 94.06 381 VAL A CA 1
ATOM 3051 C C . VAL A 1 381 ? -13.727 -4.746 4.23 1 94.06 381 VAL A C 1
ATOM 3053 O O . VAL A 1 381 ? -12.719 -5.082 4.863 1 94.06 381 VAL A O 1
ATOM 3056 N N . MET A 1 382 ? -14.023 -3.498 4.023 1 93.81 382 MET A N 1
ATOM 3057 C CA . MET A 1 382 ? -13.312 -2.424 4.703 1 93.81 382 MET A CA 1
ATOM 3058 C C . MET A 1 382 ? -13.609 -2.436 6.199 1 93.81 382 MET A C 1
ATOM 3060 O O . MET A 1 382 ? -14.758 -2.586 6.605 1 93.81 382 MET A O 1
ATOM 3064 N N . ALA A 1 383 ? -12.625 -2.289 6.988 1 91.19 383 ALA A N 1
ATOM 3065 C CA . ALA A 1 383 ? -12.75 -2.348 8.438 1 91.19 383 ALA A CA 1
ATOM 3066 C C . ALA A 1 383 ? -13.539 -1.15 8.969 1 91.19 383 ALA A C 1
ATOM 3068 O O . ALA A 1 383 ? -13.406 -0.037 8.461 1 91.19 383 ALA A O 1
ATOM 3069 N N . THR A 1 384 ? -14.281 -1.401 9.977 1 91.19 384 THR A N 1
ATOM 3070 C CA . THR A 1 384 ? -14.914 -0.351 10.766 1 91.19 384 THR A CA 1
ATOM 3071 C C . THR A 1 384 ? -14 0.096 11.898 1 91.19 384 THR A C 1
ATOM 3073 O O . THR A 1 384 ? -13.344 -0.73 12.539 1 91.19 384 THR A O 1
ATOM 3076 N N . PRO A 1 385 ? -13.953 1.403 12.117 1 93.88 385 PRO A N 1
ATOM 3077 C CA . PRO A 1 385 ? -13.102 1.868 13.211 1 93.88 385 PRO A CA 1
ATOM 3078 C C . PRO A 1 385 ? -13.562 1.352 14.57 1 93.88 385 PRO A C 1
ATOM 3080 O O . PRO A 1 385 ? -14.742 1.06 14.758 1 93.88 385 PRO A O 1
ATOM 3083 N N . ASP A 1 386 ? -12.617 1.21 15.477 1 94.62 386 ASP A N 1
ATOM 3084 C CA . ASP A 1 386 ? -12.953 0.945 16.875 1 94.62 386 ASP A CA 1
ATOM 3085 C C . ASP A 1 386 ? -13.766 2.092 17.469 1 94.62 386 ASP A C 1
ATOM 3087 O O . ASP A 1 386 ? -13.766 3.205 16.938 1 94.62 386 ASP A O 1
ATOM 3091 N N . ASP A 1 387 ? -14.352 1.806 18.594 1 95.5 387 ASP A N 1
ATOM 3092 C CA . ASP A 1 387 ? -15.211 2.789 19.234 1 95.5 387 ASP A CA 1
ATOM 3093 C C . ASP A 1 387 ? -14.453 4.082 19.516 1 95.5 387 ASP A C 1
ATOM 3095 O O . ASP A 1 387 ? -14.961 5.176 19.266 1 95.5 387 ASP A O 1
ATOM 3099 N N . GLU A 1 388 ? -13.258 3.988 19.969 1 96 388 GLU A N 1
ATOM 3100 C CA . GLU A 1 388 ? -12.484 5.172 20.344 1 96 388 GLU A CA 1
ATOM 3101 C C . GLU A 1 388 ? -12.07 5.973 19.109 1 96 388 GLU A C 1
ATOM 3103 O O . GLU A 1 388 ? -11.656 7.129 19.219 1 96 388 GLU A O 1
ATOM 3108 N N . ASP A 1 389 ? -12.18 5.34 17.906 1 97.12 389 ASP A N 1
ATOM 3109 C CA . ASP A 1 389 ? -11.688 5.965 16.688 1 97.12 389 ASP A CA 1
ATOM 3110 C C . ASP A 1 389 ? -12.844 6.484 15.836 1 97.12 389 ASP A C 1
ATOM 3112 O O . ASP A 1 389 ? -12.625 7.008 14.742 1 97.12 389 ASP A O 1
ATOM 3116 N N . MET A 1 390 ? -14.055 6.352 16.328 1 96.06 390 MET A N 1
ATOM 3117 C CA . MET A 1 390 ? -15.219 6.891 15.625 1 96.06 390 MET A CA 1
ATOM 3118 C C . MET A 1 390 ? -15.203 8.414 15.648 1 96.06 390 MET A C 1
ATOM 3120 O O . MET A 1 390 ? -14.828 9.023 16.656 1 96.06 390 MET A O 1
ATOM 3124 N N . PRO A 1 391 ? -15.586 9.039 14.508 1 94.44 391 PRO A N 1
ATOM 3125 C CA . PRO A 1 391 ? -15.719 10.492 14.562 1 94.44 391 PRO A CA 1
ATOM 3126 C C . PRO A 1 391 ? -16.641 10.961 15.68 1 94.44 391 PRO A C 1
ATOM 3128 O O . PRO A 1 391 ? -17.688 10.352 15.922 1 94.44 391 PRO A O 1
ATOM 3131 N N . VAL A 1 392 ? -16.203 12.016 16.344 1 92.94 392 VAL A N 1
ATOM 3132 C CA . VAL A 1 392 ? -17 12.531 17.453 1 92.94 392 VAL A CA 1
ATOM 3133 C C . VAL A 1 392 ? -17.25 14.023 17.266 1 92.94 392 VAL A C 1
ATOM 3135 O O . VAL A 1 392 ? -16.359 14.758 16.828 1 92.94 392 VAL A O 1
ATOM 3138 N N . VAL A 1 393 ? -18.453 14.414 17.578 1 91.12 393 VAL A N 1
ATOM 3139 C CA . VAL A 1 393 ? -18.781 15.836 17.594 1 91.12 393 VAL A CA 1
ATOM 3140 C C . VAL A 1 393 ? -18.172 16.5 18.828 1 91.12 393 VAL A C 1
ATOM 3142 O O . VAL A 1 393 ? -18.312 15.977 19.938 1 91.12 393 VAL A O 1
ATOM 3145 N N . GLU A 1 394 ? -17.562 17.578 18.688 1 92.88 394 GLU A N 1
ATOM 3146 C CA . GLU A 1 394 ? -16.859 18.219 19.781 1 92.88 394 GLU A CA 1
ATOM 3147 C C . GLU A 1 394 ? -17.797 19.172 20.531 1 92.88 394 GLU A C 1
ATOM 3149 O O . GLU A 1 394 ? -17.641 19.375 21.75 1 92.88 394 GLU A O 1
ATOM 3154 N N . PHE A 1 395 ? -18.719 19.797 19.75 1 89.69 395 PHE A N 1
ATOM 3155 C CA . PHE A 1 395 ? -19.609 20.766 20.359 1 89.69 395 PHE A CA 1
ATOM 3156 C C . PHE A 1 395 ? -21.062 20.5 19.953 1 89.69 395 PHE A C 1
ATOM 3158 O O . PHE A 1 395 ? -21.328 20.078 18.828 1 89.69 395 PHE A O 1
ATOM 3165 N N . GLU A 1 396 ? -22.062 20.5 20.812 1 75.19 396 GLU A N 1
ATOM 3166 C CA . GLU A 1 396 ? -23.5 20.297 20.562 1 75.19 396 GLU A CA 1
ATOM 3167 C C . GLU A 1 396 ? -24.125 21.562 19.984 1 75.19 396 GLU A C 1
ATOM 3169 O O . GLU A 1 396 ? -23.75 22.672 20.359 1 75.19 396 GLU A O 1
ATOM 3174 N N . MET B 1 1 ? -27.156 -34.656 -12.633 1 56.19 1 MET B N 1
ATOM 3175 C CA . MET B 1 1 ? -26.078 -35.406 -13.258 1 56.19 1 MET B CA 1
ATOM 3176 C C . MET B 1 1 ? -25.094 -35.938 -12.211 1 56.19 1 MET B C 1
ATOM 3178 O O . MET B 1 1 ? -24.906 -35.312 -11.164 1 56.19 1 MET B O 1
ATOM 3182 N N . ALA B 1 2 ? -24.688 -37.062 -12.312 1 78.25 2 ALA B N 1
ATOM 3183 C CA . ALA B 1 2 ? -23.766 -37.688 -11.359 1 78.25 2 ALA B CA 1
ATOM 3184 C C . ALA B 1 2 ? -22.469 -36.906 -11.258 1 78.25 2 ALA B C 1
ATOM 3186 O O . ALA B 1 2 ? -22 -36.344 -12.242 1 78.25 2 ALA B O 1
ATOM 3187 N N . GLU B 1 3 ? -21.984 -36.719 -10.062 1 90.31 3 GLU B N 1
ATOM 3188 C CA . GLU B 1 3 ? -20.703 -36.062 -9.836 1 90.31 3 GLU B CA 1
ATOM 3189 C C . GLU B 1 3 ? -19.562 -36.781 -10.562 1 90.31 3 GLU B C 1
ATOM 3191 O O . GLU B 1 3 ? -19.5 -38 -10.555 1 90.31 3 GLU B O 1
ATOM 3196 N N . PRO B 1 4 ? -18.828 -36.031 -11.32 1 95.38 4 PRO B N 1
ATOM 3197 C CA . PRO B 1 4 ? -17.719 -36.656 -12.023 1 95.38 4 PRO B CA 1
ATOM 3198 C C . PRO B 1 4 ? -16.734 -37.344 -11.07 1 95.38 4 PRO B C 1
ATOM 3200 O O . PRO B 1 4 ? -16.609 -36.938 -9.914 1 95.38 4 PRO B O 1
ATOM 3203 N N . LEU B 1 5 ? -16.125 -38.375 -11.602 1 95.19 5 LEU B N 1
ATOM 3204 C CA . LEU B 1 5 ? -15.055 -39.062 -10.859 1 95.19 5 LEU B CA 1
ATOM 3205 C C . LEU B 1 5 ? -13.789 -38.188 -10.828 1 95.19 5 LEU B C 1
ATOM 3207 O O . LEU B 1 5 ? -13.633 -37.281 -11.648 1 95.19 5 LEU B O 1
ATOM 3211 N N . TRP B 1 6 ? -12.914 -38.5 -9.859 1 97.12 6 TRP B N 1
ATOM 3212 C CA . TRP B 1 6 ? -11.664 -37.75 -9.719 1 97.12 6 TRP B CA 1
ATOM 3213 C C . TRP B 1 6 ? -10.836 -37.844 -10.992 1 97.12 6 TRP B C 1
ATOM 3215 O O . TRP B 1 6 ? -10.281 -36.812 -11.438 1 97.12 6 TRP B O 1
ATOM 3225 N N . GLU B 1 7 ? -10.852 -39 -11.641 1 96 7 GLU B N 1
ATOM 3226 C CA . GLU B 1 7 ? -10.094 -39.188 -12.875 1 96 7 GLU B CA 1
ATOM 3227 C C . GLU B 1 7 ? -10.625 -38.281 -13.992 1 96 7 GLU B C 1
ATOM 3229 O O . GLU B 1 7 ? -9.852 -37.781 -14.82 1 96 7 GLU B O 1
ATOM 3234 N N . GLU B 1 8 ? -11.891 -38.062 -13.977 1 97.12 8 GLU B N 1
ATOM 3235 C CA . GLU B 1 8 ? -12.5 -37.156 -14.961 1 97.12 8 GLU B CA 1
ATOM 3236 C C . GLU B 1 8 ? -12.133 -35.719 -14.711 1 97.12 8 GLU B C 1
ATOM 3238 O O . GLU B 1 8 ? -11.867 -34.969 -15.648 1 97.12 8 GLU B O 1
ATOM 3243 N N . LEU B 1 9 ? -12.047 -35.406 -13.43 1 98.19 9 LEU B N 1
ATOM 3244 C CA . LEU B 1 9 ? -11.672 -34.062 -13.055 1 98.19 9 LEU B CA 1
ATOM 3245 C C . LEU B 1 9 ? -10.219 -33.781 -13.406 1 98.19 9 LEU B C 1
ATOM 3247 O O . LEU B 1 9 ? -9.844 -32.625 -13.648 1 98.19 9 LEU B O 1
ATOM 3251 N N . LEU B 1 10 ? -9.445 -34.844 -13.477 1 98.25 10 LEU B N 1
ATOM 3252 C CA . LEU B 1 10 ? -8.031 -34.688 -13.797 1 98.25 10 LEU B CA 1
ATOM 3253 C C . LEU B 1 10 ? -7.797 -34.75 -15.297 1 98.25 10 LEU B C 1
ATOM 3255 O O . LEU B 1 10 ? -6.656 -34.688 -15.766 1 98.25 10 LEU B O 1
ATOM 3259 N N . GLY B 1 11 ? -8.883 -34.906 -16.062 1 97.25 11 GLY B N 1
ATOM 3260 C CA . GLY B 1 11 ? -8.766 -34.719 -17.5 1 97.25 11 GLY B CA 1
ATOM 3261 C C . GLY B 1 11 ? -8.914 -36.031 -18.266 1 97.25 11 GLY B C 1
ATOM 3262 O O . GLY B 1 11 ? -8.562 -36.094 -19.453 1 97.25 11 GLY B O 1
ATOM 3263 N N . GLN B 1 12 ? -9.461 -37.062 -17.5 1 91.88 12 GLN B N 1
ATOM 3264 C CA . GLN B 1 12 ? -9.789 -38.25 -18.281 1 91.88 12 GLN B CA 1
ATOM 3265 C C . GLN B 1 12 ? -10.641 -37.875 -19.5 1 91.88 12 GLN B C 1
ATOM 3267 O O . GLN B 1 12 ? -11.562 -37.062 -19.391 1 91.88 12 GLN B O 1
ATOM 3272 N N . ASP B 1 13 ? -10.367 -38.344 -20.672 1 92.62 13 ASP B N 1
ATOM 3273 C CA . ASP B 1 13 ? -11.039 -38.062 -21.938 1 92.62 13 ASP B CA 1
ATOM 3274 C C . ASP B 1 13 ? -11.023 -36.562 -22.266 1 92.62 13 ASP B C 1
ATOM 3276 O O . ASP B 1 13 ? -12 -36.031 -22.797 1 92.62 13 ASP B O 1
ATOM 3280 N N . ASN B 1 14 ? -10.055 -35.812 -21.781 1 96.12 14 ASN B N 1
ATOM 3281 C CA . ASN B 1 14 ? -9.828 -34.375 -22.062 1 96.12 14 ASN B CA 1
ATOM 3282 C C . ASN B 1 14 ? -11.016 -33.531 -21.609 1 96.12 14 ASN B C 1
ATOM 3284 O O . ASN B 1 14 ? -11.43 -32.625 -22.328 1 96.12 14 ASN B O 1
ATOM 3288 N N . TRP B 1 15 ? -11.617 -33.906 -20.484 1 97.25 15 TRP B N 1
ATOM 3289 C CA . TRP B 1 15 ? -12.695 -33.188 -19.828 1 97.25 15 TRP B CA 1
ATOM 3290 C C . TRP B 1 15 ? -13.93 -33.094 -20.719 1 97.25 15 TRP B C 1
ATOM 3292 O O . TRP B 1 15 ? -14.656 -32.094 -20.688 1 97.25 15 TRP B O 1
ATOM 3302 N N . GLN B 1 16 ? -14.086 -34.125 -21.484 1 93 16 GLN B N 1
ATOM 3303 C CA . GLN B 1 16 ? -15.266 -34.156 -22.344 1 93 16 GLN B CA 1
ATOM 3304 C C . GLN B 1 16 ? -16.547 -34 -21.531 1 93 16 GLN B C 1
ATOM 3306 O O . GLN B 1 16 ? -16.719 -34.656 -20.5 1 93 16 GLN B O 1
ATOM 3311 N N . ASN B 1 17 ? -17.438 -33.062 -21.812 1 89.75 17 ASN B N 1
ATOM 3312 C CA . ASN B 1 17 ? -18.766 -32.781 -21.25 1 89.75 17 ASN B CA 1
ATOM 3313 C C . ASN B 1 17 ? -18.656 -32.062 -19.906 1 89.75 17 ASN B C 1
ATOM 3315 O O . ASN B 1 17 ? -19.641 -32 -19.172 1 89.75 17 ASN B O 1
ATOM 3319 N N . LEU B 1 18 ? -17.469 -31.609 -19.562 1 95.12 18 LEU B N 1
ATOM 3320 C CA . LEU B 1 18 ? -17.328 -30.953 -18.25 1 95.12 18 LEU B CA 1
ATOM 3321 C C . LEU B 1 18 ? -17.078 -29.453 -18.422 1 95.12 18 LEU B C 1
ATOM 3323 O O . LEU B 1 18 ? -17.188 -28.688 -17.469 1 95.12 18 LEU B O 1
ATOM 3327 N N . LEU B 1 19 ? -16.844 -28.984 -19.609 1 93.62 19 LEU B N 1
ATOM 3328 C CA . LEU B 1 19 ? -16.312 -27.641 -19.797 1 93.62 19 LEU B CA 1
ATOM 3329 C C . LEU B 1 19 ? -17.422 -26.656 -20.156 1 93.62 19 LEU B C 1
ATOM 3331 O O . LEU B 1 19 ? -17.312 -25.453 -19.875 1 93.62 19 LEU B O 1
ATOM 3335 N N . GLU B 1 20 ? -18.5 -27.125 -20.781 1 88.88 20 GLU B N 1
ATOM 3336 C CA . GLU B 1 20 ? -19.578 -26.234 -21.219 1 88.88 20 GLU B CA 1
ATOM 3337 C C . GLU B 1 20 ? -20.953 -26.906 -21.031 1 88.88 20 GLU B C 1
ATOM 3339 O O . GLU B 1 20 ? -21.328 -27.781 -21.812 1 88.88 20 GLU B O 1
ATOM 3344 N N . PRO B 1 21 ? -21.672 -26.547 -20.125 1 89.38 21 PRO B N 1
ATOM 3345 C CA . PRO B 1 21 ? -21.297 -25.609 -19.078 1 89.38 21 PRO B CA 1
ATOM 3346 C C . PRO B 1 21 ? -20.219 -26.172 -18.141 1 89.38 21 PRO B C 1
ATOM 3348 O O . PRO B 1 21 ? -20.047 -27.391 -18.078 1 89.38 21 PRO B O 1
ATOM 3351 N N . LEU B 1 22 ? -19.531 -25.281 -17.516 1 93.94 22 LEU B N 1
ATOM 3352 C CA . LEU B 1 22 ? -18.484 -25.719 -16.609 1 93.94 22 LEU B CA 1
ATOM 3353 C C . LEU B 1 22 ? -19.047 -26.484 -15.422 1 93.94 22 LEU B C 1
ATOM 3355 O O . LEU B 1 22 ? -19.875 -25.953 -14.68 1 93.94 22 LEU B O 1
ATOM 3359 N N . ASP B 1 23 ? -18.672 -27.703 -15.32 1 95 23 ASP B N 1
ATOM 3360 C CA . ASP B 1 23 ? -19.141 -28.562 -14.234 1 95 23 ASP B CA 1
ATOM 3361 C C . ASP B 1 23 ? -18.75 -27.984 -12.875 1 95 23 ASP B C 1
ATOM 3363 O O . ASP B 1 23 ? -17.672 -27.406 -12.711 1 95 23 ASP B O 1
ATOM 3367 N N . LEU B 1 24 ? -19.594 -28.156 -11.922 1 96.5 24 LEU B N 1
ATOM 3368 C CA . LEU B 1 24 ? -19.406 -27.547 -10.617 1 96.5 24 LEU B CA 1
ATOM 3369 C C . LEU B 1 24 ? -18.172 -28.109 -9.914 1 96.5 24 LEU B C 1
ATOM 3371 O O . LEU B 1 24 ? -17.406 -27.359 -9.312 1 96.5 24 LEU B O 1
ATOM 3375 N N . SER B 1 25 ? -17.984 -29.391 -9.953 1 97.19 25 SER B N 1
ATOM 3376 C CA . SER B 1 25 ? -16.828 -30.016 -9.297 1 97.19 25 SER B CA 1
ATOM 3377 C C . SER B 1 25 ? -15.523 -29.609 -9.969 1 97.19 25 SER B C 1
ATOM 3379 O O . SER B 1 25 ? -14.531 -29.328 -9.289 1 97.19 25 SER B O 1
ATOM 3381 N N . LEU B 1 26 ? -15.523 -29.609 -11.289 1 97.62 26 LEU B N 1
ATOM 3382 C CA . LEU B 1 26 ? -14.344 -29.141 -12.008 1 97.62 26 LEU B CA 1
ATOM 3383 C C . LEU B 1 26 ? -14.07 -27.672 -11.719 1 97.62 26 LEU B C 1
ATOM 3385 O O . LEU B 1 26 ? -12.914 -27.281 -11.531 1 97.62 26 LEU B O 1
ATOM 3389 N N . ARG B 1 27 ? -15.133 -26.922 -11.617 1 97.94 27 ARG B N 1
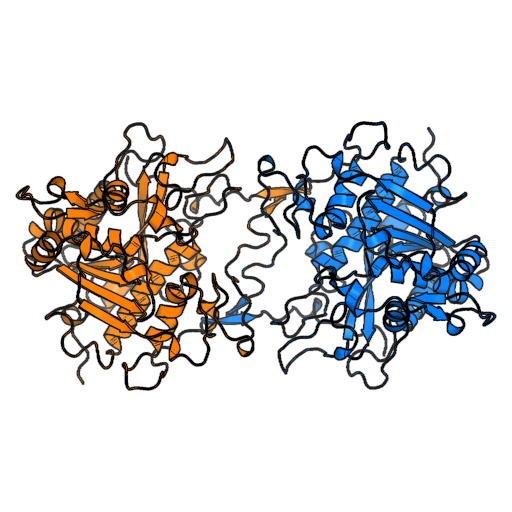ATOM 3390 C CA . ARG B 1 27 ? -15.023 -25.516 -11.266 1 97.94 27 ARG B CA 1
ATOM 3391 C C . ARG B 1 27 ? -14.297 -25.328 -9.938 1 97.94 27 ARG B C 1
ATOM 3393 O O . ARG B 1 27 ? -13.383 -24.5 -9.836 1 97.94 27 ARG B O 1
ATOM 3400 N N . ARG B 1 28 ? -14.656 -26.078 -9 1 97.75 28 ARG B N 1
ATOM 3401 C CA . ARG B 1 28 ? -14.039 -25.984 -7.676 1 97.75 28 ARG B CA 1
ATOM 3402 C C . ARG B 1 28 ? -12.57 -26.359 -7.727 1 97.75 28 ARG B C 1
ATOM 3404 O O . ARG B 1 28 ? -11.734 -25.75 -7.051 1 97.75 28 ARG B O 1
ATOM 3411 N N . LEU B 1 29 ? -12.266 -27.375 -8.516 1 98.38 29 LEU B N 1
ATOM 3412 C CA . LEU B 1 29 ? -10.867 -27.781 -8.648 1 98.38 29 LEU B CA 1
ATOM 3413 C C . LEU B 1 29 ? -10.039 -26.703 -9.328 1 98.38 29 LEU B C 1
ATOM 3415 O O . LEU B 1 29 ? -8.93 -26.391 -8.891 1 98.38 29 LEU B O 1
ATOM 3419 N N . VAL B 1 30 ? -10.594 -26.094 -10.367 1 98.75 30 VAL B N 1
ATOM 3420 C CA . VAL B 1 30 ? -9.922 -25.031 -11.094 1 98.75 30 VAL B CA 1
ATOM 3421 C C . VAL B 1 30 ? -9.688 -23.828 -10.172 1 98.75 30 VAL B C 1
ATOM 3423 O O . VAL B 1 30 ? -8.594 -23.266 -10.148 1 98.75 30 VAL B O 1
ATOM 3426 N N . LEU B 1 31 ? -10.664 -23.516 -9.383 1 98.56 31 LEU B N 1
ATOM 3427 C CA . LEU B 1 31 ? -10.555 -22.391 -8.453 1 98.56 31 LEU B CA 1
ATOM 3428 C C . LEU B 1 31 ? -9.508 -22.688 -7.379 1 98.56 31 LEU B C 1
ATOM 3430 O O . LEU B 1 31 ? -8.734 -21.812 -7.004 1 98.56 31 LEU B O 1
ATOM 3434 N N . ARG B 1 32 ? -9.477 -23.922 -6.898 1 98.38 32 ARG B N 1
ATOM 3435 C CA . ARG B 1 32 ? -8.477 -24.297 -5.914 1 98.38 32 ARG B CA 1
ATOM 3436 C C . ARG B 1 32 ? -7.066 -24.156 -6.48 1 98.38 32 ARG B C 1
ATOM 3438 O O . ARG B 1 32 ? -6.188 -23.578 -5.844 1 98.38 32 ARG B O 1
ATOM 3445 N N . ALA B 1 33 ? -6.898 -24.656 -7.684 1 98.81 33 ALA B N 1
ATOM 3446 C CA . ALA B 1 33 ? -5.602 -24.516 -8.344 1 98.81 33 ALA B CA 1
ATOM 3447 C C . ALA B 1 33 ? -5.227 -23.062 -8.516 1 98.81 33 ALA B C 1
ATOM 3449 O O . ALA B 1 33 ? -4.082 -22.672 -8.258 1 98.81 33 ALA B O 1
ATOM 3450 N N . GLY B 1 34 ? -6.195 -22.266 -8.922 1 98.69 34 GLY B N 1
ATOM 3451 C CA . GLY B 1 34 ? -5.965 -20.844 -9.086 1 98.69 34 GLY B CA 1
ATOM 3452 C C . GLY B 1 34 ? -5.605 -20.141 -7.789 1 98.69 34 GLY B C 1
ATOM 3453 O O . GLY B 1 34 ? -4.727 -19.281 -7.766 1 98.69 34 GLY B O 1
ATOM 3454 N N . ASP B 1 35 ? -6.293 -20.516 -6.734 1 98.44 35 ASP B N 1
ATOM 3455 C CA . ASP B 1 35 ? -6.012 -19.938 -5.43 1 98.44 35 ASP B CA 1
ATOM 3456 C C . ASP B 1 35 ? -4.609 -20.312 -4.949 1 98.44 35 ASP B C 1
ATOM 3458 O O . ASP B 1 35 ? -3.91 -19.484 -4.355 1 98.44 35 ASP B O 1
ATOM 3462 N N . PHE B 1 36 ? -4.254 -21.531 -5.176 1 98.81 36 PHE B N 1
ATOM 3463 C CA . PHE B 1 36 ? -2.896 -21.938 -4.848 1 98.81 36 PHE B CA 1
ATOM 3464 C C . PHE B 1 36 ? -1.876 -21.156 -5.652 1 98.81 36 PHE B C 1
ATOM 3466 O O . PHE B 1 36 ? -0.838 -20.75 -5.125 1 98.81 36 PHE B O 1
ATOM 3473 N N . CYS B 1 37 ? -2.18 -20.922 -6.891 1 98.38 37 CYS B N 1
ATOM 3474 C CA . CYS B 1 37 ? -1.311 -20.094 -7.723 1 98.38 37 CYS B CA 1
ATOM 3475 C C . CYS B 1 37 ? -1.234 -18.672 -7.191 1 98.38 37 CYS B C 1
ATOM 3477 O O . CYS B 1 37 ? -0.146 -18.109 -7.078 1 98.38 37 CYS B O 1
ATOM 3479 N N . GLN B 1 38 ? -2.35 -18.125 -6.816 1 97.81 38 GLN B N 1
ATOM 3480 C CA . GLN B 1 38 ? -2.396 -16.766 -6.285 1 97.81 38 GLN B CA 1
ATOM 3481 C C . GLN B 1 38 ? -1.541 -16.641 -5.027 1 97.81 38 GLN B C 1
ATOM 3483 O O . GLN B 1 38 ? -0.932 -15.602 -4.789 1 97.81 38 GLN B O 1
ATOM 3488 N N . ALA B 1 39 ? -1.501 -17.656 -4.266 1 98.31 39 ALA B N 1
ATOM 3489 C CA . ALA B 1 39 ? -0.716 -17.656 -3.035 1 98.31 39 ALA B CA 1
ATOM 3490 C C . ALA B 1 39 ? 0.76 -17.391 -3.326 1 98.31 39 ALA B C 1
ATOM 3492 O O . ALA B 1 39 ? 1.474 -16.828 -2.498 1 98.31 39 ALA B O 1
ATOM 3493 N N . THR B 1 40 ? 1.224 -17.766 -4.484 1 97.88 40 THR B N 1
ATOM 3494 C CA . THR B 1 40 ? 2.619 -17.5 -4.828 1 97.88 40 THR B CA 1
ATOM 3495 C C . THR B 1 40 ? 2.867 -16 -4.988 1 97.88 40 THR B C 1
ATOM 3497 O O . THR B 1 40 ? 3.916 -15.5 -4.586 1 97.88 40 THR B O 1
ATOM 3500 N N . TYR B 1 41 ? 1.895 -15.375 -5.582 1 96.19 41 TYR B N 1
ATOM 3501 C CA . TYR B 1 41 ? 2.012 -13.93 -5.738 1 96.19 41 TYR B CA 1
ATOM 3502 C C . TYR B 1 41 ? 1.885 -13.219 -4.391 1 96.19 41 TYR B C 1
ATOM 3504 O O . TYR B 1 41 ? 2.598 -12.25 -4.121 1 96.19 41 TYR B O 1
ATOM 3512 N N . ASP B 1 42 ? 1.019 -13.734 -3.557 1 97.12 42 ASP B N 1
ATOM 3513 C CA . ASP B 1 42 ? 0.69 -13.086 -2.291 1 97.12 42 ASP B CA 1
ATOM 3514 C C . ASP B 1 42 ? 1.869 -13.141 -1.322 1 97.12 42 ASP B C 1
ATOM 3516 O O . ASP B 1 42 ? 1.961 -12.328 -0.4 1 97.12 42 ASP B O 1
ATOM 3520 N N . THR B 1 43 ? 2.762 -14.102 -1.501 1 97.38 43 THR B N 1
ATOM 3521 C CA . THR B 1 43 ? 3.822 -14.305 -0.521 1 97.38 43 THR B CA 1
ATOM 3522 C C . THR B 1 43 ? 5.156 -13.781 -1.054 1 97.38 43 THR B C 1
ATOM 3524 O O . THR B 1 43 ? 6.086 -13.539 -0.282 1 97.38 43 THR B O 1
ATOM 3527 N N . PHE B 1 44 ? 5.305 -13.602 -2.316 1 96.31 44 PHE B N 1
ATOM 3528 C CA . PHE B 1 44 ? 6.59 -13.281 -2.932 1 96.31 44 PHE B CA 1
ATOM 3529 C C . PHE B 1 44 ? 7.027 -11.867 -2.572 1 96.31 44 PHE B C 1
ATOM 3531 O O . PHE B 1 44 ? 6.25 -10.922 -2.697 1 96.31 44 PHE B O 1
ATOM 3538 N N . ILE B 1 45 ? 8.242 -11.734 -2.141 1 95.19 45 ILE B N 1
ATOM 3539 C CA . ILE B 1 45 ? 8.789 -10.414 -1.827 1 95.19 45 ILE B CA 1
ATOM 3540 C C . ILE B 1 45 ? 9.375 -9.789 -3.09 1 95.19 45 ILE B C 1
ATOM 3542 O O . ILE B 1 45 ? 10.516 -10.062 -3.459 1 95.19 45 ILE B O 1
ATOM 3546 N N . ASN B 1 46 ? 8.664 -8.898 -3.676 1 92 46 ASN B N 1
ATOM 3547 C CA . ASN B 1 46 ? 9.094 -8.289 -4.93 1 92 46 ASN B CA 1
ATOM 3548 C C . ASN B 1 46 ? 9.602 -6.867 -4.715 1 92 46 ASN B C 1
ATOM 3550 O O . ASN B 1 46 ? 9.734 -6.102 -5.668 1 92 46 ASN B O 1
ATOM 3554 N N . ASP B 1 47 ? 9.766 -6.469 -3.492 1 92 47 ASP B N 1
ATOM 3555 C CA . ASP B 1 47 ? 10.32 -5.16 -3.152 1 92 47 ASP B CA 1
ATOM 3556 C C . ASP B 1 47 ? 11.844 -5.215 -3.057 1 92 47 ASP B C 1
ATOM 3558 O O . ASP B 1 47 ? 12.391 -5.809 -2.125 1 92 47 ASP B O 1
ATOM 3562 N N . GLN B 1 48 ? 12.516 -4.52 -3.889 1 91.81 48 GLN B N 1
ATOM 3563 C CA . GLN B 1 48 ? 13.969 -4.582 -3.967 1 91.81 48 GLN B CA 1
ATOM 3564 C C . GLN B 1 48 ? 14.617 -3.881 -2.777 1 91.81 48 GLN B C 1
ATOM 3566 O O . GLN B 1 48 ? 15.82 -4.039 -2.533 1 91.81 48 GLN B O 1
ATOM 3571 N N . ASN B 1 49 ? 13.836 -3.123 -2.049 1 93.19 49 ASN B N 1
ATOM 3572 C CA . ASN B 1 49 ? 14.367 -2.51 -0.834 1 93.19 49 ASN B CA 1
ATOM 3573 C C . ASN B 1 49 ? 14.586 -3.543 0.265 1 93.19 49 ASN B C 1
ATOM 3575 O O . ASN B 1 49 ? 15.312 -3.287 1.226 1 93.19 49 ASN B O 1
ATOM 3579 N N . SER B 1 50 ? 13.953 -4.637 0.166 1 94.19 50 SER B N 1
ATOM 3580 C CA . SER B 1 50 ? 14.07 -5.688 1.172 1 94.19 50 SER B CA 1
ATOM 3581 C C . SER B 1 50 ? 15.32 -6.539 0.941 1 94.19 50 SER B C 1
ATOM 3583 O O . SER B 1 50 ? 15.594 -6.945 -0.188 1 94.19 50 SER B O 1
ATOM 3585 N N . ILE B 1 51 ? 15.984 -6.875 1.986 1 95.25 51 ILE B N 1
ATOM 3586 C CA . ILE B 1 51 ? 17.141 -7.754 1.905 1 95.25 51 ILE B CA 1
ATOM 3587 C C . ILE B 1 51 ? 16.703 -9.156 1.496 1 95.25 51 ILE B C 1
ATOM 3589 O O . ILE B 1 51 ? 17.531 -9.977 1.079 1 95.25 51 ILE B O 1
ATOM 3593 N N . TYR B 1 52 ? 15.438 -9.414 1.516 1 95.56 52 TYR B N 1
ATOM 3594 C CA . TYR B 1 52 ? 14.922 -10.742 1.22 1 95.56 52 TYR B CA 1
ATOM 3595 C C . TYR B 1 52 ? 14.133 -10.742 -0.086 1 95.56 52 TYR B C 1
ATOM 3597 O O . TYR B 1 52 ? 13.344 -11.656 -0.342 1 95.56 52 TYR B O 1
ATOM 3605 N N . CYS B 1 53 ? 14.281 -9.656 -0.854 1 93.75 53 CYS B N 1
ATOM 3606 C CA . CYS B 1 53 ? 13.672 -9.633 -2.178 1 93.75 53 CYS B CA 1
ATOM 3607 C C . CYS B 1 53 ? 13.961 -10.914 -2.939 1 93.75 53 CYS B C 1
ATOM 3609 O O . CYS B 1 53 ? 15.094 -11.391 -2.963 1 93.75 53 CYS B O 1
ATOM 3611 N N . GLY B 1 54 ? 12.883 -11.555 -3.49 1 93.12 54 GLY B N 1
ATOM 3612 C CA . GLY B 1 54 ? 13.047 -12.789 -4.242 1 93.12 54 GLY B CA 1
ATOM 3613 C C . GLY B 1 54 ? 12.719 -14.023 -3.432 1 93.12 54 GLY B C 1
ATOM 3614 O O . GLY B 1 54 ? 12.742 -15.141 -3.955 1 93.12 54 GLY B O 1
ATOM 3615 N N . ALA B 1 55 ? 12.438 -13.859 -2.168 1 95.62 55 ALA B N 1
ATOM 3616 C CA . ALA B 1 55 ? 12.078 -14.969 -1.292 1 95.62 55 ALA B CA 1
ATOM 3617 C C . ALA B 1 55 ? 10.57 -14.992 -1.024 1 95.62 55 ALA B C 1
ATOM 3619 O O . ALA B 1 55 ? 9.852 -14.078 -1.422 1 95.62 55 ALA B O 1
ATOM 3620 N N . SER B 1 56 ? 10.156 -16.094 -0.456 1 97.25 56 SER B N 1
ATOM 3621 C CA . SER B 1 56 ? 8.812 -16.141 0.113 1 97.25 56 SER B CA 1
ATOM 3622 C C . SER B 1 56 ? 8.75 -15.398 1.446 1 97.25 56 SER B C 1
ATOM 3624 O O . SER B 1 56 ? 9.602 -15.609 2.316 1 97.25 56 SER B O 1
ATOM 3626 N N . ARG B 1 57 ? 7.777 -14.594 1.604 1 97.44 57 ARG B N 1
ATOM 3627 C CA . ARG B 1 57 ? 7.59 -13.844 2.844 1 97.44 57 ARG B CA 1
ATOM 3628 C C . ARG B 1 57 ? 7.25 -14.781 4 1 97.44 57 ARG B C 1
ATOM 3630 O O . ARG B 1 57 ? 7.652 -14.539 5.141 1 97.44 57 ARG B O 1
ATOM 3637 N N . TYR B 1 58 ? 6.473 -15.82 3.648 1 98.06 58 TYR B N 1
ATOM 3638 C CA . TYR B 1 58 ? 5.977 -16.719 4.688 1 98.06 58 TYR B CA 1
ATOM 3639 C C . TYR B 1 58 ? 6.594 -18.094 4.555 1 98.06 58 TYR B C 1
ATOM 3641 O O . TYR B 1 58 ? 6.797 -18.594 3.443 1 98.06 58 TYR B O 1
ATOM 3649 N N . GLY B 1 59 ? 6.812 -18.688 5.699 1 98 59 GLY B N 1
ATOM 3650 C CA . GLY B 1 59 ? 7.375 -20.031 5.738 1 98 59 GLY B CA 1
ATOM 3651 C C . GLY B 1 59 ? 6.324 -21.125 5.621 1 98 59 GLY B C 1
ATOM 3652 O O . GLY B 1 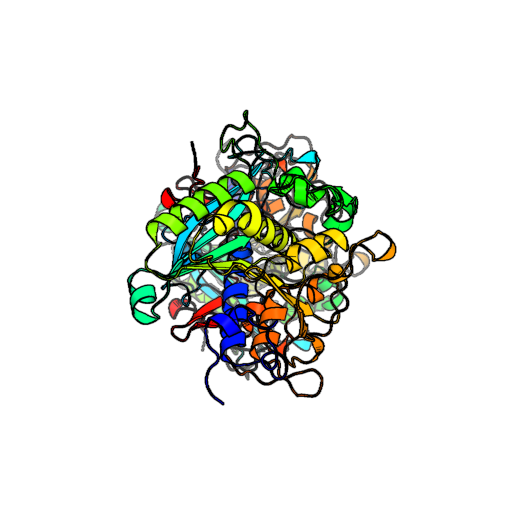59 ? 5.125 -20.844 5.672 1 98 59 GLY B O 1
ATOM 3653 N N . LYS B 1 60 ? 6.762 -22.359 5.512 1 97.88 60 LYS B N 1
ATOM 3654 C CA . LYS B 1 60 ? 5.918 -23.5 5.168 1 97.88 60 LYS B CA 1
ATOM 3655 C C . LYS B 1 60 ? 4.883 -23.766 6.258 1 97.88 60 LYS B C 1
ATOM 3657 O O . LYS B 1 60 ? 3.701 -23.969 5.965 1 97.88 60 LYS B O 1
ATOM 3662 N N . PRO B 1 61 ? 5.207 -23.625 7.535 1 96.19 61 PRO B N 1
ATOM 3663 C CA . PRO B 1 61 ? 4.266 -24.094 8.555 1 96.19 61 PRO B CA 1
ATOM 3664 C C . PRO B 1 61 ? 2.98 -23.266 8.594 1 96.19 61 PRO B C 1
ATOM 3666 O O . PRO B 1 61 ? 1.896 -23.812 8.797 1 96.19 61 PRO B O 1
ATOM 3669 N N . SER B 1 62 ? 3.127 -21.969 8.359 1 95.81 62 SER B N 1
ATOM 3670 C CA . SER B 1 62 ? 1.955 -21.109 8.461 1 95.81 62 SER B CA 1
ATOM 3671 C C . SER B 1 62 ? 1.648 -20.438 7.129 1 95.81 62 SER B C 1
ATOM 3673 O O . SER B 1 62 ? 1.013 -19.375 7.09 1 95.81 62 SER B O 1
ATOM 3675 N N . PHE B 1 63 ? 2.1 -21.047 6.102 1 98.06 63 PHE B N 1
ATOM 3676 C CA . PHE B 1 63 ? 2.055 -20.469 4.77 1 98.06 63 PHE B CA 1
ATOM 3677 C C . PHE B 1 63 ? 0.625 -20.094 4.391 1 98.06 63 PHE B C 1
ATOM 3679 O O . PHE B 1 63 ? 0.325 -18.922 4.156 1 98.06 63 PHE B O 1
ATOM 3686 N N . PHE B 1 64 ? -0.292 -21.031 4.414 1 98.19 64 PHE B N 1
ATOM 3687 C CA . PHE B 1 64 ? -1.651 -20.828 3.932 1 98.19 64 PHE B CA 1
ATOM 3688 C C . PHE B 1 64 ? -2.434 -19.938 4.891 1 98.19 64 PHE B C 1
ATOM 3690 O O . PHE B 1 64 ? -3.285 -19.156 4.465 1 98.19 64 PHE B O 1
ATOM 3697 N N . HIS B 1 65 ? -2.109 -20.047 6.164 1 96.56 65 HIS B N 1
ATOM 3698 C CA . HIS B 1 65 ? -2.742 -19.156 7.137 1 96.56 65 HIS B CA 1
ATOM 3699 C C . HIS B 1 65 ? -2.35 -17.703 6.898 1 96.56 65 HIS B C 1
ATOM 3701 O O . HIS B 1 65 ? -3.207 -16.812 6.902 1 96.56 65 HIS B O 1
ATOM 3707 N N . LYS B 1 66 ? -1.112 -17.469 6.609 1 96.75 66 LYS B N 1
ATOM 3708 C CA . LYS B 1 66 ? -0.595 -16.109 6.527 1 96.75 66 LYS B CA 1
ATOM 3709 C C . LYS B 1 66 ? -0.971 -15.453 5.199 1 96.75 66 LYS B C 1
ATOM 3711 O O . LYS B 1 66 ? -1.076 -14.227 5.113 1 96.75 66 LYS B O 1
ATOM 3716 N N . VAL B 1 67 ? -1.207 -16.266 4.156 1 97.06 67 VAL B N 1
ATOM 3717 C CA . VAL B 1 67 ? -1.744 -15.695 2.926 1 97.06 67 VAL B CA 1
ATOM 3718 C C . VAL B 1 67 ? -3.266 -15.617 3.012 1 97.06 67 VAL B C 1
ATOM 3720 O O . VAL B 1 67 ? -3.934 -15.281 2.033 1 97.06 67 VAL B O 1
ATOM 3723 N N . MET B 1 68 ? -3.852 -16.062 4.105 1 95.06 68 MET B N 1
ATOM 3724 C CA . MET B 1 68 ? -5.262 -15.93 4.457 1 95.06 68 MET B CA 1
ATOM 3725 C C . MET B 1 68 ? -6.137 -16.734 3.508 1 95.06 68 MET B C 1
ATOM 3727 O O . MET B 1 68 ? -7.164 -16.25 3.033 1 95.06 68 MET B O 1
ATOM 3731 N N . LEU B 1 69 ? -5.645 -17.906 3.146 1 95.31 69 LEU B N 1
ATOM 3732 C CA . LEU B 1 69 ? -6.395 -18.875 2.359 1 95.31 69 LEU B CA 1
ATOM 3733 C C . LEU B 1 69 ? -6.965 -19.969 3.25 1 95.31 69 LEU B C 1
ATOM 3735 O O . LEU B 1 69 ? -6.402 -21.062 3.324 1 95.31 69 LEU B O 1
ATOM 3739 N N . GLU B 1 70 ? -8.078 -19.75 3.809 1 90.38 70 GLU B N 1
ATOM 3740 C CA . GLU B 1 70 ? -8.656 -20.625 4.824 1 90.38 70 GLU B CA 1
ATOM 3741 C C . GLU B 1 70 ? -9.039 -21.969 4.238 1 90.38 70 GLU B C 1
ATOM 3743 O O . GLU B 1 70 ? -8.945 -23 4.914 1 90.38 70 GLU B O 1
ATOM 3748 N N . GLU B 1 71 ? -9.438 -21.953 3.008 1 89.81 71 GLU B N 1
ATOM 3749 C CA . GLU B 1 71 ? -9.859 -23.203 2.377 1 89.81 71 GLU B CA 1
ATOM 3750 C C . GLU B 1 71 ? -8.688 -24.156 2.227 1 89.81 71 GLU B C 1
ATOM 3752 O O . GLU B 1 71 ? -8.883 -25.359 1.994 1 89.81 71 GLU B O 1
ATOM 3757 N N . ALA B 1 72 ? -7.5 -23.656 2.43 1 95.5 72 ALA B N 1
ATOM 3758 C CA . ALA B 1 72 ? -6.305 -24.469 2.256 1 95.5 72 ALA B CA 1
ATOM 3759 C C . ALA B 1 72 ? -5.859 -25.078 3.582 1 95.5 72 ALA B C 1
ATOM 3761 O O . ALA B 1 72 ? -4.781 -25.672 3.67 1 95.5 72 ALA B O 1
ATOM 3762 N N . ARG B 1 73 ? -6.676 -25 4.609 1 93.75 73 ARG B N 1
ATOM 3763 C CA . ARG B 1 73 ? -6.312 -25.516 5.926 1 93.75 73 ARG B CA 1
ATOM 3764 C C . ARG B 1 73 ? -6.117 -27.031 5.895 1 93.75 73 ARG B C 1
ATOM 3766 O O . ARG B 1 73 ? -5.473 -27.594 6.777 1 93.75 73 ARG B O 1
ATOM 3773 N N . HIS B 1 74 ? -6.664 -27.672 4.84 1 96.88 74 HIS B N 1
ATOM 3774 C CA . HIS B 1 74 ? -6.586 -29.125 4.715 1 96.88 74 HIS B CA 1
ATOM 3775 C C . HIS B 1 74 ? -5.348 -29.547 3.928 1 96.88 74 HIS B C 1
ATOM 3777 O O . HIS B 1 74 ? -5.199 -30.719 3.572 1 96.88 74 HIS B O 1
ATOM 3783 N N . TYR B 1 75 ? -4.48 -28.609 3.66 1 98.44 75 TYR B N 1
ATOM 3784 C CA . TYR B 1 75 ? -3.264 -28.859 2.895 1 98.44 75 TYR B CA 1
ATOM 3785 C C . TYR B 1 75 ? -2.031 -28.406 3.67 1 98.44 75 TYR B C 1
ATOM 3787 O O . TYR B 1 75 ? -2.092 -27.438 4.438 1 98.44 75 TYR B O 1
ATOM 3795 N N . ASP B 1 76 ? -0.94 -29.078 3.469 1 98.12 76 ASP B N 1
ATOM 3796 C CA . ASP B 1 76 ? 0.341 -28.719 4.07 1 98.12 76 ASP B CA 1
ATOM 3797 C C . ASP B 1 76 ? 1.384 -28.422 2.996 1 98.12 76 ASP B C 1
ATOM 3799 O O . ASP B 1 76 ? 1.546 -29.188 2.045 1 98.12 76 ASP B O 1
ATOM 3803 N N . VAL B 1 77 ? 2.012 -27.297 3.152 1 98.69 77 VAL B N 1
ATOM 3804 C CA . VAL B 1 77 ? 3.158 -27.031 2.291 1 98.69 77 VAL B CA 1
ATOM 3805 C C . VAL B 1 77 ? 4.359 -27.859 2.756 1 98.69 77 VAL B C 1
ATOM 3807 O O . VAL B 1 77 ? 4.828 -27.688 3.885 1 98.69 77 VAL B O 1
ATOM 3810 N N . VAL B 1 78 ? 4.895 -28.656 1.87 1 98.5 78 VAL B N 1
ATOM 3811 C CA . VAL B 1 78 ? 5.891 -29.625 2.33 1 98.5 78 VAL B CA 1
ATOM 3812 C C . VAL B 1 78 ? 7.246 -29.297 1.713 1 98.5 78 VAL B C 1
ATOM 3814 O O . VAL B 1 78 ? 8.273 -29.812 2.15 1 98.5 78 VAL B O 1
ATOM 3817 N N . SER B 1 79 ? 7.262 -28.453 0.714 1 98.5 79 SER B N 1
ATOM 3818 C CA . SER B 1 79 ? 8.523 -28.047 0.105 1 98.5 79 SER B CA 1
ATOM 3819 C C . SER B 1 79 ? 8.383 -26.719 -0.639 1 98.5 79 SER B C 1
ATOM 3821 O O . SER B 1 79 ? 7.336 -26.438 -1.217 1 98.5 79 SER B O 1
ATOM 3823 N N . PHE B 1 80 ? 9.422 -25.953 -0.571 1 98.38 80 PHE B N 1
ATOM 3824 C CA . PHE B 1 80 ? 9.57 -24.812 -1.459 1 98.38 80 PHE B CA 1
ATOM 3825 C C . PHE B 1 80 ? 10.438 -25.172 -2.664 1 98.38 80 PHE B C 1
ATOM 3827 O O . PHE B 1 80 ? 11.172 -26.156 -2.633 1 98.38 80 PHE B O 1
ATOM 3834 N N . LEU B 1 81 ? 10.273 -24.469 -3.689 1 97.56 81 LEU B N 1
ATOM 3835 C CA . LEU B 1 81 ? 11.086 -24.594 -4.895 1 97.56 81 LEU B CA 1
ATOM 3836 C C . LEU B 1 81 ? 11.812 -23.297 -5.203 1 97.56 81 LEU B C 1
ATOM 3838 O O . LEU B 1 81 ? 11.234 -22.219 -5.086 1 97.56 81 LEU B O 1
ATOM 3842 N N . TYR B 1 82 ? 13.086 -23.422 -5.578 1 95.56 82 TYR B N 1
ATOM 3843 C CA . TYR B 1 82 ? 13.93 -22.266 -5.891 1 95.56 82 TYR B CA 1
ATOM 3844 C C . TYR B 1 82 ? 14.562 -22.422 -7.27 1 95.56 82 TYR B C 1
ATOM 3846 O O . TYR B 1 82 ? 14.945 -23.531 -7.668 1 95.56 82 TYR B O 1
ATOM 3854 N N . ALA B 1 83 ? 14.594 -21.406 -7.98 1 92.06 83 ALA B N 1
ATOM 3855 C CA . ALA B 1 83 ? 15.367 -21.344 -9.219 1 92.06 83 ALA B CA 1
ATOM 3856 C C . ALA B 1 83 ? 16.672 -20.578 -9.016 1 92.06 83 ALA B C 1
ATOM 3858 O O . ALA B 1 83 ? 16.719 -19.609 -8.25 1 92.06 83 ALA B O 1
ATOM 3859 N N . THR B 1 84 ? 17.672 -21.031 -9.727 1 86.81 84 THR B N 1
ATOM 3860 C CA . THR B 1 84 ? 18.969 -20.359 -9.68 1 86.81 84 THR B CA 1
ATOM 3861 C C . THR B 1 84 ? 19.359 -19.828 -11.055 1 86.81 84 THR B C 1
ATOM 3863 O O . THR B 1 84 ? 19.141 -20.5 -12.062 1 86.81 84 THR B O 1
ATOM 3866 N N . ALA B 1 85 ? 19.516 -18.562 -11.195 1 73.62 85 ALA B N 1
ATOM 3867 C CA . ALA B 1 85 ? 20.031 -18.016 -12.445 1 73.62 85 ALA B CA 1
ATOM 3868 C C . ALA B 1 85 ? 20.812 -16.734 -12.195 1 73.62 85 ALA B C 1
ATOM 3870 O O . ALA B 1 85 ? 20.672 -16.109 -11.133 1 73.62 85 ALA B O 1
ATOM 3871 N N . ARG B 1 86 ? 21.719 -16.531 -13.18 1 61.91 86 ARG B N 1
ATOM 3872 C CA . ARG B 1 86 ? 22.328 -15.203 -13.109 1 61.91 86 ARG B CA 1
ATOM 3873 C C . ARG B 1 86 ? 21.312 -14.109 -13.383 1 61.91 86 ARG B C 1
ATOM 3875 O O . ARG B 1 86 ? 20.531 -14.203 -14.336 1 61.91 86 ARG B O 1
ATOM 3882 N N . VAL B 1 87 ? 21.078 -13.195 -12.516 1 53.31 87 VAL B N 1
ATOM 3883 C CA . VAL B 1 87 ? 20.078 -12.141 -12.461 1 53.31 87 VAL B CA 1
ATOM 3884 C C . VAL B 1 87 ? 20.062 -11.375 -13.789 1 53.31 87 VAL B C 1
ATOM 3886 O O . VAL B 1 87 ? 18.984 -11.031 -14.297 1 53.31 87 VAL B O 1
ATOM 3889 N N . SER B 1 88 ? 21.172 -11.055 -14.32 1 55.5 88 SER B N 1
ATOM 3890 C CA . SER B 1 88 ? 21.266 -10.18 -15.484 1 55.5 88 SER B CA 1
ATOM 3891 C C . SER B 1 88 ? 20.438 -10.719 -16.656 1 55.5 88 SER B C 1
ATOM 3893 O O . SER B 1 88 ? 19.922 -9.945 -17.453 1 55.5 88 SER B O 1
ATOM 3895 N N . ASP B 1 89 ? 20.234 -11.914 -16.688 1 57.84 89 ASP B N 1
ATOM 3896 C CA . ASP B 1 89 ? 19.641 -12.516 -17.875 1 57.84 89 ASP B CA 1
ATOM 3897 C C . ASP B 1 89 ? 18.125 -12.625 -17.734 1 57.84 89 ASP B C 1
ATOM 3899 O O . ASP B 1 89 ? 17.422 -12.773 -18.734 1 57.84 89 ASP B O 1
ATOM 3903 N N . HIS B 1 90 ? 17.625 -12.328 -16.516 1 61.97 90 HIS B N 1
ATOM 3904 C CA . HIS B 1 90 ? 16.203 -12.633 -16.375 1 61.97 90 HIS B CA 1
ATOM 3905 C C . HIS B 1 90 ? 15.562 -11.758 -15.305 1 61.97 90 HIS B C 1
ATOM 3907 O O . HIS B 1 90 ? 14.844 -12.258 -14.438 1 61.97 90 HIS B O 1
ATOM 3913 N N . GLU B 1 91 ? 15.719 -10.461 -15.516 1 62.75 91 GLU B N 1
ATOM 3914 C CA . GLU B 1 91 ? 15.312 -9.539 -14.461 1 62.75 91 GLU B CA 1
ATOM 3915 C C . GLU B 1 91 ? 13.797 -9.516 -14.305 1 62.75 91 GLU B C 1
ATOM 3917 O O . GLU B 1 91 ? 13.281 -9.133 -13.242 1 62.75 91 GLU B O 1
ATOM 3922 N N . ALA B 1 92 ? 13.125 -10.008 -15.32 1 63.56 92 ALA B N 1
ATOM 3923 C CA . ALA B 1 92 ? 11.664 -10 -15.219 1 63.56 92 ALA B CA 1
ATOM 3924 C C . ALA B 1 92 ? 11.18 -11.07 -14.25 1 63.56 92 ALA B C 1
ATOM 3926 O O . ALA B 1 92 ? 10.148 -10.898 -13.594 1 63.56 92 ALA B O 1
ATOM 3927 N N . PHE B 1 93 ? 11.938 -12.078 -14.203 1 71 93 PHE B N 1
ATOM 3928 C CA . PHE B 1 93 ? 11.555 -13.195 -13.359 1 71 93 PHE B CA 1
ATOM 3929 C C . PHE B 1 93 ? 12.383 -13.219 -12.078 1 71 93 PHE B C 1
ATOM 3931 O O . PHE B 1 93 ? 11.867 -13.523 -11.008 1 71 93 PHE B O 1
ATOM 3938 N N . PHE B 1 94 ? 13.625 -12.781 -12.258 1 77.88 94 PHE B N 1
ATOM 3939 C CA . PHE B 1 94 ? 14.562 -12.82 -11.141 1 77.88 94 PHE B CA 1
ATOM 3940 C C . PHE B 1 94 ? 14.742 -11.438 -10.539 1 77.88 94 PHE B C 1
ATOM 3942 O O . PHE B 1 94 ? 15.219 -10.516 -11.211 1 77.88 94 PHE B O 1
ATOM 3949 N N . LEU B 1 95 ? 14.312 -11.391 -9.32 1 80.25 95 LEU B N 1
ATOM 3950 C CA . LEU B 1 95 ? 14.484 -10.141 -8.578 1 80.25 95 LEU B CA 1
ATOM 3951 C C . LEU B 1 95 ? 15.492 -10.32 -7.449 1 80.25 95 LEU B C 1
ATOM 3953 O O . LEU B 1 95 ? 15.523 -11.367 -6.801 1 80.25 95 LEU B O 1
ATOM 3957 N N . SER B 1 96 ? 16.25 -9.297 -7.328 1 83.81 96 SER B N 1
ATOM 3958 C CA . SER B 1 96 ? 17.219 -9.297 -6.227 1 83.81 96 SER B CA 1
ATOM 3959 C C . SER B 1 96 ? 17.172 -7.984 -5.457 1 83.81 96 SER B C 1
ATOM 3961 O O . SER B 1 96 ? 16.766 -6.957 -5.996 1 83.81 96 SER B O 1
ATOM 3963 N N . SER B 1 97 ? 17.625 -8.078 -4.258 1 86.94 97 SER B N 1
ATOM 3964 C CA . SER B 1 97 ? 17.688 -6.902 -3.391 1 86.94 97 SER B CA 1
ATOM 3965 C C . SER B 1 97 ? 18.734 -5.906 -3.881 1 86.94 97 SER B C 1
ATOM 3967 O O . SER B 1 97 ? 19.75 -6.297 -4.438 1 86.94 97 SER B O 1
ATOM 3969 N N . MET B 1 98 ? 18.469 -4.664 -3.602 1 89.31 98 MET B N 1
ATOM 3970 C CA . MET B 1 98 ? 19.453 -3.623 -3.859 1 89.31 98 MET B CA 1
ATOM 3971 C C . MET B 1 98 ? 20.484 -3.555 -2.732 1 89.31 98 MET B C 1
ATOM 3973 O O . MET B 1 98 ? 21.531 -2.928 -2.881 1 89.31 98 MET B O 1
ATOM 3977 N N . SER B 1 99 ? 20.109 -4.172 -1.704 1 90.81 99 SER B N 1
ATOM 3978 C CA . SER B 1 99 ? 21 -4.148 -0.547 1 90.81 99 SER B CA 1
ATOM 3979 C C . SER B 1 99 ? 22.219 -5.043 -0.765 1 90.81 99 SER B C 1
ATOM 3981 O O . SER B 1 99 ? 22.109 -6.141 -1.313 1 90.81 99 SER B O 1
ATOM 3983 N N . ARG B 1 100 ? 23.312 -4.652 -0.231 1 88.5 100 ARG B N 1
ATOM 3984 C CA . ARG B 1 100 ? 24.516 -5.477 -0.255 1 88.5 100 ARG B CA 1
ATOM 3985 C C . ARG B 1 100 ? 24.375 -6.68 0.673 1 88.5 100 ARG B C 1
ATOM 3987 O O . ARG B 1 100 ? 25.078 -7.676 0.52 1 88.5 100 ARG B O 1
ATOM 3994 N N . GLU B 1 101 ? 23.438 -6.57 1.55 1 89.12 101 GLU B N 1
ATOM 3995 C CA . GLU B 1 101 ? 23.234 -7.629 2.533 1 89.12 101 GLU B CA 1
ATOM 3996 C C . GLU B 1 101 ? 22.125 -8.578 2.092 1 89.12 101 GLU B C 1
ATOM 3998 O O . GLU B 1 101 ? 21.5 -9.25 2.922 1 89.12 101 GLU B O 1
ATOM 4003 N N . SER B 1 102 ? 21.906 -8.625 0.787 1 90.38 102 SER B N 1
ATOM 4004 C CA . SER B 1 102 ? 20.859 -9.469 0.232 1 90.38 102 SER B CA 1
ATOM 4005 C C . SER B 1 102 ? 21.016 -10.914 0.703 1 90.38 102 SER B C 1
ATOM 4007 O O . SER B 1 102 ? 22.125 -11.43 0.799 1 90.38 102 SER B O 1
ATOM 4009 N N . TRP B 1 103 ? 19.906 -11.594 0.959 1 89.12 103 TRP B N 1
ATOM 4010 C CA . TRP B 1 103 ? 19.906 -12.992 1.383 1 89.12 103 TRP B CA 1
ATOM 4011 C C . TRP B 1 103 ? 20.562 -13.875 0.326 1 89.12 103 TRP B C 1
ATOM 4013 O O . TRP B 1 103 ? 21.234 -14.852 0.657 1 89.12 103 TRP B O 1
ATOM 4023 N N . ASP B 1 104 ? 20.219 -13.531 -0.935 1 87.69 104 ASP B N 1
ATOM 4024 C CA . ASP B 1 104 ? 20.812 -14.219 -2.076 1 87.69 104 ASP B CA 1
ATOM 4025 C C . ASP B 1 104 ? 20.625 -13.422 -3.363 1 87.69 104 ASP B C 1
ATOM 4027 O O . ASP B 1 104 ? 19.562 -12.828 -3.576 1 87.69 104 ASP B O 1
ATOM 4031 N N . ARG B 1 105 ? 21.562 -13.523 -4.215 1 84.19 105 ARG B N 1
ATOM 4032 C CA . ARG B 1 105 ? 21.469 -12.734 -5.438 1 84.19 105 ARG B CA 1
ATOM 4033 C C . ARG B 1 105 ? 21.266 -13.625 -6.656 1 84.19 105 ARG B C 1
ATOM 4035 O O . ARG B 1 105 ? 20.922 -13.141 -7.738 1 84.19 105 ARG B O 1
ATOM 4042 N N . GLU B 1 106 ? 21.359 -14.891 -6.426 1 85.12 106 GLU B N 1
ATOM 4043 C CA . GLU B 1 106 ? 21.297 -15.797 -7.566 1 85.12 106 GLU B CA 1
ATOM 4044 C C . GLU B 1 106 ? 20.109 -16.75 -7.453 1 85.12 106 GLU B C 1
ATOM 4046 O O . GLU B 1 106 ? 19.938 -17.641 -8.297 1 85.12 106 GLU B O 1
ATOM 4051 N N . THR B 1 107 ? 19.344 -16.578 -6.43 1 90 107 THR B N 1
ATOM 4052 C CA . THR B 1 107 ? 18.25 -17.5 -6.195 1 90 107 THR B CA 1
ATOM 4053 C C . THR B 1 107 ? 16.938 -16.75 -6 1 90 107 THR B C 1
ATOM 4055 O O . THR B 1 107 ? 16.906 -15.711 -5.336 1 90 107 THR B O 1
ATOM 4058 N N . ASN B 1 108 ? 15.922 -17.266 -6.617 1 92.19 108 ASN B N 1
ATOM 4059 C CA . ASN B 1 108 ? 14.562 -16.781 -6.367 1 92.19 108 ASN B CA 1
ATOM 4060 C C . ASN B 1 108 ? 13.633 -17.938 -5.992 1 92.19 108 ASN B C 1
ATOM 4062 O O . ASN B 1 108 ? 13.734 -19.031 -6.551 1 92.19 108 ASN B O 1
ATOM 4066 N N . TRP B 1 109 ? 12.812 -17.656 -5.004 1 95.56 109 TRP B N 1
ATOM 4067 C CA . TRP B 1 109 ? 11.703 -18.562 -4.715 1 95.56 109 TRP B CA 1
ATOM 4068 C C . TRP B 1 109 ? 10.727 -18.625 -5.887 1 95.56 109 TRP B C 1
ATOM 4070 O O . TRP B 1 109 ? 10.289 -17.578 -6.387 1 95.56 109 TRP B O 1
ATOM 4080 N N . ILE B 1 110 ? 10.367 -19.844 -6.387 1 95.31 110 ILE B N 1
ATOM 4081 C CA . ILE B 1 110 ? 9.578 -19.891 -7.609 1 95.31 110 ILE B CA 1
ATOM 4082 C C . ILE B 1 110 ? 8.328 -20.734 -7.387 1 95.31 110 ILE B C 1
ATOM 4084 O O . ILE B 1 110 ? 7.539 -20.953 -8.312 1 95.31 110 ILE B O 1
ATOM 4088 N N . GLY B 1 111 ? 8.164 -21.359 -6.23 1 97.62 111 GLY B N 1
ATOM 4089 C CA . GLY B 1 111 ? 6.945 -22.125 -6.012 1 97.62 111 GLY B CA 1
ATOM 4090 C C . GLY B 1 111 ? 7.016 -23.016 -4.785 1 97.62 111 GLY B C 1
ATOM 4091 O O . GLY B 1 111 ? 7.895 -22.844 -3.938 1 97.62 111 GLY B O 1
ATOM 4092 N N . TYR B 1 112 ? 5.996 -23.875 -4.652 1 98.75 112 TYR B N 1
ATOM 4093 C CA . TYR B 1 112 ? 5.918 -24.766 -3.502 1 98.75 112 TYR B CA 1
ATOM 4094 C C . TYR B 1 112 ? 5.156 -26.031 -3.852 1 98.75 112 TYR B C 1
ATOM 4096 O O . TYR B 1 112 ? 4.527 -26.125 -4.91 1 98.75 112 TYR B O 1
ATOM 4104 N N . ILE B 1 113 ? 5.297 -27.047 -3.051 1 98.94 113 ILE B N 1
ATOM 4105 C CA . ILE B 1 113 ? 4.559 -28.297 -3.113 1 98.94 113 ILE B CA 1
ATOM 4106 C C . ILE B 1 113 ? 3.678 -28.438 -1.873 1 98.94 113 ILE B C 1
ATOM 4108 O O . ILE B 1 113 ? 4.148 -28.266 -0.747 1 98.94 113 ILE B O 1
ATOM 4112 N N . ALA B 1 114 ? 2.451 -28.688 -2.109 1 98.88 114 ALA B N 1
ATOM 4113 C CA . ALA B 1 114 ? 1.5 -28.891 -1.021 1 98.88 114 ALA B CA 1
ATOM 4114 C C . ALA B 1 114 ? 0.793 -30.234 -1.165 1 98.88 114 ALA B C 1
ATOM 4116 O O . ALA B 1 114 ? 0.599 -30.734 -2.279 1 98.88 114 ALA B O 1
ATOM 4117 N N . VAL B 1 115 ? 0.38 -30.828 -0.044 1 98.88 115 VAL B N 1
ATOM 4118 C CA . VAL B 1 115 ? -0.321 -32.094 -0.05 1 98.88 115 VAL B CA 1
ATOM 4119 C C . VAL B 1 115 ? -1.537 -32.031 0.87 1 98.88 115 VAL B C 1
ATOM 4121 O O . VAL B 1 115 ? -1.567 -31.234 1.809 1 98.88 115 VAL B O 1
ATOM 4124 N N . THR B 1 116 ? -2.527 -32.844 0.561 1 98.69 116 THR B N 1
ATOM 4125 C CA . THR B 1 116 ? -3.631 -32.969 1.504 1 98.69 116 THR B CA 1
ATOM 4126 C C . THR B 1 116 ? -3.135 -33.5 2.846 1 98.69 116 THR B C 1
ATOM 4128 O O . THR B 1 116 ? -2.264 -34.375 2.893 1 98.69 116 THR B O 1
ATOM 4131 N N . SER B 1 117 ? -3.689 -32.969 3.904 1 97.81 117 SER B N 1
ATOM 4132 C CA . SER B 1 117 ? -3.4 -33.531 5.227 1 97.81 117 SER B CA 1
ATOM 4133 C C . SER B 1 117 ? -3.83 -35 5.328 1 97.81 117 SER B C 1
ATOM 4135 O O . SER B 1 117 ? -4.613 -35.469 4.504 1 97.81 117 SER B O 1
ATOM 4137 N N . ASP B 1 118 ? -3.342 -35.625 6.332 1 97.75 118 ASP B N 1
ATOM 4138 C CA . ASP B 1 118 ? -3.74 -37.031 6.555 1 97.75 118 ASP B CA 1
ATOM 4139 C C . ASP B 1 118 ? -5.242 -37.125 6.809 1 97.75 118 ASP B C 1
ATOM 4141 O O . ASP B 1 118 ? -5.898 -38.031 6.305 1 97.75 118 ASP B O 1
ATOM 4145 N N . GLN B 1 119 ? -5.707 -36.188 7.547 1 97.44 119 GLN B N 1
ATOM 4146 C CA . GLN B 1 119 ? -7.137 -36.156 7.84 1 97.44 119 GLN B CA 1
ATOM 4147 C C . GLN B 1 119 ? -7.957 -35.969 6.566 1 97.44 119 GLN B C 1
ATOM 4149 O O . GLN B 1 119 ? -8.93 -36.688 6.34 1 97.44 119 GLN B O 1
ATOM 4154 N N . ARG B 1 120 ? -7.566 -35.031 5.754 1 97.5 120 ARG B N 1
ATOM 4155 C CA . ARG B 1 120 ? -8.281 -34.781 4.504 1 97.5 120 ARG B CA 1
ATOM 4156 C C . ARG B 1 120 ? -8.172 -35.969 3.564 1 97.5 120 ARG B C 1
ATOM 4158 O O . ARG B 1 120 ? -9.148 -36.344 2.916 1 97.5 120 ARG B O 1
ATOM 4165 N N . THR B 1 121 ? -7.059 -36.562 3.484 1 98.19 121 THR B N 1
ATOM 4166 C CA . THR B 1 121 ? -6.836 -37.75 2.643 1 98.19 121 THR B CA 1
ATOM 4167 C C . THR B 1 121 ? -7.75 -38.875 3.061 1 98.19 121 THR B C 1
ATOM 4169 O O . THR B 1 121 ? -8.336 -39.562 2.213 1 98.19 121 THR B O 1
ATOM 4172 N N . ALA B 1 122 ? -7.875 -39.031 4.348 1 97.62 122 ALA B N 1
ATOM 4173 C CA . ALA B 1 122 ? -8.773 -40.062 4.859 1 97.62 122 ALA B CA 1
ATOM 4174 C C . ALA B 1 122 ? -10.219 -39.75 4.48 1 97.62 122 ALA B C 1
ATOM 4176 O O . ALA B 1 122 ? -10.984 -40.656 4.16 1 97.62 122 ALA B O 1
ATOM 4177 N N . GLU B 1 123 ? -10.547 -38.531 4.504 1 97.19 123 GLU B N 1
ATOM 4178 C CA . GLU B 1 123 ? -11.914 -38.125 4.219 1 97.19 123 GLU B CA 1
ATOM 4179 C C . GLU B 1 123 ? -12.266 -38.312 2.75 1 97.19 123 GLU B C 1
ATOM 4181 O O . GLU B 1 123 ? -13.375 -38.75 2.428 1 97.19 123 GLU B O 1
ATOM 4186 N N . ILE B 1 124 ? -11.32 -38.031 1.843 1 96.69 124 ILE B N 1
ATOM 4187 C CA . ILE B 1 124 ? -11.672 -38 0.428 1 96.69 124 ILE B CA 1
ATOM 4188 C C . ILE B 1 124 ? -11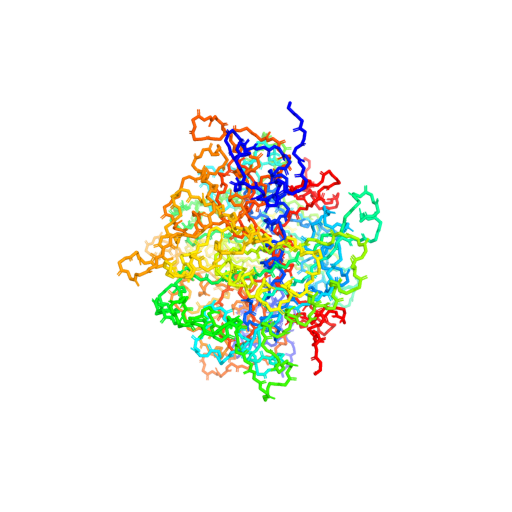.188 -39.312 -0.241 1 96.69 124 ILE B C 1
ATOM 4190 O O . ILE B 1 124 ? -11.531 -39.562 -1.392 1 96.69 124 ILE B O 1
ATOM 4194 N N . GLY B 1 125 ? -10.312 -40.094 0.389 1 97.12 125 GLY B N 1
ATOM 4195 C CA . GLY B 1 125 ? -9.898 -41.406 -0.087 1 97.12 125 GLY B CA 1
ATOM 4196 C C . GLY B 1 125 ? -8.781 -41.344 -1.106 1 97.12 125 GLY B C 1
ATOM 4197 O O . GLY B 1 125 ? -8.617 -42.25 -1.91 1 97.12 125 GLY B O 1
ATOM 4198 N N . ARG B 1 126 ? -8.125 -40.219 -1.122 1 97.94 126 ARG B N 1
ATOM 4199 C CA . ARG B 1 126 ? -7.012 -40.031 -2.053 1 97.94 126 ARG B CA 1
ATOM 4200 C C . ARG B 1 126 ? -6.039 -38.969 -1.549 1 97.94 126 ARG B C 1
ATOM 4202 O O . ARG B 1 126 ? -6.418 -38.094 -0.777 1 97.94 126 ARG B O 1
ATOM 4209 N N . ARG B 1 127 ? -4.762 -39.062 -1.962 1 98.56 127 ARG B N 1
ATOM 4210 C CA . ARG B 1 127 ? -3.75 -38.062 -1.69 1 98.56 127 ARG B CA 1
ATOM 4211 C C . ARG B 1 127 ? -3.568 -37.125 -2.889 1 98.56 127 ARG B C 1
ATOM 4213 O O . ARG B 1 127 ? -3.365 -37.594 -4.012 1 98.56 127 ARG B O 1
ATOM 4220 N N . GLU B 1 128 ? -3.734 -35.875 -2.652 1 98.81 128 GLU B N 1
ATOM 4221 C CA . GLU B 1 128 ? -3.484 -34.875 -3.689 1 98.81 128 GLU B CA 1
ATOM 4222 C C . GLU B 1 128 ? -2.17 -34.156 -3.443 1 98.81 128 GLU B C 1
ATOM 4224 O O . GLU B 1 128 ? -1.9 -33.719 -2.324 1 98.81 128 GLU B O 1
ATOM 4229 N N . ILE B 1 129 ? -1.342 -34.094 -4.457 1 98.88 129 ILE B N 1
ATOM 4230 C CA . ILE B 1 129 ? -0.085 -33.344 -4.434 1 98.88 129 ILE B CA 1
ATOM 4231 C C . ILE B 1 129 ? -0.162 -32.188 -5.41 1 98.88 129 ILE B C 1
ATOM 4233 O O . ILE B 1 129 ? -0.383 -32.375 -6.605 1 98.88 129 ILE B O 1
ATOM 4237 N N . TYR B 1 130 ? -0.013 -30.984 -4.902 1 98.94 130 TYR B N 1
ATOM 4238 C CA . TYR B 1 130 ? -0.037 -29.797 -5.73 1 98.94 130 TYR B CA 1
ATOM 4239 C C . TYR B 1 130 ? 1.367 -29.219 -5.91 1 98.94 130 TYR B C 1
ATOM 4241 O O . TYR B 1 130 ? 2.107 -29.062 -4.938 1 98.94 130 TYR B O 1
ATOM 4249 N N . VAL B 1 131 ? 1.741 -29.031 -7.105 1 98.94 131 VAL B N 1
ATOM 4250 C CA . VAL B 1 131 ? 2.967 -28.312 -7.453 1 98.94 131 VAL B CA 1
ATOM 4251 C C . VAL B 1 131 ? 2.619 -26.953 -8.055 1 98.94 131 VAL B C 1
ATOM 4253 O O . VAL B 1 131 ? 1.974 -26.875 -9.102 1 98.94 131 VAL B O 1
ATOM 4256 N N . VAL B 1 132 ? 3.055 -25.922 -7.422 1 98.88 132 VAL B N 1
ATOM 4257 C CA . VAL B 1 132 ? 2.609 -24.578 -7.785 1 98.88 132 VAL B CA 1
ATOM 4258 C C . VAL B 1 132 ? 3.812 -23.719 -8.18 1 98.88 132 VAL B C 1
ATOM 4260 O O . VAL B 1 132 ? 4.793 -23.641 -7.438 1 98.88 132 VAL B O 1
ATOM 4263 N N . PHE B 1 133 ? 3.711 -23.125 -9.328 1 97.88 133 PHE B N 1
ATOM 4264 C CA . PHE B 1 133 ? 4.797 -22.281 -9.82 1 97.88 133 PHE B CA 1
ATOM 4265 C C . PHE B 1 133 ? 4.355 -20.828 -9.914 1 97.88 133 PHE B C 1
ATOM 4267 O O . PHE B 1 133 ? 3.238 -20.531 -10.344 1 97.88 133 PHE B O 1
ATOM 4274 N N . ARG B 1 134 ? 5.23 -19.984 -9.547 1 95.19 134 ARG B N 1
ATOM 4275 C CA . ARG B 1 134 ? 4.996 -18.547 -9.578 1 95.19 134 ARG B CA 1
ATOM 4276 C C . ARG B 1 134 ? 5.215 -17.984 -10.977 1 95.19 134 ARG B C 1
ATOM 4278 O O . ARG B 1 134 ? 6.141 -18.391 -11.68 1 95.19 134 ARG B O 1
ATOM 4285 N N . GLY B 1 135 ? 4.348 -17 -11.328 1 90.56 135 GLY B N 1
ATOM 4286 C CA . GLY B 1 135 ? 4.566 -16.266 -12.562 1 90.56 135 GLY B CA 1
ATOM 4287 C C . GLY B 1 135 ? 5.438 -15.047 -12.383 1 90.56 135 GLY B C 1
ATOM 4288 O O . GLY B 1 135 ? 6.25 -14.984 -11.461 1 90.56 135 GLY B O 1
ATOM 4289 N N . THR B 1 136 ? 5.34 -14.109 -13.312 1 82.88 136 THR B N 1
ATOM 4290 C CA . THR B 1 136 ? 6.113 -12.875 -13.25 1 82.88 136 THR B CA 1
ATOM 4291 C C . THR B 1 136 ? 5.402 -11.828 -12.398 1 82.88 136 THR B C 1
ATOM 4293 O O . THR B 1 136 ? 4.176 -11.867 -12.258 1 82.88 136 THR B O 1
ATOM 4296 N N . THR B 1 137 ? 6.152 -11.062 -11.648 1 73.38 137 THR B N 1
ATOM 4297 C CA . THR B 1 137 ? 5.562 -10.016 -10.828 1 73.38 137 THR B CA 1
ATOM 4298 C C . THR B 1 137 ? 5.648 -8.664 -11.523 1 73.38 137 THR B C 1
ATOM 4300 O O . THR B 1 137 ? 5.062 -7.68 -11.062 1 73.38 137 THR B O 1
ATOM 4303 N N . SER B 1 138 ? 6.602 -8.594 -12.453 1 64.56 138 SER B N 1
ATOM 4304 C CA . SER B 1 138 ? 6.836 -7.305 -13.094 1 64.56 138 SER B CA 1
ATOM 4305 C C . SER B 1 138 ? 5.961 -7.137 -14.336 1 64.56 138 SER B C 1
ATOM 4307 O O . SER B 1 138 ? 5.195 -8.031 -14.688 1 64.56 138 SER B O 1
ATOM 4309 N N . ASN B 1 139 ? 6.312 -5.996 -15 1 59.97 139 ASN B N 1
ATOM 4310 C CA . ASN B 1 139 ? 5.59 -5.516 -16.172 1 59.97 139 ASN B CA 1
ATOM 4311 C C . ASN B 1 139 ? 5.688 -6.5 -17.344 1 59.97 139 ASN B C 1
ATOM 4313 O O . ASN B 1 139 ? 6.59 -7.34 -17.375 1 59.97 139 ASN B O 1
ATOM 4317 N N . TYR B 1 140 ? 4.555 -6.703 -17.938 1 57.81 140 TYR B N 1
ATOM 4318 C CA . TYR B 1 140 ? 4.297 -7.582 -19.078 1 57.81 140 TYR B CA 1
ATOM 4319 C C . TYR B 1 140 ? 5.406 -7.473 -20.109 1 57.81 140 TYR B C 1
ATOM 4321 O O . TYR B 1 140 ? 5.383 -8.164 -21.125 1 57.81 140 TYR B O 1
ATOM 4329 N N . GLU B 1 141 ? 6.527 -6.793 -19.656 1 57.19 141 GLU B N 1
ATOM 4330 C CA . GLU B 1 141 ? 7.621 -6.621 -20.609 1 57.19 141 GLU B CA 1
ATOM 4331 C C . GLU B 1 141 ? 8.523 -7.852 -20.625 1 57.19 141 GLU B C 1
ATOM 4333 O O . GLU B 1 141 ? 9.484 -7.906 -21.406 1 57.19 141 GLU B O 1
ATOM 4338 N N . TRP B 1 142 ? 8.195 -8.781 -19.844 1 61.09 142 TRP B N 1
ATOM 4339 C CA . TRP B 1 142 ? 9.023 -9.984 -19.828 1 61.09 142 TRP B CA 1
ATOM 4340 C C . TRP B 1 142 ? 9.047 -10.656 -21.188 1 61.09 142 TRP B C 1
ATOM 4342 O O . TRP B 1 142 ? 10.008 -11.344 -21.531 1 61.09 142 TRP B O 1
ATOM 4352 N N . VAL B 1 143 ? 8.086 -10.477 -21.938 1 60.09 143 VAL B N 1
ATOM 4353 C CA . VAL B 1 143 ? 7.992 -11.086 -23.266 1 60.09 143 VAL B CA 1
ATOM 4354 C C . VAL B 1 143 ? 9.117 -10.562 -24.156 1 60.09 143 VAL B C 1
ATOM 4356 O O . VAL B 1 143 ? 9.672 -11.312 -24.969 1 60.09 143 VAL B O 1
ATOM 4359 N N . ASN B 1 144 ? 9.367 -9.391 -23.891 1 58.91 144 ASN B N 1
ATOM 4360 C CA . ASN B 1 144 ? 10.406 -8.766 -24.688 1 58.91 144 ASN B CA 1
ATOM 4361 C C . ASN B 1 144 ? 11.805 -9.18 -24.234 1 58.91 144 ASN B C 1
ATOM 4363 O O . ASN B 1 144 ? 12.742 -9.188 -25.016 1 58.91 144 ASN B O 1
ATOM 4367 N N . VAL B 1 145 ? 11.852 -9.57 -23.047 1 59.09 145 VAL B N 1
ATOM 4368 C CA . VAL B 1 145 ? 13.172 -9.805 -22.453 1 59.09 145 VAL B CA 1
ATOM 4369 C C . VAL B 1 145 ? 13.555 -11.273 -22.594 1 59.09 145 VAL B C 1
ATOM 4371 O O . VAL B 1 145 ? 14.711 -11.594 -22.875 1 59.09 145 VAL B O 1
ATOM 4374 N N . MET B 1 146 ? 12.703 -12.125 -22.328 1 62.34 146 MET B N 1
ATOM 4375 C CA . MET B 1 146 ? 13.086 -13.531 -22.266 1 62.34 146 MET B CA 1
ATOM 4376 C C . MET B 1 146 ? 13.281 -14.109 -23.656 1 62.34 146 MET B C 1
ATOM 4378 O O . MET B 1 146 ? 14.023 -15.078 -23.844 1 62.34 146 MET B O 1
ATOM 4382 N N . GLY B 1 147 ? 12.945 -13.391 -24.703 1 67.31 147 GLY B N 1
ATOM 4383 C CA . GLY B 1 147 ? 13.078 -13.852 -26.062 1 67.31 147 GLY B CA 1
ATOM 4384 C C . GLY B 1 147 ? 12.195 -15.039 -26.391 1 67.31 147 GLY B C 1
ATOM 4385 O O . GLY B 1 147 ? 11.672 -15.695 -25.484 1 67.31 147 GLY B O 1
ATOM 4386 N N . ALA B 1 148 ? 11.859 -15.398 -27.625 1 80.62 148 ALA B N 1
ATOM 4387 C CA . ALA B 1 148 ? 10.961 -16.438 -28.141 1 80.62 148 ALA B CA 1
ATOM 4388 C C . ALA B 1 148 ? 11.734 -17.531 -28.859 1 80.62 148 ALA B C 1
ATOM 4390 O O . ALA B 1 148 ? 11.203 -18.188 -29.766 1 80.62 148 ALA B O 1
ATOM 4391 N N . LYS B 1 149 ? 12.984 -17.766 -28.297 1 87.62 149 LYS B N 1
ATOM 4392 C CA . LYS B 1 149 ? 13.789 -18.781 -28.984 1 87.62 149 LYS B CA 1
ATOM 4393 C C . LYS B 1 149 ? 13.414 -20.188 -28.516 1 87.62 149 LYS B C 1
ATOM 4395 O O . LYS B 1 149 ? 13.297 -20.438 -27.312 1 87.62 149 LYS B O 1
ATOM 4400 N N . LEU B 1 150 ? 13.227 -21.078 -29.5 1 92.94 150 LEU B N 1
ATOM 4401 C CA . LEU B 1 150 ? 12.945 -22.469 -29.203 1 92.94 150 LEU B CA 1
ATOM 4402 C C . LEU B 1 150 ? 14.227 -23.234 -28.891 1 92.94 150 LEU B C 1
ATOM 4404 O O . LEU B 1 150 ? 15.25 -23.016 -29.547 1 92.94 150 LEU B O 1
ATOM 4408 N N . THR B 1 151 ? 14.141 -24.062 -27.922 1 93.06 151 THR B N 1
ATOM 4409 C CA . THR B 1 151 ? 15.273 -24.906 -27.547 1 93.06 151 THR B CA 1
ATOM 4410 C C . THR B 1 151 ? 14.812 -26.344 -27.328 1 93.06 151 THR B C 1
ATOM 4412 O O . THR B 1 151 ? 13.727 -26.578 -26.797 1 93.06 151 THR B O 1
ATOM 4415 N N . SER B 1 152 ? 15.68 -27.266 -27.625 1 95.94 152 SER B N 1
ATOM 4416 C CA . SER B 1 152 ? 15.375 -28.688 -27.5 1 95.94 152 SER B CA 1
ATOM 4417 C C . SER B 1 152 ? 15.266 -29.109 -26.047 1 95.94 152 SER B C 1
ATOM 4419 O O . SER B 1 152 ? 16.062 -28.656 -25.203 1 95.94 152 SER B O 1
ATOM 4421 N N . VAL B 1 153 ? 14.266 -30.016 -25.734 1 96 153 VAL B N 1
ATOM 4422 C CA . VAL B 1 153 ? 14.125 -30.531 -24.375 1 96 153 VAL B CA 1
ATOM 4423 C C . VAL B 1 153 ? 14.578 -32 -24.328 1 96 153 VAL B C 1
ATOM 4425 O O . VAL B 1 153 ? 14.094 -32.781 -23.516 1 96 153 VAL B O 1
ATOM 4428 N N . LYS B 1 154 ? 15.438 -32.406 -25.219 1 94.62 154 LYS B N 1
ATOM 4429 C CA . LYS B 1 154 ? 15.891 -33.781 -25.328 1 94.62 154 LYS B CA 1
ATOM 4430 C C . LYS B 1 154 ? 16.422 -34.281 -23.984 1 94.62 154 LYS B C 1
ATOM 4432 O O . LYS B 1 154 ? 16.297 -35.469 -23.656 1 94.62 154 LYS B O 1
ATOM 4437 N N . ASP B 1 155 ? 16.953 -33.438 -23.172 1 91.69 155 ASP B N 1
ATOM 4438 C CA . ASP B 1 155 ? 17.547 -33.781 -21.891 1 91.69 155 ASP B CA 1
ATOM 4439 C C . ASP B 1 155 ? 16.484 -34.219 -20.891 1 91.69 155 ASP B C 1
ATOM 4441 O O . ASP B 1 155 ? 16.781 -34.844 -19.875 1 91.69 155 ASP B O 1
ATOM 4445 N N . LEU B 1 156 ? 15.219 -33.875 -21.094 1 94.19 156 LEU B N 1
ATOM 4446 C CA . LEU B 1 156 ? 14.125 -34.219 -20.203 1 94.19 156 LEU B CA 1
ATOM 4447 C C . LEU B 1 156 ? 13.508 -35.562 -20.625 1 94.19 156 LEU B C 1
ATOM 4449 O O . LEU B 1 156 ? 12.758 -36.188 -19.859 1 94.19 156 LEU B O 1
ATOM 4453 N N . LEU B 1 157 ? 13.797 -35.969 -21.828 1 94.88 157 LEU B N 1
ATOM 4454 C CA . LEU B 1 157 ? 13.109 -37.125 -22.406 1 94.88 157 LEU B CA 1
ATOM 4455 C C . LEU B 1 157 ? 13.891 -38.406 -22.141 1 94.88 157 LEU B C 1
ATOM 4457 O O . LEU B 1 157 ? 15.109 -38.469 -22.328 1 94.88 157 LEU B O 1
ATOM 4461 N N . VAL B 1 158 ? 13.203 -39.375 -21.781 1 91.69 158 VAL B N 1
ATOM 4462 C CA . VAL B 1 158 ? 13.82 -40.656 -21.438 1 91.69 158 VAL B CA 1
ATOM 4463 C C . VAL B 1 158 ? 14.562 -41.219 -22.641 1 91.69 158 VAL B C 1
ATOM 4465 O O . VAL B 1 158 ? 15.641 -41.812 -22.5 1 91.69 158 VAL B O 1
ATOM 4468 N N . ASP B 1 159 ? 14.039 -41.062 -23.875 1 92.06 159 ASP B N 1
ATOM 4469 C CA . ASP B 1 159 ? 14.641 -41.625 -25.078 1 92.06 159 ASP B CA 1
ATOM 4470 C C . ASP B 1 159 ? 15.594 -40.625 -25.734 1 92.06 159 ASP B C 1
ATOM 4472 O O . ASP B 1 159 ? 16.234 -40.938 -26.734 1 92.06 159 ASP B O 1
ATOM 4476 N N . GLY B 1 160 ? 15.625 -39.438 -25.234 1 89.06 160 GLY B N 1
ATOM 4477 C CA . GLY B 1 160 ? 16.547 -38.406 -25.719 1 89.06 160 GLY B CA 1
ATOM 4478 C C . GLY B 1 160 ? 16.266 -37.969 -27.141 1 89.06 160 GLY B C 1
ATOM 4479 O O . GLY B 1 160 ? 17.172 -37.5 -27.844 1 89.06 160 GLY B O 1
ATOM 4480 N N . ARG B 1 161 ? 15.133 -38.156 -27.578 1 89.62 161 ARG B N 1
ATOM 4481 C CA . ARG B 1 161 ? 14.781 -37.844 -28.953 1 89.62 161 ARG B CA 1
ATOM 4482 C C . ARG B 1 161 ? 14.766 -36.312 -29.172 1 89.62 161 ARG B C 1
ATOM 4484 O O . ARG B 1 161 ? 14.32 -35.562 -28.297 1 89.62 161 ARG B O 1
ATOM 4491 N N . ASP B 1 162 ? 15.234 -35.938 -30.344 1 90.19 162 ASP B N 1
ATOM 4492 C CA . ASP B 1 162 ? 15.141 -34.531 -30.734 1 90.19 162 ASP B CA 1
ATOM 4493 C C . ASP B 1 162 ? 13.781 -34.188 -31.328 1 90.19 162 ASP B C 1
ATOM 4495 O O . ASP B 1 162 ? 13.07 -35.094 -31.781 1 90.19 162 ASP B O 1
ATOM 4499 N N . GLY B 1 163 ? 13.414 -32.844 -31.266 1 93.69 163 GLY B N 1
ATOM 4500 C CA . GLY B 1 163 ? 12.141 -32.438 -31.844 1 93.69 163 GLY B CA 1
ATOM 4501 C C . GLY B 1 163 ? 11.344 -31.516 -30.922 1 93.69 163 GLY B C 1
ATOM 4502 O O . GLY B 1 163 ? 11.141 -30.344 -31.25 1 93.69 163 GLY B O 1
ATOM 4503 N N . PRO B 1 164 ? 11.031 -32.25 -29.797 1 96.81 164 PRO B N 1
ATOM 4504 C CA . PRO B 1 164 ? 10.312 -31.391 -28.859 1 96.81 164 PRO B CA 1
ATOM 4505 C C . PRO B 1 164 ? 11.141 -30.203 -28.391 1 96.81 164 PRO B C 1
ATOM 4507 O O . PRO B 1 164 ? 12.273 -30.375 -27.938 1 96.81 164 PRO B O 1
ATOM 4510 N N . GLU B 1 165 ? 10.602 -29 -28.609 1 97.38 165 GLU B N 1
ATOM 4511 C CA . GLU B 1 165 ? 11.273 -27.766 -28.234 1 97.38 165 GLU B CA 1
ATOM 4512 C C . GLU B 1 165 ? 10.344 -26.844 -27.438 1 97.38 165 GLU B C 1
ATOM 4514 O O . GLU B 1 165 ? 9.133 -26.844 -27.672 1 97.38 165 GLU B O 1
ATOM 4519 N N . VAL B 1 166 ? 10.961 -26.141 -26.5 1 95.12 166 VAL B N 1
ATOM 4520 C CA . VAL B 1 166 ? 10.227 -25.141 -25.719 1 95.12 166 VAL B CA 1
ATOM 4521 C C . VAL B 1 166 ? 11.008 -23.828 -25.688 1 95.12 166 VAL B C 1
ATOM 4523 O O . VAL B 1 166 ? 12.133 -23.75 -26.188 1 95.12 166 VAL B O 1
ATOM 4526 N N . MET B 1 167 ? 10.414 -22.812 -25.172 1 88.62 167 MET B N 1
ATOM 4527 C CA . MET B 1 167 ? 11.086 -21.516 -25.078 1 88.62 167 MET B CA 1
ATOM 4528 C C . MET B 1 167 ? 12.328 -21.609 -24.203 1 88.62 167 MET B C 1
ATOM 4530 O O . MET B 1 167 ? 12.266 -22.125 -23.078 1 88.62 167 MET B O 1
ATOM 4534 N N . LEU B 1 168 ? 13.391 -21.031 -24.578 1 86.94 168 LEU B N 1
ATOM 4535 C CA . LEU B 1 168 ? 14.695 -21.125 -23.938 1 86.94 168 LEU B CA 1
ATOM 4536 C C . LEU B 1 168 ? 14.656 -20.562 -22.516 1 86.94 168 LEU B C 1
ATOM 4538 O O . LEU B 1 168 ? 15.188 -21.156 -21.594 1 86.94 168 LEU B O 1
ATOM 4542 N N . GLY B 1 169 ? 14.055 -19.422 -22.375 1 82.12 169 GLY B N 1
ATOM 4543 C CA . GLY B 1 169 ? 14.039 -18.75 -21.078 1 82.12 169 GLY B CA 1
ATOM 4544 C C . GLY B 1 169 ? 13.438 -19.609 -19.969 1 82.12 169 GLY B C 1
ATOM 4545 O O . GLY B 1 169 ? 14.023 -19.719 -18.891 1 82.12 169 GLY B O 1
ATOM 4546 N N . TRP B 1 170 ? 12.422 -20.328 -20.266 1 83.44 170 TRP B N 1
ATOM 4547 C CA . TRP B 1 170 ? 11.734 -21.125 -19.266 1 83.44 170 TRP B CA 1
ATOM 4548 C C . TRP B 1 170 ? 12.484 -22.422 -18.984 1 83.44 170 TRP B C 1
ATOM 4550 O O . TRP B 1 170 ? 12.516 -22.891 -17.844 1 83.44 170 TRP B O 1
ATOM 4560 N N . PHE B 1 171 ? 12.914 -22.859 -20.047 1 89.94 171 PHE B N 1
ATOM 4561 C CA . PHE B 1 171 ? 13.703 -24.078 -19.906 1 89.94 171 PHE B CA 1
ATOM 4562 C C . PHE B 1 171 ? 14.922 -23.828 -19.016 1 89.94 171 PHE B C 1
ATOM 4564 O O . PHE B 1 171 ? 15.242 -24.641 -18.156 1 89.94 171 PHE B O 1
ATOM 4571 N N . THR B 1 172 ? 15.445 -22.672 -19.172 1 87.19 172 THR B N 1
ATOM 4572 C CA . THR B 1 172 ? 16.625 -22.312 -18.406 1 87.19 172 THR B CA 1
ATOM 4573 C C . THR B 1 172 ? 16.281 -22.125 -16.938 1 87.19 172 THR B C 1
ATOM 4575 O O . THR B 1 172 ? 17 -22.609 -16.047 1 87.19 172 THR B O 1
ATOM 4578 N N . ILE B 1 173 ? 15.227 -21.5 -16.625 1 87.88 173 ILE B N 1
ATOM 4579 C CA . ILE B 1 173 ? 14.789 -21.266 -15.258 1 87.88 173 ILE B CA 1
ATOM 4580 C C . ILE B 1 173 ? 14.516 -22.594 -14.562 1 87.88 173 ILE B C 1
ATOM 4582 O O . ILE B 1 173 ? 14.859 -22.766 -13.398 1 87.88 173 ILE B O 1
ATOM 4586 N N . TYR B 1 174 ? 14.016 -23.484 -15.289 1 93.12 174 TYR B N 1
ATOM 4587 C CA . TYR B 1 174 ? 13.602 -24.781 -14.758 1 93.12 174 TYR B CA 1
ATOM 4588 C C . TYR B 1 174 ? 14.805 -25.688 -14.531 1 93.12 174 TYR B C 1
ATOM 4590 O O . TYR B 1 174 ? 14.875 -26.422 -13.539 1 93.12 174 TYR B O 1
ATOM 4598 N N . THR B 1 175 ? 15.891 -25.547 -15.344 1 93.94 175 THR B N 1
ATOM 4599 C CA . THR B 1 175 ? 16.875 -26.609 -15.398 1 93.94 175 THR B CA 1
ATOM 4600 C C . THR B 1 175 ? 18.219 -26.141 -14.867 1 93.94 175 THR B C 1
ATOM 4602 O O . THR B 1 175 ? 19.125 -26.938 -14.617 1 93.94 175 THR B O 1
ATOM 4605 N N . THR B 1 176 ? 18.375 -24.906 -14.695 1 90.62 176 THR B N 1
ATOM 4606 C CA . THR B 1 176 ? 19.688 -24.406 -14.359 1 90.62 176 THR B CA 1
ATOM 4607 C C . THR B 1 176 ? 20.016 -24.688 -12.898 1 90.62 176 THR B C 1
ATOM 4609 O O . THR B 1 176 ? 19.219 -24.391 -12.008 1 90.62 176 THR B O 1
ATOM 4612 N N . ALA B 1 177 ? 21.172 -25.219 -12.734 1 90.56 177 ALA B N 1
ATOM 4613 C CA . ALA B 1 177 ? 21.75 -25.406 -11.406 1 90.56 177 ALA B CA 1
ATOM 4614 C C . ALA B 1 177 ? 22.984 -24.531 -11.227 1 90.56 177 ALA B C 1
ATOM 4616 O O . ALA B 1 177 ? 23.578 -24.062 -12.203 1 90.56 177 ALA B O 1
ATOM 4617 N N . ASN B 1 178 ? 23.266 -24.188 -10.055 1 87.69 178 ASN B N 1
ATOM 4618 C CA . ASN B 1 178 ? 24.469 -23.438 -9.703 1 87.69 178 ASN B CA 1
ATOM 4619 C C . ASN B 1 178 ? 25.203 -24.094 -8.539 1 87.69 178 ASN B C 1
ATOM 4621 O O . ASN B 1 178 ? 24.906 -23.812 -7.375 1 87.69 178 ASN B O 1
ATOM 4625 N N . PRO B 1 179 ? 26.203 -24.781 -8.852 1 86.44 179 PRO B N 1
ATOM 4626 C CA . PRO B 1 179 ? 26.938 -25.5 -7.797 1 86.44 179 PRO B CA 1
ATOM 4627 C C . PRO B 1 179 ? 27.625 -24.562 -6.816 1 86.44 179 PRO B C 1
ATOM 4629 O O . PRO B 1 179 ? 27.984 -24.969 -5.707 1 86.44 179 PRO B O 1
ATOM 4632 N N . ASN B 1 180 ? 27.828 -23.344 -7.184 1 84.75 180 ASN B N 1
ATOM 4633 C CA . ASN B 1 180 ? 28.547 -22.391 -6.344 1 84.75 180 ASN B CA 1
ATOM 4634 C C . ASN B 1 180 ? 27.594 -21.516 -5.535 1 84.75 180 ASN B C 1
ATOM 4636 O O . ASN B 1 180 ? 28.031 -20.672 -4.762 1 84.75 180 ASN B O 1
ATOM 4640 N N . SER B 1 181 ? 26.328 -21.75 -5.754 1 84.62 181 SER B N 1
ATOM 4641 C CA . SER B 1 181 ? 25.359 -20.953 -5.004 1 84.62 181 SER B CA 1
ATOM 4642 C C . SER B 1 181 ? 25.438 -21.25 -3.512 1 84.62 181 SER B C 1
ATOM 4644 O O . SER B 1 181 ? 25.531 -22.406 -3.109 1 84.62 181 SER B O 1
ATOM 4646 N N . PRO B 1 182 ? 25.438 -20.172 -2.744 1 83.5 182 PRO B N 1
ATOM 4647 C CA . PRO B 1 182 ? 25.516 -20.375 -1.295 1 83.5 182 PRO B CA 1
ATOM 4648 C C . PRO B 1 182 ? 24.188 -20.859 -0.704 1 83.5 182 PRO B C 1
ATOM 4650 O O . PRO B 1 182 ? 24.156 -21.359 0.422 1 83.5 182 PRO B O 1
ATOM 4653 N N . PHE B 1 183 ? 23.156 -20.828 -1.406 1 91.06 183 PHE B N 1
ATOM 4654 C CA . PHE B 1 183 ? 21.844 -21.156 -0.854 1 91.06 183 PHE B CA 1
ATOM 4655 C C . PHE B 1 183 ? 21.375 -22.5 -1.368 1 91.06 183 PHE B C 1
ATOM 4657 O O . PHE B 1 183 ? 21.422 -23.5 -0.648 1 91.06 183 PHE B O 1
ATOM 4664 N N . THR B 1 184 ? 21.062 -22.594 -2.637 1 90.12 184 THR B N 1
ATOM 4665 C CA . THR B 1 184 ? 20.688 -23.875 -3.207 1 90.12 184 THR B CA 1
ATOM 4666 C C . THR B 1 184 ? 21.516 -24.172 -4.453 1 90.12 184 THR B C 1
ATOM 4668 O O . THR B 1 184 ? 21.625 -23.344 -5.348 1 90.12 184 THR B O 1
ATOM 4671 N N . LYS B 1 185 ? 22.047 -25.422 -4.531 1 90.25 185 LYS B N 1
ATOM 4672 C CA . LYS B 1 185 ? 22.891 -25.828 -5.652 1 90.25 185 LYS B CA 1
ATOM 4673 C C . LYS B 1 185 ? 22.078 -26.578 -6.711 1 90.25 185 LYS B C 1
ATOM 4675 O O . LYS B 1 185 ? 22.531 -26.75 -7.84 1 90.25 185 LYS B O 1
ATOM 4680 N N . MET B 1 186 ? 20.906 -26.938 -6.344 1 94 186 MET B N 1
ATOM 4681 C CA . MET B 1 186 ? 20.047 -27.734 -7.23 1 94 186 MET B CA 1
ATOM 4682 C C . MET B 1 186 ? 19.172 -26.828 -8.094 1 94 186 MET B C 1
ATOM 4684 O O . MET B 1 186 ? 18.797 -25.75 -7.672 1 94 186 MET B O 1
ATOM 4688 N N . SER B 1 187 ? 18.891 -27.312 -9.297 1 94.25 187 SER B N 1
ATOM 4689 C CA . SER B 1 187 ? 17.906 -26.641 -10.133 1 94.25 187 SER B CA 1
ATOM 4690 C C . SER B 1 187 ? 16.5 -26.828 -9.578 1 94.25 187 SER B C 1
ATOM 4692 O O . SER B 1 187 ? 16.266 -27.719 -8.75 1 94.25 187 SER B O 1
ATOM 4694 N N . ALA B 1 188 ? 15.617 -25.984 -10 1 95.44 188 ALA B N 1
ATOM 4695 C CA . ALA B 1 188 ? 14.219 -26.188 -9.648 1 95.44 188 ALA B CA 1
ATOM 4696 C C . ALA B 1 188 ? 13.734 -27.578 -10.07 1 95.44 188 ALA B C 1
ATOM 4698 O O . ALA B 1 188 ? 12.992 -28.219 -9.336 1 95.44 188 ALA B O 1
ATOM 4699 N N . ARG B 1 189 ? 14.164 -28.047 -11.203 1 97.38 189 ARG B N 1
ATOM 4700 C CA . ARG B 1 189 ? 13.836 -29.375 -11.727 1 97.38 189 ARG B CA 1
ATOM 4701 C C . ARG B 1 189 ? 14.266 -30.469 -10.758 1 97.38 189 ARG B C 1
ATOM 4703 O O . ARG B 1 189 ? 13.461 -31.312 -10.375 1 97.38 189 ARG B O 1
ATOM 4710 N N . SER B 1 190 ? 15.555 -30.359 -10.383 1 96.88 190 SER B N 1
ATOM 4711 C CA . SER B 1 190 ? 16.094 -31.406 -9.516 1 96.88 190 SER B CA 1
ATOM 4712 C C . SER B 1 190 ? 15.375 -31.422 -8.172 1 96.88 190 SER B C 1
ATOM 4714 O O . SER B 1 190 ? 15.102 -32.5 -7.625 1 96.88 190 SER B O 1
ATOM 4716 N N . GLN B 1 191 ? 15.07 -30.266 -7.664 1 97.81 191 GLN B N 1
ATOM 4717 C CA . GLN B 1 191 ? 14.328 -30.172 -6.414 1 97.81 191 GLN B CA 1
ATOM 4718 C C . GLN B 1 191 ? 12.953 -30.812 -6.547 1 97.81 191 GLN B C 1
ATOM 4720 O O . GLN B 1 191 ? 12.547 -31.609 -5.695 1 97.81 191 GLN B O 1
ATOM 4725 N N . LEU B 1 192 ? 12.273 -30.516 -7.613 1 98.62 192 LEU B N 1
ATOM 4726 C CA . LEU B 1 192 ? 10.922 -31 -7.852 1 98.62 192 LEU B CA 1
ATOM 4727 C C . LEU B 1 192 ? 10.914 -32.531 -7.996 1 98.62 192 LEU B C 1
ATOM 4729 O O . LEU B 1 192 ? 10.148 -33.219 -7.312 1 98.62 192 LEU B O 1
ATOM 4733 N N . LEU B 1 193 ? 11.758 -33.062 -8.883 1 98.19 193 LEU B N 1
ATOM 4734 C CA . LEU B 1 193 ? 11.773 -34.5 -9.148 1 98.19 193 LEU B CA 1
ATOM 4735 C C . LEU B 1 193 ? 12.109 -35.281 -7.887 1 98.19 193 LEU B C 1
ATOM 4737 O O . LEU B 1 193 ? 11.492 -36.312 -7.609 1 98.19 193 LEU B O 1
ATOM 4741 N N . THR B 1 194 ? 13.062 -34.719 -7.133 1 98.06 194 THR B N 1
ATOM 4742 C CA . THR B 1 194 ? 13.461 -35.406 -5.895 1 98.06 194 THR B CA 1
ATOM 4743 C C . THR B 1 194 ? 12.297 -35.438 -4.902 1 98.06 194 THR B C 1
ATOM 4745 O O . THR B 1 194 ? 11.969 -36.5 -4.367 1 98.06 194 THR B O 1
ATOM 4748 N N . LYS B 1 195 ? 11.672 -34.312 -4.715 1 98.62 195 LYS B N 1
ATOM 4749 C CA . LYS B 1 195 ? 10.617 -34.219 -3.711 1 98.62 195 LYS B CA 1
ATOM 4750 C C . LYS B 1 195 ? 9.398 -35.062 -4.121 1 98.62 195 LYS B C 1
ATOM 4752 O O . LYS B 1 195 ? 8.789 -35.719 -3.291 1 98.62 195 LYS B O 1
ATOM 4757 N N . ILE B 1 196 ? 9 -35 -5.367 1 98.69 196 ILE B N 1
ATOM 4758 C CA . ILE B 1 196 ? 7.836 -35.75 -5.824 1 98.69 196 ILE B CA 1
ATOM 4759 C C . ILE B 1 196 ? 8.109 -37.25 -5.715 1 98.69 196 ILE B C 1
ATOM 4761 O O . ILE B 1 196 ? 7.227 -38.031 -5.32 1 98.69 196 ILE B O 1
ATOM 4765 N N . SER B 1 197 ? 9.32 -37.719 -6.07 1 97.94 197 SER B N 1
ATOM 4766 C CA . SER B 1 197 ? 9.672 -39.125 -5.902 1 97.94 197 SER B CA 1
ATOM 4767 C C . SER B 1 197 ? 9.523 -39.562 -4.449 1 97.94 197 SER B C 1
ATOM 4769 O O . SER B 1 197 ? 8.969 -40.625 -4.168 1 97.94 197 SER B O 1
ATOM 4771 N N . GLU B 1 198 ? 9.992 -38.688 -3.559 1 98.12 198 GLU B N 1
ATOM 4772 C CA . GLU B 1 198 ? 9.867 -38.969 -2.133 1 98.12 198 GLU B CA 1
ATOM 4773 C C . GLU B 1 198 ? 8.398 -39.094 -1.726 1 98.12 198 GLU B C 1
ATOM 4775 O O . GLU B 1 198 ? 8.023 -40 -1 1 98.12 198 GLU B O 1
ATOM 4780 N N . LEU B 1 199 ? 7.605 -38.188 -2.189 1 98.5 199 LEU B N 1
ATOM 4781 C CA . LEU B 1 199 ? 6.203 -38.125 -1.792 1 98.5 199 LEU B CA 1
ATOM 4782 C C . LEU B 1 199 ? 5.434 -39.312 -2.355 1 98.5 199 LEU B C 1
ATOM 4784 O O . LEU B 1 199 ? 4.57 -39.875 -1.681 1 98.5 199 LEU B O 1
ATOM 4788 N N . LEU B 1 200 ? 5.715 -39.719 -3.594 1 97.88 200 LEU B N 1
ATOM 4789 C CA . LEU B 1 200 ? 5.012 -40.844 -4.211 1 97.88 200 LEU B CA 1
ATOM 4790 C C . LEU B 1 200 ? 5.344 -42.125 -3.5 1 97.88 200 LEU B C 1
ATOM 4792 O O . LEU B 1 200 ? 4.5 -43.031 -3.404 1 97.88 200 LEU B O 1
ATOM 4796 N N . GLU B 1 201 ? 6.586 -42.188 -3.045 1 97 201 GLU B N 1
ATOM 4797 C CA . GLU B 1 201 ? 6.945 -43.375 -2.24 1 97 201 GLU B CA 1
ATOM 4798 C C . GLU B 1 201 ? 6.238 -43.344 -0.89 1 97 201 GLU B C 1
ATOM 4800 O O . GLU B 1 201 ? 5.703 -44.375 -0.448 1 97 201 GLU B O 1
ATOM 4805 N N . LEU B 1 202 ? 6.223 -42.219 -0.264 1 97.69 202 LEU B N 1
ATOM 4806 C CA . LEU B 1 202 ? 5.617 -42.062 1.054 1 97.69 202 LEU B CA 1
ATOM 4807 C C . LEU B 1 202 ? 4.121 -42.344 1.006 1 97.69 202 LEU B C 1
ATOM 4809 O O . LEU B 1 202 ? 3.568 -42.906 1.941 1 97.69 202 LEU B O 1
ATOM 4813 N N . TYR B 1 203 ? 3.521 -41.938 -0.102 1 97.56 203 TYR B N 1
ATOM 4814 C CA . TYR B 1 203 ? 2.066 -42.031 -0.179 1 97.56 203 TYR B CA 1
ATOM 4815 C C . TYR B 1 203 ? 1.633 -43.094 -1.177 1 97.56 203 TYR B C 1
ATOM 4817 O O . TYR B 1 203 ? 0.558 -43 -1.773 1 97.56 203 TYR B O 1
ATOM 4825 N N . LYS B 1 204 ? 2.373 -44.062 -1.448 1 95.25 204 LYS B N 1
ATOM 4826 C CA . LYS B 1 204 ? 2.166 -45.062 -2.494 1 95.25 204 LYS B CA 1
ATOM 4827 C C . LYS B 1 204 ? 0.829 -45.781 -2.316 1 95.25 204 LYS B C 1
ATOM 4829 O O . LYS B 1 204 ? 0.201 -46.188 -3.295 1 95.25 204 LYS B O 1
ATOM 4834 N N . ASP B 1 205 ? 0.323 -45.875 -1.106 1 95.69 205 ASP B N 1
ATOM 4835 C CA . ASP B 1 205 ? -0.896 -46.625 -0.83 1 95.69 205 ASP B CA 1
ATOM 4836 C C . ASP B 1 205 ? -2.096 -45.688 -0.683 1 95.69 205 ASP B C 1
ATOM 4838 O O . ASP B 1 205 ? -3.174 -46.125 -0.266 1 95.69 205 ASP B O 1
ATOM 4842 N N . GLU B 1 206 ? -1.975 -44.469 -1.064 1 97.5 206 GLU B N 1
ATOM 4843 C CA . GLU B 1 206 ? -3.033 -43.469 -0.862 1 97.5 206 GLU B CA 1
ATOM 4844 C C . GLU B 1 206 ? -3.516 -42.906 -2.191 1 97.5 206 GLU B C 1
ATOM 4846 O O . GLU B 1 206 ? -3.961 -41.75 -2.254 1 97.5 206 GLU B O 1
ATOM 4851 N N . LYS B 1 207 ? -3.295 -43.594 -3.316 1 96.31 207 LYS B N 1
ATOM 4852 C CA . LYS B 1 207 ? -3.746 -43.219 -4.648 1 96.31 207 LYS B CA 1
ATOM 4853 C C . LYS B 1 207 ? -3.359 -41.75 -4.953 1 96.31 207 LYS B C 1
ATOM 4855 O O . LYS B 1 207 ? -4.223 -40.938 -5.238 1 96.31 207 LYS B O 1
ATOM 4860 N N . PRO B 1 208 ? -2.098 -41.5 -4.949 1 97.88 208 PRO B N 1
ATOM 4861 C CA . PRO B 1 208 ? -1.654 -40.125 -5.148 1 97.88 208 PRO B CA 1
ATOM 4862 C C . PRO B 1 208 ? -1.896 -39.625 -6.57 1 97.88 208 PRO B C 1
ATOM 4864 O O . PRO B 1 208 ? -1.811 -40.375 -7.527 1 97.88 208 PRO B O 1
ATOM 4867 N N . SER B 1 209 ? -2.295 -38.406 -6.723 1 98.5 209 SER B N 1
ATOM 4868 C CA . SER B 1 209 ? -2.344 -37.625 -7.973 1 98.5 209 SER B CA 1
ATOM 4869 C C . SER B 1 209 ? -1.533 -36.344 -7.867 1 98.5 209 SER B C 1
ATOM 4871 O O . SER B 1 209 ? -1.405 -35.781 -6.785 1 98.5 209 SER B O 1
ATOM 4873 N N . ILE B 1 210 ? -0.937 -35.938 -8.953 1 98.81 210 ILE B N 1
ATOM 4874 C CA . ILE B 1 210 ? -0.127 -34.719 -8.992 1 98.81 210 ILE B CA 1
ATOM 4875 C C . ILE B 1 210 ? -0.841 -33.656 -9.82 1 98.81 210 ILE B C 1
ATOM 4877 O O . ILE B 1 210 ? -1.155 -33.875 -10.992 1 98.81 210 ILE B O 1
ATOM 4881 N N . ILE B 1 211 ? -1.156 -32.562 -9.211 1 98.94 211 ILE B N 1
ATOM 4882 C CA . ILE B 1 211 ? -1.76 -31.438 -9.898 1 98.94 211 ILE B CA 1
ATOM 4883 C C . ILE B 1 211 ? -0.768 -30.266 -9.938 1 98.94 211 ILE B C 1
ATOM 4885 O O . ILE B 1 211 ? -0.307 -29.797 -8.898 1 98.94 211 ILE B O 1
ATOM 4889 N N . LEU B 1 212 ? -0.355 -29.875 -11.102 1 98.94 212 LEU B N 1
ATOM 4890 C CA . LEU B 1 212 ? 0.509 -28.703 -11.281 1 98.94 212 LEU B CA 1
ATOM 4891 C C . LEU B 1 212 ? -0.305 -27.484 -11.68 1 98.94 212 LEU B C 1
ATOM 4893 O O . LEU B 1 212 ? -1.323 -27.594 -12.359 1 98.94 212 LEU B O 1
ATOM 4897 N N . THR B 1 213 ? 0.133 -26.328 -11.219 1 98.88 213 THR B N 1
ATOM 4898 C CA . THR B 1 213 ? -0.564 -25.109 -11.602 1 98.88 213 THR B CA 1
ATOM 4899 C C . THR B 1 213 ? 0.404 -23.938 -11.664 1 98.88 213 THR B C 1
ATOM 4901 O O . THR B 1 213 ? 1.506 -24 -11.117 1 98.88 213 THR B O 1
ATOM 4904 N N . GLY B 1 214 ? 0.032 -22.953 -12.344 1 98.31 214 GLY B N 1
ATOM 4905 C CA . GLY B 1 214 ? 0.766 -21.719 -12.547 1 98.31 214 GLY B CA 1
ATOM 4906 C C . GLY B 1 214 ? 0.033 -20.734 -13.43 1 98.31 214 GLY B C 1
ATOM 4907 O O . GLY B 1 214 ? -0.917 -21.094 -14.125 1 98.31 214 GLY B O 1
ATOM 4908 N N . HIS B 1 215 ? 0.445 -19.547 -13.312 1 96.5 215 HIS B N 1
ATOM 4909 C CA . HIS B 1 215 ? -0.093 -18.453 -14.109 1 96.5 215 HIS B CA 1
ATOM 4910 C C . HIS B 1 215 ? 1.007 -17.75 -14.906 1 96.5 215 HIS B C 1
ATOM 4912 O O . HIS B 1 215 ? 2.131 -17.609 -14.422 1 96.5 215 HIS B O 1
ATOM 4918 N N . SER B 1 216 ? 0.662 -17.391 -16.141 1 92.5 216 SER B N 1
ATOM 4919 C CA . SER B 1 216 ? 1.637 -16.688 -16.969 1 92.5 216 SER B CA 1
ATOM 4920 C C . SER B 1 216 ? 2.9 -17.516 -17.156 1 92.5 216 SER B C 1
ATOM 4922 O O . SER B 1 216 ? 2.84 -18.641 -17.641 1 92.5 216 SER B O 1
ATOM 4924 N N . LEU B 1 217 ? 3.971 -17.109 -16.719 1 86.62 217 LEU B N 1
ATOM 4925 C CA . LEU B 1 217 ? 5.219 -17.844 -16.875 1 86.62 217 LEU B CA 1
ATOM 4926 C C . LEU B 1 217 ? 5.227 -19.094 -16.016 1 86.62 217 LEU B C 1
ATOM 4928 O O . LEU B 1 217 ? 5.789 -20.125 -16.406 1 86.62 217 LEU B O 1
ATOM 4932 N N . GLY B 1 218 ? 4.605 -18.969 -14.844 1 94.31 218 GLY B N 1
ATOM 4933 C CA . GLY B 1 218 ? 4.469 -20.156 -14.016 1 94.31 218 GLY B CA 1
ATOM 4934 C C . GLY B 1 218 ? 3.695 -21.281 -14.68 1 94.31 218 GLY B C 1
ATOM 4935 O O . GLY B 1 218 ? 3.938 -22.453 -14.414 1 94.31 218 GLY B O 1
ATOM 4936 N N . ALA B 1 219 ? 2.828 -20.875 -15.562 1 96.81 219 ALA B N 1
ATOM 4937 C CA . ALA B 1 219 ? 2.043 -21.859 -16.312 1 96.81 219 ALA B CA 1
ATOM 4938 C C . ALA B 1 219 ? 2.926 -22.641 -17.281 1 96.81 219 ALA B C 1
ATOM 4940 O O . ALA B 1 219 ? 2.742 -23.844 -17.453 1 96.81 219 ALA B O 1
ATOM 4941 N N . THR B 1 220 ? 3.854 -21.969 -17.891 1 93.94 220 THR B N 1
ATOM 4942 C CA . THR B 1 220 ? 4.77 -22.625 -18.812 1 93.94 220 THR B CA 1
ATOM 4943 C C . THR B 1 220 ? 5.656 -23.625 -18.078 1 93.94 220 THR B C 1
ATOM 4945 O O . THR B 1 220 ? 5.855 -24.75 -18.562 1 93.94 220 THR B O 1
ATOM 4948 N N . ILE B 1 221 ? 6.062 -23.234 -16.953 1 95.56 221 ILE B N 1
ATOM 4949 C CA . ILE B 1 221 ? 6.91 -24.125 -16.172 1 95.56 221 ILE B CA 1
ATOM 4950 C C . ILE B 1 221 ? 6.098 -25.328 -15.695 1 95.56 221 ILE B C 1
ATOM 4952 O O . ILE B 1 221 ? 6.586 -26.453 -15.711 1 95.56 221 ILE B O 1
ATOM 4956 N N . ALA B 1 222 ? 4.902 -25.062 -15.289 1 98.5 222 ALA B N 1
ATOM 4957 C CA . ALA B 1 222 ? 4.031 -26.141 -14.844 1 98.5 222 ALA B CA 1
ATOM 4958 C C . ALA B 1 222 ? 3.816 -27.172 -15.953 1 98.5 222 ALA B C 1
ATOM 4960 O O . ALA B 1 222 ? 3.842 -28.375 -15.711 1 98.5 222 ALA B O 1
ATOM 4961 N N . THR B 1 223 ? 3.627 -26.703 -17.141 1 98.38 223 THR B N 1
ATOM 4962 C CA . THR B 1 223 ? 3.424 -27.578 -18.297 1 98.38 223 THR B CA 1
ATOM 4963 C C . THR B 1 223 ? 4.68 -28.391 -18.594 1 98.38 223 THR B C 1
ATOM 4965 O O . THR B 1 223 ? 4.609 -29.609 -18.781 1 98.38 223 THR B O 1
ATOM 4968 N N . LEU B 1 224 ? 5.781 -27.688 -18.594 1 97.19 224 LEU B N 1
ATOM 4969 C CA . LEU B 1 224 ? 7.062 -28.359 -18.797 1 97.19 224 LEU B CA 1
ATOM 4970 C C . LEU B 1 224 ? 7.297 -29.406 -17.719 1 97.19 224 LEU B C 1
ATOM 4972 O O . LEU B 1 224 ? 7.703 -30.531 -18.016 1 97.19 224 LEU B O 1
ATOM 4976 N N . ALA B 1 225 ? 7.066 -29.078 -16.484 1 98.5 225 ALA B N 1
ATOM 4977 C CA . ALA B 1 225 ? 7.27 -29.969 -15.336 1 98.5 225 ALA B CA 1
ATOM 4978 C C . ALA B 1 225 ? 6.348 -31.188 -15.414 1 98.5 225 ALA B C 1
ATOM 4980 O O . ALA B 1 225 ? 6.727 -32.281 -15 1 98.5 225 ALA B O 1
ATOM 4981 N N . ALA B 1 226 ? 5.168 -30.984 -15.891 1 98.62 226 ALA B N 1
ATOM 4982 C CA . ALA B 1 226 ? 4.23 -32.094 -16.031 1 98.62 226 ALA B CA 1
ATOM 4983 C C . ALA B 1 226 ? 4.797 -33.188 -16.938 1 98.62 226 ALA B C 1
ATOM 4985 O O . ALA B 1 226 ? 4.777 -34.375 -16.594 1 98.62 226 ALA B O 1
ATOM 4986 N N . LEU B 1 227 ? 5.289 -32.812 -18.062 1 97.94 227 LEU B N 1
ATOM 4987 C CA . LEU B 1 227 ? 5.91 -33.781 -18.953 1 97.94 227 LEU B CA 1
ATOM 4988 C C . LEU B 1 227 ? 7.125 -34.406 -18.297 1 97.94 227 LEU B C 1
ATOM 4990 O O . LEU B 1 227 ? 7.309 -35.625 -18.391 1 97.94 227 LEU B O 1
ATOM 4994 N N . ASP B 1 228 ? 7.938 -33.594 -17.688 1 98.25 228 ASP B N 1
ATOM 4995 C CA . ASP B 1 228 ? 9.156 -34.062 -17.047 1 98.25 228 ASP B CA 1
ATOM 4996 C C . ASP B 1 228 ? 8.828 -35.125 -15.992 1 98.25 228 ASP B C 1
ATOM 4998 O O . ASP B 1 228 ? 9.477 -36.188 -15.938 1 98.25 228 ASP B O 1
ATOM 5002 N N . LEU B 1 229 ? 7.859 -34.844 -15.18 1 98.5 229 LEU B N 1
ATOM 5003 C CA . LEU B 1 229 ? 7.445 -35.812 -14.148 1 98.5 229 LEU B CA 1
ATOM 5004 C C . LEU B 1 229 ? 6.965 -37.094 -14.766 1 98.5 229 LEU B C 1
ATOM 5006 O O . LEU B 1 229 ? 7.262 -38.188 -14.258 1 98.5 229 LEU B O 1
ATOM 5010 N N . ALA B 1 230 ? 6.215 -37.031 -15.828 1 97.38 230 ALA B N 1
ATOM 5011 C CA . ALA B 1 230 ? 5.723 -38.219 -16.516 1 97.38 230 ALA B CA 1
ATOM 5012 C C . ALA B 1 230 ? 6.875 -39.031 -17.078 1 97.38 230 ALA B C 1
ATOM 5014 O O . ALA B 1 230 ? 6.867 -40.281 -16.984 1 97.38 230 ALA B O 1
ATOM 5015 N N . GLU B 1 231 ? 7.871 -38.375 -17.594 1 96.88 231 GLU B N 1
ATOM 5016 C CA . GLU B 1 231 ? 9.023 -39 -18.234 1 96.88 231 GLU B CA 1
ATOM 5017 C C . GLU B 1 231 ? 9.93 -39.656 -17.188 1 96.88 231 GLU B C 1
ATOM 5019 O O . GLU B 1 231 ? 10.414 -40.781 -17.391 1 96.88 231 GLU B O 1
ATOM 5024 N N . ASN B 1 232 ? 10.086 -39 -16.062 1 97.19 232 ASN B N 1
ATOM 5025 C CA . ASN B 1 232 ? 11.25 -39.344 -15.266 1 97.19 232 ASN B CA 1
ATOM 5026 C C . ASN B 1 232 ? 10.844 -39.812 -13.867 1 97.19 232 ASN B C 1
ATOM 5028 O O . ASN B 1 232 ? 11.68 -40.312 -13.117 1 97.19 232 ASN B O 1
ATOM 5032 N N . VAL B 1 233 ? 9.617 -39.688 -13.531 1 97.19 233 VAL B N 1
ATOM 5033 C CA . VAL B 1 233 ? 9.242 -40.031 -12.172 1 97.19 233 VAL B CA 1
ATOM 5034 C C . VAL B 1 233 ? 8.109 -41.062 -12.203 1 97.19 233 VAL B C 1
ATOM 5036 O O . VAL B 1 233 ? 8.281 -42.188 -11.758 1 97.19 233 VAL B O 1
ATOM 5039 N N . THR B 1 234 ? 7.047 -40.75 -12.93 1 95.62 234 THR B N 1
ATOM 5040 C CA . THR B 1 234 ? 5.844 -41.562 -12.766 1 95.62 234 THR B CA 1
ATOM 5041 C C . THR B 1 234 ? 5.891 -42.781 -13.68 1 95.62 234 THR B C 1
ATOM 5043 O O . THR B 1 234 ? 5.18 -43.75 -13.445 1 95.62 234 THR B O 1
ATOM 5046 N N . SER B 1 235 ? 6.664 -42.812 -14.703 1 89.5 235 SER B N 1
ATOM 5047 C CA . SER B 1 235 ? 6.742 -43.906 -15.664 1 89.5 235 SER B CA 1
ATOM 5048 C C . SER B 1 235 ? 7.23 -45.188 -15 1 89.5 235 SER B C 1
ATOM 5050 O O . SER B 1 235 ? 6.996 -46.281 -15.508 1 89.5 235 SER B O 1
ATOM 5052 N N . GLY B 1 236 ? 7.781 -45.094 -13.852 1 83.12 236 GLY B N 1
ATOM 5053 C CA . GLY B 1 236 ? 8.352 -46.25 -13.188 1 83.12 236 GLY B CA 1
ATOM 5054 C C . GLY B 1 236 ? 7.375 -46.938 -12.25 1 83.12 236 GLY B C 1
ATOM 5055 O O . GLY B 1 236 ? 7.676 -48 -11.703 1 83.12 236 GLY B O 1
ATOM 5056 N N . TYR B 1 237 ? 6.23 -46.438 -12.211 1 88.5 237 TYR B N 1
ATOM 5057 C CA . TYR B 1 237 ? 5.281 -47 -11.258 1 88.5 237 TYR B CA 1
ATOM 5058 C C . TYR B 1 237 ? 4.309 -47.938 -11.938 1 88.5 237 TYR B C 1
ATOM 5060 O O . TYR B 1 237 ? 3.93 -47.75 -13.094 1 88.5 237 TYR B O 1
ATOM 5068 N N . SER B 1 238 ? 3.949 -48.969 -11.242 1 86.31 238 SER B N 1
ATOM 5069 C CA . SER B 1 238 ? 2.969 -49.906 -11.766 1 86.31 238 SER B CA 1
ATOM 5070 C C . SER B 1 238 ? 1.596 -49.281 -11.906 1 86.31 238 SER B C 1
ATOM 5072 O O . SER B 1 238 ? 0.937 -49.406 -12.938 1 86.31 238 SER B O 1
ATOM 5074 N N . ASP B 1 239 ? 1.188 -48.656 -10.852 1 91.25 239 ASP B N 1
ATOM 5075 C CA . ASP B 1 239 ? 0.012 -47.781 -10.898 1 91.25 239 ASP B CA 1
ATOM 5076 C C . ASP B 1 239 ? 0.41 -46.344 -11.125 1 91.25 239 ASP B C 1
ATOM 5078 O O . ASP B 1 239 ? 0.657 -45.594 -10.172 1 91.25 239 ASP B O 1
ATOM 5082 N N . VAL B 1 240 ? 0.47 -45.938 -12.359 1 94.62 240 VAL B N 1
ATOM 5083 C CA . VAL B 1 240 ? 1.014 -44.656 -12.773 1 94.62 240 VAL B CA 1
ATOM 5084 C C . VAL B 1 240 ? 0.127 -43.531 -12.242 1 94.62 240 VAL B C 1
ATOM 5086 O O . VAL B 1 240 ? -1.052 -43.438 -12.594 1 94.62 240 VAL B O 1
ATOM 5089 N N . PRO B 1 241 ? 0.574 -42.719 -11.406 1 96.69 241 PRO B N 1
ATOM 5090 C CA . PRO B 1 241 ? -0.227 -41.594 -10.906 1 96.69 241 PRO B CA 1
ATOM 5091 C C . PRO B 1 241 ? -0.585 -40.594 -11.992 1 96.69 241 PRO B C 1
ATOM 5093 O O . PRO B 1 241 ? 0.235 -40.312 -12.867 1 96.69 241 PRO B O 1
ATOM 5096 N N . PRO B 1 242 ? -1.804 -40.094 -11.969 1 97.69 242 PRO B N 1
ATOM 5097 C CA . PRO B 1 242 ? -2.154 -39.031 -12.906 1 97.69 242 PRO B CA 1
ATOM 5098 C C . PRO B 1 242 ? -1.372 -37.75 -12.656 1 97.69 242 PRO B C 1
ATOM 5100 O O . PRO B 1 242 ? -1.119 -37.375 -11.508 1 97.69 242 PRO B O 1
ATOM 5103 N N . VAL B 1 243 ? -0.932 -37.094 -13.727 1 98.62 243 VAL B N 1
ATOM 5104 C CA . VAL B 1 243 ? -0.275 -35.812 -13.719 1 98.62 243 VAL B CA 1
ATOM 5105 C C . VAL B 1 243 ? -1.095 -34.812 -14.531 1 98.62 243 VAL B C 1
ATOM 5107 O O . VAL B 1 243 ? -1.147 -34.875 -15.758 1 98.62 243 VAL B O 1
ATOM 5110 N N . THR B 1 244 ? -1.733 -33.875 -13.836 1 98.81 244 THR B N 1
ATOM 5111 C CA . THR B 1 244 ? -2.594 -32.938 -14.508 1 98.81 244 THR B CA 1
ATOM 5112 C C . THR B 1 244 ? -2.121 -31.5 -14.25 1 98.81 244 THR B C 1
ATOM 5114 O O . THR B 1 244 ? -1.889 -31.109 -13.094 1 98.81 244 THR B O 1
ATOM 5117 N N . ALA B 1 245 ? -1.905 -30.719 -15.289 1 98.88 245 ALA B N 1
ATOM 5118 C CA . ALA B 1 245 ? -1.603 -29.312 -15.141 1 98.88 245 ALA B CA 1
ATOM 5119 C C . ALA B 1 245 ? -2.834 -28.453 -15.422 1 98.88 245 ALA B C 1
ATOM 5121 O O . ALA B 1 245 ? -3.428 -28.547 -16.5 1 98.88 245 ALA B O 1
ATOM 5122 N N . ILE B 1 246 ? -3.295 -27.75 -14.445 1 98.88 246 ILE B N 1
ATOM 5123 C CA . ILE B 1 246 ? -4.305 -26.703 -14.602 1 98.88 246 ILE B CA 1
ATOM 5124 C C . ILE B 1 246 ? -3.633 -25.328 -14.57 1 98.88 246 ILE B C 1
ATOM 5126 O O . ILE B 1 246 ? -3.209 -24.859 -13.516 1 98.88 246 ILE B O 1
ATOM 5130 N N . VAL B 1 247 ? -3.525 -24.703 -15.742 1 98.81 247 VAL B N 1
ATOM 5131 C CA . VAL B 1 247 ? -2.697 -23.5 -15.867 1 98.81 247 VAL B CA 1
ATOM 5132 C C . VAL B 1 247 ? -3.555 -22.328 -16.328 1 98.81 247 VAL B C 1
ATOM 5134 O O . VAL B 1 247 ? -4.613 -22.516 -16.922 1 98.81 247 VAL B O 1
ATOM 5137 N N . PHE B 1 248 ? -3.102 -21.141 -15.969 1 98.44 248 PHE B N 1
ATOM 5138 C CA . PHE B 1 248 ? -3.877 -19.938 -16.219 1 98.44 248 PHE B CA 1
ATOM 5139 C C . PHE B 1 248 ? -3.08 -18.938 -17.047 1 98.44 248 PHE B C 1
ATOM 5141 O O . PHE B 1 248 ? -1.937 -18.625 -16.719 1 98.44 248 PHE B O 1
ATOM 5148 N N . GLY B 1 249 ? -3.676 -18.5 -18.125 1 96.44 249 GLY B N 1
ATOM 5149 C CA . GLY B 1 249 ? -3.057 -17.469 -18.938 1 96.44 249 GLY B CA 1
ATOM 5150 C C . GLY B 1 249 ? -1.677 -17.859 -19.438 1 96.44 249 GLY B C 1
ATOM 5151 O O . GLY B 1 249 ? -0.751 -17.047 -19.406 1 96.44 249 GLY B O 1
ATOM 5152 N N . SER B 1 250 ? -1.562 -19.016 -19.859 1 95.88 250 SER B N 1
ATOM 5153 C CA . SER B 1 250 ? -0.267 -19.531 -20.297 1 95.88 250 SER B CA 1
ATOM 5154 C C . SER B 1 250 ? 0.123 -18.984 -21.656 1 95.88 250 SER B C 1
ATOM 5156 O O . SER B 1 250 ? -0.652 -19.078 -22.609 1 95.88 250 SER B O 1
ATOM 5158 N N . PRO B 1 251 ? 1.33 -18.438 -21.75 1 92.94 251 PRO B N 1
ATOM 5159 C CA . PRO B 1 251 ? 1.885 -18.297 -23.094 1 92.94 251 PRO B CA 1
ATOM 5160 C C . PRO B 1 251 ? 2.094 -19.641 -23.781 1 92.94 251 PRO B C 1
ATOM 5162 O O . PRO B 1 251 ? 1.934 -20.688 -23.172 1 92.94 251 PRO B O 1
ATOM 5165 N N . ARG B 1 252 ? 2.342 -19.516 -25.109 1 94.5 252 ARG B N 1
ATOM 5166 C CA . ARG B 1 252 ? 2.66 -20.766 -25.797 1 94.5 252 ARG B CA 1
ATOM 5167 C C . ARG B 1 252 ? 3.982 -21.328 -25.312 1 94.5 252 ARG B C 1
ATOM 5169 O O . ARG B 1 252 ? 4.961 -20.594 -25.141 1 94.5 252 ARG B O 1
ATOM 5176 N N . VAL B 1 253 ? 3.98 -22.625 -25.094 1 95.38 253 VAL B N 1
ATOM 5177 C CA . VAL B 1 253 ? 5.059 -23.266 -24.328 1 95.38 253 VAL B CA 1
ATOM 5178 C C . VAL B 1 253 ? 6.098 -23.828 -25.297 1 95.38 253 VAL B C 1
ATOM 5180 O O . VAL B 1 253 ? 7.301 -23.719 -25.062 1 95.38 253 VAL B O 1
ATOM 5183 N N . GLY B 1 254 ? 5.594 -24.406 -26.391 1 96.56 254 GLY B N 1
ATOM 5184 C CA . GLY B 1 254 ? 6.523 -25.125 -27.25 1 96.56 254 GLY B CA 1
ATOM 5185 C C . GLY B 1 254 ? 5.949 -25.438 -28.625 1 96.56 254 GLY B C 1
ATOM 5186 O O . GLY B 1 254 ? 4.91 -24.891 -29 1 96.56 254 GLY B O 1
ATOM 5187 N N . ASN B 1 255 ? 6.711 -26.266 -29.359 1 97.31 255 ASN B N 1
ATOM 5188 C CA . ASN B 1 255 ? 6.34 -26.594 -30.734 1 97.31 255 ASN B CA 1
ATOM 5189 C C . ASN B 1 255 ? 5.422 -27.812 -30.797 1 97.31 255 ASN B C 1
ATOM 5191 O O . ASN B 1 255 ? 5.008 -28.328 -29.75 1 97.31 255 ASN B O 1
ATOM 5195 N N . ARG B 1 256 ? 5.031 -28.219 -31.969 1 97.75 256 ARG B N 1
ATOM 5196 C CA . ARG B 1 256 ? 4.102 -29.312 -32.188 1 97.75 256 ARG B CA 1
ATOM 5197 C C . ARG B 1 256 ? 4.664 -30.625 -31.672 1 97.75 256 ARG B C 1
ATOM 5199 O O . ARG B 1 256 ? 3.926 -31.453 -31.125 1 97.75 256 ARG B O 1
ATOM 5206 N N . GLU B 1 257 ? 5.949 -30.797 -31.828 1 97.94 257 GLU B N 1
ATOM 5207 C CA . GLU B 1 257 ? 6.574 -32.031 -31.344 1 97.94 257 GLU B CA 1
ATOM 5208 C C . GLU B 1 257 ? 6.473 -32.125 -29.828 1 97.94 257 GLU B C 1
ATOM 5210 O O . GLU B 1 257 ? 6.316 -33.219 -29.297 1 97.94 257 GLU B O 1
ATOM 5215 N N . PHE B 1 258 ? 6.625 -31.062 -29.172 1 97.56 258 PHE B N 1
ATOM 5216 C CA . PHE B 1 258 ? 6.449 -31.031 -27.734 1 97.56 258 PHE B CA 1
ATOM 5217 C C . PHE B 1 258 ? 5.027 -31.422 -27.344 1 97.56 258 PHE B C 1
ATOM 5219 O O . PHE B 1 258 ? 4.82 -32.219 -26.453 1 97.56 258 PHE B O 1
ATOM 5226 N N . LEU B 1 259 ? 4.051 -30.828 -28.016 1 97.94 259 LEU B N 1
ATOM 5227 C CA . LEU B 1 259 ? 2.65 -31.188 -27.797 1 97.94 259 LEU B CA 1
ATOM 5228 C C . LEU B 1 259 ? 2.422 -32.688 -28.031 1 97.94 259 LEU B C 1
ATOM 5230 O O . LEU B 1 259 ? 1.758 -33.344 -27.234 1 97.94 259 LEU B O 1
ATOM 5234 N N . ASN B 1 260 ? 2.945 -33.156 -29.094 1 97.69 260 ASN B N 1
ATOM 5235 C CA . ASN B 1 260 ? 2.785 -34.562 -29.422 1 97.69 260 ASN B CA 1
ATOM 5236 C C . ASN B 1 260 ? 3.369 -35.469 -28.328 1 97.69 260 ASN B C 1
ATOM 5238 O O . ASN B 1 260 ? 2.799 -36.5 -28 1 97.69 260 ASN B O 1
ATOM 5242 N N . ARG B 1 261 ? 4.484 -35.031 -27.828 1 97.19 261 ARG B N 1
ATOM 5243 C CA . ARG B 1 261 ? 5.121 -35.812 -26.766 1 97.19 261 ARG B CA 1
ATOM 5244 C C . ARG B 1 261 ? 4.25 -35.875 -25.516 1 97.19 261 ARG B C 1
ATOM 5246 O O . ARG B 1 261 ? 4.137 -36.906 -24.875 1 97.19 261 ARG B O 1
ATOM 5253 N N . ILE B 1 262 ? 3.686 -34.781 -25.156 1 97.44 262 ILE B N 1
ATOM 5254 C CA . ILE B 1 262 ? 2.754 -34.75 -24.031 1 97.44 262 ILE B CA 1
ATOM 5255 C C . ILE B 1 262 ? 1.609 -35.719 -24.266 1 97.44 262 ILE B C 1
ATOM 5257 O O . ILE B 1 262 ? 1.26 -36.5 -23.391 1 97.44 262 ILE B O 1
ATOM 5261 N N . ASN B 1 263 ? 1.098 -35.719 -25.5 1 96.44 263 ASN B N 1
ATOM 5262 C CA . ASN B 1 263 ? -0.064 -36.531 -25.844 1 96.44 263 ASN B CA 1
ATOM 5263 C C . ASN B 1 263 ? 0.271 -38.031 -25.844 1 96.44 263 ASN B C 1
ATOM 5265 O O . ASN B 1 263 ? -0.627 -38.875 -25.797 1 96.44 263 ASN B O 1
ATOM 5269 N N . GLU B 1 264 ? 1.5 -38.344 -25.938 1 95.88 264 GLU B N 1
ATOM 5270 C CA . GLU B 1 264 ? 1.923 -39.75 -25.891 1 95.88 264 GLU B CA 1
ATOM 5271 C C . GLU B 1 264 ? 1.773 -40.312 -24.484 1 95.88 264 GLU B C 1
ATOM 5273 O O . GLU B 1 264 ? 1.791 -41.531 -24.312 1 95.88 264 GLU B O 1
ATOM 5278 N N . HIS B 1 265 ? 1.695 -39.5 -23.516 1 95.94 265 HIS B N 1
ATOM 5279 C CA . HIS B 1 265 ? 1.527 -39.938 -22.141 1 95.94 265 HIS B CA 1
ATOM 5280 C C . HIS B 1 265 ? 0.054 -39.969 -21.75 1 95.94 265 HIS B C 1
ATOM 5282 O O . HIS B 1 265 ? -0.589 -38.938 -21.641 1 95.94 265 HIS B O 1
ATOM 5288 N N . ASP B 1 266 ? -0.462 -41.094 -21.422 1 94.62 266 ASP B N 1
ATOM 5289 C CA . ASP B 1 266 ? -1.874 -41.281 -21.094 1 94.62 266 ASP B CA 1
ATOM 5290 C C . ASP B 1 266 ? -2.197 -40.656 -19.734 1 94.62 266 ASP B C 1
ATOM 5292 O O . ASP B 1 266 ? -3.355 -40.375 -19.453 1 94.62 266 ASP B O 1
ATOM 5296 N N . ASN B 1 267 ? -1.162 -40.5 -18.922 1 96.56 267 ASN B N 1
ATOM 5297 C CA . ASN B 1 267 ? -1.423 -40.031 -17.562 1 96.56 267 ASN B CA 1
ATOM 5298 C C . ASN B 1 267 ? -1.203 -38.531 -17.438 1 96.56 267 ASN B C 1
ATOM 5300 O O . ASN B 1 267 ? -1.278 -37.969 -16.344 1 96.56 267 ASN B O 1
ATOM 5304 N N . VAL B 1 268 ? -0.847 -37.812 -18.531 1 98.19 268 VAL B N 1
ATOM 5305 C CA . VAL B 1 268 ? -0.611 -36.375 -18.484 1 98.19 268 VAL B CA 1
ATOM 5306 C C . VAL B 1 268 ? -1.755 -35.625 -19.188 1 98.19 268 VAL B C 1
ATOM 5308 O O . VAL B 1 268 ? -2.127 -35.969 -20.312 1 98.19 268 VAL B O 1
ATOM 5311 N N . ARG B 1 269 ? -2.332 -34.688 -18.469 1 98.62 269 ARG B N 1
ATOM 5312 C CA . ARG B 1 269 ? -3.361 -33.844 -19.047 1 98.62 269 ARG B CA 1
ATOM 5313 C C . ARG B 1 269 ? -3.121 -32.375 -18.672 1 98.62 269 ARG B C 1
ATOM 5315 O O . ARG B 1 269 ? -2.674 -32.094 -17.562 1 98.62 269 ARG B O 1
ATOM 5322 N N . ILE B 1 270 ? -3.375 -31.5 -19.641 1 98.62 270 ILE B N 1
ATOM 5323 C CA . ILE B 1 270 ? -3.197 -30.062 -19.422 1 98.62 270 ILE B CA 1
ATOM 5324 C C . ILE B 1 270 ? -4.512 -29.328 -19.688 1 98.62 270 ILE B C 1
ATOM 5326 O O . ILE B 1 270 ? -5.105 -29.469 -20.75 1 98.62 270 ILE B O 1
ATOM 5330 N N . LEU B 1 271 ? -5.043 -28.672 -18.703 1 98.75 271 LEU B N 1
ATOM 5331 C CA . LEU B 1 271 ? -6.164 -27.766 -18.859 1 98.75 271 LEU B CA 1
ATOM 5332 C C . LEU B 1 271 ? -5.688 -26.312 -18.844 1 98.75 271 LEU B C 1
ATOM 5334 O O . LEU B 1 271 ? -5.086 -25.859 -17.859 1 98.75 271 LEU B O 1
ATOM 5338 N N . HIS B 1 272 ? -5.867 -25.609 -19.922 1 98.69 272 HIS B N 1
ATOM 5339 C CA . HIS B 1 272 ? -5.465 -24.219 -20.047 1 98.69 272 HIS B CA 1
ATOM 5340 C C . HIS B 1 272 ? -6.66 -23.281 -19.922 1 98.69 272 HIS B C 1
ATOM 5342 O O . HIS B 1 272 ? -7.484 -23.188 -20.828 1 98.69 272 HIS B O 1
ATOM 5348 N N . VAL B 1 273 ? -6.758 -22.609 -18.766 1 98.56 273 VAL B N 1
ATOM 5349 C CA . VAL B 1 273 ? -7.773 -21.578 -18.562 1 98.56 273 VAL B CA 1
ATOM 5350 C C . VAL B 1 273 ? -7.312 -20.266 -19.203 1 98.56 273 VAL B C 1
ATOM 5352 O O . VAL B 1 273 ? -6.309 -19.688 -18.781 1 98.56 273 VAL B O 1
ATOM 5355 N N . LYS B 1 274 ? -8.094 -19.844 -20.141 1 97.06 274 LYS B N 1
ATOM 5356 C CA . LYS B 1 274 ? -7.676 -18.688 -20.938 1 97.06 274 LYS B CA 1
ATOM 5357 C C . LYS B 1 274 ? -8.789 -17.656 -21.031 1 97.06 274 LYS B C 1
ATOM 5359 O O . LYS B 1 274 ? -9.93 -18 -21.359 1 97.06 274 LYS B O 1
ATOM 5364 N N . ASN B 1 275 ? -8.438 -16.375 -20.703 1 97.12 275 ASN B N 1
ATOM 5365 C CA . ASN B 1 275 ? -9.32 -15.266 -21.016 1 97.12 275 ASN B CA 1
ATOM 5366 C C . ASN B 1 275 ? -9.281 -14.93 -22.5 1 97.12 275 ASN B C 1
ATOM 5368 O O . ASN B 1 275 ? -8.211 -14.719 -23.078 1 97.12 275 ASN B O 1
ATOM 5372 N N . GLU B 1 276 ? -10.336 -14.844 -23.094 1 95.31 276 GLU B N 1
ATOM 5373 C CA . GLU B 1 276 ? -10.469 -14.688 -24.547 1 95.31 276 GLU B CA 1
ATOM 5374 C C . GLU B 1 276 ? -9.672 -13.484 -25.047 1 95.31 276 GLU B C 1
ATOM 5376 O O . GLU B 1 276 ? -9.047 -13.555 -26.109 1 95.31 276 GLU B O 1
ATOM 5381 N N . ILE B 1 277 ? -9.586 -12.477 -24.219 1 94.94 277 ILE B N 1
ATOM 5382 C CA . ILE B 1 277 ? -9.008 -11.234 -24.719 1 94.94 277 ILE B CA 1
ATOM 5383 C C . ILE B 1 277 ? -7.57 -11.102 -24.219 1 94.94 277 ILE B C 1
ATOM 5385 O O . ILE B 1 277 ? -6.938 -10.055 -24.422 1 94.94 277 ILE B O 1
ATOM 5389 N N . ASP B 1 278 ? -7.086 -12.07 -23.578 1 94.81 278 ASP B N 1
ATOM 5390 C CA . ASP B 1 278 ? -5.715 -12.062 -23.078 1 94.81 278 ASP B CA 1
ATOM 5391 C C . ASP B 1 278 ? -4.719 -12.305 -24.203 1 94.81 278 ASP B C 1
ATOM 5393 O O . ASP B 1 278 ? -4.523 -13.438 -24.641 1 94.81 278 ASP B O 1
ATOM 5397 N N . LEU B 1 279 ? -3.977 -11.312 -24.594 1 90.94 279 LEU B N 1
ATOM 5398 C CA . LEU B 1 279 ? -3.072 -11.367 -25.734 1 90.94 279 LEU B CA 1
ATOM 5399 C C . LEU B 1 279 ? -1.782 -12.094 -25.375 1 90.94 279 LEU B C 1
ATOM 5401 O O . LEU B 1 279 ? -1.065 -12.57 -26.266 1 90.94 279 LEU B O 1
ATOM 5405 N N . ILE B 1 280 ? -1.524 -12.148 -24.109 1 89.94 280 ILE B N 1
ATOM 5406 C CA . ILE B 1 280 ? -0.286 -12.773 -23.672 1 89.94 280 ILE B CA 1
ATOM 5407 C C . ILE B 1 280 ? -0.287 -14.258 -24.047 1 89.94 280 ILE B C 1
ATOM 5409 O O . ILE B 1 280 ? 0.761 -14.82 -24.359 1 89.94 280 ILE B O 1
ATOM 5413 N N . THR B 1 281 ? -1.431 -14.852 -24.109 1 93.06 281 THR B N 1
ATOM 5414 C CA . THR B 1 281 ? -1.55 -16.281 -24.375 1 93.06 281 THR B CA 1
ATOM 5415 C C . THR B 1 281 ? -1.294 -16.578 -25.844 1 93.06 281 THR B C 1
ATOM 5417 O O . THR B 1 281 ? -1.181 -17.734 -26.25 1 93.06 281 THR B O 1
ATOM 5420 N N . ARG B 1 282 ? -1.156 -15.539 -26.609 1 91.69 282 ARG B N 1
ATOM 5421 C CA . ARG B 1 282 ? -0.895 -15.695 -28.031 1 91.69 282 ARG B CA 1
ATOM 5422 C C . ARG B 1 282 ? 0.594 -15.562 -28.328 1 91.69 282 ARG B C 1
ATOM 5424 O O . ARG B 1 282 ? 1.02 -15.734 -29.484 1 91.69 282 ARG B O 1
ATOM 5431 N N . TYR B 1 283 ? 1.291 -15.242 -27.312 1 88.62 283 TYR B N 1
ATOM 5432 C CA . TYR B 1 283 ? 2.74 -15.141 -27.453 1 88.62 283 TYR B CA 1
ATOM 5433 C C . TYR B 1 283 ? 3.42 -16.406 -26.953 1 88.62 283 TYR B C 1
ATOM 5435 O O . TYR B 1 283 ? 3.01 -16.984 -25.938 1 88.62 283 TYR B O 1
ATOM 5443 N N . PRO B 1 284 ? 4.48 -16.844 -27.641 1 89.69 284 PRO B N 1
ATOM 5444 C CA . PRO B 1 284 ? 5.016 -16.375 -28.922 1 89.69 284 PRO B CA 1
ATOM 5445 C C . PRO B 1 284 ? 4.094 -16.703 -30.094 1 89.69 284 PRO B C 1
ATOM 5447 O O . PRO B 1 284 ? 3.168 -17.516 -29.953 1 89.69 284 PRO B O 1
ATOM 5450 N N . ALA B 1 285 ? 4.449 -16.141 -31.219 1 89.5 285 ALA B N 1
ATOM 5451 C CA . ALA B 1 285 ? 3.57 -16.281 -32.375 1 89.5 285 ALA B CA 1
ATOM 5452 C C . ALA B 1 285 ? 3.701 -17.672 -33 1 89.5 285 ALA B C 1
ATOM 5454 O O . ALA B 1 285 ? 4.746 -18.328 -32.875 1 89.5 285 ALA B O 1
ATOM 5455 N N . LYS B 1 286 ? 2.643 -18.078 -33.688 1 92.44 286 LYS B N 1
ATOM 5456 C CA . LYS B 1 286 ? 2.631 -19.391 -34.344 1 92.44 286 LYS B CA 1
ATOM 5457 C C . LYS B 1 286 ? 3.68 -19.453 -35.438 1 92.44 286 LYS B C 1
ATOM 5459 O O . LYS B 1 286 ? 4.285 -20.516 -35.656 1 92.44 286 LYS B O 1
ATOM 5464 N N . ILE B 1 287 ? 3.898 -18.359 -36.031 1 91.25 287 ILE B N 1
ATOM 5465 C CA . ILE B 1 287 ? 4.848 -18.312 -37.125 1 91.25 287 ILE B CA 1
ATOM 5466 C C . ILE B 1 287 ? 6.254 -18.625 -36.625 1 91.25 287 ILE B C 1
ATOM 5468 O O . ILE B 1 287 ? 7.133 -19.016 -37.406 1 91.25 287 ILE B O 1
ATOM 5472 N N . MET B 1 288 ? 6.371 -18.547 -35.375 1 91.81 288 MET B N 1
ATOM 5473 C CA . MET B 1 288 ? 7.672 -18.812 -34.75 1 91.81 288 MET B CA 1
ATOM 5474 C C . MET B 1 288 ? 7.801 -20.281 -34.406 1 91.81 288 MET B C 1
ATOM 5476 O O . MET B 1 288 ? 8.789 -20.688 -33.781 1 91.81 288 MET B O 1
ATOM 5480 N N . GLY B 1 289 ? 6.789 -21.078 -34.656 1 94.69 289 GLY B N 1
ATOM 5481 C CA . GLY B 1 289 ? 6.855 -22.531 -34.438 1 94.69 289 GLY B CA 1
ATOM 5482 C C . GLY B 1 289 ? 6.117 -22.984 -33.188 1 94.69 289 GLY B C 1
ATOM 5483 O O . GLY B 1 289 ? 6.105 -24.188 -32.875 1 94.69 289 GLY B O 1
ATOM 5484 N N . TYR B 1 290 ? 5.531 -22.094 -32.531 1 95.69 290 TYR B N 1
ATOM 5485 C CA . TYR B 1 290 ? 4.82 -22.438 -31.297 1 95.69 290 TYR B CA 1
ATOM 5486 C C . TYR B 1 290 ? 3.389 -22.875 -31.594 1 95.69 290 TYR B C 1
ATOM 5488 O O . TYR B 1 290 ? 2.809 -22.453 -32.594 1 95.69 290 TYR B O 1
ATOM 5496 N N . VAL B 1 291 ? 2.814 -23.688 -30.719 1 96.94 291 VAL B N 1
ATOM 5497 C CA . VAL B 1 291 ? 1.434 -24.125 -30.875 1 96.94 291 VAL B CA 1
ATOM 5498 C C . VAL B 1 291 ? 0.699 -24.047 -29.547 1 96.94 291 VAL B C 1
ATOM 5500 O O . VAL B 1 291 ? 1.323 -23.875 -28.5 1 96.94 291 VAL B O 1
ATOM 5503 N N . ASN B 1 292 ? -0.591 -24.094 -29.641 1 95.88 292 ASN B N 1
ATOM 5504 C CA . ASN B 1 292 ? -1.394 -24.172 -28.422 1 95.88 292 ASN B CA 1
ATOM 5505 C C . ASN B 1 292 ? -1.297 -25.562 -27.797 1 95.88 292 ASN B C 1
ATOM 5507 O O . ASN B 1 292 ? -1.322 -26.578 -28.484 1 95.88 292 ASN B O 1
ATOM 5511 N N . ILE B 1 293 ? -1.183 -25.562 -26.516 1 96.25 293 ILE B N 1
ATOM 5512 C CA . ILE B 1 293 ? -1.017 -26.828 -25.812 1 96.25 293 ILE B CA 1
ATOM 5513 C C . ILE B 1 293 ? -2.117 -26.969 -24.75 1 96.25 293 ILE B C 1
ATOM 5515 O O . ILE B 1 293 ? -2.428 -26.016 -24.031 1 96.25 293 ILE B O 1
ATOM 5519 N N . GLY B 1 294 ? -2.707 -28.219 -24.703 1 96.12 294 GLY B N 1
ATOM 5520 C CA . GLY B 1 294 ? -3.689 -28.547 -23.688 1 96.12 294 GLY B CA 1
ATOM 5521 C C . GLY B 1 294 ? -5.117 -28.281 -24.125 1 96.12 294 GLY B C 1
ATOM 5522 O O . GLY B 1 294 ? -5.344 -27.703 -25.188 1 96.12 294 GLY B O 1
ATOM 5523 N N . THR B 1 295 ? -6.055 -28.766 -23.359 1 97.62 295 THR B N 1
ATOM 5524 C CA . THR B 1 295 ? -7.473 -28.453 -23.516 1 97.62 295 THR B CA 1
ATOM 5525 C C . THR B 1 295 ? -7.773 -27.047 -22.984 1 97.62 295 THR B C 1
ATOM 5527 O O . THR B 1 295 ? -7.281 -26.672 -21.906 1 97.62 295 THR B O 1
ATOM 5530 N N . LYS B 1 296 ? -8.555 -26.312 -23.766 1 96.81 296 LYS B N 1
ATOM 5531 C CA . LYS B 1 296 ? -8.797 -24.922 -23.391 1 96.81 296 LYS B CA 1
ATOM 5532 C C . LYS B 1 296 ? -10.133 -24.766 -22.688 1 96.81 296 LYS B C 1
ATOM 5534 O O . LYS B 1 296 ? -11.148 -25.297 -23.125 1 96.81 296 LYS B O 1
ATOM 5539 N N . LEU B 1 297 ? -10.102 -24.188 -21.562 1 97.38 297 LEU B N 1
ATOM 5540 C CA . LEU B 1 297 ? -11.281 -23.547 -20.984 1 97.38 297 LEU B CA 1
ATOM 5541 C C . LEU B 1 297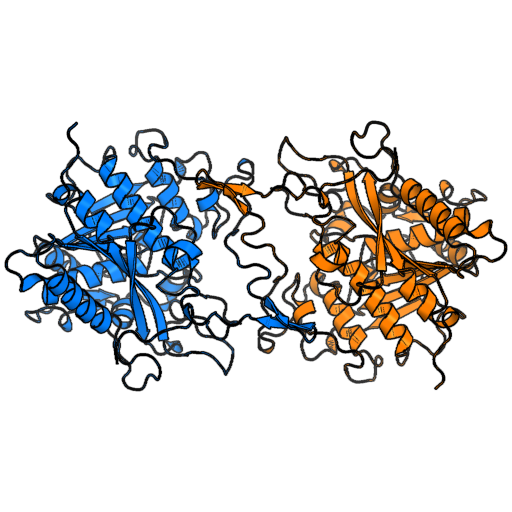 ? -11.273 -22.047 -21.25 1 97.38 297 LEU B C 1
ATOM 5543 O O . LEU B 1 297 ? -10.609 -21.297 -20.531 1 97.38 297 LEU B O 1
ATOM 5547 N N . LYS B 1 298 ? -12 -21.656 -22.281 1 96.31 298 LYS B N 1
ATOM 5548 C CA . LYS B 1 298 ? -12.031 -20.25 -22.688 1 96.31 298 LYS B CA 1
ATOM 5549 C C . LYS B 1 298 ? -13.109 -19.484 -21.922 1 96.31 298 LYS B C 1
ATOM 5551 O O . LYS B 1 298 ? -14.289 -19.828 -21.984 1 96.31 298 LYS B O 1
ATOM 5556 N N . ILE B 1 299 ? -12.672 -18.5 -21.203 1 97.31 299 ILE B N 1
ATOM 5557 C CA . ILE B 1 299 ? -13.594 -17.625 -20.484 1 97.31 299 ILE B CA 1
ATOM 5558 C C . ILE B 1 299 ? -13.492 -16.203 -21.031 1 97.31 299 ILE B C 1
ATOM 5560 O O . ILE B 1 299 ? -12.656 -15.93 -21.906 1 97.31 299 ILE B O 1
ATOM 5564 N N . ASP B 1 300 ? -14.359 -15.352 -20.547 1 96.19 300 ASP B N 1
ATOM 5565 C CA . ASP B 1 300 ? -14.375 -13.961 -20.984 1 96.19 300 ASP B CA 1
ATOM 5566 C C . ASP B 1 300 ? -14.648 -13.016 -19.812 1 96.19 300 ASP B C 1
ATOM 5568 O O . ASP B 1 300 ? -15.773 -12.922 -19.328 1 96.19 300 ASP B O 1
ATOM 5572 N N . THR B 1 301 ? -13.664 -12.281 -19.438 1 95.06 301 THR B N 1
ATOM 5573 C CA . THR B 1 301 ? -13.781 -11.414 -18.266 1 95.06 301 THR B CA 1
ATOM 5574 C C . THR B 1 301 ? -14.766 -10.273 -18.531 1 95.06 301 THR B C 1
ATOM 5576 O O . THR B 1 301 ? -15.32 -9.703 -17.594 1 95.06 301 THR B O 1
ATOM 5579 N N . ARG B 1 302 ? -15.18 -9.953 -19.812 1 95.38 302 ARG B N 1
ATOM 5580 C CA . ARG B 1 302 ? -16.062 -8.852 -20.188 1 95.38 302 ARG B CA 1
ATOM 5581 C C . ARG B 1 302 ? -17.5 -9.125 -19.766 1 95.38 302 ARG B C 1
ATOM 5583 O O . ARG B 1 302 ? -18.328 -8.211 -19.719 1 95.38 302 ARG B O 1
ATOM 5590 N N . VAL B 1 303 ? -17.797 -10.391 -19.328 1 93.94 303 VAL B N 1
ATOM 5591 C CA . VAL B 1 303 ? -19.172 -10.75 -19 1 93.94 303 VAL B CA 1
ATOM 5592 C C . VAL B 1 303 ? -19.484 -10.328 -17.562 1 93.94 303 VAL B C 1
ATOM 5594 O O . VAL B 1 303 ? -20.641 -10.289 -17.156 1 93.94 303 VAL B O 1
ATOM 5597 N N . SER B 1 304 ? -18.5 -10.18 -16.734 1 95 304 SER B N 1
ATOM 5598 C CA . SER B 1 304 ? -18.734 -9.836 -15.336 1 95 304 SER B CA 1
ATOM 5599 C C . SER B 1 304 ? -19.281 -8.422 -15.195 1 95 304 SER B C 1
ATOM 5601 O O . SER B 1 304 ? -18.719 -7.469 -15.727 1 95 304 SER B O 1
ATOM 5603 N N . PRO B 1 305 ? -20.312 -8.219 -14.414 1 95.06 305 PRO B N 1
ATOM 5604 C CA . PRO B 1 305 ? -20.844 -6.867 -14.227 1 95.06 305 PRO B CA 1
ATOM 5605 C C . PRO B 1 305 ? -20.016 -6.031 -13.258 1 95.06 305 PRO B C 1
ATOM 5607 O O . PRO B 1 305 ? -20.219 -4.816 -13.148 1 95.06 305 PRO B O 1
ATOM 5610 N N . SER B 1 306 ? -19.094 -6.602 -12.578 1 96.69 306 SER B N 1
ATOM 5611 C CA . SER B 1 306 ? -18.344 -5.918 -11.531 1 96.69 306 SER B CA 1
ATOM 5612 C C . SER B 1 306 ? -17.016 -5.379 -12.062 1 96.69 306 SER B C 1
ATOM 5614 O O . SER B 1 306 ? -16.391 -4.523 -11.438 1 96.69 306 SER B O 1
ATOM 5616 N N . LEU B 1 307 ? -16.516 -5.949 -13.164 1 97.38 307 LEU B N 1
ATOM 5617 C CA . LEU B 1 307 ? -15.219 -5.559 -13.711 1 97.38 307 LEU B CA 1
ATOM 5618 C C . LEU B 1 307 ? -15.359 -4.352 -14.633 1 97.38 307 LEU B C 1
ATOM 5620 O O . LEU B 1 307 ? -16.328 -4.254 -15.391 1 97.38 307 LEU B O 1
ATOM 5624 N N . LYS B 1 308 ? -14.375 -3.484 -14.555 1 96.06 308 LYS B N 1
ATOM 5625 C CA . LYS B 1 308 ? -14.312 -2.336 -15.453 1 96.06 308 LYS B CA 1
ATOM 5626 C C . LYS B 1 308 ? -13.891 -2.764 -16.859 1 96.06 308 LYS B C 1
ATOM 5628 O O . LYS B 1 308 ? -13.203 -3.775 -17.031 1 96.06 308 LYS B O 1
ATOM 5633 N N . GLU B 1 309 ? -14.367 -1.973 -17.812 1 94 309 GLU B N 1
ATOM 5634 C CA . GLU B 1 309 ? -13.75 -2.104 -19.125 1 94 309 GLU B CA 1
ATOM 5635 C C . GLU B 1 309 ? -12.336 -1.518 -19.141 1 94 309 GLU B C 1
ATOM 5637 O O . GLU B 1 309 ? -12.094 -0.461 -18.562 1 94 309 GLU B O 1
ATOM 5642 N N . THR B 1 310 ? -11.484 -2.277 -19.656 1 92.94 310 THR B N 1
ATOM 5643 C CA . THR B 1 310 ? -10.086 -1.842 -19.688 1 92.94 310 THR B CA 1
ATOM 5644 C C . THR B 1 310 ? -9.438 -2.199 -21.016 1 92.94 310 THR B C 1
ATOM 5646 O O . THR B 1 310 ? -9.93 -3.072 -21.734 1 92.94 310 THR B O 1
ATOM 5649 N N . HIS B 1 311 ? -8.367 -1.394 -21.328 1 90.31 311 HIS B N 1
ATOM 5650 C CA . HIS B 1 311 ? -7.594 -1.676 -22.547 1 90.31 311 HIS B CA 1
ATOM 5651 C C . HIS B 1 311 ? -6.148 -2.027 -22.203 1 90.31 311 HIS B C 1
ATOM 5653 O O . HIS B 1 311 ? -5.297 -2.098 -23.094 1 90.31 311 HIS B O 1
ATOM 5659 N N . HIS B 1 312 ? -5.93 -2.219 -20.938 1 88.12 312 HIS B N 1
ATOM 5660 C CA . HIS B 1 312 ? -4.586 -2.578 -20.484 1 88.12 312 HIS B CA 1
ATOM 5661 C C . HIS B 1 312 ? -4.387 -4.09 -20.5 1 88.12 312 HIS B C 1
ATOM 5663 O O . HIS B 1 312 ? -5.066 -4.816 -19.781 1 88.12 312 HIS B O 1
ATOM 5669 N N . PRO B 1 313 ? -3.471 -4.621 -21.203 1 88.12 313 PRO B N 1
ATOM 5670 C CA . PRO B 1 313 ? -3.26 -6.062 -21.328 1 88.12 313 PRO B CA 1
ATOM 5671 C C . PRO B 1 313 ? -3.014 -6.742 -19.984 1 88.12 313 PRO B C 1
ATOM 5673 O O . PRO B 1 313 ? -3.396 -7.898 -19.781 1 88.12 313 PRO B O 1
ATOM 5676 N N . GLY B 1 314 ? -2.369 -6.02 -19.078 1 89 314 GLY B N 1
ATOM 5677 C CA . GLY B 1 314 ? -2.154 -6.566 -17.75 1 89 314 GLY B CA 1
ATOM 5678 C C . GLY B 1 314 ? -3.445 -6.906 -17.031 1 89 314 GLY B C 1
ATOM 5679 O O . GLY B 1 314 ? -3.496 -7.859 -16.25 1 89 314 GLY B O 1
ATOM 5680 N N . ASP B 1 315 ? -4.473 -6.172 -17.312 1 92 315 ASP B N 1
ATOM 5681 C CA . ASP B 1 315 ? -5.773 -6.418 -16.703 1 92 315 ASP B CA 1
ATOM 5682 C C . ASP B 1 315 ? -6.426 -7.676 -17.281 1 92 315 ASP B C 1
ATOM 5684 O O . ASP B 1 315 ? -7.027 -8.461 -16.531 1 92 315 ASP B O 1
ATOM 5688 N N . TRP B 1 316 ? -6.246 -7.887 -18.578 1 93.69 316 TRP B N 1
ATOM 5689 C CA . TRP B 1 316 ? -6.801 -9.062 -19.25 1 93.69 316 TRP B CA 1
ATOM 5690 C C . TRP B 1 316 ? -6.121 -10.336 -18.766 1 93.69 316 TRP B C 1
ATOM 5692 O O . TRP B 1 316 ? -6.695 -11.422 -18.844 1 93.69 316 TRP B O 1
ATOM 5702 N N . HIS B 1 317 ? -4.93 -10.156 -18.281 1 94.44 317 HIS B N 1
ATOM 5703 C CA . HIS B 1 317 ? -4.074 -11.281 -17.906 1 94.44 317 HIS B CA 1
ATOM 5704 C C . HIS B 1 317 ? -4.133 -11.547 -16.406 1 94.44 317 HIS B C 1
ATOM 5706 O O . HIS B 1 317 ? -3.479 -12.469 -15.914 1 94.44 317 HIS B O 1
ATOM 5712 N N . ASN B 1 318 ? -4.887 -10.781 -15.672 1 95.12 318 ASN B N 1
ATOM 5713 C CA . ASN B 1 318 ? -4.887 -10.844 -14.219 1 95.12 318 ASN B CA 1
ATOM 5714 C C . ASN B 1 318 ? -5.523 -12.133 -13.711 1 95.12 318 ASN B C 1
ATOM 5716 O O . ASN B 1 318 ? -6.648 -12.469 -14.086 1 95.12 318 ASN B O 1
ATOM 5720 N N . LEU B 1 319 ? -4.852 -12.82 -12.836 1 97.12 319 LEU B N 1
ATOM 5721 C CA . LEU B 1 319 ? -5.285 -14.125 -12.352 1 97.12 319 LEU B CA 1
ATOM 5722 C C . LEU B 1 319 ? -6.57 -14.008 -11.539 1 97.12 319 LEU B C 1
ATOM 5724 O O . LEU B 1 319 ? -7.512 -14.773 -11.75 1 97.12 319 LEU B O 1
ATOM 5728 N N . GLN B 1 320 ? -6.617 -13.055 -10.617 1 97.69 320 GLN B N 1
ATOM 5729 C CA . GLN B 1 320 ? -7.789 -12.922 -9.758 1 97.69 320 GLN B CA 1
ATOM 5730 C C . GLN B 1 320 ? -9.039 -12.586 -10.578 1 97.69 320 GLN B C 1
ATOM 5732 O O . GLN B 1 320 ? -10.141 -13.031 -10.25 1 97.69 320 GLN B O 1
ATOM 5737 N N . ALA B 1 321 ? -8.867 -11.828 -11.633 1 97.38 321 ALA B N 1
ATOM 5738 C CA . ALA B 1 321 ? -9.984 -11.547 -12.523 1 97.38 321 ALA B CA 1
ATOM 5739 C C . ALA B 1 321 ? -10.469 -12.82 -13.211 1 97.38 321 ALA B C 1
ATOM 5741 O O . ALA B 1 321 ? -11.672 -13.062 -13.312 1 97.38 321 ALA B O 1
ATOM 5742 N N . MET B 1 322 ? -9.57 -13.633 -13.656 1 97.94 322 MET B N 1
ATOM 5743 C CA . MET B 1 322 ? -9.93 -14.906 -14.281 1 97.94 322 MET B CA 1
ATOM 5744 C C . MET B 1 322 ? -10.688 -15.797 -13.312 1 97.94 322 MET B C 1
ATOM 5746 O O . MET B 1 322 ? -11.711 -16.375 -13.672 1 97.94 322 MET B O 1
ATOM 5750 N N . LEU B 1 323 ? -10.195 -15.859 -12.094 1 98.44 323 LEU B N 1
ATOM 5751 C CA . LEU B 1 323 ? -10.82 -16.719 -11.102 1 98.44 323 LEU B CA 1
ATOM 5752 C C . LEU B 1 323 ? -12.219 -16.234 -10.75 1 98.44 323 LEU B C 1
ATOM 5754 O O . LEU B 1 323 ? -13.133 -17.031 -10.539 1 98.44 323 LEU B O 1
ATOM 5758 N N . HIS B 1 324 ? -12.367 -14.891 -10.688 1 98.12 324 HIS B N 1
ATOM 5759 C CA . HIS B 1 324 ? -13.695 -14.305 -10.484 1 98.12 324 HIS B CA 1
ATOM 5760 C C . HIS B 1 324 ? -14.664 -14.766 -11.562 1 98.12 324 HIS B C 1
ATOM 5762 O O . HIS B 1 324 ? -15.789 -15.188 -11.258 1 98.12 324 HIS B O 1
ATOM 5768 N N . VAL B 1 325 ? -14.234 -14.789 -12.758 1 97.81 325 VAL B N 1
ATOM 5769 C CA . VAL B 1 325 ? -15.117 -15.141 -13.867 1 97.81 325 VAL B CA 1
ATOM 5770 C C . VAL B 1 325 ? -15.359 -16.641 -13.875 1 97.81 325 VAL B C 1
ATOM 5772 O O . VAL B 1 325 ? -16.484 -17.094 -14.102 1 97.81 325 VAL B O 1
ATOM 5775 N N . VAL B 1 326 ? -14.352 -17.438 -13.555 1 98.25 326 VAL B N 1
ATOM 5776 C CA . VAL B 1 326 ? -14.516 -18.891 -13.477 1 98.25 326 VAL B CA 1
ATOM 5777 C C . VAL B 1 326 ? -15.594 -19.234 -12.453 1 98.25 326 VAL B C 1
ATOM 5779 O O . VAL B 1 326 ? -16.391 -20.156 -12.664 1 98.25 326 VAL B O 1
ATOM 5782 N N . ALA B 1 327 ? -15.648 -18.484 -11.383 1 97.88 327 ALA B N 1
ATOM 5783 C CA . ALA B 1 327 ? -16.594 -18.75 -10.305 1 97.88 327 ALA B CA 1
ATOM 5784 C C . ALA B 1 327 ? -18.031 -18.625 -10.797 1 97.88 327 ALA B C 1
ATOM 5786 O O . ALA B 1 327 ? -18.953 -19.203 -10.203 1 97.88 327 ALA B O 1
ATOM 5787 N N . GLY B 1 328 ? -18.219 -17.891 -11.977 1 96.38 328 GLY B N 1
ATOM 5788 C CA . GLY B 1 328 ? -19.578 -17.703 -12.453 1 96.38 328 GLY B CA 1
ATOM 5789 C C . GLY B 1 328 ? -19.734 -17.938 -13.945 1 96.38 328 GLY B C 1
ATOM 5790 O O . GLY B 1 328 ? -20.75 -17.562 -14.539 1 96.38 328 GLY B O 1
ATOM 5791 N N . TRP B 1 329 ? -18.75 -18.531 -14.578 1 93.69 329 TRP B N 1
ATOM 5792 C CA . TRP B 1 329 ? -18.75 -18.75 -16.016 1 93.69 329 TRP B CA 1
ATOM 5793 C C . TRP B 1 329 ? -19.703 -19.859 -16.391 1 93.69 329 TRP B C 1
ATOM 5795 O O . TRP B 1 329 ? -19.609 -20.984 -15.875 1 93.69 329 TRP B O 1
ATOM 5805 N N . ASN B 1 330 ? -20.578 -19.672 -17.312 1 90.31 330 ASN B N 1
ATOM 5806 C CA . ASN B 1 330 ? -21.578 -20.672 -17.703 1 90.31 330 ASN B CA 1
ATOM 5807 C C . ASN B 1 330 ? -21.531 -20.922 -19.203 1 90.31 330 ASN B C 1
ATOM 5809 O O . ASN B 1 330 ? -22.422 -21.578 -19.75 1 90.31 330 ASN B O 1
ATOM 5813 N N . GLY B 1 331 ? -20.469 -20.406 -19.812 1 88.62 331 GLY B N 1
ATOM 5814 C CA . GLY B 1 331 ? -20.328 -20.594 -21.25 1 88.62 331 GLY B CA 1
ATOM 5815 C C . GLY B 1 331 ? -20.484 -19.312 -22.047 1 88.62 331 GLY B C 1
ATOM 5816 O O . GLY B 1 331 ? -20.938 -18.297 -21.516 1 88.62 331 GLY B O 1
ATOM 5817 N N . LYS B 1 332 ? -20.094 -19.281 -23.266 1 85.5 332 LYS B N 1
ATOM 5818 C CA . LYS B 1 332 ? -20 -18.109 -24.141 1 85.5 332 LYS B CA 1
ATOM 5819 C C . LYS B 1 332 ? -21.375 -17.484 -24.375 1 85.5 332 LYS B C 1
ATOM 5821 O O . LYS B 1 332 ? -21.5 -16.266 -24.484 1 85.5 332 LYS B O 1
ATOM 5826 N N . ASN B 1 333 ? -22.438 -18.312 -24.359 1 86.12 333 ASN B N 1
ATOM 5827 C CA . ASN B 1 333 ? -23.75 -17.797 -24.703 1 86.12 333 ASN B CA 1
ATOM 5828 C C . ASN B 1 333 ? -24.641 -17.656 -23.484 1 86.12 333 ASN B C 1
ATOM 5830 O O . ASN B 1 333 ? -25.859 -17.5 -23.609 1 86.12 333 ASN B O 1
ATOM 5834 N N . GLN B 1 334 ? -24.047 -17.719 -22.281 1 88.75 334 GLN B N 1
ATOM 5835 C CA . GLN B 1 334 ? -24.828 -17.625 -21.062 1 88.75 334 GLN B CA 1
ATOM 5836 C C . GLN B 1 334 ? -24.375 -16.438 -20.219 1 88.75 334 GLN B C 1
ATOM 5838 O O . GLN B 1 334 ? -23.266 -15.93 -20.375 1 88.75 334 GLN B O 1
ATOM 5843 N N . LYS B 1 335 ? -25.25 -16.031 -19.375 1 91.25 335 LYS B N 1
ATOM 5844 C CA . LYS B 1 335 ? -24.953 -14.922 -18.484 1 91.25 335 LYS B CA 1
ATOM 5845 C C . LYS B 1 335 ? -24.062 -15.367 -17.328 1 91.25 335 LYS B C 1
ATOM 5847 O O . LYS B 1 335 ? -24.094 -16.531 -16.922 1 91.25 335 LYS B O 1
ATOM 5852 N N . TYR B 1 336 ? -23.297 -14.453 -16.891 1 93.75 336 TYR B N 1
ATOM 5853 C CA . TYR B 1 336 ? -22.484 -14.688 -15.695 1 93.75 336 TYR B CA 1
ATOM 5854 C C . TYR B 1 336 ? -23.375 -14.898 -14.469 1 93.75 336 TYR B C 1
ATOM 5856 O O . TYR B 1 336 ? -24.297 -14.102 -14.211 1 93.75 336 TYR B O 1
ATOM 5864 N N . GLU B 1 337 ? -23.219 -15.938 -13.82 1 94.25 337 GLU B N 1
ATOM 5865 C CA . GLU B 1 337 ? -23.906 -16.266 -12.57 1 94.25 337 GLU B CA 1
ATOM 5866 C C . GLU B 1 337 ? -22.984 -17.016 -11.609 1 94.25 337 GLU B C 1
ATOM 5868 O O . GLU B 1 337 ? -22.594 -18.156 -11.883 1 94.25 337 GLU B O 1
ATOM 5873 N N . MET B 1 338 ? -22.734 -16.422 -10.508 1 93.88 338 MET B N 1
ATOM 5874 C CA . MET B 1 338 ? -21.828 -17.016 -9.539 1 93.88 338 MET B CA 1
ATOM 5875 C C . MET B 1 338 ? -22.359 -18.359 -9.047 1 93.88 338 MET B C 1
ATOM 5877 O O . MET B 1 338 ? -23.484 -18.438 -8.547 1 93.88 338 MET B O 1
ATOM 5881 N N . LYS B 1 339 ? -21.625 -19.391 -9.234 1 95.31 339 LYS B N 1
ATOM 5882 C CA . LYS B 1 339 ? -22 -20.734 -8.828 1 95.31 339 LYS B CA 1
ATOM 5883 C C . LYS B 1 339 ? -21.234 -21.156 -7.578 1 95.31 339 LYS B C 1
ATOM 5885 O O . LYS B 1 339 ? -21.688 -22.016 -6.828 1 95.31 339 LYS B O 1
ATOM 5890 N N . VAL B 1 340 ? -20.047 -20.609 -7.41 1 95.5 340 VAL B N 1
ATOM 5891 C CA . VAL B 1 340 ? -19.219 -20.797 -6.227 1 95.5 340 VAL B CA 1
ATOM 5892 C C . VAL B 1 340 ? -18.938 -19.453 -5.57 1 95.5 340 VAL B C 1
ATOM 5894 O O . VAL B 1 340 ? -18.469 -18.516 -6.234 1 95.5 340 VAL B O 1
ATOM 5897 N N . LYS B 1 341 ? -19.234 -19.391 -4.281 1 93.69 341 LYS B N 1
ATOM 5898 C CA . LYS B 1 341 ? -19.031 -18.141 -3.572 1 93.69 341 LYS B CA 1
ATOM 5899 C C . LYS B 1 341 ? -17.578 -17.703 -3.629 1 93.69 341 LYS B C 1
ATOM 5901 O O . LYS B 1 341 ? -16.672 -18.484 -3.285 1 93.69 341 LYS B O 1
ATOM 5906 N N . ARG B 1 342 ? -17.359 -16.578 -4.148 1 95.38 342 ARG B N 1
ATOM 5907 C CA . ARG B 1 342 ? -16.031 -15.953 -4.223 1 95.38 342 ARG B CA 1
ATOM 5908 C C . ARG B 1 342 ? -16.141 -14.445 -4.047 1 95.38 342 ARG B C 1
ATOM 5910 O O . ARG B 1 342 ? -16.859 -13.773 -4.789 1 95.38 342 ARG B O 1
ATOM 5917 N N . ASN B 1 343 ? -15.477 -13.969 -3.059 1 95.62 343 ASN B N 1
ATOM 5918 C CA . ASN B 1 343 ? -15.57 -12.547 -2.748 1 95.62 343 ASN B CA 1
ATOM 5919 C C . ASN B 1 343 ? -15 -11.688 -3.873 1 95.62 343 ASN B C 1
ATOM 5921 O O . ASN B 1 343 ? -13.883 -11.93 -4.336 1 95.62 343 ASN B O 1
ATOM 5925 N N . ILE B 1 344 ? -15.672 -10.711 -4.254 1 96 344 ILE B N 1
ATOM 5926 C CA . ILE B 1 344 ? -15.305 -9.875 -5.395 1 96 344 ILE B CA 1
ATOM 5927 C C . ILE B 1 344 ? -14.055 -9.062 -5.066 1 96 344 ILE B C 1
ATOM 5929 O O . ILE B 1 344 ? -13.289 -8.695 -5.961 1 96 344 ILE B O 1
ATOM 5933 N N . ALA B 1 345 ? -13.805 -8.789 -3.789 1 97.62 345 ALA B N 1
ATOM 5934 C CA . ALA B 1 345 ? -12.688 -7.941 -3.369 1 97.62 345 ALA B CA 1
ATOM 5935 C C . ALA B 1 345 ? -11.352 -8.578 -3.746 1 97.62 345 ALA B C 1
ATOM 5937 O O . ALA B 1 345 ? -10.336 -7.879 -3.861 1 97.62 345 ALA B O 1
ATOM 5938 N N . LEU B 1 346 ? -11.344 -9.883 -3.963 1 97.75 346 LEU B N 1
ATOM 5939 C CA . LEU B 1 346 ? -10.117 -10.578 -4.316 1 97.75 346 LEU B CA 1
ATOM 5940 C C . LEU B 1 346 ? -9.57 -10.078 -5.648 1 97.75 346 LEU B C 1
ATOM 5942 O O . LEU B 1 346 ? -8.359 -10.109 -5.879 1 97.75 346 LEU B O 1
ATOM 5946 N N . VAL B 1 347 ? -10.398 -9.555 -6.461 1 97.81 347 VAL B N 1
ATOM 5947 C CA . VAL B 1 347 ? -10 -9.094 -7.785 1 97.81 347 VAL B CA 1
ATOM 5948 C C . VAL B 1 347 ? -8.984 -7.961 -7.652 1 97.81 347 VAL B C 1
ATOM 5950 O O . VAL B 1 347 ? -7.992 -7.918 -8.383 1 97.81 347 VAL B O 1
ATOM 5953 N N . ASN B 1 348 ? -9.172 -7.062 -6.656 1 97.5 348 ASN B N 1
ATOM 5954 C CA . ASN B 1 348 ? -8.352 -5.859 -6.516 1 97.5 348 ASN B CA 1
ATOM 5955 C C . ASN B 1 348 ? -7.145 -6.105 -5.613 1 97.5 348 ASN B C 1
ATOM 5957 O O . ASN B 1 348 ? -6.531 -5.16 -5.117 1 97.5 348 ASN B O 1
ATOM 5961 N N . LYS B 1 349 ? -6.773 -7.352 -5.402 1 96.06 349 LYS B N 1
ATOM 5962 C CA . LYS B 1 349 ? -5.609 -7.641 -4.57 1 96.06 349 LYS B CA 1
ATOM 5963 C C . LYS B 1 349 ? -4.359 -6.953 -5.117 1 96.06 349 LYS B C 1
ATOM 5965 O O . LYS B 1 349 ? -3.58 -6.375 -4.355 1 96.06 349 LYS B O 1
ATOM 5970 N N . SER B 1 350 ? -4.219 -7.02 -6.453 1 93 350 SER B N 1
ATOM 5971 C CA . SER B 1 350 ? -2.994 -6.484 -7.039 1 93 350 SER B CA 1
ATOM 5972 C C . SER B 1 350 ? -3.293 -5.66 -8.289 1 93 350 SER B C 1
ATOM 5974 O O . SER B 1 350 ? -2.428 -5.488 -9.148 1 93 350 SER B O 1
ATOM 5976 N N . CYS B 1 351 ? -4.574 -5.234 -8.438 1 93.44 351 CYS B N 1
ATOM 5977 C CA . CYS B 1 351 ? -4.949 -4.43 -9.594 1 93.44 351 CYS B CA 1
ATOM 5978 C C . CYS B 1 351 ? -6.086 -3.473 -9.25 1 93.44 351 CYS B C 1
ATOM 5980 O O . CYS B 1 351 ? -6.398 -3.273 -8.07 1 93.44 351 CYS B O 1
ATOM 5982 N N . ALA B 1 352 ? -6.57 -2.814 -10.242 1 95.31 352 ALA B N 1
ATOM 5983 C CA . ALA B 1 352 ? -7.676 -1.865 -10.117 1 95.31 352 ALA B CA 1
ATOM 5984 C C . ALA B 1 352 ? -8.758 -2.139 -11.156 1 95.31 352 ALA B C 1
ATOM 5986 O O . ALA B 1 352 ? -9.125 -1.251 -11.93 1 95.31 352 ALA B O 1
ATOM 5987 N N . LEU B 1 353 ? -9.336 -3.352 -11.039 1 97.12 353 LEU B N 1
ATOM 5988 C CA . LEU B 1 353 ? -10.18 -3.773 -12.156 1 97.12 353 LEU B CA 1
ATOM 5989 C C . LEU B 1 353 ? -11.656 -3.686 -11.781 1 97.12 353 LEU B C 1
ATOM 5991 O O . LEU B 1 353 ? -12.531 -3.791 -12.648 1 97.12 353 LEU B O 1
ATOM 5995 N N . LEU B 1 354 ? -11.969 -3.533 -10.547 1 97.81 354 LEU B N 1
ATOM 5996 C CA . LEU B 1 354 ? -13.367 -3.449 -10.125 1 97.81 354 LEU B CA 1
ATOM 5997 C C . LEU B 1 354 ? -13.938 -2.064 -10.414 1 97.81 354 LEU B C 1
ATOM 5999 O O . LEU B 1 354 ? -13.227 -1.062 -10.312 1 97.81 354 LEU B O 1
ATOM 6003 N N . LYS B 1 355 ? -15.156 -2.094 -10.727 1 97 355 LYS B N 1
ATOM 6004 C CA . LYS B 1 355 ? -15.875 -0.829 -10.82 1 97 355 LYS B CA 1
ATOM 6005 C C . LYS B 1 355 ? -15.875 -0.093 -9.484 1 97 355 LYS B C 1
ATOM 6007 O O . LYS B 1 355 ? -15.852 -0.722 -8.422 1 97 355 LYS B O 1
ATOM 6012 N N . GLU B 1 356 ? -15.961 1.223 -9.539 1 94.06 356 GLU B N 1
ATOM 6013 C CA . GLU B 1 356 ? -15.891 2.072 -8.352 1 94.06 356 GLU B CA 1
ATOM 6014 C C . GLU B 1 356 ? -17.016 1.761 -7.379 1 94.06 356 GLU B C 1
ATOM 6016 O O . GLU B 1 356 ? -16.844 1.856 -6.16 1 94.06 356 GLU B O 1
ATOM 6021 N N . GLU B 1 357 ? -18.141 1.373 -7.887 1 93.75 357 GLU B N 1
ATOM 6022 C CA . GLU B 1 357 ? -19.312 1.136 -7.066 1 93.75 357 GLU B CA 1
ATOM 6023 C C . GLU B 1 357 ? -19.109 -0.056 -6.133 1 93.75 357 GLU B C 1
ATOM 6025 O O . GLU B 1 357 ? -19.859 -0.237 -5.176 1 93.75 357 GLU B O 1
ATOM 6030 N N . CYS B 1 358 ? -18.078 -0.873 -6.465 1 95.38 358 CYS B N 1
ATOM 6031 C CA . CYS B 1 358 ? -17.797 -2.027 -5.617 1 95.38 358 CYS B CA 1
ATOM 6032 C C . CYS B 1 358 ? -17.141 -1.601 -4.309 1 95.38 358 CYS B C 1
ATOM 6034 O O . CYS B 1 358 ? -17.094 -2.381 -3.354 1 95.38 358 CYS B O 1
ATOM 6036 N N . LEU B 1 359 ? -16.578 -0.37 -4.203 1 95.31 359 LEU B N 1
ATOM 6037 C CA . LEU B 1 359 ? -16.016 0.232 -3 1 95.31 359 LEU B CA 1
ATOM 6038 C C . LEU B 1 359 ? -14.898 -0.638 -2.434 1 95.31 359 LEU B C 1
ATOM 6040 O O . LEU B 1 359 ? -14.867 -0.911 -1.231 1 95.31 359 LEU B O 1
ATOM 6044 N N . VAL B 1 360 ? -14.047 -1.168 -3.381 1 97.06 360 VAL B N 1
ATOM 6045 C CA . VAL B 1 360 ? -12.875 -1.953 -3.004 1 97.06 360 VAL B CA 1
ATOM 6046 C C . VAL B 1 360 ? -11.609 -1.213 -3.408 1 97.06 360 VAL B C 1
ATOM 6048 O O . VAL B 1 360 ? -11.43 -0.862 -4.578 1 97.06 360 VAL B O 1
ATOM 6051 N N . PRO B 1 361 ? -10.758 -0.926 -2.422 1 96.94 361 PRO B N 1
ATOM 6052 C CA . PRO B 1 361 ? -9.516 -0.243 -2.781 1 96.94 361 PRO B CA 1
ATOM 6053 C C . PRO B 1 361 ? -8.68 -1.026 -3.795 1 96.94 361 PRO B C 1
ATOM 6055 O O . PRO B 1 361 ? -8.727 -2.26 -3.814 1 96.94 361 PRO B O 1
ATOM 6058 N N . GLU B 1 362 ? -8.023 -0.289 -4.633 1 96.38 362 GLU B N 1
ATOM 6059 C CA . GLU B 1 362 ? -7.133 -0.923 -5.602 1 96.38 362 GLU B CA 1
ATOM 6060 C C . GLU B 1 362 ? -5.863 -1.443 -4.926 1 96.38 362 GLU B C 1
ATOM 6062 O O . GLU B 1 362 ? -5.402 -0.874 -3.938 1 96.38 362 GLU B O 1
ATOM 6067 N N . CYS B 1 363 ? -5.277 -2.557 -5.438 1 96.38 363 CYS B N 1
ATOM 6068 C CA . CYS B 1 363 ? -4.008 -3.119 -4.996 1 96.38 363 CYS B CA 1
ATOM 6069 C C . CYS B 1 363 ? -3.934 -3.166 -3.473 1 96.38 363 CYS B C 1
ATOM 6071 O O . CYS B 1 363 ? -2.969 -2.68 -2.879 1 96.38 363 CYS B O 1
ATOM 6073 N N . TRP B 1 364 ? -4.938 -3.799 -2.857 1 97.56 364 TRP B N 1
ATOM 6074 C CA . TRP B 1 364 ? -5.078 -3.637 -1.413 1 97.56 364 TRP B CA 1
ATOM 6075 C C . TRP B 1 364 ? -4.227 -4.66 -0.666 1 97.56 364 TRP B C 1
ATOM 6077 O O . TRP B 1 364 ? -4.016 -4.535 0.543 1 97.56 364 TRP B O 1
ATOM 6087 N N . TRP B 1 365 ? -3.721 -5.734 -1.295 1 97.44 365 TRP B N 1
ATOM 6088 C CA . TRP B 1 365 ? -2.859 -6.699 -0.622 1 97.44 365 TRP B CA 1
ATOM 6089 C C . TRP B 1 365 ? -1.481 -6.105 -0.349 1 97.44 365 TRP B C 1
ATOM 6091 O O . TRP B 1 365 ? -0.59 -6.172 -1.199 1 97.44 365 TRP B O 1
ATOM 6101 N N . VAL B 1 366 ? -1.31 -5.559 0.843 1 96.94 366 VAL B N 1
ATOM 6102 C CA . VAL B 1 366 ? -0.069 -4.887 1.219 1 96.94 366 VAL B CA 1
ATOM 6103 C C . VAL B 1 366 ? 0.193 -5.082 2.711 1 96.94 366 VAL B C 1
ATOM 6105 O O . VAL B 1 366 ? -0.745 -5.156 3.508 1 96.94 366 VAL B O 1
ATOM 6108 N N . GLU B 1 367 ? 1.481 -5.184 3.064 1 96.56 367 GLU B N 1
ATOM 6109 C CA . GLU B 1 367 ? 1.869 -5.203 4.473 1 96.56 367 GLU B CA 1
ATOM 6110 C C . GLU B 1 367 ? 1.722 -3.822 5.105 1 96.56 367 GLU B C 1
ATOM 6112 O O . GLU B 1 367 ? 1.893 -2.805 4.434 1 96.56 367 GLU B O 1
ATOM 6117 N N . LYS B 1 368 ? 1.367 -3.82 6.363 1 96.94 368 LYS B N 1
ATOM 6118 C CA . LYS B 1 368 ? 1.349 -2.543 7.074 1 96.94 368 LYS B CA 1
ATOM 6119 C C . LYS B 1 368 ? 2.666 -1.796 6.895 1 96.94 368 LYS B C 1
ATOM 6121 O O . LYS B 1 368 ? 3.742 -2.383 7.031 1 96.94 368 LYS B O 1
ATOM 6126 N N . ASN B 1 369 ? 2.574 -0.537 6.52 1 97.88 369 ASN B N 1
ATOM 6127 C CA . ASN B 1 369 ? 3.727 0.331 6.305 1 97.88 369 ASN B CA 1
ATOM 6128 C C . ASN B 1 369 ? 4.715 -0.286 5.32 1 97.88 369 ASN B C 1
ATOM 6130 O O . ASN B 1 369 ? 5.93 -0.124 5.469 1 97.88 369 ASN B O 1
ATOM 6134 N N . LYS B 1 370 ? 4.242 -1.19 4.465 1 97.12 370 LYS B N 1
ATOM 6135 C CA . LYS B 1 370 ? 5.012 -1.892 3.439 1 97.12 370 LYS B CA 1
ATOM 6136 C C . LYS B 1 370 ? 6.188 -2.643 4.055 1 97.12 370 LYS B C 1
ATOM 6138 O O . LYS B 1 370 ? 7.277 -2.674 3.48 1 97.12 370 LYS B O 1
ATOM 6143 N N . GLY B 1 371 ? 6.023 -3.043 5.293 1 95.81 371 GLY B N 1
ATOM 6144 C CA . GLY B 1 371 ? 7.016 -3.879 5.949 1 95.81 371 GLY B CA 1
ATOM 6145 C C . GLY B 1 371 ? 7.965 -3.094 6.84 1 95.81 371 GLY B C 1
ATOM 6146 O O . GLY B 1 371 ? 8.828 -3.672 7.496 1 95.81 371 GLY B O 1
ATOM 6147 N N . MET B 1 372 ? 7.82 -1.741 6.875 1 96.81 372 MET B N 1
ATOM 6148 C CA . MET B 1 372 ? 8.648 -0.923 7.758 1 96.81 372 MET B CA 1
ATOM 6149 C C . MET B 1 372 ? 8.164 -1.036 9.203 1 96.81 372 MET B C 1
ATOM 6151 O O . MET B 1 372 ? 6.961 -1.073 9.461 1 96.81 372 MET B O 1
ATOM 6155 N N . ILE B 1 373 ? 9.094 -1.064 10.141 1 95.31 373 ILE B N 1
ATOM 6156 C CA . ILE B 1 373 ? 8.781 -1.098 11.562 1 95.31 373 ILE B CA 1
ATOM 6157 C C . ILE B 1 373 ? 9.641 -0.074 12.305 1 95.31 373 ILE B C 1
ATOM 6159 O O . ILE B 1 373 ? 10.719 0.297 11.836 1 95.31 373 ILE B O 1
ATOM 6163 N N . LYS B 1 374 ? 9.141 0.374 13.328 1 94.88 374 LYS B N 1
ATOM 6164 C CA . LYS B 1 374 ? 9.875 1.286 14.195 1 94.88 374 LYS B CA 1
ATOM 6165 C C . LYS B 1 374 ? 10.633 0.522 15.281 1 94.88 374 LYS B C 1
ATOM 6167 O O . LYS B 1 374 ? 10.039 -0.254 16.031 1 94.88 374 LYS B O 1
ATOM 6172 N N . THR B 1 375 ? 11.898 0.708 15.336 1 93.12 375 THR B N 1
ATOM 6173 C CA . THR B 1 375 ? 12.734 0.054 16.344 1 93.12 375 THR B CA 1
ATOM 6174 C C . THR B 1 375 ? 12.578 0.741 17.688 1 93.12 375 THR B C 1
ATOM 6176 O O . THR B 1 375 ? 11.953 1.799 17.797 1 93.12 375 THR B O 1
ATOM 6179 N N . GLU B 1 376 ? 13.18 0.171 18.719 1 88.75 376 GLU B N 1
ATOM 6180 C CA . GLU B 1 376 ? 13.141 0.729 20.062 1 88.75 376 GLU B CA 1
ATOM 6181 C C . GLU B 1 376 ? 13.836 2.088 20.109 1 88.75 376 GLU B C 1
ATOM 6183 O O . GLU B 1 376 ? 13.445 2.955 20.906 1 88.75 376 GLU B O 1
ATOM 6188 N N . ASP B 1 377 ? 14.797 2.24 19.234 1 87.94 377 ASP B N 1
ATOM 6189 C CA . ASP B 1 377 ? 15.547 3.49 19.203 1 87.94 377 ASP B CA 1
ATOM 6190 C C . ASP B 1 377 ? 14.82 4.551 18.375 1 87.94 377 ASP B C 1
ATOM 6192 O O . ASP B 1 377 ? 15.32 5.668 18.219 1 87.94 377 ASP B O 1
ATOM 6196 N N . GLY B 1 378 ? 13.625 4.191 17.797 1 87.5 378 GLY B N 1
ATOM 6197 C CA . GLY B 1 378 ? 12.82 5.156 17.062 1 87.5 378 GLY B CA 1
ATOM 6198 C C . GLY B 1 378 ? 13.148 5.207 15.586 1 87.5 378 GLY B C 1
ATOM 6199 O O . GLY B 1 378 ? 12.617 6.051 14.859 1 87.5 378 GLY B O 1
ATOM 6200 N N . ASP B 1 379 ? 13.961 4.258 15.141 1 92.62 379 ASP B N 1
ATOM 6201 C CA . ASP B 1 379 ? 14.32 4.215 13.727 1 92.62 379 ASP B CA 1
ATOM 6202 C C . ASP B 1 379 ? 13.32 3.379 12.93 1 92.62 379 ASP B C 1
ATOM 6204 O O . ASP B 1 379 ? 12.734 2.436 13.461 1 92.62 379 ASP B O 1
ATOM 6208 N N . TRP B 1 380 ? 13.125 3.82 11.742 1 95.56 380 TRP B N 1
ATOM 6209 C CA . TRP B 1 380 ? 12.305 3.039 10.82 1 95.56 380 TRP B CA 1
ATOM 6210 C C . TRP B 1 380 ? 13.172 2.188 9.906 1 95.56 380 TRP B C 1
ATOM 6212 O O . TRP B 1 380 ? 14.047 2.707 9.211 1 95.56 380 TRP B O 1
ATOM 6222 N N . VAL B 1 381 ? 12.93 0.925 9.953 1 94.19 381 VAL B N 1
ATOM 6223 C CA . VAL B 1 381 ? 13.703 -0.008 9.148 1 94.19 381 VAL B CA 1
ATOM 6224 C C . VAL B 1 381 ? 12.781 -1.079 8.562 1 94.19 381 VAL B C 1
ATOM 6226 O O . VAL B 1 381 ? 11.664 -1.277 9.055 1 94.19 381 VAL B O 1
ATOM 6229 N N . MET B 1 382 ? 13.211 -1.733 7.52 1 93.88 382 MET B N 1
ATOM 6230 C CA . MET B 1 382 ? 12.477 -2.883 6.996 1 93.88 382 MET B CA 1
ATOM 6231 C C . MET B 1 382 ? 12.531 -4.051 7.977 1 93.88 382 MET B C 1
ATOM 6233 O O . MET B 1 382 ? 13.586 -4.355 8.531 1 93.88 382 MET B O 1
ATOM 6237 N N . ALA B 1 383 ? 11.438 -4.676 8.18 1 91.25 383 ALA B N 1
ATOM 6238 C CA . ALA B 1 383 ? 11.328 -5.77 9.141 1 91.25 383 ALA B CA 1
ATOM 6239 C C . ALA B 1 383 ? 12.109 -6.996 8.664 1 91.25 383 ALA B C 1
ATOM 6241 O O . ALA B 1 383 ? 12.141 -7.297 7.473 1 91.25 383 ALA B O 1
ATOM 6242 N N . THR B 1 384 ? 12.656 -7.664 9.602 1 91.12 384 THR B N 1
ATOM 6243 C CA . THR B 1 384 ? 13.242 -8.984 9.383 1 91.12 384 THR B CA 1
ATOM 6244 C C . THR B 1 384 ? 12.195 -10.078 9.594 1 91.12 384 THR B C 1
ATOM 6246 O O . THR B 1 384 ? 11.391 -10 10.523 1 91.12 384 THR B O 1
ATOM 6249 N N . PRO B 1 385 ? 12.219 -11.07 8.719 1 93.88 385 PRO B N 1
ATOM 6250 C CA . PRO B 1 385 ? 11.25 -12.156 8.898 1 93.88 385 PRO B CA 1
ATOM 6251 C C . PRO B 1 385 ? 11.445 -12.906 10.211 1 93.88 385 PRO B C 1
ATOM 6253 O O . PRO B 1 385 ? 12.562 -12.961 10.734 1 93.88 385 PRO B O 1
ATOM 6256 N N . ASP B 1 386 ? 10.375 -13.445 10.734 1 94.56 386 ASP B N 1
ATOM 6257 C CA . ASP B 1 386 ? 10.469 -14.375 11.852 1 94.56 386 ASP B CA 1
ATOM 6258 C C . ASP B 1 386 ? 11.266 -15.625 11.461 1 94.56 386 ASP B C 1
ATOM 6260 O O . ASP B 1 386 ? 11.43 -15.914 10.273 1 94.56 386 ASP B O 1
ATOM 6264 N N . ASP B 1 387 ? 11.633 -16.344 12.461 1 95.56 387 ASP B N 1
ATOM 6265 C CA . ASP B 1 387 ? 12.453 -17.531 12.242 1 95.56 387 ASP B CA 1
ATOM 6266 C C . ASP B 1 387 ? 11.758 -18.516 11.297 1 95.56 387 ASP B C 1
ATOM 6268 O O . ASP B 1 387 ? 12.383 -19.031 10.375 1 95.56 387 ASP B O 1
ATOM 6272 N N . GLU B 1 388 ? 10.508 -18.703 11.453 1 96.06 388 GLU B N 1
ATOM 6273 C CA . GLU B 1 388 ? 9.781 -19.688 10.648 1 96.06 388 GLU B CA 1
ATOM 6274 C C . GLU B 1 388 ? 9.625 -19.219 9.203 1 96.06 388 GLU B C 1
ATOM 6276 O O . GLU B 1 388 ? 9.281 -20 8.32 1 96.06 388 GLU B O 1
ATOM 6281 N N . ASP B 1 389 ? 9.875 -17.906 8.984 1 97.12 389 ASP B N 1
ATOM 6282 C CA . ASP B 1 389 ? 9.633 -17.312 7.668 1 97.12 389 ASP B CA 1
ATOM 6283 C C . ASP B 1 389 ? 10.938 -17.062 6.922 1 97.12 389 ASP B C 1
ATOM 6285 O O . ASP B 1 389 ? 10.938 -16.547 5.805 1 97.12 389 ASP B O 1
ATOM 6289 N N . MET B 1 390 ? 12.047 -17.453 7.527 1 96.12 390 MET B N 1
ATOM 6290 C CA . MET B 1 390 ? 13.344 -17.328 6.859 1 96.12 390 MET B CA 1
ATOM 6291 C C . MET B 1 390 ? 13.445 -18.312 5.691 1 96.12 390 MET B C 1
ATOM 6293 O O . MET B 1 390 ? 12.953 -19.438 5.777 1 96.12 390 MET B O 1
ATOM 6297 N N . PRO B 1 391 ? 14.047 -17.859 4.574 1 94.44 391 PRO B N 1
ATOM 6298 C CA . PRO B 1 391 ? 14.273 -18.828 3.498 1 94.44 391 PRO B CA 1
ATOM 6299 C C . PRO B 1 391 ? 15.039 -20.062 3.971 1 94.44 391 PRO B C 1
ATOM 6301 O O . PRO B 1 391 ? 15.977 -19.953 4.762 1 94.44 391 PRO B O 1
ATOM 6304 N N . VAL B 1 392 ? 14.578 -21.188 3.486 1 93 392 VAL B N 1
ATOM 6305 C CA . VAL B 1 392 ? 15.211 -22.438 3.904 1 93 392 VAL B CA 1
ATOM 6306 C C . VAL B 1 392 ? 15.602 -23.266 2.676 1 93 392 VAL B C 1
ATOM 6308 O O . VAL B 1 392 ? 14.859 -23.312 1.695 1 93 392 VAL B O 1
ATOM 6311 N N . VAL B 1 393 ? 16.766 -23.828 2.758 1 91 393 VAL B N 1
ATOM 6312 C CA . VAL B 1 393 ? 17.203 -24.766 1.721 1 91 393 VAL B CA 1
ATOM 6313 C C . VAL B 1 393 ? 16.469 -26.094 1.873 1 91 393 VAL B C 1
ATOM 6315 O O . VAL B 1 393 ? 16.391 -26.641 2.975 1 91 393 VAL B O 1
ATOM 6318 N N . GLU B 1 394 ? 15.969 -26.594 0.849 1 92.94 394 GLU B N 1
ATOM 6319 C CA . GLU B 1 394 ? 15.156 -27.812 0.916 1 92.94 394 GLU B CA 1
ATOM 6320 C C . GLU B 1 394 ? 16.031 -29.062 0.789 1 92.94 394 GLU B C 1
ATOM 6322 O O . GLU B 1 394 ? 15.703 -30.109 1.356 1 92.94 394 GLU B O 1
ATOM 6327 N N . PHE B 1 395 ? 17.094 -28.906 -0.028 1 89.81 395 PHE B N 1
ATOM 6328 C CA . PHE B 1 395 ? 17.953 -30.062 -0.269 1 89.81 395 PHE B CA 1
ATOM 6329 C C . PHE B 1 395 ? 19.422 -29.688 -0.081 1 89.81 395 PHE B C 1
ATOM 6331 O O . PHE B 1 395 ? 19.828 -28.578 -0.418 1 89.81 395 PHE B O 1
ATOM 6338 N N . GLU B 1 396 ? 20.281 -30.422 0.602 1 75.25 396 GLU B N 1
ATOM 6339 C CA . GLU B 1 396 ? 21.703 -30.219 0.816 1 75.25 396 GLU B CA 1
ATOM 6340 C C . GLU B 1 396 ? 22.516 -30.641 -0.409 1 75.25 396 GLU B C 1
ATOM 6342 O O . GLU B 1 396 ? 22.172 -31.609 -1.087 1 75.25 396 GLU B O 1
#

Solvent-accessible surface area (backbone atoms only — not comparable to full-atom values): 41772 Å² total; per-residue (Å²): 130,82,78,75,52,71,58,41,65,49,31,47,79,71,34,67,86,36,66,70,48,48,31,69,70,50,44,52,50,53,46,51,42,49,51,56,26,48,46,42,63,71,32,46,31,84,48,39,52,35,42,52,12,20,30,47,56,55,20,54,91,51,31,46,65,74,66,66,38,71,89,43,72,51,43,41,54,78,41,71,34,41,27,28,47,71,40,89,74,35,58,49,72,38,45,44,27,76,43,90,73,33,76,40,68,42,44,26,56,38,34,37,32,33,30,47,30,72,69,48,20,66,72,71,70,35,33,46,34,36,40,31,24,34,46,63,85,55,68,86,57,38,65,74,63,52,50,77,47,73,33,75,48,25,88,55,40,80,83,48,55,80,68,29,21,28,36,41,50,58,52,43,44,38,58,27,55,33,82,81,45,89,70,50,43,52,13,27,45,56,52,49,56,52,50,50,52,53,48,49,62,75,37,60,91,34,62,45,35,39,39,25,12,9,33,35,59,6,13,38,47,23,53,53,48,45,46,37,41,48,48,71,54,37,65,79,42,90,79,56,45,44,33,21,24,49,24,31,40,36,35,40,45,26,23,62,49,32,48,50,55,44,67,70,37,90,47,49,32,41,40,30,38,31,40,69,78,25,64,61,41,55,34,53,48,56,90,74,50,33,37,88,66,61,45,74,48,77,41,56,63,85,60,44,89,54,48,50,89,76,91,52,63,69,64,49,57,32,64,45,46,50,48,58,37,58,32,13,48,45,43,95,92,44,68,66,50,73,76,46,96,68,61,73,55,57,40,15,35,80,35,74,45,56,35,76,90,70,46,59,60,56,45,19,68,44,52,42,26,67,42,45,40,71,46,97,87,67,39,64,42,74,62,75,69,53,82,70,19,47,87,72,72,82,66,136,129,80,79,76,51,72,60,41,65,50,31,48,80,72,35,68,86,36,64,71,48,47,32,67,70,48,44,52,52,52,47,50,41,49,51,55,26,47,46,41,63,71,29,45,31,82,48,38,50,35,41,53,13,19,30,48,55,56,20,53,92,52,32,46,65,73,66,67,39,71,88,44,72,49,43,41,51,78,43,72,36,40,26,27,48,71,38,89,72,34,58,48,74,38,46,44,26,74,42,92,74,32,76,40,69,42,45,24,56,39,33,38,32,32,29,47,30,72,69,46,20,66,72,71,70,35,34,47,35,37,40,31,24,35,44,61,84,55,68,85,55,39,66,74,62,51,51,77,48,74,32,72,47,26,90,55,39,82,83,49,55,81,70,29,20,28,38,39,49,56,52,42,44,36,59,28,56,33,82,81,44,90,68,51,42,53,13,27,45,56,51,49,57,53,50,51,52,52,48,50,62,75,36,60,90,34,63,46,34,40,38,24,12,9,33,35,59,6,14,35,47,23,52,54,48,46,48,35,40,48,48,72,54,35,66,79,43,91,78,56,46,44,32,21,25,48,25,31,41,35,35,41,47,25,22,61,49,32,47,52,56,44,67,70,37,90,48,48,30,42,40,31,38,31,40,70,78,24,65,62,42,53,33,54,47,57,91,72,50,32,37,90,67,60,47,72,47,78,42,58,65,84,60,43,90,55,49,49,88,76,90,52,64,68,65,49,56,32,62,46,46,51,49,56,37,57,32,12,48,44,44,95,91,45,69,64,48,75,77,46,96,68,60,72,54,56,41,16,34,81,34,73,45,58,36,75,90,70,45,59,61,55,46,19,68,44,52,43,26,67,42,45,41,71,47,96,88,67,39,64,41,75,62,75,68,54,81,70,19,47,88,73,69,84,65,136